Protein AF-A0A1J1CRF5-F1 (afdb_monomer_lite)

Radius of gyration: 37.72 Å; chains: 1; bounding box: 74×108×121 Å

Structure (mmCIF, N/CA/C/O backbone):
data_AF-A0A1J1CRF5-F1
#
_entry.id   AF-A0A1J1CRF5-F1
#
loop_
_atom_site.group_PDB
_atom_site.id
_atom_site.type_symbol
_atom_site.label_atom_id
_atom_site.label_alt_id
_atom_site.label_comp_id
_atom_site.label_asym_id
_atom_site.label_entity_id
_atom_site.label_seq_id
_atom_site.pdbx_PDB_ins_code
_atom_site.Cartn_x
_atom_site.Cartn_y
_atom_site.Cartn_z
_atom_site.occupancy
_atom_site.B_iso_or_equiv
_atom_site.auth_seq_id
_atom_site.auth_comp_id
_atom_site.auth_asym_id
_atom_site.auth_atom_id
_atom_site.pdbx_PDB_model_num
ATOM 1 N N . MET A 1 1 ? -3.863 28.745 28.678 1.00 48.41 1 MET A N 1
ATOM 2 C CA . MET A 1 1 ? -2.686 28.236 29.433 1.00 48.41 1 MET A CA 1
ATOM 3 C C . MET A 1 1 ? -2.207 29.302 30.424 1.00 48.41 1 MET A C 1
ATOM 5 O O . MET A 1 1 ? -2.535 30.471 30.232 1.00 48.41 1 MET A O 1
ATOM 9 N N . ARG A 1 2 ? -1.448 28.935 31.470 1.00 49.03 2 ARG A N 1
ATOM 10 C CA . ARG A 1 2 ? -0.750 29.891 32.357 1.00 49.03 2 ARG A CA 1
ATOM 11 C C . ARG A 1 2 ? 0.732 29.949 31.968 1.00 49.03 2 ARG A C 1
ATOM 13 O O . ARG A 1 2 ? 1.387 28.912 31.981 1.00 49.03 2 ARG A O 1
ATOM 20 N N . ILE A 1 3 ? 1.241 31.125 31.591 1.00 53.16 3 ILE A N 1
ATOM 21 C CA . ILE A 1 3 ? 2.605 31.300 31.050 1.00 53.16 3 ILE A CA 1
ATOM 22 C C . ILE A 1 3 ? 3.384 32.298 31.912 1.00 53.16 3 ILE A C 1
ATOM 24 O O . ILE A 1 3 ? 2.855 33.325 32.337 1.00 53.16 3 ILE A O 1
ATOM 28 N N . CYS A 1 4 ? 4.666 32.015 32.155 1.00 54.81 4 CYS A N 1
ATOM 29 C CA . CYS A 1 4 ? 5.581 32.985 32.750 1.00 54.81 4 CYS A CA 1
ATOM 30 C C . CYS A 1 4 ? 6.176 33.888 31.659 1.00 54.81 4 CYS A C 1
ATOM 32 O O . CYS A 1 4 ? 7.040 33.454 30.896 1.00 54.81 4 CYS A O 1
ATOM 34 N N . THR A 1 5 ? 5.782 35.162 31.630 1.00 56.53 5 THR A N 1
ATOM 35 C CA . THR A 1 5 ? 6.251 36.166 30.651 1.00 56.53 5 THR A CA 1
ATOM 36 C C . THR A 1 5 ? 7.753 36.455 30.699 1.00 56.53 5 THR A C 1
ATOM 38 O O . THR A 1 5 ? 8.289 37.085 29.796 1.00 56.53 5 THR A O 1
ATOM 41 N N . ASN A 1 6 ? 8.445 35.987 31.740 1.00 58.16 6 ASN A N 1
ATOM 42 C CA . ASN A 1 6 ? 9.874 36.210 31.940 1.00 58.16 6 ASN A CA 1
ATOM 43 C C . ASN A 1 6 ? 10.744 34.988 31.597 1.00 58.16 6 ASN A C 1
ATOM 45 O O . ASN A 1 6 ? 11.958 35.130 31.519 1.00 58.16 6 ASN A O 1
ATOM 49 N N . CYS A 1 7 ? 10.154 33.793 31.468 1.00 54.53 7 CYS A N 1
ATOM 50 C CA . CYS A 1 7 ? 10.896 32.540 31.263 1.00 54.53 7 CYS A CA 1
ATOM 51 C C . CYS A 1 7 ? 10.575 31.852 29.930 1.00 54.53 7 CYS A C 1
ATOM 53 O O . CYS A 1 7 ? 11.314 30.950 29.569 1.00 54.53 7 CYS A O 1
ATOM 55 N N . SER A 1 8 ? 9.495 32.250 29.246 1.00 47.75 8 SER A N 1
ATOM 56 C CA . SER A 1 8 ? 9.078 31.882 27.875 1.00 47.75 8 SER A CA 1
ATOM 57 C C . SER A 1 8 ? 8.933 30.393 27.505 1.00 47.75 8 SER A C 1
ATOM 59 O O . SER A 1 8 ? 8.287 30.111 26.505 1.00 47.75 8 SER A O 1
ATOM 61 N N . GLU A 1 9 ? 9.452 29.447 28.289 1.00 42.19 9 GLU A N 1
ATOM 62 C CA . GLU A 1 9 ? 9.547 28.021 27.923 1.00 42.19 9 GLU A CA 1
ATOM 63 C C . GLU A 1 9 ? 8.670 27.091 28.778 1.00 42.19 9 GLU A C 1
ATOM 65 O O . GLU A 1 9 ? 8.477 25.930 28.434 1.00 42.19 9 GLU A O 1
ATOM 70 N N . HIS A 1 10 ? 8.095 27.575 29.883 1.00 46.53 10 HIS A N 1
ATOM 71 C CA . HIS A 1 10 ? 7.356 26.717 30.813 1.00 46.53 10 HIS A CA 1
ATOM 72 C C . HIS A 1 10 ? 5.844 26.871 30.654 1.00 46.53 10 HIS A C 1
ATOM 74 O O . HIS A 1 10 ? 5.262 27.897 31.023 1.00 46.53 10 HIS A O 1
ATOM 80 N N . VAL A 1 11 ? 5.222 25.814 30.131 1.00 42.25 11 VAL A N 1
ATOM 81 C CA . VAL A 1 11 ? 3.774 25.659 29.988 1.00 42.25 11 VAL A CA 1
ATOM 82 C C . VAL A 1 11 ? 3.290 24.668 31.043 1.00 42.25 11 VAL A C 1
ATOM 84 O O . VAL A 1 11 ? 3.672 23.503 31.026 1.00 42.25 11 VAL A O 1
ATOM 87 N N . ALA A 1 12 ? 2.440 25.120 31.966 1.00 41.47 12 ALA A N 1
ATOM 88 C CA . ALA A 1 12 ? 1.722 24.221 32.866 1.00 41.47 12 ALA A CA 1
ATOM 89 C C . ALA A 1 12 ? 0.342 23.912 32.265 1.00 41.47 12 ALA A C 1
ATOM 91 O O . ALA A 1 12 ? -0.520 24.795 32.185 1.00 41.47 12 ALA A O 1
ATOM 92 N N . ILE A 1 13 ? 0.144 22.668 31.822 1.00 41.03 13 ILE A N 1
ATOM 93 C CA . ILE A 1 13 ? -1.160 22.145 31.402 1.00 41.03 13 ILE A CA 1
ATOM 94 C C . ILE A 1 13 ? -1.785 21.488 32.633 1.00 41.03 13 ILE A C 1
ATOM 96 O O . ILE A 1 13 ? -1.339 20.436 33.067 1.00 41.03 13 ILE A O 1
ATOM 100 N N . TYR A 1 14 ? -2.743 22.203 33.224 1.00 43.28 14 TYR A N 1
ATOM 101 C CA . TYR A 1 14 ? -3.677 21.787 34.276 1.00 43.28 14 TYR A CA 1
ATOM 102 C C . TYR A 1 14 ? -3.234 20.648 35.216 1.00 43.28 14 TYR A C 1
ATOM 104 O O . TYR A 1 14 ? -3.484 19.478 34.955 1.00 43.28 14 TYR A O 1
ATOM 112 N N . ASN A 1 15 ? -2.688 21.039 36.372 1.00 31.14 15 ASN A N 1
ATOM 113 C CA . ASN A 1 15 ? -2.993 20.455 37.683 1.00 31.14 15 ASN A CA 1
ATOM 114 C C . ASN A 1 15 ? -2.619 21.478 38.778 1.00 31.14 15 ASN A C 1
ATOM 116 O O . ASN A 1 15 ? -1.515 22.012 38.759 1.00 31.14 15 ASN A O 1
ATOM 120 N N . ASP A 1 16 ? -3.590 21.771 39.648 1.00 36.75 16 ASP A N 1
ATOM 121 C CA . ASP A 1 16 ? -3.561 22.388 40.989 1.00 36.75 16 ASP A CA 1
ATOM 122 C C . ASP A 1 16 ? -2.627 23.593 41.302 1.00 36.75 16 ASP A C 1
ATOM 124 O O . ASP A 1 16 ? -1.408 23.521 41.218 1.00 36.75 16 ASP A O 1
ATOM 128 N N . ASP A 1 17 ? -3.233 24.705 41.755 1.00 44.88 17 ASP A N 1
ATOM 129 C CA . ASP A 1 17 ? -2.716 25.757 42.667 1.00 44.88 17 ASP A CA 1
ATOM 130 C C . ASP A 1 17 ? -1.311 26.372 42.466 1.00 44.88 17 ASP A C 1
ATOM 132 O O . ASP A 1 17 ? -0.731 26.950 43.391 1.00 44.88 17 ASP A O 1
ATOM 136 N N . ILE A 1 18 ? -0.754 26.356 41.255 1.00 51.00 18 ILE A N 1
ATOM 137 C CA . ILE A 1 18 ? 0.477 27.104 40.954 1.00 51.00 18 ILE A CA 1
ATOM 138 C C . ILE A 1 18 ? 0.119 28.485 40.379 1.00 51.00 18 ILE A C 1
ATOM 140 O O . ILE A 1 18 ? -0.070 28.667 39.174 1.00 51.00 18 ILE A O 1
ATOM 144 N N . ASP A 1 19 ? 0.031 29.491 41.254 1.00 58.19 19 ASP A N 1
ATOM 145 C CA . ASP A 1 19 ? -0.114 30.905 40.861 1.00 58.19 19 ASP A CA 1
ATOM 146 C C . ASP A 1 19 ? 1.231 31.562 40.523 1.00 58.19 19 ASP A C 1
ATOM 148 O O . ASP A 1 19 ? 1.265 32.594 39.854 1.00 58.19 19 ASP A O 1
ATOM 152 N N . LYS A 1 20 ? 2.348 30.958 40.952 1.00 59.94 20 LYS A N 1
ATOM 153 C CA . LYS A 1 20 ? 3.706 31.492 40.794 1.00 59.94 20 LYS A CA 1
ATOM 154 C C . LYS A 1 20 ? 4.619 30.492 40.102 1.00 59.94 20 LYS A C 1
ATOM 156 O O . LYS A 1 20 ? 4.657 29.329 40.477 1.00 59.94 20 LYS A O 1
ATOM 161 N N . CYS A 1 21 ? 5.403 30.955 39.135 1.00 57.06 21 CYS A N 1
ATOM 162 C CA . CYS A 1 21 ? 6.408 30.146 38.456 1.00 57.06 21 CYS A CA 1
ATOM 163 C C . CYS A 1 21 ? 7.350 29.490 39.487 1.00 57.06 21 CYS A C 1
ATOM 165 O O . CYS A 1 21 ? 7.974 30.220 40.261 1.00 57.06 21 CYS A O 1
ATOM 167 N N . PRO A 1 22 ? 7.515 28.155 39.492 1.00 52.44 22 PRO A N 1
ATOM 168 C CA . PRO A 1 22 ? 8.352 27.466 40.477 1.00 52.44 22 PRO A CA 1
ATOM 169 C C . PRO A 1 22 ? 9.844 27.817 40.359 1.00 52.44 22 PRO A C 1
ATOM 171 O O . PRO A 1 22 ? 10.608 27.564 41.284 1.00 52.44 22 PRO A O 1
ATOM 174 N N . ILE A 1 23 ? 10.258 28.427 39.244 1.00 53.50 23 ILE A N 1
ATOM 175 C CA . ILE A 1 23 ? 11.653 28.797 38.974 1.00 53.50 23 ILE A CA 1
ATOM 176 C C . ILE A 1 23 ? 11.927 30.262 39.327 1.00 53.50 23 ILE A C 1
ATOM 178 O O . ILE A 1 23 ? 12.917 30.561 39.987 1.00 53.50 23 ILE A O 1
ATOM 182 N N . CYS A 1 24 ? 11.071 31.196 38.897 1.00 68.44 24 CYS A N 1
ATOM 183 C CA . CYS A 1 24 ? 11.318 32.632 39.095 1.00 68.44 24 CYS A CA 1
ATOM 184 C C . CYS A 1 24 ? 10.396 33.304 40.123 1.00 68.44 24 CYS A C 1
ATOM 186 O O . CYS A 1 24 ? 10.551 34.494 40.397 1.00 68.44 24 CYS A O 1
ATOM 188 N N . GLY A 1 25 ? 9.410 32.586 40.667 1.00 61.09 25 GLY A N 1
ATOM 189 C CA . GLY A 1 25 ? 8.503 33.066 41.713 1.00 61.09 25 GLY A CA 1
ATOM 190 C C . GLY A 1 25 ? 7.501 34.148 41.290 1.00 61.09 25 GLY A C 1
ATOM 191 O O . GLY A 1 25 ? 6.735 34.613 42.135 1.00 61.09 25 GLY A O 1
ATOM 192 N N . ARG A 1 26 ? 7.481 34.571 40.017 1.00 68.00 26 ARG A N 1
ATOM 193 C CA . ARG A 1 26 ? 6.510 35.553 39.503 1.00 68.00 26 ARG A CA 1
ATOM 194 C C . ARG A 1 26 ? 5.166 34.916 39.191 1.00 68.00 26 ARG A C 1
ATOM 196 O O . ARG A 1 26 ? 5.109 33.738 38.845 1.00 68.00 26 ARG A O 1
ATOM 203 N N . ASN A 1 27 ? 4.114 35.727 39.273 1.00 64.06 27 ASN A N 1
ATOM 204 C CA . ASN A 1 27 ? 2.768 35.291 38.936 1.00 64.06 27 ASN A CA 1
ATOM 205 C C . ASN A 1 27 ? 2.702 34.838 37.473 1.00 64.06 27 ASN A C 1
ATOM 207 O O . ASN A 1 27 ? 3.247 35.504 36.591 1.00 64.06 27 ASN A O 1
ATOM 211 N N . LEU A 1 28 ? 2.053 33.702 37.230 1.00 58.84 28 LEU A N 1
ATOM 212 C CA . LEU A 1 28 ? 1.784 33.235 35.875 1.00 58.84 28 LEU A CA 1
ATOM 213 C C . LEU A 1 28 ? 0.614 34.034 35.293 1.00 58.84 28 LEU A C 1
ATOM 215 O O . LEU A 1 28 ? -0.426 34.172 35.935 1.00 58.84 28 LEU A O 1
ATOM 219 N N . GLU A 1 29 ? 0.766 34.543 34.073 1.00 56.19 29 GLU A N 1
ATOM 220 C CA . GLU A 1 29 ? -0.318 35.241 33.385 1.00 56.19 29 GLU A CA 1
ATOM 221 C C . GLU A 1 29 ? -1.216 34.243 32.653 1.00 56.19 29 GLU A C 1
ATOM 223 O O . GLU A 1 29 ? -0.747 33.286 32.024 1.00 56.19 29 GLU A O 1
ATOM 228 N N . ILE A 1 30 ? -2.528 34.470 32.737 1.00 48.75 30 ILE A N 1
ATOM 229 C CA . ILE A 1 30 ? -3.515 33.723 31.963 1.00 48.75 30 ILE A CA 1
ATOM 230 C C . ILE A 1 30 ? -3.473 34.272 30.543 1.00 48.75 30 ILE A C 1
ATOM 232 O O . ILE A 1 30 ? -3.907 35.395 30.292 1.00 48.75 30 ILE A O 1
ATOM 236 N N . LYS A 1 31 ? -2.978 33.460 29.611 1.00 42.94 31 LYS A N 1
ATOM 237 C CA . LYS A 1 31 ? -3.118 33.732 28.185 1.00 42.94 31 LYS A CA 1
ATOM 238 C C . LYS A 1 31 ? -4.249 32.863 27.645 1.00 42.94 31 LYS A C 1
ATOM 240 O O . LYS A 1 31 ? -4.167 31.626 27.686 1.00 42.94 31 LYS A O 1
ATOM 245 N N . LEU A 1 32 ? -5.310 33.523 27.181 1.00 38.50 32 LEU A N 1
ATOM 246 C CA . LEU A 1 32 ? -6.253 32.932 26.239 1.00 38.50 32 LEU A CA 1
ATOM 247 C C . LEU A 1 32 ? -5.456 32.698 24.958 1.00 38.50 32 LEU A C 1
ATOM 249 O O . LEU A 1 32 ? -4.894 33.636 24.397 1.00 38.50 32 LEU A O 1
ATOM 253 N N . ILE A 1 33 ? -5.294 31.436 24.584 1.00 36.75 33 ILE A N 1
ATOM 254 C CA . ILE A 1 33 ? -4.779 31.101 23.265 1.00 36.75 33 ILE A CA 1
ATOM 255 C C . ILE A 1 33 ? -6.021 31.101 22.388 1.00 36.75 33 ILE A C 1
ATOM 257 O O . ILE A 1 33 ? -6.914 30.281 22.604 1.00 36.75 33 ILE A O 1
ATOM 261 N N . ASP A 1 34 ? -6.105 32.055 21.465 1.00 37.12 34 ASP A N 1
ATOM 262 C CA . ASP A 1 34 ? -6.956 31.883 20.296 1.00 37.12 34 ASP A CA 1
ATOM 263 C C . ASP A 1 34 ? -6.340 30.734 19.495 1.00 37.12 34 ASP A C 1
ATOM 265 O O . ASP A 1 34 ? -5.399 30.921 18.725 1.00 37.12 34 ASP A O 1
ATOM 269 N N . ASP A 1 35 ? -6.807 29.511 19.754 1.00 38.69 35 ASP A N 1
ATOM 270 C CA . ASP A 1 35 ? -6.507 28.366 18.902 1.00 38.69 35 ASP A CA 1
ATOM 271 C C . ASP A 1 35 ? -7.365 28.485 17.636 1.00 38.69 35 ASP A C 1
ATOM 273 O O . ASP A 1 35 ? -8.456 27.906 17.504 1.00 38.69 35 ASP A O 1
ATOM 277 N N . ASP A 1 36 ? -6.835 29.292 16.720 1.00 36.47 36 ASP A N 1
ATOM 278 C CA . ASP A 1 36 ? -6.974 29.132 15.272 1.00 36.47 36 ASP A CA 1
ATOM 279 C C . ASP A 1 36 ? -6.014 28.052 14.736 1.00 36.47 36 ASP A C 1
ATOM 281 O O . ASP A 1 36 ? -5.851 27.907 13.529 1.00 36.47 36 ASP A O 1
ATOM 285 N N . THR A 1 37 ? -5.401 27.239 15.607 1.00 36.72 37 THR A N 1
ATOM 286 C CA . THR A 1 37 ? -4.730 26.019 15.157 1.00 36.72 37 THR A CA 1
ATOM 287 C C . THR A 1 37 ? -5.778 24.975 14.764 1.00 36.72 37 THR A C 1
ATOM 289 O O . THR A 1 37 ? -6.724 24.676 15.498 1.00 36.72 37 THR A O 1
ATOM 292 N N . GLU A 1 38 ? -5.630 24.453 13.552 1.00 42.62 38 GLU A N 1
ATOM 293 C CA . GLU A 1 38 ? -6.504 23.516 12.835 1.00 42.62 38 GLU A CA 1
ATOM 294 C C . GLU A 1 38 ? -6.535 22.101 13.451 1.00 42.62 38 GLU A C 1
ATOM 296 O O . GLU A 1 38 ? -6.501 21.102 12.744 1.00 42.62 38 GLU A O 1
ATOM 301 N N . SER A 1 39 ? -6.574 21.972 14.778 1.00 46.12 39 SER A N 1
ATOM 302 C CA . SER A 1 39 ? -6.586 20.667 15.448 1.00 46.12 39 SER A CA 1
ATOM 303 C C . SER A 1 39 ? -8.012 20.202 15.783 1.00 46.12 39 SER A C 1
ATOM 305 O O . SER A 1 39 ? -8.828 20.973 16.301 1.00 46.12 39 SER A O 1
ATOM 307 N N . ASN A 1 40 ? -8.305 18.920 15.515 1.00 57.59 40 ASN A N 1
ATOM 308 C CA . ASN A 1 40 ? -9.530 18.186 15.890 1.00 57.59 40 ASN A CA 1
ATOM 309 C C . ASN A 1 40 ? -9.631 17.964 17.418 1.00 57.59 40 ASN A C 1
ATOM 311 O O . ASN A 1 40 ? -9.856 16.857 17.901 1.00 57.59 40 ASN A O 1
ATOM 315 N N . THR A 1 41 ? -9.440 19.019 18.209 1.00 63.66 41 THR A N 1
ATOM 316 C CA . THR A 1 41 ? -9.369 18.936 19.671 1.00 63.66 41 THR A CA 1
ATOM 317 C C . THR A 1 41 ? -10.752 19.147 20.292 1.00 63.66 41 THR A C 1
ATOM 319 O O . THR A 1 41 ? -11.405 20.176 20.078 1.00 63.66 41 THR A O 1
ATOM 322 N N . ILE A 1 42 ? -11.211 18.177 21.086 1.00 68.50 42 ILE A N 1
ATOM 323 C CA . ILE A 1 42 ? -12.495 18.206 21.791 1.00 68.50 42 ILE A CA 1
ATOM 324 C C . ILE A 1 42 ? -12.410 19.212 22.942 1.00 68.50 42 ILE A C 1
ATOM 326 O O . ILE A 1 42 ? -11.816 18.955 23.986 1.00 68.50 42 ILE A O 1
ATOM 330 N N . ASN A 1 43 ? -13.074 20.353 22.766 1.00 66.94 43 ASN A N 1
ATOM 331 C CA . ASN A 1 43 ? -13.194 21.391 23.783 1.00 66.94 43 ASN A CA 1
ATOM 332 C C . ASN A 1 43 ? -14.632 21.446 24.303 1.00 66.94 43 ASN A C 1
ATOM 334 O O . ASN A 1 43 ? -15.524 21.895 23.588 1.00 66.94 43 ASN A O 1
ATOM 338 N N . VAL A 1 44 ? -14.861 21.008 25.545 1.00 68.06 44 VAL A N 1
ATOM 339 C CA . VAL A 1 44 ? -16.173 21.078 26.211 1.00 68.06 44 VAL A CA 1
ATOM 340 C C . VAL A 1 44 ? -16.057 21.957 27.454 1.00 68.06 44 VAL A C 1
ATOM 342 O O . VAL A 1 44 ? -15.292 21.650 28.367 1.00 68.06 44 VAL A O 1
ATOM 345 N N . HIS A 1 45 ? -16.837 23.038 27.521 1.00 68.75 45 HIS A N 1
ATOM 346 C CA . HIS A 1 45 ? -16.923 23.858 28.730 1.00 68.75 45 HIS A CA 1
ATOM 347 C C . HIS A 1 45 ? -17.891 23.232 29.738 1.00 68.75 45 HIS A C 1
ATOM 349 O O . HIS A 1 45 ? -19.096 23.149 29.500 1.00 68.75 45 HIS A O 1
ATOM 355 N N . ILE A 1 46 ? -17.347 22.800 30.878 1.00 70.81 46 ILE A N 1
ATOM 356 C CA . ILE A 1 46 ? -18.079 22.117 31.947 1.00 70.81 46 ILE A CA 1
ATOM 357 C C . ILE A 1 46 ? -17.853 22.875 33.252 1.00 70.81 46 ILE A C 1
ATOM 359 O O . ILE A 1 46 ? -16.724 22.998 33.720 1.00 70.81 46 ILE A O 1
ATOM 363 N N . ASP A 1 47 ? -18.929 23.361 33.859 1.00 67.88 47 ASP A N 1
ATOM 364 C CA . ASP A 1 47 ? -18.900 24.065 35.134 1.00 67.88 47 ASP A CA 1
ATOM 365 C C . ASP A 1 47 ? -19.715 23.330 36.206 1.00 67.88 47 ASP A C 1
ATOM 367 O O . ASP A 1 47 ? -20.818 22.821 35.979 1.00 67.88 47 ASP A O 1
ATOM 371 N N . PHE A 1 48 ? -19.138 23.286 37.404 1.00 72.50 48 PHE A N 1
ATOM 372 C CA . PHE A 1 48 ? -19.738 22.706 38.600 1.00 72.50 48 PHE A CA 1
ATOM 373 C C . PHE A 1 48 ? -20.083 23.812 39.597 1.00 72.50 48 PHE A C 1
ATOM 375 O O . PHE A 1 48 ? -19.493 24.898 39.595 1.00 72.50 48 PHE A O 1
ATOM 382 N N . SER A 1 49 ? -21.090 23.551 40.418 1.00 72.12 49 SER A N 1
ATOM 383 C CA . SER A 1 49 ? -21.450 24.385 41.554 1.00 72.12 49 SER A CA 1
ATOM 384 C C . SER A 1 49 ? -20.453 24.125 42.681 1.00 72.12 49 SER A C 1
ATOM 386 O O . SER A 1 49 ? -20.019 22.993 42.901 1.00 72.12 49 SER A O 1
ATOM 388 N N . TYR A 1 50 ? -20.093 25.174 43.413 1.00 68.81 50 TYR A N 1
ATOM 389 C CA . TYR A 1 50 ? -19.232 25.062 44.584 1.00 68.81 50 TYR A CA 1
ATOM 390 C C . TYR A 1 50 ? -19.951 25.614 45.814 1.00 68.81 50 TYR A C 1
ATOM 392 O O . TYR A 1 50 ? -20.777 26.522 45.707 1.00 68.81 50 TYR A O 1
ATOM 400 N N . LYS A 1 51 ? -19.630 25.059 46.981 1.00 69.50 51 LYS A N 1
ATOM 401 C CA . LYS A 1 51 ? -20.040 25.576 48.290 1.00 69.50 51 LYS A CA 1
ATOM 402 C C . LYS A 1 51 ? -18.868 26.349 48.883 1.00 69.50 51 LYS A C 1
ATOM 404 O O . LYS A 1 51 ? -17.730 25.908 48.765 1.00 69.50 51 LYS A O 1
ATOM 409 N N . GLU A 1 52 ? -19.110 27.494 49.507 1.00 68.94 52 GLU A N 1
ATOM 410 C CA . GLU A 1 52 ? -18.058 28.184 50.259 1.00 68.94 52 GLU A CA 1
ATOM 411 C C . GLU A 1 52 ? -18.049 27.682 51.702 1.00 68.94 52 GLU A C 1
ATOM 413 O O . GLU A 1 52 ? -19.058 27.694 52.405 1.00 68.94 52 GLU A O 1
ATOM 418 N N . CYS A 1 53 ? -16.892 27.195 52.138 1.00 70.75 53 CYS A N 1
ATOM 419 C CA . CYS A 1 53 ? -16.632 26.898 53.534 1.00 70.75 53 CYS A CA 1
ATOM 420 C C . CYS A 1 53 ? -16.446 28.210 54.306 1.00 70.75 53 CYS A C 1
ATOM 422 O O . CYS A 1 53 ? -15.861 29.151 53.776 1.00 70.75 53 CYS A O 1
ATOM 424 N N . ASP A 1 54 ? -16.783 28.233 55.599 1.00 73.62 54 ASP A N 1
ATOM 425 C CA . ASP A 1 54 ? -16.547 29.385 56.491 1.00 73.62 54 ASP A CA 1
ATOM 426 C C . ASP A 1 54 ? -15.101 29.924 56.479 1.00 73.62 54 ASP A C 1
ATOM 428 O O . ASP A 1 54 ? -14.860 31.070 56.846 1.00 73.62 54 ASP A O 1
ATOM 432 N N . CYS A 1 55 ? -14.114 29.104 56.094 1.00 76.81 55 CYS A N 1
ATOM 433 C CA . CYS A 1 55 ? -12.713 29.516 55.965 1.00 76.81 55 CYS A CA 1
ATOM 434 C C . CYS A 1 55 ? -12.371 30.159 54.606 1.00 76.81 55 CYS A C 1
ATOM 436 O O . CYS A 1 55 ? -11.196 30.387 54.330 1.00 76.81 55 CYS A O 1
ATOM 438 N N . GLY A 1 56 ? -13.363 30.391 53.742 1.00 70.88 56 GLY A N 1
ATOM 439 C CA . GLY A 1 56 ? -13.207 30.923 52.386 1.00 70.88 56 GLY A CA 1
ATOM 440 C C . GLY A 1 56 ? -12.816 29.887 51.325 1.00 70.88 56 GLY A C 1
ATOM 441 O O . GLY A 1 56 ? -12.652 30.250 50.163 1.00 70.88 56 GLY A O 1
ATOM 442 N N . ASN A 1 57 ? -12.665 28.608 51.691 1.00 74.69 57 ASN A N 1
ATOM 443 C CA . ASN A 1 57 ? -12.323 27.554 50.733 1.00 74.69 57 ASN A CA 1
ATOM 444 C C . ASN A 1 57 ? -13.550 27.124 49.917 1.00 74.69 57 ASN A C 1
ATOM 446 O O . ASN A 1 57 ? -14.629 26.942 50.484 1.00 74.69 57 ASN A O 1
ATOM 450 N N . LYS A 1 58 ? -13.378 26.894 48.613 1.00 69.25 58 LYS A N 1
ATOM 451 C CA . LYS A 1 58 ? -14.443 26.396 47.735 1.00 69.25 58 LYS A CA 1
ATOM 452 C C . LYS A 1 58 ? -14.450 24.871 47.744 1.00 69.25 58 LYS A C 1
ATOM 454 O O . LYS A 1 58 ? -13.463 24.236 47.396 1.00 69.25 58 LYS A O 1
ATOM 459 N N . LEU A 1 59 ? -15.573 24.302 48.148 1.00 64.25 59 LEU A N 1
ATOM 460 C CA . LEU A 1 59 ? -15.828 22.872 48.207 1.00 64.25 59 LEU A CA 1
ATOM 461 C C . LEU A 1 59 ? -16.628 22.457 46.981 1.00 64.25 59 LEU A C 1
ATOM 463 O O . LEU A 1 59 ? -17.571 23.147 46.584 1.00 64.25 59 LEU A O 1
ATOM 467 N N . SER A 1 60 ? -16.291 21.308 46.404 1.00 64.69 60 SER A N 1
ATOM 468 C CA . SER A 1 60 ? -17.166 20.689 45.403 1.00 64.69 60 SER A CA 1
ATOM 469 C C . SER A 1 60 ? -18.515 20.348 46.044 1.00 64.69 60 SER A C 1
ATOM 471 O O . SER A 1 60 ? -18.568 20.023 47.227 1.00 64.69 60 SER A O 1
ATOM 473 N N . TYR A 1 61 ? -19.610 20.365 45.278 1.00 67.00 61 TYR A N 1
ATOM 474 C CA . TYR A 1 61 ? -20.964 20.150 45.819 1.00 67.00 61 TYR A CA 1
ATOM 475 C C . TYR A 1 61 ? -21.128 18.842 46.633 1.00 67.00 61 TYR A C 1
ATOM 477 O O . TYR A 1 61 ? -21.945 18.786 47.551 1.00 67.00 61 TYR A O 1
ATOM 485 N N . ASN A 1 62 ? -20.300 17.828 46.341 1.00 61.47 62 ASN A N 1
ATOM 486 C CA . ASN A 1 62 ? -20.298 16.507 46.982 1.00 61.47 62 ASN A CA 1
ATOM 487 C C . ASN A 1 62 ? -19.225 16.340 48.086 1.00 61.47 62 ASN A C 1
ATOM 489 O O . ASN A 1 62 ? -19.111 15.260 48.666 1.00 61.47 62 ASN A O 1
ATOM 493 N N . GLU A 1 63 ? -18.393 17.353 48.358 1.00 65.62 63 GLU A N 1
ATOM 494 C CA . GLU A 1 63 ? -17.367 17.287 49.408 1.00 65.62 63 GLU A CA 1
ATOM 495 C C . GLU A 1 63 ? -17.985 17.577 50.784 1.00 65.62 63 GLU A C 1
ATOM 497 O O . GLU A 1 63 ? -18.475 18.669 51.052 1.00 65.62 63 GLU A O 1
ATOM 502 N N . ILE A 1 64 ? -17.942 16.580 51.673 1.00 66.75 64 ILE A N 1
ATOM 503 C CA . ILE A 1 64 ? -18.560 16.643 53.011 1.00 66.75 64 ILE A CA 1
ATOM 504 C C . ILE A 1 64 ? -17.617 17.301 54.033 1.00 66.75 64 ILE A C 1
ATOM 506 O O . ILE A 1 64 ? -18.059 17.805 55.062 1.00 66.75 64 ILE A O 1
ATOM 510 N N . SER A 1 65 ? -16.311 17.323 53.756 1.00 66.19 65 SER A N 1
ATOM 511 C CA . SER A 1 65 ? -15.276 17.840 54.656 1.00 66.19 65 SER A CA 1
ATOM 512 C C . SER A 1 65 ? -14.321 18.780 53.932 1.00 66.19 65 SER A C 1
ATOM 514 O O . SER A 1 65 ? -13.762 18.421 52.893 1.00 66.19 65 SER A O 1
ATOM 516 N N . CYS A 1 66 ? -14.067 19.952 54.512 1.00 71.94 66 CYS A N 1
ATOM 517 C CA . CYS A 1 66 ? -13.126 20.906 53.944 1.00 71.94 66 CYS A CA 1
ATOM 518 C C . CYS A 1 66 ? -11.674 20.456 54.117 1.00 71.94 66 CYS A C 1
ATOM 520 O O . CYS A 1 66 ? -11.184 20.355 55.238 1.00 71.94 66 CYS A O 1
ATOM 522 N N . LYS A 1 67 ? -10.952 20.265 53.006 1.00 70.94 67 LYS A N 1
ATOM 523 C CA . LYS A 1 67 ? -9.528 19.876 53.019 1.00 70.94 67 LYS A CA 1
ATOM 524 C C . LYS A 1 67 ? -8.615 20.903 53.700 1.00 70.94 67 LYS A C 1
ATOM 526 O O . LYS A 1 67 ? -7.556 20.532 54.189 1.00 70.94 67 LYS A O 1
ATOM 531 N N . GLN A 1 68 ? -9.025 22.171 53.755 1.00 74.62 68 GLN A N 1
ATOM 532 C CA . GLN A 1 68 ? -8.219 23.255 54.320 1.00 74.62 68 GLN A CA 1
ATOM 533 C C . GLN A 1 68 ? -8.431 23.457 55.829 1.00 74.62 68 GLN A C 1
ATOM 535 O O . GLN A 1 68 ? -7.480 23.777 56.534 1.00 74.62 68 GLN A O 1
ATOM 540 N N . CYS A 1 69 ? -9.653 23.281 56.345 1.00 77.88 69 CYS A N 1
ATOM 541 C CA . CYS A 1 69 ? -9.958 23.529 57.763 1.00 77.88 69 CYS A CA 1
ATOM 542 C C . CYS A 1 69 ? -10.494 22.306 58.526 1.00 77.88 69 CYS A C 1
ATOM 544 O O . CYS A 1 69 ? -10.747 22.400 59.725 1.00 77.88 69 CYS A O 1
ATOM 546 N N . GLY A 1 70 ? -10.690 21.169 57.853 1.00 72.81 70 GLY A N 1
ATOM 547 C CA . GLY A 1 70 ? -11.127 19.900 58.441 1.00 72.81 70 GLY A CA 1
ATOM 548 C C . GLY A 1 70 ? -12.584 19.856 58.914 1.00 72.81 70 GLY A C 1
ATOM 549 O O . GLY A 1 70 ? -13.024 18.813 59.388 1.00 72.81 70 GLY A O 1
ATOM 550 N N . LYS A 1 71 ? -13.345 20.954 58.803 1.00 72.69 71 LYS A N 1
ATOM 551 C CA . LYS A 1 71 ? -14.749 21.005 59.234 1.00 72.69 71 LYS A CA 1
ATOM 552 C C . LYS A 1 71 ? -15.661 20.244 58.271 1.00 72.69 71 LYS A C 1
ATOM 554 O O . LYS A 1 71 ? -15.578 20.433 57.055 1.00 72.69 71 LYS A O 1
ATOM 559 N N . SER A 1 72 ? -16.543 19.428 58.840 1.00 64.94 72 SER A N 1
ATOM 560 C CA . SER A 1 72 ? -17.623 18.733 58.136 1.00 64.94 72 SER A CA 1
ATOM 561 C C . SER A 1 72 ? -18.832 19.661 57.975 1.00 64.94 72 SER A C 1
ATOM 563 O O . SER A 1 72 ? -19.216 20.309 58.949 1.00 64.94 72 SER A O 1
ATOM 565 N N . GLN A 1 73 ? -19.436 19.729 56.786 1.00 62.28 73 GLN A N 1
ATOM 566 C CA . GLN A 1 73 ? -20.690 20.467 56.558 1.00 62.28 73 GLN A CA 1
ATOM 567 C C . GLN A 1 73 ? -21.916 19.537 56.620 1.00 62.28 73 GLN A C 1
ATOM 569 O O . GLN A 1 73 ? -21.800 18.331 56.397 1.00 62.28 73 GLN A O 1
ATOM 574 N N . GLU A 1 74 ? -23.089 20.092 56.952 1.00 58.25 74 GLU A N 1
ATOM 575 C CA . GLU A 1 74 ? -24.361 19.355 56.949 1.00 58.25 74 GLU A CA 1
ATOM 576 C C . GLU A 1 74 ? -24.721 18.869 55.535 1.00 58.25 74 GLU A C 1
ATOM 578 O O . GLU A 1 74 ? -24.539 19.571 54.538 1.00 58.25 74 GLU A O 1
ATOM 583 N N . ILE A 1 75 ? -25.227 17.636 55.453 1.00 54.00 75 ILE A N 1
ATOM 584 C CA . ILE A 1 75 ? -25.594 16.976 54.199 1.00 54.00 75 ILE A CA 1
ATOM 585 C C . ILE A 1 75 ? -26.910 17.588 53.700 1.00 54.00 75 ILE A C 1
ATOM 587 O O . ILE A 1 75 ? -27.968 17.338 54.272 1.00 54.00 75 ILE A O 1
ATOM 591 N N . GLU A 1 76 ? -26.864 18.370 52.621 1.00 54.09 76 GLU A N 1
ATOM 592 C CA . GLU A 1 76 ? -28.075 18.681 51.853 1.00 54.09 76 GLU A CA 1
ATOM 593 C C . GLU A 1 76 ? -28.602 17.395 51.192 1.00 54.09 76 GLU A C 1
ATOM 595 O O . GLU A 1 76 ? -27.829 16.597 50.666 1.00 54.09 76 GLU A O 1
ATOM 600 N N . ASN A 1 77 ? -29.924 17.197 51.202 1.00 51.00 77 ASN A N 1
ATOM 601 C CA . ASN A 1 77 ? -30.593 15.966 50.746 1.00 51.00 77 ASN A CA 1
ATOM 602 C C . ASN A 1 77 ? -30.394 15.619 49.255 1.00 51.00 77 ASN A C 1
ATOM 604 O O . ASN A 1 77 ? -30.755 14.520 48.836 1.00 51.00 77 ASN A O 1
ATOM 608 N N . ASP A 1 78 ? -29.852 16.530 48.446 1.00 56.25 78 ASP A N 1
ATOM 609 C CA . ASP A 1 78 ? -29.625 16.310 47.022 1.00 56.25 78 ASP A CA 1
ATOM 610 C C . ASP A 1 78 ? -28.183 15.865 46.743 1.00 56.25 78 ASP A C 1
ATOM 612 O O . ASP A 1 78 ? -27.234 16.631 46.872 1.00 56.25 78 ASP A O 1
ATOM 616 N N . SER A 1 79 ? -28.021 14.620 46.289 1.00 65.56 79 SER A N 1
ATOM 617 C CA . SER A 1 79 ? -26.722 14.001 45.980 1.00 65.56 79 SER A CA 1
ATOM 618 C C . SER A 1 79 ? -26.102 14.432 44.640 1.00 65.56 79 SER A C 1
ATOM 620 O O . SER A 1 79 ? -25.078 13.880 44.234 1.00 65.56 79 SER A O 1
ATOM 622 N N . VAL A 1 80 ? -26.728 15.371 43.916 1.00 71.31 80 VAL A N 1
ATOM 623 C CA . VAL A 1 80 ? -26.330 15.778 42.559 1.00 71.31 80 VAL A CA 1
ATOM 624 C C . VAL A 1 80 ? -26.346 17.296 42.427 1.00 71.31 80 VAL A C 1
ATOM 626 O O . VAL A 1 80 ? -27.360 17.937 42.697 1.00 71.31 80 VAL A O 1
ATOM 629 N N . ASP A 1 81 ? -25.237 17.834 41.925 1.00 77.06 81 ASP A N 1
ATOM 630 C CA . ASP A 1 81 ? -25.020 19.250 41.633 1.00 77.06 81 ASP A CA 1
ATOM 631 C C . ASP A 1 81 ? -26.182 19.884 40.817 1.00 77.06 81 ASP A C 1
ATOM 633 O O . ASP A 1 81 ? -26.571 19.336 39.776 1.00 77.06 81 ASP A O 1
ATOM 637 N N . PRO A 1 82 ? -26.733 21.047 41.225 1.00 76.94 82 PRO A N 1
ATOM 638 C CA . PRO A 1 82 ? -27.837 21.717 40.527 1.00 76.94 82 PRO A CA 1
ATOM 639 C C . PRO A 1 82 ? -27.564 22.027 39.048 1.00 76.94 82 PRO A C 1
ATOM 641 O O . PRO A 1 82 ? -28.447 21.865 38.201 1.00 76.94 82 PRO A O 1
ATOM 644 N N . LYS A 1 83 ? -26.329 22.411 38.705 1.00 77.06 83 LYS A N 1
ATOM 645 C CA . LYS A 1 83 ? -25.901 22.644 37.318 1.00 77.06 83 LYS A CA 1
ATOM 646 C C . LYS A 1 83 ? -25.829 21.347 36.521 1.00 77.06 83 LYS A C 1
ATOM 648 O O . LYS A 1 83 ? -26.080 21.350 35.317 1.00 77.06 83 LYS A O 1
ATOM 653 N N . VAL A 1 84 ? -25.499 20.224 37.161 1.00 82.12 84 VAL A N 1
ATOM 654 C CA . VAL A 1 84 ? -25.557 18.897 36.523 1.00 82.12 84 VAL A CA 1
ATOM 655 C C . VAL A 1 84 ? -27.012 18.495 36.278 1.00 82.12 84 VAL A C 1
ATOM 657 O O . VAL A 1 84 ? -27.332 18.023 35.187 1.00 82.12 84 VAL A O 1
ATOM 660 N N . LYS A 1 85 ? -27.918 18.725 37.241 1.00 82.50 85 LYS A N 1
ATOM 661 C CA . LYS A 1 85 ? -29.359 18.465 37.066 1.00 82.50 85 LYS A CA 1
ATOM 662 C C . LYS A 1 85 ? -29.938 19.240 35.880 1.00 82.50 85 LYS A C 1
ATOM 664 O O . LYS A 1 85 ? -30.620 18.648 35.047 1.00 82.50 85 LYS A O 1
ATOM 669 N N . LEU A 1 86 ? -29.611 20.529 35.760 1.00 81.19 86 LEU A N 1
ATOM 670 C CA . LEU A 1 86 ? -30.058 21.364 34.641 1.00 81.19 86 LEU A CA 1
ATOM 671 C C . LEU A 1 86 ? -29.555 20.836 33.289 1.00 81.19 86 LEU A C 1
ATOM 673 O O . LEU A 1 86 ? -30.326 20.750 32.334 1.00 81.19 86 LEU A O 1
ATOM 677 N N . ARG A 1 87 ? -28.277 20.443 33.206 1.00 83.62 87 ARG A N 1
ATOM 678 C CA . ARG A 1 87 ? -27.705 19.837 31.993 1.00 83.62 87 ARG A CA 1
ATOM 679 C C . ARG A 1 87 ? -28.393 18.518 31.636 1.00 83.62 87 ARG A C 1
ATOM 681 O O . ARG A 1 87 ? -28.732 18.320 30.474 1.00 83.62 87 ARG A O 1
ATOM 688 N N . LYS A 1 88 ? -28.667 17.650 32.618 1.00 87.00 88 LYS A N 1
ATOM 689 C CA . LYS A 1 88 ? -29.391 16.383 32.404 1.00 87.00 88 LYS A CA 1
ATOM 690 C C . LYS A 1 88 ? -30.792 16.592 31.833 1.00 87.00 88 LYS A C 1
ATOM 692 O O . LYS A 1 88 ? -31.164 15.873 30.913 1.00 87.00 88 LYS A O 1
ATOM 697 N N . GLU A 1 89 ? -31.536 17.579 32.329 1.00 85.50 89 GLU A N 1
ATOM 698 C CA . GLU A 1 89 ? -32.848 17.932 31.769 1.00 85.50 89 GLU A CA 1
ATOM 699 C C . GLU A 1 89 ? -32.726 18.466 30.333 1.00 85.50 89 GLU A C 1
ATOM 701 O O . GLU A 1 89 ? -33.423 17.984 29.444 1.00 85.50 89 GLU A O 1
ATOM 706 N N . LYS A 1 90 ? -31.782 19.382 30.063 1.00 84.00 90 LYS A N 1
ATOM 707 C CA . LYS A 1 90 ? -31.558 19.933 28.710 1.00 84.00 90 LYS A CA 1
ATOM 708 C C . LYS A 1 90 ? -31.171 18.868 27.674 1.00 84.00 90 LYS A C 1
ATOM 710 O O . LYS A 1 90 ? -31.579 18.963 26.522 1.00 84.00 90 LYS A O 1
ATOM 715 N N . PHE A 1 91 ? -30.393 17.859 28.069 1.00 87.94 91 PHE A N 1
ATOM 716 C CA . PHE A 1 91 ? -29.904 16.798 27.177 1.00 87.94 91 PHE A CA 1
ATOM 717 C C . PHE A 1 91 ? -30.765 15.525 27.185 1.00 87.94 91 PHE A C 1
ATOM 719 O O . PHE A 1 91 ? -30.428 14.554 26.505 1.00 87.94 91 PHE A O 1
ATOM 726 N N . LYS A 1 92 ? -31.888 15.508 27.912 1.00 89.50 92 LYS A N 1
ATOM 727 C CA . LYS A 1 92 ? -32.758 14.332 28.072 1.00 89.50 92 LYS A CA 1
ATOM 728 C C . LYS A 1 92 ? -33.226 13.739 26.741 1.00 89.50 92 LYS A C 1
ATOM 730 O O . LYS A 1 92 ? -33.193 12.520 26.568 1.00 89.50 92 LYS A O 1
ATOM 735 N N . ASP A 1 93 ? -33.603 14.590 25.793 1.00 89.31 93 ASP A N 1
ATOM 736 C CA . ASP A 1 93 ? -34.053 14.161 24.466 1.00 89.31 93 ASP A CA 1
ATOM 737 C C . ASP A 1 93 ? -32.925 13.511 23.657 1.00 89.31 93 ASP A C 1
ATOM 739 O O . ASP A 1 93 ? -33.153 12.516 22.972 1.00 89.31 93 ASP A O 1
ATOM 743 N N . ILE A 1 94 ? -31.700 14.040 23.757 1.00 90.62 94 ILE A N 1
ATOM 744 C CA . ILE A 1 94 ? -30.516 13.468 23.100 1.00 90.62 94 ILE A CA 1
ATOM 745 C C . ILE A 1 94 ? -30.159 12.121 23.738 1.00 90.62 94 ILE A C 1
ATOM 747 O O . ILE A 1 94 ? -29.899 11.156 23.026 1.00 90.62 94 ILE A O 1
ATOM 751 N N . LEU A 1 95 ? -30.185 12.027 25.071 1.00 91.69 95 LEU A N 1
ATOM 752 C CA . LEU A 1 95 ? -29.928 10.773 25.786 1.00 91.69 95 LEU A CA 1
ATOM 753 C C . LEU A 1 95 ? -30.953 9.691 25.419 1.00 91.69 95 LEU A C 1
ATOM 755 O O . LEU A 1 95 ? -30.583 8.537 25.212 1.00 91.69 95 LEU A O 1
ATOM 759 N N . THR A 1 96 ? -32.230 10.065 25.303 1.00 93.62 96 THR A N 1
ATOM 760 C CA . THR A 1 96 ? -33.305 9.154 24.879 1.00 93.62 96 THR A CA 1
ATOM 761 C C . THR A 1 96 ? -33.089 8.699 23.436 1.00 93.62 96 THR A C 1
ATOM 763 O O . THR A 1 96 ? -33.058 7.499 23.179 1.00 93.62 96 THR A O 1
ATOM 766 N N . LEU A 1 97 ? -32.809 9.638 22.524 1.00 93.62 97 LEU A N 1
ATOM 767 C CA . LEU A 1 97 ? -32.474 9.345 21.129 1.00 93.62 97 LEU A CA 1
ATOM 768 C C . LEU A 1 97 ? -31.302 8.359 21.007 1.00 93.62 97 LEU A C 1
ATOM 770 O O . LEU A 1 97 ? -31.383 7.418 20.220 1.00 93.62 97 LEU A O 1
ATOM 774 N N . ILE A 1 98 ? -30.221 8.563 21.768 1.00 93.00 98 ILE A N 1
ATOM 775 C CA . ILE A 1 98 ? -29.050 7.675 21.764 1.00 93.00 98 ILE A CA 1
ATOM 776 C C . ILE A 1 98 ? -29.454 6.256 22.180 1.00 93.00 98 ILE A C 1
ATOM 778 O O . ILE A 1 98 ? -29.093 5.304 21.492 1.00 93.00 98 ILE A O 1
ATOM 782 N N . ASN A 1 99 ? -30.218 6.114 23.267 1.00 93.25 99 ASN A N 1
ATOM 783 C CA . ASN A 1 99 ? -30.652 4.809 23.769 1.00 93.25 99 ASN A CA 1
ATOM 784 C C . ASN A 1 99 ? -31.559 4.074 22.770 1.00 93.25 99 ASN A C 1
ATOM 786 O O . ASN A 1 99 ? -31.366 2.880 22.528 1.00 93.25 99 ASN A O 1
ATOM 790 N N . ASP A 1 100 ? -32.521 4.784 22.178 1.00 94.12 100 ASP A N 1
ATOM 791 C CA . ASP A 1 100 ? -33.451 4.218 21.198 1.00 94.12 100 ASP A CA 1
ATOM 792 C C . ASP A 1 100 ? -32.717 3.794 19.917 1.00 94.12 100 ASP A C 1
ATOM 794 O O . ASP A 1 100 ? -32.936 2.692 19.406 1.00 94.12 100 ASP A O 1
ATOM 798 N N . SER A 1 101 ? -31.784 4.624 19.442 1.00 94.06 101 SER A N 1
ATOM 799 C CA . SER A 1 101 ? -30.968 4.335 18.255 1.00 94.06 101 SER A CA 1
ATOM 800 C C . SER A 1 101 ? -30.031 3.144 18.488 1.00 94.06 101 SER A C 1
ATOM 802 O O . SER A 1 101 ? -29.932 2.255 17.643 1.00 94.06 101 SER A O 1
ATOM 804 N N . ASP A 1 102 ? -29.404 3.042 19.665 1.00 93.44 102 ASP A N 1
ATOM 805 C CA . ASP A 1 102 ? -28.575 1.885 20.030 1.00 93.44 102 ASP A CA 1
ATOM 806 C C . ASP A 1 102 ? -29.377 0.582 20.084 1.00 93.44 102 ASP A C 1
ATOM 808 O O . ASP A 1 102 ? -28.898 -0.480 19.662 1.00 93.44 102 ASP A O 1
ATOM 812 N N . LEU A 1 103 ? -30.615 0.646 20.581 1.00 95.00 103 LEU A N 1
ATOM 813 C CA . LEU A 1 103 ? -31.522 -0.494 20.576 1.00 95.00 103 LEU A CA 1
ATOM 814 C C . LEU A 1 103 ? -31.922 -0.883 19.144 1.00 95.00 103 LEU A C 1
ATOM 816 O O . LEU A 1 103 ? -31.926 -2.078 18.829 1.00 95.00 103 LEU A O 1
ATOM 820 N N . CYS A 1 104 ? -32.199 0.100 18.280 1.00 93.94 104 CYS A N 1
ATOM 821 C CA . CYS A 1 104 ? -32.486 -0.105 16.858 1.00 93.94 104 CYS A CA 1
ATOM 822 C C . CYS A 1 104 ? -31.331 -0.841 16.163 1.00 93.94 104 CYS A C 1
ATOM 824 O O . CYS A 1 104 ? -31.521 -1.946 15.650 1.00 93.94 104 CYS A O 1
ATOM 826 N N . ILE A 1 105 ? -30.108 -0.314 16.271 1.00 94.06 105 ILE A N 1
ATOM 827 C CA . ILE A 1 105 ? -28.885 -0.912 15.717 1.00 94.06 105 ILE A CA 1
ATOM 828 C C . ILE A 1 105 ? -28.664 -2.337 16.234 1.00 94.06 105 ILE A C 1
ATOM 830 O O . ILE A 1 105 ? -28.326 -3.250 15.472 1.00 94.06 105 ILE A O 1
ATOM 834 N N . LYS A 1 106 ? -28.857 -2.567 17.538 1.00 94.44 106 LYS A N 1
ATOM 835 C CA . LYS A 1 106 ? -28.701 -3.896 18.144 1.00 94.44 106 LYS A CA 1
ATOM 836 C C . LYS A 1 106 ? -29.703 -4.900 17.573 1.00 94.44 106 LYS A C 1
ATOM 838 O O . LYS A 1 106 ? -29.334 -6.052 17.330 1.00 94.44 106 LYS A O 1
ATOM 843 N N . ASN A 1 107 ? -30.949 -4.482 17.365 1.00 94.50 107 ASN A N 1
ATOM 844 C CA . ASN A 1 107 ? -31.982 -5.315 16.755 1.00 94.50 107 ASN A CA 1
ATOM 845 C C . ASN A 1 107 ? -31.701 -5.554 15.267 1.00 94.50 107 ASN A C 1
ATOM 847 O O . ASN A 1 107 ? -31.779 -6.697 14.827 1.00 94.50 107 ASN A O 1
ATOM 851 N N . LEU A 1 108 ? -31.275 -4.530 14.524 1.00 93.06 108 LEU A N 1
ATOM 852 C CA . LEU A 1 108 ? -30.883 -4.646 13.120 1.00 93.06 108 LEU A CA 1
ATOM 853 C C . LEU A 1 108 ? -29.760 -5.676 12.934 1.00 93.06 108 LEU A C 1
ATOM 855 O O . LEU A 1 108 ? -29.900 -6.606 12.146 1.00 93.06 108 LEU A O 1
ATOM 859 N N . ARG A 1 109 ? -28.684 -5.592 13.727 1.00 92.38 109 ARG A N 1
ATOM 860 C CA . ARG A 1 109 ? -27.571 -6.560 13.676 1.00 92.38 109 ARG A CA 1
ATOM 861 C C . ARG A 1 109 ? -28.017 -7.993 13.976 1.00 92.38 109 ARG A C 1
ATOM 863 O O . ARG A 1 109 ? -27.545 -8.923 13.327 1.00 92.38 109 ARG A O 1
ATOM 870 N N . ARG A 1 110 ? -28.932 -8.183 14.935 1.00 93.19 110 ARG A N 1
ATOM 871 C CA . ARG A 1 110 ? -29.528 -9.500 15.230 1.00 93.19 110 ARG A CA 1
ATOM 872 C C . ARG A 1 110 ? -30.366 -10.018 14.064 1.00 93.19 110 ARG A C 1
ATOM 874 O O . ARG A 1 110 ? -30.251 -11.193 13.735 1.00 93.19 110 ARG A O 1
ATOM 881 N N . ASN A 1 111 ? -31.158 -9.146 13.445 1.00 92.50 111 ASN A N 1
ATOM 882 C CA . ASN A 1 111 ? -32.003 -9.478 12.301 1.00 92.50 111 ASN A CA 1
ATOM 883 C C . ASN A 1 111 ? -31.186 -9.799 11.041 1.00 92.50 111 ASN A C 1
ATOM 885 O O . ASN A 1 111 ? -31.584 -10.639 10.245 1.00 92.50 111 ASN A O 1
ATOM 889 N N . ILE A 1 112 ? -30.023 -9.174 10.866 1.00 89.81 112 ILE A N 1
ATOM 890 C CA . ILE A 1 112 ? -29.077 -9.551 9.809 1.00 89.81 112 ILE A CA 1
ATOM 891 C C . ILE A 1 112 ? -28.475 -10.927 10.119 1.00 89.81 112 ILE A C 1
ATOM 893 O O . ILE A 1 112 ? -28.458 -11.810 9.269 1.00 89.81 112 ILE A O 1
ATOM 897 N N . HIS A 1 113 ? -28.016 -11.142 11.356 1.00 89.06 113 HIS A N 1
ATOM 898 C CA . HIS A 1 113 ? -27.378 -12.400 11.752 1.00 89.06 113 HIS A CA 1
ATOM 899 C C . HIS A 1 113 ? -28.311 -13.617 11.656 1.00 89.06 113 HIS A C 1
ATOM 901 O O . HIS A 1 113 ? -27.862 -14.703 11.302 1.00 89.06 113 HIS A O 1
ATOM 907 N N . ASN A 1 114 ? -29.599 -13.449 11.964 1.00 91.56 114 ASN A N 1
ATOM 908 C CA . ASN A 1 114 ? -30.593 -14.519 11.870 1.00 91.56 114 ASN A CA 1
ATOM 909 C C . ASN A 1 114 ? -31.254 -14.633 10.477 1.00 91.56 114 ASN A C 1
ATOM 911 O O . ASN A 1 114 ? -32.147 -15.460 10.312 1.00 91.56 114 ASN A O 1
ATOM 915 N N . GLY A 1 115 ? -30.850 -13.805 9.503 1.00 87.44 115 GLY A N 1
ATOM 916 C CA . GLY A 1 115 ? -31.374 -13.810 8.133 1.00 87.44 115 GLY A CA 1
ATOM 917 C C . GLY A 1 115 ? -32.756 -13.169 7.942 1.00 87.44 115 GLY A C 1
ATOM 918 O O . GLY A 1 115 ? -33.327 -13.282 6.863 1.00 87.44 115 GLY A O 1
ATOM 919 N N . SER A 1 116 ? -33.315 -12.494 8.954 1.00 90.12 116 SER A N 1
ATOM 920 C CA . SER A 1 116 ? -34.598 -11.772 8.834 1.00 90.12 116 SER A CA 1
ATOM 921 C C . SER A 1 116 ? -34.483 -10.470 8.033 1.00 90.12 116 SER A C 1
ATOM 923 O O . SER A 1 116 ? -35.486 -9.963 7.537 1.00 90.12 116 SER A O 1
ATOM 925 N N . VAL A 1 117 ? -33.277 -9.909 7.930 1.00 90.75 117 VAL A N 1
ATOM 926 C CA . VAL A 1 117 ? -32.948 -8.758 7.081 1.00 90.75 117 VAL A CA 1
ATOM 927 C C . VAL A 1 117 ? -31.802 -9.167 6.165 1.00 90.75 117 VAL A C 1
ATOM 929 O O . VAL A 1 117 ? -30.715 -9.494 6.640 1.00 90.75 117 VAL A O 1
ATOM 932 N N . ASN A 1 118 ? -32.049 -9.139 4.856 1.00 88.44 118 ASN A N 1
ATOM 933 C CA . ASN A 1 118 ? -31.024 -9.410 3.855 1.00 88.44 118 ASN A CA 1
ATOM 934 C C . ASN A 1 118 ? -30.174 -8.167 3.614 1.00 88.44 118 ASN A C 1
ATOM 936 O O . ASN A 1 118 ? -30.681 -7.043 3.618 1.00 88.44 118 ASN A O 1
ATOM 940 N N . ARG A 1 119 ? -28.883 -8.390 3.368 1.00 88.25 119 ARG A N 1
ATOM 941 C CA . ARG A 1 119 ? -28.005 -7.334 2.877 1.00 88.25 119 ARG A CA 1
ATOM 942 C C . ARG A 1 119 ? -28.250 -7.090 1.392 1.00 88.25 119 ARG A C 1
ATOM 944 O O . ARG A 1 119 ? -28.691 -7.985 0.675 1.00 88.25 119 ARG A O 1
ATOM 951 N N . THR A 1 120 ? -27.989 -5.865 0.959 1.00 87.50 120 THR A N 1
ATOM 952 C CA . THR A 1 120 ? -28.208 -5.422 -0.418 1.00 87.50 120 THR A CA 1
ATOM 953 C C . THR A 1 120 ? -26.871 -5.174 -1.098 1.00 87.50 120 THR A C 1
ATOM 955 O O . THR A 1 120 ? -26.050 -4.410 -0.590 1.00 87.50 120 THR A O 1
ATOM 958 N N . LEU A 1 121 ? -26.664 -5.797 -2.256 1.00 81.31 121 LEU A N 1
ATOM 959 C CA . LEU A 1 121 ? -25.533 -5.505 -3.130 1.00 81.31 121 LEU A CA 1
ATOM 960 C C . LEU A 1 121 ? -25.837 -4.247 -3.957 1.00 81.31 121 LEU A C 1
ATOM 962 O O . LEU A 1 121 ? -26.919 -4.132 -4.534 1.00 81.31 121 LEU A O 1
ATOM 966 N N . ILE A 1 122 ? -24.880 -3.326 -4.038 1.00 80.06 122 ILE A N 1
ATOM 967 C CA . ILE A 1 122 ? -24.977 -2.117 -4.867 1.00 80.06 122 ILE A CA 1
ATOM 968 C C . ILE A 1 122 ? -24.200 -2.329 -6.169 1.00 80.06 122 ILE A C 1
ATOM 970 O O . ILE A 1 122 ? -23.128 -2.932 -6.160 1.00 80.06 122 ILE A O 1
ATOM 974 N N . GLU A 1 123 ? -24.744 -1.824 -7.280 1.00 69.81 123 GLU A N 1
ATOM 975 C CA . GLU A 1 123 ? -24.147 -1.931 -8.617 1.00 69.81 123 GLU A CA 1
ATOM 976 C C . GLU A 1 123 ? -22.783 -1.223 -8.707 1.00 69.81 123 GLU A C 1
ATOM 978 O O . GLU A 1 123 ? -21.803 -1.847 -9.108 1.00 69.81 123 GLU A O 1
ATOM 983 N N . ASP A 1 124 ? -22.691 0.031 -8.243 1.00 75.81 124 ASP A N 1
ATOM 984 C CA . ASP A 1 124 ? -21.423 0.755 -8.066 1.00 75.81 124 ASP A CA 1
ATOM 985 C C . ASP A 1 124 ? -21.126 0.980 -6.572 1.00 75.81 124 ASP A C 1
ATOM 987 O O . ASP A 1 124 ? -21.386 2.041 -5.998 1.00 75.81 124 ASP A O 1
ATOM 991 N N . PHE A 1 125 ? -20.635 -0.079 -5.918 1.00 78.69 125 PHE A N 1
ATOM 992 C CA . PHE A 1 125 ? -20.286 -0.066 -4.494 1.00 78.69 125 PHE A CA 1
ATOM 993 C C . PHE A 1 125 ? -19.275 1.041 -4.157 1.00 78.69 125 PHE A C 1
ATOM 995 O O . PHE A 1 125 ? -19.451 1.741 -3.165 1.00 78.69 125 PHE A O 1
ATOM 1002 N N . VAL A 1 126 ? -18.249 1.235 -4.992 1.00 75.12 126 VAL A N 1
ATOM 1003 C CA . VAL A 1 126 ? -17.175 2.211 -4.747 1.00 75.12 126 VAL A CA 1
ATOM 1004 C C . VAL A 1 126 ? -17.726 3.634 -4.753 1.00 75.12 126 VAL A C 1
ATOM 1006 O O . VAL A 1 126 ? -17.527 4.362 -3.780 1.00 75.12 126 VAL A O 1
ATOM 1009 N N . ALA A 1 127 ? -18.490 4.005 -5.786 1.00 76.56 127 ALA A N 1
ATOM 1010 C CA . ALA A 1 127 ? -19.098 5.332 -5.873 1.00 76.56 127 ALA A CA 1
ATOM 1011 C C . ALA A 1 127 ? -20.039 5.615 -4.691 1.00 76.56 127 ALA A C 1
ATOM 1013 O O . ALA A 1 127 ? -20.061 6.721 -4.148 1.00 76.56 127 ALA A O 1
ATOM 1014 N N . TYR A 1 128 ? -20.795 4.607 -4.246 1.00 83.50 128 TYR A N 1
ATOM 1015 C CA . TYR A 1 128 ? -21.661 4.749 -3.079 1.00 83.50 128 TYR A CA 1
ATOM 1016 C C . TYR A 1 128 ? -20.865 4.998 -1.789 1.00 83.50 128 TYR A C 1
ATOM 1018 O O . TYR A 1 128 ? -21.223 5.882 -1.008 1.00 83.50 128 TYR A O 1
ATOM 1026 N N . ILE A 1 129 ? -19.776 4.255 -1.560 1.00 83.88 129 ILE A N 1
ATOM 1027 C CA . ILE A 1 129 ? -18.937 4.444 -0.369 1.00 83.88 129 ILE A CA 1
ATOM 1028 C C . ILE A 1 129 ? -18.227 5.802 -0.392 1.00 83.88 129 ILE A C 1
ATOM 1030 O O . ILE A 1 129 ? -18.173 6.451 0.650 1.00 83.88 129 ILE A O 1
ATOM 1034 N N . GLN A 1 130 ? -17.762 6.278 -1.552 1.00 80.38 130 GLN A N 1
ATOM 1035 C CA . GLN A 1 130 ? -17.186 7.624 -1.693 1.00 80.38 130 GLN A CA 1
ATOM 1036 C C . GLN A 1 130 ? -18.165 8.713 -1.227 1.00 80.38 130 GLN A C 1
ATOM 1038 O O . GLN A 1 130 ? -17.782 9.611 -0.480 1.00 80.38 130 GLN A O 1
ATOM 1043 N N . ILE A 1 131 ? -19.448 8.604 -1.594 1.00 84.06 131 ILE A N 1
ATOM 1044 C CA . ILE A 1 131 ? -20.487 9.536 -1.124 1.00 84.06 131 ILE A CA 1
ATOM 1045 C C . ILE A 1 131 ? -20.625 9.473 0.403 1.00 84.06 131 ILE A C 1
ATOM 1047 O O . ILE A 1 131 ? -20.720 10.514 1.053 1.00 84.06 131 ILE A O 1
ATOM 1051 N N . LYS A 1 132 ? -20.611 8.271 0.995 1.00 87.38 132 LYS A N 1
ATOM 1052 C CA . LYS A 1 132 ? -20.733 8.103 2.452 1.00 87.38 132 LYS A CA 1
ATOM 1053 C C . LYS A 1 132 ? -19.522 8.628 3.215 1.00 87.38 132 LYS A C 1
ATOM 1055 O O . LYS A 1 132 ? -19.702 9.218 4.276 1.00 87.38 132 LYS A O 1
ATOM 1060 N N . LEU A 1 133 ? -18.315 8.451 2.686 1.00 83.25 133 LEU A N 1
ATOM 1061 C CA . LEU A 1 133 ? -17.104 9.034 3.261 1.00 83.25 133 LEU A CA 1
ATOM 1062 C C . LEU A 1 133 ? -17.136 10.556 3.209 1.00 83.25 133 LEU A C 1
ATOM 1064 O O . LEU A 1 133 ? -16.928 11.185 4.239 1.00 83.25 133 LEU A O 1
ATOM 1068 N N . TYR A 1 134 ? -17.523 11.139 2.075 1.00 82.38 134 TYR A N 1
ATOM 1069 C CA . TYR A 1 134 ? -17.694 12.586 1.957 1.00 82.38 134 TYR A CA 1
ATOM 1070 C C . TYR A 1 134 ? -18.739 13.139 2.947 1.00 82.38 134 TYR A C 1
ATOM 1072 O O . TYR A 1 134 ? -18.542 14.185 3.569 1.00 82.38 134 TYR A O 1
ATOM 1080 N N . GLU A 1 135 ? -19.859 12.428 3.139 1.00 84.38 135 GLU A N 1
ATOM 1081 C CA . GLU A 1 135 ? -20.847 12.769 4.171 1.00 84.38 135 GLU A CA 1
ATOM 1082 C C . GLU A 1 135 ? -20.238 12.726 5.586 1.00 84.38 135 GLU A C 1
ATOM 1084 O O . GLU A 1 135 ? -20.537 13.608 6.394 1.00 84.38 135 GLU A O 1
ATOM 1089 N N . LEU A 1 136 ? -19.382 11.741 5.888 1.00 82.38 136 LEU A N 1
ATOM 1090 C CA . LEU A 1 136 ? -18.704 11.599 7.182 1.00 82.38 136 LEU A CA 1
ATOM 1091 C C . LEU A 1 136 ? -17.629 12.669 7.414 1.00 82.38 136 LEU A C 1
ATOM 1093 O O . LEU A 1 136 ? -17.630 13.272 8.483 1.00 82.38 136 LEU A O 1
ATOM 1097 N N . GLU A 1 137 ? -16.776 12.960 6.432 1.00 77.62 137 GLU A N 1
ATOM 1098 C CA . GLU A 1 137 ? -15.751 14.018 6.497 1.00 77.62 137 GLU A CA 1
ATOM 1099 C C . GLU A 1 137 ? -16.376 15.381 6.815 1.00 77.62 137 GLU A C 1
ATOM 1101 O O . GLU A 1 137 ? -15.983 16.094 7.742 1.00 77.62 137 GLU A O 1
ATOM 1106 N N . LYS A 1 138 ? -17.474 15.711 6.129 1.00 77.56 138 LYS A N 1
ATOM 1107 C CA . LYS A 1 138 ? -18.223 16.942 6.396 1.00 77.56 138 LYS A CA 1
ATOM 1108 C C . LYS A 1 138 ? -18.804 16.983 7.812 1.00 77.56 138 LYS A C 1
ATOM 1110 O O . LYS A 1 138 ? -19.049 18.060 8.358 1.00 77.56 138 LYS A O 1
ATOM 1115 N N . LEU A 1 139 ? -19.095 15.825 8.407 1.00 73.12 139 LEU A N 1
ATOM 1116 C CA . LEU A 1 139 ? -19.539 15.729 9.794 1.00 73.12 139 LEU A CA 1
ATOM 1117 C C . LEU A 1 139 ? -18.357 15.865 10.771 1.00 73.12 139 LEU A C 1
ATOM 1119 O O . LEU A 1 139 ? -18.541 16.458 11.834 1.00 73.12 139 LEU A O 1
ATOM 1123 N N . THR A 1 140 ? -17.158 15.383 10.444 1.00 67.69 140 THR A N 1
ATOM 1124 C CA . THR A 1 140 ? -15.976 15.517 11.317 1.00 67.69 140 THR A CA 1
ATOM 1125 C C . THR A 1 140 ? -15.461 16.949 11.411 1.00 67.69 140 THR A C 1
ATOM 1127 O O . THR A 1 140 ? -15.038 17.374 12.481 1.00 67.69 140 THR A O 1
ATOM 1130 N N . GLU A 1 141 ? -15.598 17.740 10.347 1.00 64.56 141 GLU A N 1
ATOM 1131 C CA . GLU A 1 141 ? -15.189 19.154 10.322 1.00 64.56 141 GLU A CA 1
ATOM 1132 C C . GLU A 1 141 ? -16.083 20.080 11.174 1.00 64.56 141 GLU A C 1
ATOM 1134 O O . GLU A 1 141 ? -15.729 21.230 11.470 1.00 64.56 141 GLU A O 1
ATOM 1139 N N . LYS A 1 142 ? -17.268 19.617 11.598 1.00 65.31 142 LYS A N 1
ATOM 1140 C CA . LYS A 1 142 ? -18.195 20.448 12.374 1.00 65.31 142 LYS A CA 1
ATOM 1141 C C . LYS A 1 142 ? -17.702 20.628 13.814 1.00 65.31 142 LYS A C 1
ATOM 1143 O O . LYS A 1 142 ? -17.865 19.754 14.661 1.00 65.31 142 LYS A O 1
ATOM 1148 N N . LYS A 1 143 ? -17.240 21.841 14.145 1.00 65.38 143 LYS A N 1
ATOM 1149 C CA . LYS A 1 143 ? -16.912 22.292 15.518 1.00 65.38 143 LYS A CA 1
ATOM 1150 C C . LYS A 1 143 ? -18.173 22.477 16.393 1.00 65.38 143 LYS A C 1
ATOM 1152 O O . LYS A 1 143 ? -18.479 23.580 16.842 1.00 65.38 143 LYS A O 1
ATOM 1157 N N . LEU A 1 144 ? -18.936 21.406 16.634 1.00 64.31 144 LEU A N 1
ATOM 1158 C CA . LEU A 1 144 ? -20.241 21.447 17.319 1.00 64.31 144 LEU A CA 1
ATOM 1159 C C . LEU A 1 144 ? -20.170 21.822 18.801 1.00 64.31 144 LEU A C 1
ATOM 1161 O O . LEU A 1 144 ? -21.118 22.407 19.316 1.00 64.31 144 LEU A O 1
ATOM 1165 N N . PHE A 1 145 ? -19.068 21.513 19.479 1.00 61.97 145 PHE A N 1
ATOM 1166 C CA . PHE A 1 145 ? -18.951 21.693 20.931 1.00 61.97 145 PHE A CA 1
ATOM 1167 C C . PHE A 1 145 ? -18.059 22.881 21.342 1.00 61.97 145 PHE A C 1
ATOM 1169 O O . PHE A 1 145 ? -17.947 23.173 22.531 1.00 61.97 145 PHE A O 1
ATOM 1176 N N . LYS A 1 146 ? -17.468 23.612 20.380 1.00 61.66 146 LYS A N 1
ATOM 1177 C CA . LYS A 1 146 ? -16.550 24.733 20.655 1.00 61.66 146 LYS A CA 1
ATOM 1178 C C . LYS A 1 146 ? -17.311 25.942 21.231 1.00 61.66 146 LYS A C 1
ATOM 1180 O O . LYS A 1 146 ? -18.332 26.347 20.685 1.00 61.66 146 LYS A O 1
ATOM 1185 N N . ASN A 1 147 ? -16.763 26.550 22.288 1.00 54.50 147 ASN A N 1
ATOM 1186 C CA . ASN A 1 147 ? -17.149 27.862 22.840 1.00 54.50 147 ASN A CA 1
ATOM 1187 C C . ASN A 1 147 ? -18.576 28.005 23.415 1.00 54.50 147 ASN A C 1
ATOM 1189 O O . ASN A 1 147 ? -19.109 29.113 23.432 1.00 54.50 147 ASN A O 1
ATOM 1193 N N . ILE A 1 148 ? -19.204 26.936 23.922 1.00 54.00 148 ILE A N 1
ATOM 1194 C CA . ILE A 1 148 ? -20.570 27.025 24.473 1.00 54.00 148 ILE A CA 1
ATOM 1195 C C . ILE A 1 148 ? -20.605 26.592 25.938 1.00 54.00 148 ILE A C 1
ATOM 1197 O O . ILE A 1 148 ? -20.276 25.460 26.279 1.00 54.00 148 ILE A O 1
ATOM 1201 N N . SER A 1 149 ? -21.045 27.508 26.805 1.00 60.53 149 SER A N 1
ATOM 1202 C CA . SER A 1 149 ? -21.418 27.204 28.187 1.00 60.53 149 SER A CA 1
ATOM 1203 C C . SER A 1 149 ? -22.902 26.855 28.249 1.00 60.53 149 SER A C 1
ATOM 1205 O O . SER A 1 149 ? -23.761 27.675 27.925 1.00 60.53 149 SER A O 1
ATOM 1207 N N . PHE A 1 150 ? -23.225 25.649 28.718 1.00 64.81 150 PHE A N 1
ATOM 1208 C CA . PHE A 1 150 ? -24.612 25.184 28.843 1.00 64.81 150 PHE A CA 1
ATOM 1209 C C . PHE A 1 150 ? -25.353 25.764 30.066 1.00 64.81 150 PHE A C 1
ATOM 1211 O O . PHE A 1 150 ? -26.522 25.426 30.288 1.00 64.81 150 PHE A O 1
ATOM 1218 N N . ASN A 1 151 ? -24.701 26.658 30.821 1.00 58.44 151 ASN A N 1
ATOM 1219 C CA . ASN A 1 151 ? -25.170 27.231 32.089 1.00 58.44 151 ASN A CA 1
ATOM 1220 C C . ASN A 1 151 ? -25.259 28.767 32.098 1.00 58.44 151 ASN A C 1
ATOM 1222 O O . ASN A 1 151 ? -25.420 29.365 33.156 1.00 58.44 151 ASN A O 1
ATOM 1226 N N . SER A 1 152 ? -25.139 29.415 30.941 1.00 51.88 152 SER A N 1
ATOM 1227 C CA . SER A 1 152 ? -25.162 30.874 30.853 1.00 51.88 152 SER A CA 1
ATOM 1228 C C . SER A 1 152 ? -26.572 31.458 31.044 1.00 51.88 152 SER A C 1
ATOM 1230 O O . SER A 1 152 ? -27.471 31.148 30.266 1.00 51.88 152 SER A O 1
ATOM 1232 N N . ASP A 1 153 ? -26.728 32.360 32.021 1.00 47.06 153 ASP A N 1
ATOM 1233 C CA . ASP A 1 153 ? -27.853 33.314 32.120 1.00 47.06 153 ASP A CA 1
ATOM 1234 C C . ASP A 1 153 ? -27.723 34.473 31.100 1.00 47.06 153 ASP A C 1
ATOM 1236 O O . ASP A 1 153 ? -28.634 35.283 30.941 1.00 47.06 153 ASP A O 1
ATOM 1240 N N . VAL A 1 154 ? -26.567 34.565 30.426 1.00 43.47 154 VAL A N 1
ATOM 1241 C CA . VAL A 1 154 ? -26.134 35.661 29.536 1.00 43.47 154 VAL A CA 1
ATOM 1242 C C . VAL A 1 154 ? -26.327 35.314 28.048 1.00 43.47 154 VAL A C 1
ATOM 1244 O O . VAL A 1 154 ? -26.342 36.202 27.204 1.00 43.47 154 VAL A O 1
ATOM 1247 N N . ILE A 1 155 ? -26.492 34.029 27.718 1.00 51.53 155 ILE A N 1
ATOM 1248 C CA . ILE A 1 155 ? -26.764 33.526 26.366 1.00 51.53 155 ILE A CA 1
ATOM 1249 C C . ILE A 1 155 ? -28.272 33.313 26.260 1.00 51.53 155 ILE A C 1
ATOM 1251 O O . ILE A 1 155 ? -28.867 32.645 27.109 1.00 51.53 155 ILE A O 1
ATOM 1255 N N . GLU A 1 156 ? -28.904 33.879 25.230 1.00 56.28 156 GLU A N 1
ATOM 1256 C CA . GLU A 1 156 ? -30.342 33.723 25.032 1.00 56.28 156 GLU A CA 1
ATOM 1257 C C . GLU A 1 156 ? -30.692 32.230 24.963 1.00 56.28 156 GLU A C 1
ATOM 1259 O O . GLU A 1 156 ? -30.117 31.476 24.180 1.00 56.28 156 GLU A O 1
ATOM 1264 N N . LYS A 1 157 ? -31.670 31.793 25.767 1.00 65.38 157 LYS A N 1
ATOM 1265 C CA . LYS A 1 157 ? -32.199 30.414 25.821 1.00 65.38 157 LYS A CA 1
ATOM 1266 C C . LYS A 1 157 ? -32.357 29.760 24.433 1.00 65.38 157 LYS A C 1
ATOM 1268 O O . LYS A 1 157 ? -32.124 28.563 24.284 1.00 65.38 157 LYS A O 1
ATOM 1273 N N . LYS A 1 158 ? -32.683 30.571 23.423 1.00 66.62 158 LYS A N 1
ATOM 1274 C CA . LYS A 1 158 ? -32.841 30.202 22.014 1.00 66.62 158 LYS A CA 1
ATOM 1275 C C . LYS A 1 158 ? -31.549 29.721 21.334 1.00 66.62 158 LYS A C 1
ATOM 1277 O O . LYS A 1 158 ? -31.610 28.794 20.536 1.00 66.62 158 LYS A O 1
ATOM 1282 N N . GLU A 1 159 ? -30.388 30.300 21.636 1.00 69.62 159 GLU A N 1
ATOM 1283 C CA . GLU A 1 159 ? -29.103 29.870 21.057 1.00 69.62 159 GLU A CA 1
ATOM 1284 C C . GLU A 1 159 ? -28.691 28.486 21.571 1.00 69.62 159 GLU A C 1
ATOM 1286 O O . GLU A 1 159 ? -28.251 27.636 20.796 1.00 69.62 159 GLU A O 1
ATOM 1291 N N . ILE A 1 160 ? -28.911 28.223 22.864 1.00 71.69 160 ILE A N 1
ATOM 1292 C CA . ILE A 1 160 ? -28.672 26.906 23.468 1.00 71.69 160 ILE A CA 1
ATOM 1293 C C . ILE A 1 160 ? -29.627 25.860 22.875 1.00 71.69 160 ILE A C 1
ATOM 1295 O O . ILE A 1 160 ? -29.188 24.766 22.529 1.00 71.69 160 ILE A O 1
ATOM 1299 N N . GLU A 1 161 ? -30.915 26.188 22.729 1.00 75.69 161 GLU A N 1
ATOM 1300 C CA . GLU A 1 161 ? -31.908 25.300 22.105 1.00 75.69 161 GLU A CA 1
ATOM 1301 C C . GLU A 1 161 ? -31.565 24.989 20.640 1.00 75.69 161 GLU A C 1
ATOM 1303 O O . GLU A 1 161 ? -31.586 23.822 20.247 1.00 75.69 161 GLU A O 1
ATOM 1308 N N . ASN A 1 162 ? -31.164 25.997 19.857 1.00 80.38 162 ASN A N 1
ATOM 1309 C CA . ASN A 1 162 ? -30.699 25.805 18.481 1.00 80.38 162 ASN A CA 1
ATOM 1310 C C . ASN A 1 162 ? -29.488 24.867 18.427 1.00 80.38 162 ASN A C 1
ATOM 1312 O O . ASN A 1 162 ? -29.470 23.936 17.624 1.00 80.38 162 ASN A O 1
ATOM 1316 N N . LYS A 1 163 ? -28.504 25.055 19.315 1.00 78.75 163 LYS A N 1
ATOM 1317 C CA . LYS A 1 163 ? -27.308 24.207 19.330 1.00 78.75 163 LYS A CA 1
ATOM 1318 C C . LYS A 1 163 ? -27.602 22.768 19.734 1.00 78.75 163 LYS A C 1
ATOM 1320 O O . LYS A 1 163 ? -27.068 21.838 19.137 1.00 78.75 163 LYS A O 1
ATOM 1325 N N . ILE A 1 164 ? -28.463 22.570 20.729 1.00 80.94 164 ILE A N 1
ATOM 1326 C CA . ILE A 1 164 ? -28.946 21.235 21.103 1.00 80.94 164 ILE A CA 1
ATOM 1327 C C . ILE A 1 164 ? -29.659 20.588 19.905 1.00 80.94 164 ILE A C 1
ATOM 1329 O O . ILE A 1 164 ? -29.456 19.401 19.651 1.00 80.94 164 ILE A O 1
ATOM 1333 N N . GLY A 1 165 ? -30.423 21.367 19.132 1.00 84.75 165 GLY A N 1
ATOM 1334 C CA . GLY A 1 165 ? -31.004 20.945 17.857 1.00 84.75 165 GLY A CA 1
ATOM 1335 C C . GLY A 1 165 ? -29.956 20.489 16.837 1.00 84.75 165 GLY A C 1
ATOM 1336 O O . GLY A 1 165 ? -30.067 19.380 16.319 1.00 84.75 165 GLY A O 1
ATOM 1337 N N . GLU A 1 166 ? -28.906 21.283 16.609 1.00 85.38 166 GLU A N 1
ATOM 1338 C CA . GLU A 1 166 ? -27.794 20.927 15.711 1.00 85.38 166 GLU A CA 1
ATOM 1339 C C . GLU A 1 166 ? -27.082 19.639 16.148 1.00 85.38 166 GLU A C 1
ATOM 1341 O O . GLU A 1 166 ? -26.810 18.773 15.318 1.00 85.38 166 GLU A O 1
ATOM 1346 N N . ILE A 1 167 ? -26.805 19.483 17.449 1.00 85.00 167 ILE A N 1
ATOM 1347 C CA . ILE A 1 167 ? -26.188 18.270 18.013 1.00 85.00 167 ILE A CA 1
ATOM 1348 C C . ILE A 1 167 ? -27.106 17.061 17.804 1.00 85.00 167 ILE A C 1
ATOM 1350 O O . ILE A 1 167 ? -26.645 15.979 17.442 1.00 85.00 167 ILE A O 1
ATOM 1354 N N . LYS A 1 168 ? -28.415 17.232 18.013 1.00 88.06 168 LYS A N 1
ATOM 1355 C CA . LYS A 1 168 ? -29.402 16.169 17.806 1.00 88.06 168 LYS A CA 1
ATOM 1356 C C . LYS A 1 168 ? -29.442 15.729 16.342 1.00 88.06 168 LYS A C 1
ATOM 1358 O O . LYS A 1 168 ? -29.356 14.535 16.076 1.00 88.06 168 LYS A O 1
ATOM 1363 N N . GLU A 1 169 ? -29.536 16.671 15.405 1.00 88.56 169 GLU A N 1
ATOM 1364 C CA . GLU A 1 169 ? -29.524 16.387 13.964 1.00 88.56 169 GLU A CA 1
ATOM 1365 C C . GLU A 1 169 ? -28.217 15.709 13.534 1.00 88.56 169 GLU A C 1
ATOM 1367 O O . GLU A 1 169 ? -28.227 14.732 12.786 1.00 88.56 169 GLU A O 1
ATOM 1372 N N . TYR A 1 170 ? -27.090 16.178 14.067 1.00 86.88 170 TYR A N 1
ATOM 1373 C CA . TYR A 1 170 ? -25.784 15.583 13.832 1.00 86.88 170 TYR A CA 1
ATOM 1374 C C . TYR A 1 170 ? -25.726 14.105 14.236 1.00 86.88 170 TYR A C 1
ATOM 1376 O O . TYR A 1 170 ? -25.339 13.260 13.430 1.00 86.88 170 TYR A O 1
ATOM 1384 N N . ILE A 1 171 ? -26.175 13.778 15.452 1.00 88.00 171 ILE A N 1
ATOM 1385 C CA . ILE A 1 171 ? -26.210 12.399 15.954 1.00 88.00 171 ILE A CA 1
ATOM 1386 C C . ILE A 1 171 ? -27.136 11.527 15.090 1.00 88.00 171 ILE A C 1
ATOM 1388 O O . ILE A 1 171 ? -26.759 10.406 14.747 1.00 88.00 171 ILE A O 1
ATOM 1392 N N . ILE A 1 172 ? -28.309 12.040 14.693 1.00 91.00 172 ILE A N 1
ATOM 1393 C CA . ILE A 1 172 ? -29.244 11.332 13.798 1.00 91.00 172 ILE A CA 1
ATOM 1394 C C . ILE A 1 172 ? -28.564 10.976 12.474 1.00 91.00 172 ILE A C 1
ATOM 1396 O O . ILE A 1 172 ? -28.678 9.839 12.019 1.00 91.00 172 ILE A O 1
ATOM 1400 N N . ASN A 1 173 ? -27.834 11.917 11.874 1.00 90.19 173 ASN A N 1
ATOM 1401 C CA . ASN A 1 173 ? -27.160 11.689 10.598 1.00 90.19 173 ASN A CA 1
ATOM 1402 C C . ASN A 1 173 ? -26.084 10.597 10.697 1.00 90.19 173 ASN A C 1
ATOM 1404 O O . ASN A 1 173 ? -26.025 9.740 9.819 1.00 90.19 173 ASN A O 1
ATOM 1408 N N . ILE A 1 174 ? -25.291 10.558 11.777 1.00 89.69 174 ILE A N 1
ATOM 1409 C CA . ILE A 1 174 ? -24.291 9.491 11.961 1.00 89.69 174 ILE A CA 1
ATOM 1410 C C . ILE A 1 174 ? -24.973 8.127 12.144 1.00 89.69 174 ILE A C 1
ATOM 1412 O O . ILE A 1 174 ? -24.551 7.148 11.526 1.00 89.69 174 ILE A O 1
ATOM 1416 N N . TYR A 1 175 ? -26.043 8.041 12.947 1.00 93.75 175 TYR A N 1
ATOM 1417 C CA . TYR A 1 175 ? -26.795 6.787 13.092 1.00 93.75 175 TYR A CA 1
ATOM 1418 C C . TYR A 1 175 ? -27.393 6.327 11.766 1.00 93.75 175 TYR A C 1
ATOM 1420 O O . TYR A 1 175 ? -27.282 5.149 11.439 1.00 93.75 175 TYR A O 1
ATOM 1428 N N . LYS A 1 176 ? -27.957 7.249 10.981 1.00 93.12 176 LYS A N 1
ATOM 1429 C CA . LYS A 1 176 ? -28.504 6.954 9.656 1.00 93.12 176 LYS A CA 1
ATOM 1430 C C . LYS A 1 176 ? -27.438 6.384 8.718 1.00 93.12 176 LYS A C 1
ATOM 1432 O O . LYS A 1 176 ? -27.677 5.347 8.108 1.00 93.12 176 LYS A O 1
ATOM 1437 N N . ILE A 1 177 ? -26.256 7.005 8.648 1.00 91.38 177 ILE A N 1
ATOM 1438 C CA . ILE A 1 177 ? -25.128 6.476 7.862 1.00 91.38 177 ILE A CA 1
ATOM 1439 C C . ILE A 1 177 ? -24.764 5.068 8.349 1.00 91.38 177 ILE A C 1
ATOM 1441 O O . ILE A 1 177 ? -24.566 4.165 7.540 1.00 91.38 177 ILE A O 1
ATOM 1445 N N . TYR A 1 178 ? -24.721 4.841 9.666 1.00 94.06 178 TYR A N 1
ATOM 1446 C CA . TYR A 1 178 ? -24.391 3.524 10.207 1.00 94.06 178 TYR A CA 1
ATOM 1447 C C . TYR A 1 178 ? -25.434 2.451 9.862 1.00 94.06 178 TYR A C 1
ATOM 1449 O O . TYR A 1 178 ? -25.065 1.335 9.499 1.00 94.06 178 TYR A O 1
ATOM 1457 N N . GLU A 1 179 ? -26.725 2.776 9.949 1.00 93.06 179 GLU A N 1
ATOM 1458 C CA . GLU A 1 179 ? -27.821 1.887 9.549 1.00 93.06 179 GLU A CA 1
ATOM 1459 C C . GLU A 1 179 ? -27.745 1.535 8.064 1.00 93.06 179 GLU A C 1
ATOM 1461 O O . GLU A 1 179 ? -27.824 0.354 7.718 1.00 93.06 179 GLU A O 1
ATOM 1466 N N . GLU A 1 180 ? -27.540 2.543 7.209 1.00 92.06 180 GLU A N 1
ATOM 1467 C CA . GLU A 1 180 ? -27.383 2.372 5.765 1.00 92.06 180 GLU A CA 1
ATOM 1468 C C . GLU A 1 180 ? -26.203 1.457 5.443 1.00 92.06 180 GLU A C 1
ATOM 1470 O O . GLU A 1 180 ? -26.368 0.537 4.654 1.00 92.06 180 GLU A O 1
ATOM 1475 N N . LEU A 1 181 ? -25.050 1.624 6.098 1.00 92.31 181 LEU A N 1
ATOM 1476 C CA . LEU A 1 181 ? -23.903 0.734 5.902 1.00 92.31 181 LEU A CA 1
ATOM 1477 C C . LEU A 1 181 ? -24.196 -0.696 6.392 1.00 92.31 181 LEU A C 1
ATOM 1479 O O . LEU A 1 181 ? -23.881 -1.665 5.710 1.00 92.31 181 LEU A O 1
ATOM 1483 N N . LEU A 1 182 ? -24.841 -0.889 7.546 1.00 91.88 182 LEU A N 1
ATOM 1484 C CA . LEU A 1 182 ? -25.060 -2.238 8.095 1.00 91.88 182 LEU A CA 1
ATOM 1485 C C . LEU A 1 182 ? -25.886 -3.163 7.182 1.00 91.88 182 LEU A C 1
ATOM 1487 O O . LEU A 1 182 ? -25.700 -4.385 7.237 1.00 91.88 182 LEU A O 1
ATOM 1491 N N . ILE A 1 183 ? -26.779 -2.599 6.365 1.00 92.12 183 ILE A N 1
ATOM 1492 C CA . ILE A 1 183 ? -27.628 -3.345 5.425 1.00 92.12 183 ILE A CA 1
ATOM 1493 C C . ILE A 1 183 ? -26.976 -3.580 4.057 1.00 92.12 183 ILE A C 1
ATOM 1495 O O . ILE A 1 183 ? -27.610 -4.186 3.193 1.00 92.12 183 ILE A O 1
ATOM 1499 N N . LEU A 1 184 ? -25.737 -3.141 3.835 1.00 90.75 184 LEU A N 1
ATOM 1500 C CA . LEU A 1 184 ? -25.037 -3.379 2.573 1.00 90.75 184 LEU A CA 1
ATOM 1501 C C . LEU A 1 184 ? -24.239 -4.668 2.603 1.00 90.75 184 LEU A C 1
ATOM 1503 O O . LEU A 1 184 ? -23.664 -5.069 3.618 1.00 90.75 184 LEU A O 1
ATOM 1507 N N . GLU A 1 185 ? -24.196 -5.304 1.443 1.00 86.50 185 GLU A N 1
ATOM 1508 C CA . GLU A 1 185 ? -23.278 -6.386 1.152 1.00 86.50 185 GLU A CA 1
ATOM 1509 C C . GLU A 1 185 ? -22.068 -5.799 0.431 1.00 86.50 185 GLU A C 1
ATOM 1511 O O . GLU A 1 185 ? -22.180 -5.301 -0.691 1.00 86.50 185 GLU A O 1
ATOM 1516 N N . ALA A 1 186 ? -20.910 -5.825 1.088 1.00 82.81 186 ALA A N 1
ATOM 1517 C CA . ALA A 1 186 ? -19.665 -5.460 0.435 1.00 82.81 186 ALA A CA 1
ATOM 1518 C C . ALA A 1 186 ? -19.219 -6.595 -0.494 1.00 82.81 186 ALA A C 1
ATOM 1520 O O . ALA A 1 186 ? -19.245 -7.759 -0.085 1.00 82.81 186 ALA A O 1
ATOM 1521 N N . PRO A 1 187 ? -18.756 -6.290 -1.719 1.00 79.00 187 PRO A N 1
ATOM 1522 C CA . PRO A 1 187 ? -18.022 -7.263 -2.512 1.00 79.00 187 PRO A CA 1
ATOM 1523 C C . PRO A 1 187 ? -16.848 -7.815 -1.696 1.00 79.00 187 PRO A C 1
ATOM 1525 O O . PRO A 1 187 ? -16.193 -7.056 -0.988 1.00 79.00 187 PRO A O 1
ATOM 1528 N N . TYR A 1 188 ? -16.537 -9.105 -1.837 1.00 75.88 188 TYR A N 1
ATOM 1529 C CA . TYR A 1 188 ? -15.484 -9.777 -1.058 1.00 75.88 188 TYR A CA 1
ATOM 1530 C C . TYR A 1 188 ? -14.105 -9.089 -1.130 1.00 75.88 188 TYR A C 1
ATOM 1532 O O . TYR A 1 188 ? -13.309 -9.195 -0.206 1.00 75.88 188 TYR A O 1
ATOM 1540 N N . VAL A 1 189 ? -13.842 -8.345 -2.207 1.00 74.25 189 VAL A N 1
ATOM 1541 C CA . VAL A 1 189 ? -12.642 -7.513 -2.402 1.00 74.25 189 VAL A CA 1
ATOM 1542 C C . VAL A 1 189 ? -12.586 -6.352 -1.408 1.00 74.25 189 VAL A C 1
ATOM 1544 O O . VAL A 1 189 ? -11.535 -6.032 -0.872 1.00 74.25 189 VAL A O 1
ATOM 1547 N N . TRP A 1 190 ? -13.739 -5.746 -1.133 1.00 76.75 190 TRP A N 1
ATOM 1548 C CA . TRP A 1 190 ? -13.895 -4.573 -0.278 1.00 76.75 190 TRP A CA 1
ATOM 1549 C C . TRP A 1 190 ? -14.338 -4.925 1.142 1.00 76.75 190 TRP A C 1
ATOM 1551 O O . TRP A 1 190 ? -14.543 -4.027 1.954 1.00 76.75 190 TRP A O 1
ATOM 1561 N N . GLU A 1 191 ? -14.497 -6.214 1.457 1.00 78.56 191 GLU A N 1
ATOM 1562 C CA . GLU A 1 191 ? -15.055 -6.686 2.727 1.00 78.56 191 GLU A CA 1
ATOM 1563 C C . GLU A 1 191 ? -14.300 -6.095 3.928 1.00 78.56 191 GLU A C 1
ATOM 1565 O O . GLU A 1 191 ? -14.923 -5.554 4.842 1.00 78.56 191 GLU A O 1
ATOM 1570 N N . ASN A 1 192 ? -12.964 -6.095 3.893 1.00 78.75 192 ASN A N 1
ATOM 1571 C CA . ASN A 1 192 ? -12.147 -5.580 4.994 1.00 78.75 192 ASN A CA 1
ATOM 1572 C C . ASN A 1 192 ? -12.214 -4.053 5.124 1.00 78.75 192 ASN A C 1
ATOM 1574 O O . ASN A 1 192 ? -12.529 -3.557 6.208 1.00 78.75 192 ASN A O 1
ATOM 1578 N N . ALA A 1 193 ? -12.003 -3.310 4.033 1.00 77.38 193 ALA A N 1
ATOM 1579 C CA . ALA A 1 193 ? -12.138 -1.850 4.026 1.00 77.38 193 ALA A CA 1
ATOM 1580 C C . ALA A 1 193 ? -13.540 -1.408 4.492 1.00 77.38 193 ALA A C 1
ATOM 1582 O O . ALA A 1 193 ? -13.687 -0.477 5.284 1.00 77.38 193 ALA A O 1
ATOM 1583 N N . PHE A 1 194 ? -14.578 -2.140 4.086 1.00 82.88 194 PHE A N 1
ATOM 1584 C CA . PHE A 1 194 ? -15.954 -1.883 4.489 1.00 82.88 194 PHE A CA 1
ATOM 1585 C C . PHE A 1 194 ? -16.222 -2.169 5.972 1.00 82.88 194 PHE A C 1
ATOM 1587 O O . PHE A 1 194 ? -16.901 -1.392 6.648 1.00 82.88 194 PHE A O 1
ATOM 1594 N N . ILE A 1 195 ? -15.675 -3.264 6.510 1.00 84.62 195 ILE A N 1
ATOM 1595 C CA . ILE A 1 195 ? -15.747 -3.567 7.946 1.00 84.62 195 ILE A CA 1
ATOM 1596 C C . ILE A 1 195 ? -15.064 -2.460 8.755 1.00 84.62 195 ILE A C 1
ATOM 1598 O O . ILE A 1 195 ? -15.601 -2.046 9.788 1.00 84.62 195 ILE A O 1
ATOM 1602 N N . ARG A 1 196 ? -13.912 -1.963 8.289 1.00 84.88 196 ARG A N 1
ATOM 1603 C CA . ARG A 1 196 ? -13.201 -0.843 8.919 1.00 84.88 196 ARG A CA 1
ATOM 1604 C C . ARG A 1 196 ? -14.051 0.414 8.903 1.00 84.88 196 ARG A C 1
ATOM 1606 O O . ARG A 1 196 ? -14.324 0.927 9.980 1.00 84.88 196 ARG A O 1
ATOM 1613 N N . LEU A 1 197 ? -14.605 0.802 7.754 1.00 85.88 197 LEU A N 1
ATOM 1614 C CA . LEU A 1 197 ? -15.545 1.923 7.657 1.00 85.88 197 LEU A CA 1
ATOM 1615 C C . LEU A 1 197 ? -16.698 1.800 8.665 1.00 85.88 197 LEU A C 1
ATOM 1617 O O . LEU A 1 197 ? -16.982 2.734 9.413 1.00 85.88 197 LEU A O 1
ATOM 1621 N N . CYS A 1 198 ? -17.331 0.627 8.753 1.00 89.00 198 CYS A N 1
ATOM 1622 C CA . CYS A 1 198 ? -18.401 0.385 9.723 1.00 89.00 198 CYS A CA 1
ATOM 1623 C C . CYS A 1 198 ? -17.930 0.557 11.180 1.00 89.00 198 CYS A C 1
ATOM 1625 O O . CYS A 1 198 ? -18.678 1.060 12.024 1.00 89.00 198 CYS A O 1
ATOM 1627 N N . ASN A 1 199 ? -16.709 0.124 11.504 1.00 88.19 199 ASN A N 1
ATOM 1628 C CA . ASN A 1 199 ? -16.124 0.300 12.834 1.00 88.19 199 ASN A CA 1
ATOM 1629 C C . ASN A 1 199 ? -15.754 1.764 13.107 1.00 88.19 199 ASN A C 1
ATOM 1631 O O . ASN A 1 199 ? -15.971 2.235 14.221 1.00 88.19 199 ASN A O 1
ATOM 1635 N N . THR A 1 200 ? -15.277 2.489 12.099 1.00 87.12 200 THR A N 1
ATOM 1636 C CA . THR A 1 200 ? -14.964 3.919 12.156 1.00 87.12 200 THR A CA 1
ATOM 1637 C C . THR A 1 200 ? -16.213 4.739 12.451 1.00 87.12 200 THR A C 1
ATOM 1639 O O . THR A 1 200 ? -16.236 5.490 13.423 1.00 87.12 200 THR A O 1
ATOM 1642 N N . VAL A 1 201 ? -17.311 4.509 11.721 1.00 89.50 201 VAL A N 1
ATOM 1643 C CA . VAL A 1 201 ? -18.605 5.166 11.991 1.00 89.50 201 VAL A CA 1
ATOM 1644 C C . VAL A 1 201 ? -19.105 4.851 13.403 1.00 89.50 201 VAL A C 1
ATOM 1646 O O . VAL A 1 201 ? -19.577 5.735 14.120 1.00 89.50 201 VAL A O 1
ATOM 1649 N N . ARG A 1 202 ? -18.945 3.603 13.858 1.00 90.19 202 ARG A N 1
ATOM 1650 C CA . ARG A 1 202 ? -19.263 3.231 15.241 1.00 90.19 202 ARG A CA 1
ATOM 1651 C C . ARG A 1 202 ? -18.386 3.969 16.259 1.00 90.19 202 ARG A C 1
ATOM 1653 O O . ARG A 1 202 ? -18.904 4.392 17.290 1.00 90.19 202 ARG A O 1
ATOM 1660 N N . ASN A 1 203 ? -17.093 4.137 15.993 1.00 87.25 203 ASN A N 1
ATOM 1661 C CA . ASN A 1 203 ? -16.206 4.918 16.852 1.00 87.25 203 ASN A CA 1
ATOM 1662 C C . ASN A 1 203 ? -16.643 6.387 16.904 1.00 87.25 203 ASN A C 1
ATOM 1664 O O . ASN A 1 203 ? -16.703 6.932 18.001 1.00 87.25 203 ASN A O 1
ATOM 1668 N N . PHE A 1 204 ? -17.055 6.995 15.787 1.00 85.56 204 PHE A N 1
ATOM 1669 C CA . PHE A 1 204 ? -17.643 8.341 15.794 1.00 85.56 204 PHE A CA 1
ATOM 1670 C C . PHE A 1 204 ? -18.911 8.431 16.648 1.00 85.56 204 PHE A C 1
ATOM 1672 O O . PHE A 1 204 ? -19.076 9.389 17.407 1.00 85.56 204 PHE A O 1
ATOM 1679 N N . LEU A 1 205 ? -19.791 7.426 16.591 1.00 89.06 205 LEU A N 1
ATOM 1680 C CA . LEU A 1 205 ? -20.942 7.352 17.498 1.00 89.06 205 LEU A CA 1
ATOM 1681 C C . LEU A 1 205 ? -20.495 7.290 18.965 1.00 89.06 205 LEU A C 1
ATOM 1683 O O . LEU A 1 205 ? -21.040 8.014 19.797 1.00 89.06 205 LEU A O 1
ATOM 1687 N N . ASP A 1 206 ? -19.492 6.471 19.290 1.00 89.25 206 ASP A N 1
ATOM 1688 C CA . ASP A 1 206 ? -18.948 6.365 20.648 1.00 89.25 206 ASP A CA 1
ATOM 1689 C C . ASP A 1 206 ? -18.323 7.685 21.133 1.00 89.25 206 ASP A C 1
ATOM 1691 O O . ASP A 1 206 ? -18.551 8.070 22.279 1.00 89.25 206 ASP A O 1
ATOM 1695 N N . VAL A 1 207 ? -17.581 8.399 20.277 1.00 87.12 207 VAL A N 1
ATOM 1696 C CA . VAL A 1 207 ? -17.016 9.731 20.574 1.00 87.12 207 VAL A CA 1
ATOM 1697 C C . VAL A 1 207 ? -18.130 10.687 20.978 1.00 87.12 207 VAL A C 1
ATOM 1699 O O . VAL A 1 207 ? -18.075 11.294 22.046 1.00 87.12 207 VAL A O 1
ATOM 1702 N N . ASN A 1 208 ? -19.189 10.767 20.171 1.00 85.62 208 ASN A N 1
ATOM 1703 C CA . ASN A 1 208 ? -20.323 11.642 20.453 1.00 85.62 208 ASN A CA 1
ATOM 1704 C C . ASN A 1 208 ? -21.017 11.276 21.766 1.00 85.62 208 ASN A C 1
ATOM 1706 O O . ASN A 1 208 ? -21.325 12.158 22.564 1.00 85.62 208 ASN A O 1
ATOM 1710 N N . LYS A 1 209 ? -21.201 9.983 22.047 1.00 89.19 209 LYS A N 1
ATOM 1711 C CA . LYS A 1 209 ? -21.752 9.528 23.332 1.00 89.19 209 LYS A CA 1
ATOM 1712 C C . LYS A 1 209 ? -20.877 9.950 24.503 1.00 89.19 209 LYS A C 1
ATOM 1714 O O . LYS A 1 209 ? -21.406 10.458 25.485 1.00 89.19 209 LYS A O 1
ATOM 1719 N N . LEU A 1 210 ? -19.561 9.772 24.402 1.00 89.25 210 LEU A N 1
ATOM 1720 C CA . LEU A 1 210 ? -18.617 10.158 25.451 1.00 89.25 210 LEU A CA 1
ATOM 1721 C C . LEU A 1 210 ? -18.629 11.671 25.701 1.00 89.25 210 LEU A C 1
ATOM 1723 O O . LEU A 1 210 ? -18.607 12.083 26.859 1.00 89.25 210 LEU A O 1
ATOM 1727 N N . ILE A 1 211 ? -18.754 12.491 24.653 1.00 86.56 211 ILE A N 1
ATOM 1728 C CA . ILE A 1 211 ? -18.928 13.946 24.787 1.00 86.56 211 ILE A CA 1
ATOM 1729 C C . ILE A 1 211 ? -20.249 14.274 25.500 1.00 86.56 211 ILE A C 1
ATOM 1731 O O . ILE A 1 211 ? -20.263 15.051 26.450 1.00 86.56 211 ILE A O 1
ATOM 1735 N N . ILE A 1 212 ? -21.371 13.659 25.111 1.00 87.75 212 ILE A N 1
ATOM 1736 C CA . ILE A 1 212 ? -22.654 13.886 25.798 1.00 87.75 212 ILE A CA 1
ATOM 1737 C C . ILE A 1 212 ? -22.581 13.427 27.262 1.00 87.75 212 ILE A C 1
ATOM 1739 O O . ILE A 1 212 ? -23.038 14.140 28.157 1.00 87.75 212 ILE A O 1
ATOM 1743 N N . PHE A 1 213 ? -21.963 12.276 27.532 1.00 88.81 213 PHE A N 1
ATOM 1744 C CA . PHE A 1 213 ? -21.770 11.760 28.886 1.00 88.81 213 PHE A CA 1
ATOM 1745 C C . PHE A 1 213 ? -20.823 12.619 29.721 1.00 88.81 213 PHE A C 1
ATOM 1747 O O . PHE A 1 213 ? -21.033 12.716 30.927 1.00 88.81 213 PHE A O 1
ATOM 1754 N N . SER A 1 214 ? -19.830 13.285 29.124 1.00 86.12 214 SER A N 1
ATOM 1755 C CA . SER A 1 214 ? -19.005 14.257 29.847 1.00 86.12 214 SER A CA 1
ATOM 1756 C C . SER A 1 214 ? -19.816 15.497 30.237 1.00 86.12 214 SER A C 1
ATOM 1758 O O . SER A 1 214 ? -19.725 15.948 31.379 1.00 86.12 214 SER A O 1
ATOM 1760 N N . ILE A 1 215 ? -20.698 15.984 29.353 1.00 84.31 215 ILE A N 1
ATOM 1761 C CA . ILE A 1 215 ? -21.586 17.127 29.628 1.00 84.31 215 ILE A CA 1
ATOM 1762 C C . ILE A 1 215 ? -22.537 16.835 30.795 1.00 84.31 215 ILE A C 1
ATOM 1764 O O . ILE A 1 215 ? -22.825 17.743 31.573 1.00 84.31 215 ILE A O 1
ATOM 1768 N N . VAL A 1 216 ? -23.020 15.601 30.957 1.00 86.94 216 VAL A N 1
ATOM 1769 C CA . VAL A 1 216 ? -23.957 15.231 32.041 1.00 86.94 216 VAL A CA 1
ATOM 1770 C C . VAL A 1 216 ? -23.310 14.477 33.211 1.00 86.94 216 VAL A C 1
ATOM 1772 O O . VAL A 1 216 ? -24.029 13.981 34.087 1.00 86.94 216 VAL A O 1
ATOM 1775 N N . ALA A 1 217 ? -21.977 14.394 33.238 1.00 84.06 217 ALA A N 1
ATOM 1776 C CA . ALA A 1 217 ? -21.217 13.693 34.267 1.00 84.06 217 ALA A CA 1
ATOM 1777 C C . ALA A 1 217 ? -21.470 14.276 35.664 1.00 84.06 217 ALA A C 1
ATOM 1779 O O . ALA A 1 217 ? -21.625 15.489 35.841 1.00 84.06 217 ALA A O 1
ATOM 1780 N N . ASN A 1 218 ? -21.477 13.410 36.680 1.00 82.00 218 ASN A N 1
ATOM 1781 C CA . ASN A 1 218 ? -21.746 13.836 38.056 1.00 82.00 218 ASN A CA 1
ATOM 1782 C C . ASN A 1 218 ? -20.526 14.498 38.709 1.00 82.00 218 ASN A C 1
ATOM 1784 O O . ASN A 1 218 ? -20.676 15.214 39.696 1.00 82.00 218 ASN A O 1
ATOM 1788 N N . THR A 1 219 ? -19.324 14.239 38.187 1.00 75.06 219 THR A N 1
ATOM 1789 C CA . THR A 1 219 ? -18.059 14.742 38.735 1.00 75.06 219 THR A CA 1
ATOM 1790 C C . THR A 1 219 ? -17.138 15.251 37.630 1.00 75.06 219 THR A C 1
ATOM 1792 O O . THR A 1 219 ? -17.203 14.782 36.493 1.00 75.06 219 THR A O 1
ATOM 1795 N N . LEU A 1 220 ? -16.241 16.182 37.972 1.00 71.44 220 LEU A N 1
ATOM 1796 C CA . LEU A 1 220 ? -15.228 16.687 37.041 1.00 71.44 220 LEU A CA 1
ATOM 1797 C C . LEU A 1 220 ? -14.285 15.571 36.567 1.00 71.44 220 LEU A C 1
ATOM 1799 O O . LEU A 1 220 ? -13.969 15.503 35.388 1.00 71.44 220 LEU A O 1
ATOM 1803 N N . ALA A 1 221 ? -13.889 14.659 37.460 1.00 73.31 221 ALA A N 1
ATOM 1804 C CA . ALA A 1 221 ? -13.016 13.537 37.112 1.00 73.31 221 ALA A CA 1
ATOM 1805 C C . ALA A 1 221 ? -13.653 12.600 36.067 1.00 73.31 221 ALA A C 1
ATOM 1807 O O . ALA A 1 221 ? -12.993 12.195 35.112 1.00 73.31 221 ALA A O 1
ATOM 1808 N N . GLU A 1 222 ? -14.944 12.285 36.220 1.00 78.69 222 GLU A N 1
ATOM 1809 C CA . GLU A 1 222 ? -15.707 11.502 35.239 1.00 78.69 222 GLU A CA 1
ATOM 1810 C C . GLU A 1 222 ? -15.813 12.237 33.896 1.00 78.69 222 GLU A C 1
ATOM 1812 O O . GLU A 1 222 ? -15.606 11.632 32.843 1.00 78.69 222 GLU A O 1
ATOM 1817 N N . ALA A 1 223 ? -16.073 13.547 33.931 1.00 77.56 223 ALA A N 1
ATOM 1818 C CA . ALA A 1 223 ? -16.123 14.377 32.736 1.00 77.56 223 ALA A CA 1
ATOM 1819 C C . ALA A 1 223 ? -14.786 14.383 31.976 1.00 77.56 223 ALA A C 1
ATOM 1821 O O . ALA A 1 223 ? -14.772 14.096 30.779 1.00 77.56 223 ALA A O 1
ATOM 1822 N N . CYS A 1 224 ? -13.671 14.645 32.668 1.00 76.31 224 CYS A N 1
ATOM 1823 C CA . CYS A 1 224 ? -12.332 14.670 32.075 1.00 76.31 224 CYS A CA 1
ATOM 1824 C C . CYS A 1 224 ? -11.962 13.319 31.460 1.00 76.31 224 CYS A C 1
ATOM 1826 O O . CYS A 1 224 ? -11.515 13.273 30.317 1.00 76.31 224 CYS A O 1
ATOM 1828 N N . LYS A 1 225 ? -12.227 12.215 32.172 1.00 81.81 225 LYS A N 1
ATOM 1829 C CA . LYS A 1 225 ? -11.985 10.861 31.660 1.00 81.81 225 LYS A CA 1
ATOM 1830 C C . LYS A 1 225 ? -12.757 10.598 30.364 1.00 81.81 225 LYS A C 1
ATOM 1832 O O . LYS A 1 225 ? -12.200 10.056 29.416 1.00 81.81 225 LYS A O 1
ATOM 1837 N N . ASN A 1 226 ? -14.035 10.972 30.312 1.00 84.31 226 ASN A N 1
ATOM 1838 C CA . ASN A 1 226 ? -14.849 10.778 29.112 1.00 84.31 226 ASN A CA 1
ATOM 1839 C C . ASN A 1 226 ? -14.343 11.621 27.930 1.00 84.31 226 ASN A C 1
ATOM 1841 O O . ASN A 1 226 ? -14.332 11.118 26.811 1.00 84.31 226 ASN A O 1
ATOM 1845 N N . VAL A 1 227 ? -13.893 12.860 28.169 1.00 80.81 227 VAL A N 1
ATOM 1846 C CA . VAL A 1 227 ? -13.286 13.714 27.130 1.00 80.81 227 VAL A CA 1
ATOM 1847 C C . VAL A 1 227 ? -11.979 13.114 26.611 1.00 80.81 227 VAL A C 1
ATOM 1849 O O . VAL A 1 227 ? -11.789 13.051 25.402 1.00 80.81 227 VAL A O 1
ATOM 1852 N N . GLU A 1 228 ? -11.115 12.611 27.493 1.00 79.00 228 GLU A N 1
ATOM 1853 C CA . GLU A 1 228 ? -9.852 11.972 27.102 1.00 79.00 228 GLU A CA 1
ATOM 1854 C C . GLU A 1 228 ? -10.089 10.722 26.238 1.00 79.00 228 GLU A C 1
ATOM 1856 O O . GLU A 1 228 ? -9.501 10.584 25.165 1.00 79.00 228 GLU A O 1
ATOM 1861 N N . LEU A 1 229 ? -11.017 9.846 26.647 1.00 82.88 229 LEU A N 1
ATOM 1862 C CA . LEU A 1 229 ? -11.402 8.675 25.849 1.00 82.88 229 LEU A CA 1
ATOM 1863 C C . LEU A 1 229 ? -12.042 9.072 24.511 1.00 82.88 229 LEU A C 1
ATOM 1865 O O . LEU A 1 229 ? -11.847 8.381 23.509 1.00 82.88 229 LEU A O 1
ATOM 1869 N N . ALA A 1 230 ? -12.829 10.151 24.492 1.00 84.62 230 ALA A N 1
ATOM 1870 C CA . ALA A 1 230 ? -13.426 10.665 23.267 1.00 84.62 230 ALA A CA 1
ATOM 1871 C C . ALA A 1 230 ? -12.345 11.167 22.305 1.00 84.62 230 ALA A C 1
ATOM 1873 O O . ALA A 1 230 ? -12.416 10.853 21.122 1.00 84.62 230 ALA A O 1
ATOM 1874 N N . GLN A 1 231 ? -11.328 11.876 22.807 1.00 80.69 231 GLN A N 1
ATOM 1875 C CA . GLN A 1 231 ? -10.236 12.391 21.982 1.00 80.69 231 GLN A CA 1
ATOM 1876 C C . GLN A 1 231 ? -9.440 11.248 21.352 1.00 80.69 231 GLN A C 1
ATOM 1878 O O . GLN A 1 231 ? -9.287 11.215 20.139 1.00 80.69 231 GLN A O 1
ATOM 1883 N N . GLN A 1 232 ? -9.042 10.248 22.147 1.00 78.00 232 GLN A N 1
ATOM 1884 C CA . GLN A 1 232 ? -8.310 9.079 21.641 1.00 78.00 232 GLN A CA 1
ATOM 1885 C C . GLN A 1 232 ? -9.075 8.349 20.525 1.00 78.00 232 GLN A C 1
ATOM 1887 O O . GLN A 1 232 ? -8.494 7.939 19.520 1.00 78.00 232 GLN A O 1
ATOM 1892 N N . LYS A 1 233 ? -10.395 8.187 20.688 1.00 83.25 233 LYS A N 1
ATOM 1893 C CA . LYS A 1 233 ? -11.251 7.574 19.664 1.00 83.25 233 LYS A CA 1
ATOM 1894 C C . LYS A 1 233 ? -11.428 8.465 18.434 1.00 83.25 233 LYS A C 1
ATOM 1896 O O . LYS A 1 233 ? -11.531 7.922 17.339 1.00 83.25 233 LYS A O 1
ATOM 1901 N N . LEU A 1 234 ? -11.491 9.785 18.607 1.00 81.50 234 LEU A N 1
ATOM 1902 C CA . LEU A 1 234 ? -11.625 10.744 17.511 1.00 81.50 234 LEU A CA 1
ATOM 1903 C C . LEU A 1 234 ? -10.362 10.780 16.652 1.00 81.50 234 LEU A C 1
ATOM 1905 O O . LEU A 1 234 ? -10.479 10.722 15.431 1.00 81.50 234 LEU A O 1
ATOM 1909 N N . ASP A 1 235 ? -9.185 10.808 17.277 1.00 71.12 235 ASP A N 1
ATOM 1910 C CA . ASP A 1 235 ? -7.896 10.788 16.581 1.00 71.12 235 ASP A CA 1
ATOM 1911 C C . ASP A 1 235 ? -7.785 9.521 15.723 1.00 71.12 235 ASP A C 1
ATOM 1913 O O . ASP A 1 235 ? -7.596 9.600 14.511 1.00 71.12 235 ASP A O 1
ATOM 1917 N N . SER A 1 236 ? -8.041 8.354 16.329 1.00 73.12 236 SER A N 1
ATOM 1918 C CA . SER A 1 236 ? -8.027 7.070 15.620 1.00 73.12 236 SER A CA 1
ATOM 1919 C C . SER A 1 236 ? -9.062 7.003 14.494 1.00 73.12 236 SER A C 1
ATOM 1921 O O . SER A 1 236 ? -8.760 6.486 13.426 1.00 73.12 236 SER A O 1
ATOM 1923 N N . ALA A 1 237 ? -10.281 7.503 14.707 1.00 78.25 237 ALA A N 1
ATOM 1924 C CA . ALA A 1 237 ? -11.323 7.458 13.685 1.00 78.25 237 ALA A CA 1
ATOM 1925 C C . ALA A 1 237 ? -11.071 8.449 12.534 1.00 78.25 237 ALA A C 1
ATOM 1927 O O . ALA A 1 237 ? -11.462 8.158 11.407 1.00 78.25 237 ALA A O 1
ATOM 1928 N N . SER A 1 238 ? -10.418 9.584 12.805 1.00 75.00 238 SER A N 1
ATOM 1929 C CA . SER A 1 238 ? -10.050 10.578 11.787 1.00 75.00 238 SER A CA 1
ATOM 1930 C C . SER A 1 238 ? -8.934 10.052 10.888 1.00 75.00 238 SER A C 1
ATOM 1932 O O . SER A 1 238 ? -9.103 10.048 9.675 1.00 75.00 238 SER A O 1
ATOM 1934 N N . GLU A 1 239 ? -7.864 9.494 11.474 1.00 71.44 239 GLU A N 1
ATOM 1935 C CA . GLU A 1 239 ? -6.790 8.829 10.713 1.00 71.44 239 GLU A CA 1
ATOM 1936 C C . GLU A 1 239 ? -7.352 7.718 9.802 1.00 71.44 239 GLU A C 1
ATOM 1938 O O . GLU A 1 239 ? -6.889 7.510 8.680 1.00 71.44 239 GLU A O 1
ATOM 1943 N N . GLU A 1 240 ? -8.385 7.019 10.276 1.00 76.00 240 GLU A N 1
ATOM 1944 C CA . GLU A 1 240 ? -9.030 5.936 9.546 1.00 76.00 240 GLU A CA 1
ATOM 1945 C C . GLU A 1 240 ? -9.927 6.422 8.397 1.00 76.00 240 GLU A C 1
ATOM 1947 O O . GLU A 1 240 ? -9.958 5.783 7.345 1.00 76.00 240 GLU A O 1
ATOM 1952 N N . ILE A 1 241 ? -10.642 7.543 8.575 1.00 76.25 241 ILE A N 1
ATOM 1953 C CA . ILE A 1 241 ? -11.370 8.200 7.479 1.00 76.25 241 ILE A CA 1
ATOM 1954 C C . ILE A 1 241 ? -10.381 8.669 6.425 1.00 76.25 241 ILE A C 1
ATOM 1956 O O . ILE A 1 241 ? -10.555 8.296 5.273 1.00 76.25 241 ILE A O 1
ATOM 1960 N N . ASP A 1 242 ? -9.333 9.396 6.810 1.00 70.69 242 ASP A N 1
ATOM 1961 C CA . ASP A 1 242 ? -8.349 9.922 5.861 1.00 70.69 242 ASP A CA 1
ATOM 1962 C C . ASP A 1 242 ? -7.725 8.793 5.038 1.00 70.69 242 ASP A C 1
ATOM 1964 O O . ASP A 1 242 ? -7.589 8.901 3.821 1.00 70.69 242 ASP A O 1
ATOM 1968 N N . MET A 1 243 ? -7.403 7.661 5.673 1.00 72.31 243 MET A N 1
ATOM 1969 C CA . MET A 1 243 ? -6.893 6.493 4.961 1.00 72.31 243 MET A CA 1
ATOM 1970 C C . MET A 1 243 ? -7.927 5.904 3.992 1.00 72.31 243 MET A C 1
ATOM 1972 O O . MET A 1 243 ? -7.603 5.688 2.826 1.00 72.31 243 MET A O 1
ATOM 1976 N N . LEU A 1 244 ? -9.150 5.616 4.452 1.00 75.06 244 LEU A N 1
ATOM 1977 C CA . LEU A 1 244 ? -10.195 5.024 3.607 1.00 75.06 244 LEU A CA 1
ATOM 1978 C C . LEU A 1 244 ? -10.571 5.956 2.451 1.00 75.06 244 LEU A C 1
ATOM 1980 O O . LEU A 1 244 ? -10.749 5.498 1.322 1.00 75.06 244 LEU A O 1
ATOM 1984 N N . SER A 1 245 ? -10.637 7.255 2.721 1.00 70.56 245 SER A N 1
ATOM 1985 C CA . SER A 1 245 ? -10.843 8.296 1.729 1.00 70.56 245 SER A CA 1
ATOM 1986 C C . SER A 1 245 ? -9.688 8.364 0.756 1.00 70.56 245 SER A C 1
ATOM 1988 O O . SER A 1 245 ? -9.952 8.346 -0.433 1.00 70.56 245 SER A O 1
ATOM 1990 N N . ASN A 1 246 ? -8.429 8.334 1.192 1.00 66.50 246 ASN A N 1
ATOM 1991 C CA . ASN A 1 246 ? -7.284 8.281 0.280 1.00 66.50 246 ASN A CA 1
ATOM 1992 C C . ASN A 1 246 ? -7.306 7.026 -0.596 1.00 66.50 246 ASN A C 1
ATOM 1994 O O . ASN A 1 246 ? -7.068 7.139 -1.790 1.00 66.50 246 ASN A O 1
ATOM 1998 N N . MET A 1 247 ? -7.654 5.856 -0.049 1.00 67.50 247 MET A N 1
ATOM 1999 C CA . MET A 1 247 ? -7.783 4.613 -0.823 1.00 67.50 247 MET A CA 1
ATOM 2000 C C . MET A 1 247 ? -8.882 4.679 -1.889 1.00 67.50 247 MET A C 1
ATOM 2002 O O . MET A 1 247 ? -8.732 4.109 -2.966 1.00 67.50 247 MET A O 1
ATOM 2006 N N . LEU A 1 248 ? -10.011 5.316 -1.573 1.00 65.00 248 LEU A N 1
ATOM 2007 C CA . LEU A 1 248 ? -11.177 5.388 -2.454 1.00 65.00 248 LEU A CA 1
ATOM 2008 C C . LEU A 1 248 ? -11.130 6.603 -3.387 1.00 65.00 248 LEU A C 1
ATOM 2010 O O . LEU A 1 248 ? -11.684 6.546 -4.478 1.00 65.00 248 LEU A O 1
ATOM 2014 N N . ASN A 1 249 ? -10.453 7.675 -2.979 1.00 55.47 249 ASN A N 1
ATOM 2015 C CA . ASN A 1 249 ? -10.172 8.889 -3.742 1.00 55.47 249 ASN A CA 1
ATOM 2016 C C . ASN A 1 249 ? -8.814 8.829 -4.440 1.00 55.47 249 ASN A C 1
ATOM 2018 O O . ASN A 1 249 ? -8.348 9.870 -4.902 1.00 55.47 249 ASN A O 1
ATOM 2022 N N . ILE A 1 250 ? -8.241 7.638 -4.653 1.00 50.88 250 ILE A N 1
ATOM 2023 C CA . ILE A 1 250 ? -7.347 7.418 -5.798 1.00 50.88 250 ILE A CA 1
ATOM 2024 C C . ILE A 1 250 ? -8.198 7.535 -7.081 1.00 50.88 250 ILE A C 1
ATOM 2026 O O . ILE A 1 250 ? -8.264 6.628 -7.904 1.00 50.88 250 ILE A O 1
ATOM 2030 N N . LYS A 1 251 ? -8.901 8.666 -7.257 1.00 42.91 251 LYS A N 1
ATOM 2031 C CA . LYS A 1 251 ? -9.093 9.235 -8.576 1.00 42.91 251 LYS A CA 1
ATOM 2032 C C . LYS A 1 251 ? -7.688 9.349 -9.109 1.00 42.91 251 LYS A C 1
ATOM 2034 O O . LYS A 1 251 ? -6.831 9.927 -8.448 1.00 42.91 251 LYS A O 1
ATOM 2039 N N . ALA A 1 252 ? -7.515 8.644 -10.208 1.00 45.53 252 ALA A N 1
ATOM 2040 C CA . ALA A 1 252 ? -6.299 8.391 -10.918 1.00 45.53 252 ALA A CA 1
ATOM 2041 C C . ALA A 1 252 ? -5.196 9.424 -10.679 1.00 45.53 252 ALA A C 1
ATOM 2043 O O . ALA A 1 252 ? -5.447 10.625 -10.613 1.00 45.53 252 ALA A O 1
ATOM 2044 N N . LEU A 1 253 ? -3.961 8.928 -10.630 1.00 47.66 253 LEU A N 1
ATOM 2045 C CA . LEU A 1 253 ? -2.691 9.663 -10.709 1.00 47.66 253 LEU A CA 1
ATOM 2046 C C . LEU A 1 253 ? -2.563 10.422 -12.055 1.00 47.66 253 LEU A C 1
ATOM 2048 O O . LEU A 1 253 ? -1.545 10.369 -12.738 1.00 47.66 253 LEU A O 1
ATOM 2052 N N . GLU A 1 254 ? -3.651 11.054 -12.482 1.00 41.72 254 GLU A N 1
ATOM 2053 C CA . GLU A 1 254 ? -3.977 11.518 -13.818 1.00 41.72 254 GLU A CA 1
ATOM 2054 C C . GLU A 1 254 ? -3.432 12.908 -14.097 1.00 41.72 254 GLU A C 1
ATOM 2056 O O . GLU A 1 254 ? -3.280 13.245 -15.272 1.00 41.72 254 GLU A O 1
ATOM 2061 N N . GLU A 1 255 ? -3.117 13.680 -13.058 1.00 40.25 255 GLU A N 1
ATOM 2062 C CA . GLU A 1 255 ? -2.554 15.018 -13.194 1.00 40.25 255 GLU A CA 1
ATOM 2063 C C . GLU A 1 255 ? -1.030 14.958 -13.078 1.00 40.25 255 GLU A C 1
ATOM 2065 O O . GLU A 1 255 ? -0.495 14.881 -11.986 1.00 40.25 255 GLU A O 1
ATOM 2070 N N . ASP A 1 256 ? -0.352 14.939 -14.228 1.00 44.28 256 ASP A N 1
ATOM 2071 C CA . ASP A 1 256 ? 1.058 15.293 -14.455 1.00 44.28 256 ASP A CA 1
ATOM 2072 C C . ASP A 1 256 ? 1.984 15.301 -13.226 1.00 44.28 256 ASP A C 1
ATOM 2074 O O . ASP A 1 256 ? 2.417 16.346 -12.733 1.00 44.28 256 ASP A O 1
ATOM 2078 N N . PHE A 1 257 ? 2.384 14.111 -12.784 1.00 47.81 257 PHE A N 1
ATOM 2079 C CA . PHE A 1 257 ? 3.524 13.959 -11.889 1.00 47.81 257 PHE A CA 1
ATOM 2080 C C . PHE A 1 257 ? 4.715 13.400 -12.655 1.00 47.81 257 PHE A C 1
ATOM 2082 O O . PHE A 1 257 ? 4.573 12.512 -13.499 1.00 47.81 257 PHE A O 1
ATOM 2089 N N . GLU A 1 258 ? 5.915 13.892 -12.335 1.00 50.72 258 GLU A N 1
ATOM 2090 C CA . GLU A 1 258 ? 7.180 13.297 -12.765 1.00 50.72 258 GLU A CA 1
ATOM 2091 C C . GLU A 1 258 ? 7.341 11.907 -12.115 1.00 50.72 258 GLU A C 1
ATOM 2093 O O . GLU A 1 258 ? 8.176 11.692 -11.234 1.00 50.72 258 GLU A O 1
ATOM 2098 N N . MET A 1 259 ? 6.561 10.921 -12.582 1.00 53.25 259 MET A N 1
ATOM 2099 C CA . MET A 1 259 ? 6.776 9.491 -12.321 1.00 53.25 259 MET A CA 1
ATOM 2100 C C . MET A 1 259 ? 8.211 9.085 -12.666 1.00 53.25 259 MET A C 1
ATOM 2102 O O . MET A 1 259 ? 8.714 8.080 -12.169 1.00 53.25 259 MET A O 1
ATOM 2106 N N . PHE A 1 260 ? 8.884 9.886 -13.494 1.00 53.38 260 PHE A N 1
ATOM 2107 C CA . PHE A 1 260 ? 10.251 9.689 -13.919 1.00 53.38 260 PHE A CA 1
ATOM 2108 C C . PHE A 1 260 ? 11.103 10.923 -13.623 1.00 53.38 260 PHE A C 1
ATOM 2110 O O . PHE A 1 260 ? 10.854 11.994 -14.171 1.00 53.38 260 PHE A O 1
ATOM 2117 N N . LYS A 1 261 ? 12.161 10.750 -12.823 1.00 53.53 261 LYS A N 1
ATOM 2118 C CA . LYS A 1 261 ? 13.189 11.770 -12.569 1.00 53.53 261 LYS A CA 1
ATOM 2119 C C . LYS A 1 261 ? 14.514 11.302 -13.162 1.00 53.53 261 LYS A C 1
ATOM 2121 O O . LYS A 1 261 ? 14.963 10.194 -12.872 1.00 53.53 261 LYS A O 1
ATOM 2126 N N . ASP A 1 262 ? 15.115 12.104 -14.043 1.00 53.91 262 ASP A N 1
ATOM 2127 C CA . ASP A 1 262 ? 16.349 11.754 -14.776 1.00 53.91 262 ASP A CA 1
ATOM 2128 C C . ASP A 1 262 ? 16.276 10.394 -15.511 1.00 53.91 262 ASP A C 1
ATOM 2130 O O . ASP A 1 262 ? 17.249 9.628 -15.583 1.00 53.91 262 ASP A O 1
ATOM 2134 N N . GLY A 1 263 ? 15.084 10.076 -16.028 1.00 50.38 263 GLY A N 1
ATOM 2135 C CA . GLY A 1 263 ? 14.779 8.818 -16.708 1.00 50.38 263 GLY A CA 1
ATOM 2136 C C . GLY A 1 263 ? 14.803 7.582 -15.814 1.00 50.38 263 GLY A C 1
ATOM 2137 O O . GLY A 1 263 ? 14.913 6.483 -16.331 1.00 50.38 263 GLY A O 1
ATOM 2138 N N . ASN A 1 264 ? 14.712 7.732 -14.492 1.00 50.56 264 ASN A N 1
ATOM 2139 C CA . ASN A 1 264 ? 14.453 6.629 -13.568 1.00 50.56 264 ASN A CA 1
ATOM 2140 C C . ASN A 1 264 ? 13.020 6.718 -13.055 1.00 50.56 264 ASN A C 1
ATOM 2142 O O . ASN A 1 264 ? 12.565 7.814 -12.731 1.00 50.56 264 ASN A O 1
ATOM 2146 N N . LEU A 1 265 ? 12.346 5.572 -12.921 1.00 53.88 265 LEU A N 1
ATOM 2147 C CA . LEU A 1 265 ? 11.082 5.497 -12.192 1.00 53.88 265 LEU A CA 1
ATOM 2148 C C . LEU A 1 265 ? 11.306 5.981 -10.760 1.00 53.88 265 LEU A C 1
ATOM 2150 O O . LEU A 1 265 ? 12.155 5.454 -10.039 1.00 53.88 265 LEU A O 1
ATOM 2154 N N . ASN A 1 266 ? 10.543 6.982 -10.348 1.00 55.88 266 ASN A N 1
ATOM 2155 C CA . ASN A 1 266 ? 10.584 7.508 -9.000 1.00 55.88 266 ASN A CA 1
ATOM 2156 C C . ASN A 1 266 ? 9.668 6.658 -8.108 1.00 55.88 266 ASN A C 1
ATOM 2158 O O . ASN A 1 266 ? 8.619 7.109 -7.656 1.00 55.88 266 ASN A O 1
ATOM 2162 N N . ILE A 1 267 ? 10.066 5.394 -7.900 1.00 54.03 267 ILE A N 1
ATOM 2163 C CA . ILE A 1 267 ? 9.357 4.419 -7.052 1.00 54.03 267 ILE A CA 1
ATOM 2164 C C . ILE A 1 267 ? 9.009 5.026 -5.682 1.00 54.03 267 ILE A C 1
ATOM 2166 O O . ILE A 1 267 ? 7.863 4.872 -5.262 1.00 54.03 267 ILE A O 1
ATOM 2170 N N . PRO A 1 268 ? 9.912 5.778 -5.011 1.00 52.59 268 PRO A N 1
ATOM 2171 C CA . PRO A 1 268 ? 9.567 6.464 -3.771 1.00 52.59 268 PRO A CA 1
ATOM 2172 C C . PRO A 1 268 ? 8.412 7.456 -3.920 1.00 52.59 268 PRO A C 1
ATOM 2174 O O . PRO A 1 268 ? 7.548 7.472 -3.057 1.00 52.59 268 PRO A O 1
ATOM 2177 N N . VAL A 1 269 ? 8.347 8.248 -4.998 1.00 55.66 269 VAL A N 1
ATOM 2178 C CA . VAL A 1 269 ? 7.230 9.182 -5.237 1.00 55.66 269 VAL A CA 1
ATOM 2179 C C . VAL A 1 269 ? 5.930 8.440 -5.494 1.00 55.66 269 VAL A C 1
ATOM 2181 O O . VAL A 1 269 ? 4.935 8.757 -4.863 1.00 55.66 269 VAL A O 1
ATOM 2184 N N . ILE A 1 270 ? 5.935 7.408 -6.333 1.00 57.09 270 ILE A N 1
ATOM 2185 C CA . ILE A 1 270 ? 4.738 6.598 -6.602 1.00 57.09 270 ILE A CA 1
ATOM 2186 C C . ILE A 1 270 ? 4.198 5.981 -5.312 1.00 57.09 270 ILE A C 1
ATOM 2188 O O . ILE A 1 270 ? 3.015 6.066 -4.996 1.00 57.09 270 ILE A O 1
ATOM 2192 N N . MET A 1 271 ? 5.092 5.382 -4.537 1.00 57.97 271 MET A N 1
ATOM 2193 C CA . MET A 1 271 ? 4.750 4.743 -3.281 1.00 57.97 271 MET A CA 1
ATOM 2194 C C . MET A 1 271 ? 4.324 5.774 -2.229 1.00 57.97 271 MET A C 1
ATOM 2196 O O . MET A 1 271 ? 3.385 5.522 -1.485 1.00 57.97 271 MET A O 1
ATOM 2200 N N . LEU A 1 272 ? 4.924 6.968 -2.212 1.00 59.47 272 LEU A N 1
ATOM 2201 C CA . LEU A 1 272 ? 4.471 8.086 -1.384 1.00 59.47 272 LEU A CA 1
ATOM 2202 C C . LEU A 1 272 ? 3.087 8.584 -1.772 1.00 59.47 272 LEU A C 1
ATOM 2204 O O . LEU A 1 272 ? 2.287 8.812 -0.880 1.00 59.47 272 LEU A O 1
ATOM 2208 N N . MET A 1 273 ? 2.785 8.728 -3.059 1.00 57.97 273 MET A N 1
ATOM 2209 C CA . MET A 1 273 ? 1.466 9.164 -3.525 1.00 57.97 273 MET A CA 1
ATOM 2210 C C . MET A 1 273 ? 0.380 8.192 -3.071 1.00 57.97 273 MET A C 1
ATOM 2212 O O . MET A 1 273 ? -0.682 8.603 -2.611 1.00 57.97 273 MET A O 1
ATOM 2216 N N . VAL A 1 274 ? 0.675 6.893 -3.122 1.00 57.25 274 VAL A N 1
ATOM 2217 C CA . VAL A 1 274 ? -0.250 5.880 -2.618 1.00 57.25 274 VAL A CA 1
ATOM 2218 C C . VAL A 1 274 ? -0.381 5.931 -1.094 1.00 57.25 274 VAL A C 1
ATOM 2220 O O . VAL A 1 274 ? -1.482 5.822 -0.559 1.00 57.25 274 VAL A O 1
ATOM 2223 N N . LEU A 1 275 ? 0.733 6.091 -0.381 1.00 61.97 275 LEU A N 1
ATOM 2224 C CA . LEU A 1 275 ? 0.749 6.067 1.082 1.00 61.97 275 LEU A CA 1
ATOM 2225 C C . LEU A 1 275 ? 0.262 7.376 1.726 1.00 61.97 275 LEU A C 1
ATOM 2227 O O . LEU A 1 275 ? -0.166 7.346 2.880 1.00 61.97 275 LEU A O 1
ATOM 2231 N N . ALA A 1 276 ? 0.340 8.505 1.018 1.00 56.75 276 ALA A N 1
ATOM 2232 C CA . ALA A 1 276 ? 0.060 9.848 1.528 1.00 56.75 276 ALA A CA 1
ATOM 2233 C C . ALA A 1 276 ? -1.225 10.488 0.965 1.00 56.75 276 ALA A C 1
ATOM 2235 O O . ALA A 1 276 ? -1.625 11.537 1.471 1.00 56.75 276 ALA A O 1
ATOM 2236 N N . GLY A 1 277 ? -1.869 9.885 -0.044 1.00 56.66 277 GLY A N 1
ATOM 2237 C CA . GLY A 1 277 ? -2.960 10.519 -0.799 1.00 56.66 277 GLY A CA 1
ATOM 2238 C C . GLY A 1 277 ? -2.447 11.583 -1.781 1.00 56.66 277 GLY A C 1
ATOM 2239 O O . GLY A 1 277 ? -1.239 11.749 -1.921 1.00 56.66 277 GLY A O 1
ATOM 2240 N N . ASN A 1 278 ? -3.345 12.296 -2.479 1.00 50.47 278 ASN A N 1
ATOM 2241 C CA . ASN A 1 278 ? -2.999 13.327 -3.478 1.00 50.47 278 ASN A CA 1
ATOM 2242 C C . ASN A 1 278 ? -1.874 14.261 -2.987 1.00 50.47 278 ASN A C 1
ATOM 2244 O O . ASN A 1 278 ? -2.080 15.068 -2.080 1.00 50.47 278 ASN A O 1
ATOM 2248 N N . THR A 1 279 ? -0.686 14.175 -3.594 1.00 46.62 279 THR A N 1
ATOM 2249 C CA . THR A 1 279 ? 0.473 15.002 -3.225 1.00 46.62 279 THR A CA 1
ATOM 2250 C C . THR A 1 279 ? 0.854 15.954 -4.346 1.00 46.62 279 THR A C 1
ATOM 2252 O O . THR A 1 279 ? 1.163 15.500 -5.440 1.00 46.62 279 THR A O 1
ATOM 2255 N N . GLU A 1 280 ? 0.964 17.251 -4.063 1.00 50.69 280 GLU A N 1
ATOM 2256 C CA . GLU A 1 280 ? 1.661 18.188 -4.951 1.00 50.69 280 GLU A CA 1
ATOM 2257 C C . GLU A 1 280 ? 3.190 17.986 -4.875 1.00 50.69 280 GLU A C 1
ATOM 2259 O O . GLU A 1 280 ? 3.754 17.750 -3.801 1.00 50.69 280 GLU A O 1
ATOM 2264 N N . HIS A 1 281 ? 3.887 18.144 -6.007 1.00 46.78 281 HIS A N 1
ATOM 2265 C CA . HIS A 1 281 ? 5.337 17.913 -6.153 1.00 46.78 281 HIS A CA 1
ATOM 2266 C C . HIS A 1 281 ? 6.203 18.659 -5.112 1.00 46.78 281 HIS A C 1
ATOM 2268 O O . HIS A 1 281 ? 7.258 18.180 -4.694 1.00 46.78 281 HIS A O 1
ATOM 2274 N N . ASN A 1 282 ? 5.757 19.825 -4.642 1.00 47.53 282 ASN A N 1
ATOM 2275 C CA . ASN A 1 282 ? 6.549 20.694 -3.768 1.00 47.53 282 ASN A CA 1
ATOM 2276 C C . ASN A 1 282 ? 6.558 20.263 -2.288 1.00 47.53 282 ASN A C 1
ATOM 2278 O O . ASN A 1 282 ? 7.228 20.907 -1.482 1.00 47.53 282 ASN A O 1
ATOM 2282 N N . GLN A 1 283 ? 5.843 19.193 -1.917 1.00 57.69 283 GLN A N 1
ATOM 2283 C CA . GLN A 1 283 ? 5.714 18.731 -0.525 1.00 57.69 283 GLN A CA 1
ATOM 2284 C C . GLN A 1 283 ? 6.227 17.300 -0.281 1.00 57.69 283 GLN A C 1
ATOM 2286 O O . GLN A 1 283 ? 6.039 16.762 0.810 1.00 57.69 283 GLN A O 1
ATOM 2291 N N . ILE A 1 284 ? 6.910 16.684 -1.254 1.00 58.28 284 ILE A N 1
ATOM 2292 C CA . ILE A 1 284 ? 7.335 15.270 -1.199 1.00 58.28 284 ILE A CA 1
ATOM 2293 C C . ILE A 1 284 ? 8.150 14.944 0.064 1.00 58.28 284 ILE A C 1
ATOM 2295 O O . ILE A 1 284 ? 7.896 13.932 0.708 1.00 58.28 284 ILE A O 1
ATOM 2299 N N . GLU A 1 285 ? 9.101 15.796 0.458 1.00 60.34 285 GLU A N 1
ATOM 2300 C CA . GLU A 1 285 ? 9.965 15.543 1.625 1.00 60.34 285 GLU A CA 1
ATOM 2301 C C . GLU A 1 285 ? 9.207 15.645 2.961 1.00 60.34 285 GLU A C 1
ATOM 2303 O O . GLU A 1 285 ? 9.443 14.865 3.888 1.00 60.34 285 GLU A O 1
ATOM 2308 N N . ILE A 1 286 ? 8.242 16.568 3.048 1.00 62.09 286 ILE A N 1
ATOM 2309 C CA . ILE A 1 286 ? 7.353 16.704 4.209 1.00 62.09 286 ILE A CA 1
ATOM 2310 C C . ILE A 1 286 ? 6.476 15.450 4.313 1.00 62.09 286 ILE A C 1
ATOM 2312 O O . ILE A 1 286 ? 6.426 14.812 5.365 1.00 62.09 286 ILE A O 1
ATOM 2316 N N . LYS A 1 287 ? 5.873 15.031 3.195 1.00 66.62 287 LYS A N 1
ATOM 2317 C CA . LYS A 1 287 ? 5.018 13.840 3.128 1.00 66.62 287 LYS A CA 1
ATOM 2318 C C . LYS A 1 287 ? 5.778 12.541 3.377 1.00 66.62 287 LYS A C 1
ATOM 2320 O O . LYS A 1 287 ? 5.246 11.645 4.025 1.00 66.62 287 LYS A O 1
ATOM 2325 N N . PHE A 1 288 ? 7.036 12.448 2.955 1.00 68.00 288 PHE A N 1
ATOM 2326 C CA . PHE A 1 288 ? 7.886 11.298 3.257 1.00 68.00 288 PHE A CA 1
ATOM 2327 C C . PHE A 1 288 ? 8.095 11.115 4.759 1.00 68.00 288 PHE A C 1
ATOM 2329 O O . PHE A 1 288 ? 7.882 10.018 5.281 1.00 68.00 288 PHE A O 1
ATOM 2336 N N . ASN A 1 289 ? 8.414 12.198 5.470 1.00 69.38 289 ASN A N 1
ATOM 2337 C CA . ASN A 1 289 ? 8.533 12.162 6.925 1.00 69.38 289 ASN A CA 1
ATOM 2338 C C . ASN A 1 289 ? 7.194 11.833 7.612 1.00 69.38 289 ASN A C 1
ATOM 2340 O O . ASN A 1 289 ? 7.178 11.049 8.562 1.00 69.38 289 ASN A O 1
ATOM 2344 N N . GLU A 1 290 ? 6.069 12.374 7.128 1.00 71.19 290 GLU A N 1
ATOM 2345 C CA . GLU A 1 290 ? 4.731 12.057 7.656 1.00 71.19 290 GLU A CA 1
ATOM 2346 C C . GLU A 1 290 ? 4.388 10.567 7.512 1.00 71.19 290 GLU A C 1
ATOM 2348 O O . GLU A 1 290 ? 3.954 9.932 8.478 1.00 71.19 290 GLU A O 1
ATOM 2353 N N . VAL A 1 291 ? 4.638 9.981 6.336 1.00 71.06 291 VAL A N 1
ATOM 2354 C CA . VAL A 1 291 ? 4.399 8.555 6.064 1.00 71.06 291 VAL A CA 1
ATOM 2355 C C . VAL A 1 291 ? 5.242 7.675 6.986 1.00 71.06 291 VAL A C 1
ATOM 2357 O O . VAL A 1 291 ? 4.716 6.747 7.608 1.00 71.06 291 VAL A O 1
ATOM 2360 N N . GLN A 1 292 ? 6.531 7.985 7.138 1.00 79.81 292 GLN A N 1
ATOM 2361 C CA . GLN A 1 292 ? 7.417 7.248 8.040 1.00 79.81 292 GLN A CA 1
ATOM 2362 C C . GLN A 1 292 ? 6.993 7.366 9.506 1.00 79.81 292 GLN A C 1
ATOM 2364 O O . GLN A 1 292 ? 6.982 6.370 10.233 1.00 79.81 292 GLN A O 1
ATOM 2369 N N . PHE A 1 293 ? 6.612 8.563 9.949 1.00 79.56 293 PHE A N 1
ATOM 2370 C CA . PHE A 1 293 ? 6.131 8.786 11.308 1.00 79.56 293 PHE A CA 1
ATOM 2371 C C . PHE A 1 293 ? 4.833 8.021 11.584 1.00 79.56 293 PHE A C 1
ATOM 2373 O O . PHE A 1 293 ? 4.665 7.418 12.647 1.00 79.56 293 PHE A O 1
ATOM 2380 N N . SER A 1 294 ? 3.937 7.977 10.601 1.00 76.69 294 SER A N 1
ATOM 2381 C CA . SER A 1 294 ? 2.696 7.217 10.683 1.00 76.69 294 SER A CA 1
ATOM 2382 C C . SER A 1 294 ? 2.944 5.702 10.746 1.00 76.69 294 SER A C 1
ATOM 2384 O O . SER A 1 294 ? 2.310 5.001 11.536 1.00 76.69 294 SER A O 1
ATOM 2386 N N . ALA A 1 295 ? 3.913 5.185 9.982 1.00 83.00 295 ALA A N 1
ATOM 2387 C CA . ALA A 1 295 ? 4.351 3.790 10.079 1.00 83.00 295 ALA A CA 1
ATOM 2388 C C . ALA A 1 295 ? 4.965 3.468 11.451 1.00 83.00 295 ALA A C 1
ATOM 2390 O O . ALA A 1 295 ? 4.643 2.440 12.048 1.00 83.00 295 ALA A O 1
ATOM 2391 N N . TYR A 1 296 ? 5.790 4.373 11.988 1.00 88.19 296 TYR A N 1
ATOM 2392 C CA . TYR A 1 296 ? 6.347 4.251 13.336 1.00 88.19 296 TYR A CA 1
ATOM 2393 C C . TYR A 1 296 ? 5.252 4.175 14.407 1.00 88.19 296 TYR A C 1
ATOM 2395 O O . TYR A 1 296 ? 5.332 3.317 15.284 1.00 88.19 296 TYR A O 1
ATOM 2403 N N . ARG A 1 297 ? 4.217 5.026 14.334 1.00 83.88 297 ARG A N 1
ATOM 2404 C CA . ARG A 1 297 ? 3.080 4.975 15.270 1.00 83.88 297 ARG A CA 1
ATOM 2405 C C . ARG A 1 297 ? 2.355 3.633 15.206 1.00 83.88 297 ARG A C 1
ATOM 2407 O O . ARG A 1 297 ? 2.109 3.033 16.246 1.00 83.88 297 ARG A O 1
ATOM 2414 N N . TYR A 1 298 ? 2.065 3.154 13.998 1.00 84.25 298 TYR A N 1
ATOM 2415 C CA . TYR A 1 298 ? 1.349 1.896 13.787 1.00 84.25 298 TYR A CA 1
ATOM 2416 C C . TYR A 1 298 ? 2.099 0.684 14.365 1.00 84.25 298 TYR A C 1
ATOM 2418 O O . TYR A 1 298 ? 1.499 -0.181 14.997 1.00 84.25 298 TYR A O 1
ATOM 2426 N N . PHE A 1 299 ? 3.426 0.643 14.216 1.00 92.88 299 PHE A N 1
ATOM 2427 C CA . PHE A 1 299 ? 4.266 -0.426 14.765 1.00 92.88 299 PHE A CA 1
ATOM 2428 C C . PHE A 1 299 ? 4.907 -0.081 16.118 1.00 92.88 299 PHE A C 1
ATOM 2430 O O . PHE A 1 299 ? 5.844 -0.766 16.531 1.00 92.88 299 PHE A O 1
ATOM 2437 N N . LYS A 1 300 ? 4.428 0.945 16.839 1.00 91.44 300 LYS A N 1
ATOM 2438 C CA . LYS A 1 300 ? 5.127 1.480 18.021 1.00 91.44 300 LYS A CA 1
ATOM 2439 C C . LYS A 1 300 ? 5.399 0.429 19.097 1.00 91.44 300 LYS A C 1
ATOM 2441 O O . LYS A 1 300 ? 6.483 0.424 19.677 1.00 91.44 300 LYS A O 1
ATOM 2446 N N . ASP A 1 301 ? 4.461 -0.488 19.315 1.00 92.62 301 ASP A N 1
ATOM 2447 C CA . ASP A 1 301 ? 4.590 -1.575 20.296 1.00 92.62 301 ASP A CA 1
ATOM 2448 C C . ASP A 1 301 ? 5.745 -2.547 19.993 1.00 92.62 301 ASP A C 1
ATOM 2450 O O . ASP A 1 301 ? 6.194 -3.277 20.877 1.00 92.62 301 ASP A O 1
ATOM 2454 N N . PHE A 1 302 ? 6.239 -2.553 18.754 1.00 96.00 302 PHE A N 1
ATOM 2455 C CA . PHE A 1 302 ? 7.375 -3.356 18.310 1.00 96.00 302 PHE A CA 1
ATOM 2456 C C . PHE A 1 302 ? 8.681 -2.562 18.204 1.00 96.00 302 PHE A C 1
ATOM 2458 O O . PHE A 1 302 ? 9.740 -3.161 18.026 1.00 96.00 302 PHE A O 1
ATOM 2465 N N . LEU A 1 303 ? 8.616 -1.233 18.297 1.00 95.50 303 LEU A N 1
ATOM 2466 C CA . LEU A 1 303 ? 9.729 -0.315 18.072 1.00 95.50 303 LEU A CA 1
ATOM 2467 C C . LEU A 1 303 ? 10.121 0.361 19.403 1.00 95.50 303 LEU A C 1
ATOM 2469 O O . LEU A 1 303 ? 9.565 1.411 19.754 1.00 95.50 303 LEU A O 1
ATOM 2473 N N . PRO A 1 304 ? 11.053 -0.228 20.183 1.00 94.88 304 PRO A N 1
ATOM 2474 C CA . PRO A 1 304 ? 11.415 0.261 21.514 1.00 94.88 304 PRO A CA 1
ATOM 2475 C C . PRO A 1 304 ? 12.043 1.660 21.515 1.00 94.88 304 PRO A C 1
ATOM 2477 O O . PRO A 1 304 ? 11.855 2.396 22.482 1.00 94.88 304 PRO A O 1
ATOM 2480 N N . ASN A 1 305 ? 12.752 2.049 20.451 1.00 94.19 305 ASN A N 1
ATOM 2481 C CA . ASN A 1 305 ? 13.415 3.353 20.382 1.00 94.19 305 ASN A CA 1
ATOM 2482 C C . ASN A 1 305 ? 12.443 4.476 19.967 1.00 94.19 305 ASN A C 1
ATOM 2484 O O . ASN A 1 305 ? 11.305 4.237 19.551 1.00 94.19 305 ASN A O 1
ATOM 2488 N N . GLU A 1 306 ? 12.879 5.728 20.104 1.00 93.50 306 GLU A N 1
ATOM 2489 C CA . GLU A 1 306 ? 12.121 6.890 19.628 1.00 93.50 306 GLU A CA 1
ATOM 2490 C C . GLU A 1 306 ? 12.170 7.008 18.096 1.00 93.50 306 GLU A C 1
ATOM 2492 O O . GLU A 1 306 ? 13.062 6.466 17.444 1.00 93.50 306 GLU A O 1
ATOM 2497 N N . PHE A 1 307 ? 11.223 7.742 17.508 1.00 89.06 307 PHE A N 1
ATOM 2498 C CA . PHE A 1 307 ? 11.128 7.935 16.055 1.00 89.06 307 PHE A CA 1
ATOM 2499 C C . PHE A 1 307 ? 12.447 8.433 15.439 1.00 89.06 307 PHE A C 1
ATOM 2501 O O . PHE A 1 307 ? 12.867 7.938 14.396 1.00 89.06 307 PHE A O 1
ATOM 2508 N N . GLN A 1 308 ? 13.135 9.356 16.117 1.00 91.69 308 GLN A N 1
ATOM 2509 C CA . GLN A 1 308 ? 14.393 9.958 15.670 1.00 91.69 308 GLN A CA 1
ATOM 2510 C C . GLN A 1 308 ? 15.516 8.931 15.489 1.00 91.69 308 GLN A C 1
ATOM 2512 O O . GLN A 1 308 ? 16.387 9.139 14.650 1.00 91.69 308 GLN A O 1
ATOM 2517 N N . TYR A 1 309 ? 15.502 7.833 16.252 1.00 92.94 309 TYR A N 1
ATOM 2518 C CA . TYR A 1 309 ? 16.467 6.747 16.082 1.00 92.94 309 TYR A CA 1
ATOM 2519 C C . TYR A 1 309 ? 16.250 6.026 14.751 1.00 92.94 309 TYR A C 1
ATOM 2521 O O . TYR A 1 309 ? 17.190 5.835 13.992 1.00 92.94 309 TYR A O 1
ATOM 2529 N N . TYR A 1 310 ? 15.009 5.647 14.448 1.00 88.00 310 TYR A N 1
ATOM 2530 C CA . TYR A 1 310 ? 14.707 4.901 13.226 1.00 88.00 310 TYR A CA 1
ATOM 2531 C C . TYR A 1 310 ? 14.788 5.776 11.973 1.00 88.00 310 TYR A C 1
ATOM 2533 O O . TYR A 1 310 ? 15.165 5.286 10.913 1.00 88.00 310 TYR A O 1
ATOM 2541 N N . ASN A 1 311 ? 14.459 7.064 12.097 1.00 82.50 311 ASN A N 1
ATOM 2542 C CA . ASN A 1 311 ? 14.547 8.019 10.994 1.00 82.50 311 ASN A CA 1
ATOM 2543 C C . ASN A 1 311 ? 15.999 8.410 10.643 1.00 82.50 311 ASN A C 1
ATOM 2545 O O . ASN A 1 311 ? 16.248 8.951 9.574 1.00 82.50 311 ASN A O 1
ATOM 2549 N N . SER A 1 312 ? 16.968 8.159 11.533 1.00 84.12 312 SER A N 1
ATOM 2550 C CA . SER A 1 312 ? 18.386 8.462 11.282 1.00 84.12 312 SER A CA 1
ATOM 2551 C C . SER A 1 312 ? 19.186 7.292 10.698 1.00 84.12 312 SER A C 1
ATOM 2553 O O . SER A 1 312 ? 20.379 7.449 10.435 1.00 84.12 312 SER A O 1
ATOM 2555 N N . LEU A 1 313 ? 18.558 6.128 10.497 1.00 81.62 313 LEU A N 1
ATOM 2556 C CA . LEU A 1 313 ? 19.200 4.963 9.885 1.00 81.62 313 LEU A CA 1
ATOM 2557 C C . LEU A 1 313 ? 19.477 5.220 8.395 1.00 81.62 313 LEU A C 1
ATOM 2559 O O . LEU A 1 313 ? 18.692 5.883 7.723 1.00 81.62 313 LEU A O 1
ATOM 2563 N N . GLU A 1 314 ? 20.577 4.673 7.864 1.00 72.31 314 GLU A N 1
ATOM 2564 C CA . GLU A 1 314 ? 20.954 4.885 6.452 1.00 72.31 314 GLU A CA 1
ATOM 2565 C C . GLU A 1 314 ? 19.920 4.287 5.488 1.00 72.31 314 GLU A C 1
ATOM 2567 O O . GLU A 1 314 ? 19.677 4.833 4.413 1.00 72.31 314 GLU A O 1
ATOM 2572 N N . THR A 1 315 ? 19.276 3.190 5.893 1.00 70.00 315 THR A N 1
ATOM 2573 C CA . THR A 1 315 ? 18.185 2.562 5.144 1.00 70.00 315 THR A CA 1
ATOM 2574 C C . THR A 1 315 ? 16.833 3.109 5.619 1.00 70.00 315 THR A C 1
ATOM 2576 O O . THR A 1 315 ? 16.576 3.069 6.829 1.00 70.00 315 THR A O 1
ATOM 2579 N N . PRO A 1 316 ? 15.917 3.536 4.727 1.00 71.81 316 PRO A N 1
ATOM 2580 C CA . PRO A 1 316 ? 14.627 4.123 5.101 1.00 71.81 316 PRO A CA 1
ATOM 2581 C C . PRO A 1 316 ? 13.614 3.054 5.558 1.00 71.81 316 PRO A C 1
ATOM 2583 O O . PRO A 1 316 ? 12.549 2.870 4.968 1.00 71.81 316 PRO A O 1
ATOM 2586 N N . ILE A 1 317 ? 13.924 2.325 6.633 1.00 79.00 317 ILE A N 1
ATOM 2587 C CA . ILE A 1 317 ? 13.169 1.141 7.063 1.00 79.00 317 ILE A CA 1
ATOM 2588 C C . ILE A 1 317 ? 11.724 1.467 7.453 1.00 79.00 317 ILE A C 1
ATOM 2590 O O . ILE A 1 317 ? 10.821 0.687 7.168 1.00 79.00 317 ILE A O 1
ATOM 2594 N N . LEU A 1 318 ? 11.473 2.655 8.016 1.00 80.75 318 LEU A N 1
ATOM 2595 C CA . LEU A 1 318 ? 10.116 3.119 8.320 1.00 80.75 318 LEU A CA 1
ATOM 2596 C C . LEU A 1 318 ? 9.262 3.294 7.060 1.00 80.75 318 LEU A C 1
ATOM 2598 O O . LEU A 1 318 ? 8.058 3.054 7.100 1.00 80.75 318 LEU A O 1
ATOM 2602 N N . PHE A 1 319 ? 9.876 3.671 5.937 1.00 78.25 319 PHE A N 1
ATOM 2603 C CA . PHE A 1 319 ? 9.170 3.776 4.664 1.00 78.25 319 PHE A CA 1
ATOM 2604 C C . PHE A 1 319 ? 8.781 2.392 4.139 1.00 78.25 319 PHE A C 1
ATOM 2606 O O . PHE A 1 319 ? 7.656 2.184 3.698 1.00 78.25 319 PHE A O 1
ATOM 2613 N N . LYS A 1 320 ? 9.666 1.403 4.296 1.00 78.19 320 LYS A N 1
ATOM 2614 C CA . LYS A 1 320 ? 9.354 0.005 3.984 1.00 78.19 320 LYS A CA 1
ATOM 2615 C C . LYS A 1 320 ? 8.222 -0.546 4.860 1.00 78.19 320 LYS A C 1
ATOM 2617 O O . LYS A 1 320 ? 7.301 -1.189 4.353 1.00 78.19 320 LYS A O 1
ATOM 2622 N N . LEU A 1 321 ? 8.240 -0.234 6.160 1.00 85.56 321 LEU A N 1
ATOM 2623 C CA . LEU A 1 321 ? 7.148 -0.576 7.075 1.00 85.56 321 LEU A CA 1
ATOM 2624 C C . LEU A 1 321 ? 5.825 0.093 6.679 1.00 85.56 321 LEU A C 1
ATOM 2626 O O . LEU A 1 321 ? 4.767 -0.485 6.921 1.00 85.56 321 LEU A O 1
ATOM 2630 N N . ALA A 1 322 ? 5.855 1.263 6.037 1.00 79.50 322 ALA A N 1
ATOM 2631 C CA . ALA A 1 322 ? 4.645 1.944 5.588 1.00 79.50 322 ALA A CA 1
ATOM 2632 C C . ALA A 1 322 ? 3.848 1.123 4.555 1.00 79.50 322 ALA A C 1
ATOM 2634 O O . ALA A 1 322 ? 2.623 1.089 4.639 1.00 79.50 322 ALA A O 1
ATOM 2635 N N . SER A 1 323 ? 4.506 0.375 3.663 1.00 77.69 323 SER A N 1
ATOM 2636 C CA . SER A 1 323 ? 3.836 -0.574 2.748 1.00 77.69 323 SER A CA 1
ATOM 2637 C C . SER A 1 323 ? 3.125 -1.705 3.490 1.00 77.69 323 SER A C 1
ATOM 2639 O O . SER A 1 323 ? 1.985 -2.043 3.175 1.00 77.69 323 SER A O 1
ATOM 2641 N N . TYR A 1 324 ? 3.764 -2.283 4.513 1.00 87.50 324 TYR A N 1
ATOM 2642 C CA . TYR A 1 324 ? 3.122 -3.327 5.315 1.00 87.50 324 TYR A CA 1
ATOM 2643 C C . TYR A 1 324 ? 1.984 -2.777 6.162 1.00 87.50 324 TYR A C 1
ATOM 2645 O O . TYR A 1 324 ? 0.977 -3.459 6.326 1.00 87.50 324 TYR A O 1
ATOM 2653 N N . LYS A 1 325 ? 2.129 -1.553 6.687 1.00 85.69 325 LYS A N 1
ATOM 2654 C CA . LYS A 1 325 ? 1.038 -0.826 7.338 1.00 85.69 325 LYS A CA 1
ATOM 2655 C C . LYS A 1 325 ? -0.123 -0.674 6.359 1.00 85.69 325 LYS A C 1
ATOM 2657 O O . LYS A 1 325 ? -1.237 -1.034 6.713 1.00 85.69 325 LYS A O 1
ATOM 2662 N N . PHE A 1 326 ? 0.133 -0.193 5.143 1.00 78.81 326 PHE A N 1
ATOM 2663 C CA . PHE A 1 326 ? -0.896 -0.026 4.123 1.00 78.81 326 PHE A CA 1
ATOM 2664 C C . PHE A 1 326 ? -1.636 -1.339 3.873 1.00 78.81 326 PHE A C 1
ATOM 2666 O O . PHE A 1 326 ? -2.841 -1.404 4.081 1.00 78.81 326 PHE A O 1
ATOM 2673 N N . MET A 1 327 ? -0.943 -2.429 3.551 1.00 83.44 327 MET A N 1
ATOM 2674 C CA . MET A 1 327 ? -1.606 -3.723 3.334 1.00 83.44 327 MET A CA 1
ATOM 2675 C C . MET A 1 327 ? -2.300 -4.251 4.602 1.00 83.44 327 MET A C 1
ATOM 2677 O O . MET A 1 327 ? -3.431 -4.733 4.546 1.00 83.44 327 MET A O 1
ATOM 2681 N N . GLY A 1 328 ? -1.673 -4.084 5.768 1.00 84.75 328 GLY A N 1
ATOM 2682 C CA . GLY A 1 328 ? -2.233 -4.428 7.075 1.00 84.75 328 GLY A CA 1
ATOM 2683 C C . GLY A 1 328 ? -3.545 -3.717 7.382 1.00 84.75 328 GLY A C 1
ATOM 2684 O O . GLY A 1 328 ? -4.470 -4.339 7.905 1.00 84.75 328 GLY A O 1
ATOM 2685 N N . MET A 1 329 ? -3.642 -2.442 7.016 1.00 76.62 329 MET A N 1
ATOM 2686 C CA . MET A 1 329 ? -4.835 -1.646 7.247 1.00 76.62 329 MET A CA 1
ATOM 2687 C C . MET A 1 329 ? -5.890 -1.853 6.160 1.00 76.62 329 MET A C 1
ATOM 2689 O O . MET A 1 329 ? -7.074 -1.929 6.460 1.00 76.62 329 MET A O 1
ATOM 2693 N N . THR A 1 330 ? -5.484 -1.984 4.903 1.00 73.31 330 THR A N 1
ATOM 2694 C CA . THR A 1 330 ? -6.411 -2.012 3.764 1.00 73.31 330 THR A CA 1
ATOM 2695 C C . THR A 1 330 ? -6.947 -3.407 3.450 1.00 73.31 330 THR A C 1
ATOM 2697 O O . THR A 1 330 ? -8.107 -3.548 3.063 1.00 73.31 330 THR A O 1
ATOM 2700 N N . SER A 1 331 ? -6.107 -4.432 3.608 1.00 78.12 331 SER A N 1
ATOM 2701 C CA . SER A 1 331 ? -6.312 -5.764 3.027 1.00 78.12 331 SER A CA 1
ATOM 2702 C C . SER A 1 331 ? -6.527 -6.850 4.062 1.00 78.12 331 SER A C 1
ATOM 2704 O O . SER A 1 331 ? -7.177 -7.851 3.766 1.00 78.12 331 SER A O 1
ATOM 2706 N N . PHE A 1 332 ? -5.959 -6.702 5.258 1.00 86.25 332 PHE A N 1
ATOM 2707 C CA . PHE A 1 332 ? -5.850 -7.794 6.224 1.00 86.25 332 PHE A CA 1
ATOM 2708 C C . PHE A 1 332 ? -6.750 -7.607 7.440 1.00 86.25 332 PHE A C 1
ATOM 2710 O O . PHE A 1 332 ? -7.240 -6.518 7.748 1.00 86.25 332 PHE A O 1
ATOM 2717 N N . ILE A 1 333 ? -6.937 -8.698 8.184 1.00 84.31 333 ILE A N 1
ATOM 2718 C CA . ILE A 1 333 ? -7.535 -8.614 9.510 1.00 84.31 333 ILE A CA 1
ATOM 2719 C C . ILE A 1 333 ? -6.426 -8.148 10.453 1.00 84.31 333 ILE A C 1
ATOM 2721 O O . ILE A 1 333 ? -5.635 -8.952 10.942 1.00 84.31 333 ILE A O 1
ATOM 2725 N N . GLU A 1 334 ? -6.386 -6.846 10.731 1.00 83.06 334 GLU A N 1
ATOM 2726 C CA . GLU A 1 334 ? -5.304 -6.177 11.470 1.00 83.06 334 GLU A CA 1
ATOM 2727 C C . GLU A 1 334 ? -4.866 -6.919 12.744 1.00 83.06 334 GLU A C 1
ATOM 2729 O O . GLU A 1 334 ? -3.683 -7.175 12.945 1.00 83.06 334 GLU A O 1
ATOM 2734 N N . SER A 1 335 ? -5.812 -7.372 13.571 1.00 87.94 335 SER A N 1
ATOM 2735 C CA . SER A 1 335 ? -5.491 -8.137 14.789 1.00 87.94 335 SER A CA 1
ATOM 2736 C C . SER A 1 335 ? -4.714 -9.438 14.528 1.00 87.94 335 SER A C 1
ATOM 2738 O O . SER A 1 335 ? -3.823 -9.786 15.305 1.00 87.94 335 SER A O 1
ATOM 2740 N N . LYS A 1 336 ? -5.017 -10.153 13.435 1.00 92.38 336 LYS A N 1
ATOM 2741 C CA . LYS A 1 336 ? -4.280 -11.356 13.023 1.00 92.38 336 LYS A CA 1
ATOM 2742 C C . LYS A 1 336 ? -2.923 -10.991 12.443 1.00 92.38 336 LYS A C 1
ATOM 2744 O O . LYS A 1 336 ? -1.936 -11.632 12.797 1.00 92.38 336 LYS A O 1
ATOM 2749 N N . PHE A 1 337 ? -2.874 -9.956 11.606 1.00 94.62 337 PHE A N 1
ATOM 2750 C CA . PHE A 1 337 ? -1.636 -9.438 11.034 1.00 94.62 337 PHE A CA 1
ATOM 2751 C C . PHE A 1 337 ? -0.633 -9.057 12.137 1.00 94.62 337 PHE A C 1
ATOM 2753 O O . PHE A 1 337 ? 0.466 -9.607 12.191 1.00 94.62 337 PHE A O 1
ATOM 2760 N N . ILE A 1 338 ? -1.039 -8.218 13.094 1.00 94.94 338 ILE A N 1
ATOM 2761 C CA . ILE A 1 338 ? -0.209 -7.799 14.236 1.00 94.94 338 ILE A CA 1
ATOM 2762 C C . ILE A 1 338 ? 0.211 -8.996 15.102 1.00 94.94 338 ILE A C 1
ATOM 2764 O O . ILE A 1 338 ? 1.357 -9.073 15.550 1.00 94.94 338 ILE A O 1
ATOM 2768 N N . GLU A 1 339 ? -0.672 -9.978 15.310 1.00 96.75 339 GLU A N 1
ATOM 2769 C CA . GLU A 1 339 ? -0.308 -11.199 16.031 1.00 96.75 339 GLU A CA 1
ATOM 2770 C C . GLU A 1 339 ? 0.778 -12.008 15.303 1.00 96.75 339 GLU A C 1
ATOM 2772 O O . GLU A 1 339 ? 1.723 -12.482 15.940 1.00 96.75 339 GLU A O 1
ATOM 2777 N N . LYS A 1 340 ? 0.666 -12.179 13.983 1.00 97.88 340 LYS A N 1
ATOM 2778 C CA . LYS A 1 340 ? 1.649 -12.909 13.174 1.00 97.88 340 LYS A CA 1
ATOM 2779 C C . LYS A 1 340 ? 2.989 -12.169 13.123 1.00 97.88 340 LYS A C 1
ATOM 2781 O O . LYS A 1 340 ? 4.020 -12.811 13.321 1.00 97.88 340 LYS A O 1
ATOM 2786 N N . VAL A 1 341 ? 2.975 -10.841 12.967 1.00 98.00 341 VAL A N 1
ATOM 2787 C CA . VAL A 1 341 ? 4.173 -9.982 13.063 1.00 98.00 341 VAL A CA 1
ATOM 2788 C C . VAL A 1 341 ? 4.882 -10.206 14.396 1.00 98.00 341 VAL A C 1
ATOM 2790 O O . VAL A 1 341 ? 6.085 -10.464 14.425 1.00 98.00 341 VAL A O 1
ATOM 2793 N N . LYS A 1 342 ? 4.125 -10.220 15.501 1.00 97.62 342 LYS A N 1
ATOM 2794 C CA . LYS A 1 342 ? 4.666 -10.504 16.833 1.00 97.62 342 LYS A CA 1
ATOM 2795 C C . LYS A 1 342 ? 5.314 -11.880 16.927 1.00 97.62 342 LYS A C 1
ATOM 2797 O O . LYS A 1 342 ? 6.405 -11.998 17.472 1.00 97.62 342 LYS A O 1
ATOM 2802 N N . VAL A 1 343 ? 4.664 -12.921 16.399 1.00 98.00 343 VAL A N 1
ATOM 2803 C CA . VAL A 1 343 ? 5.224 -14.285 16.393 1.00 98.00 343 VAL A CA 1
ATOM 2804 C C . VAL A 1 343 ? 6.584 -14.315 15.696 1.00 98.00 343 VAL A C 1
ATOM 2806 O O . VAL A 1 343 ? 7.497 -14.972 16.192 1.00 98.00 343 VAL A O 1
ATOM 2809 N N . VAL A 1 344 ? 6.720 -13.606 14.577 1.00 98.19 344 VAL A N 1
ATOM 2810 C CA . VAL A 1 344 ? 7.955 -13.564 13.787 1.00 98.19 344 VAL A CA 1
ATOM 2811 C C . VAL A 1 344 ? 9.031 -12.758 14.514 1.00 98.19 344 VAL A C 1
ATOM 2813 O O . VAL A 1 344 ? 10.117 -13.285 14.738 1.00 98.19 344 VAL A O 1
ATOM 2816 N N . SER A 1 345 ? 8.724 -11.539 14.964 1.00 97.00 345 SER A N 1
ATOM 2817 C CA . SER A 1 345 ? 9.676 -10.698 15.704 1.00 97.00 345 SER A CA 1
ATOM 2818 C C . SER A 1 345 ? 10.192 -11.406 16.965 1.00 97.00 345 SER A C 1
ATOM 2820 O O . SER A 1 345 ? 11.400 -11.486 17.177 1.00 97.00 345 SER A O 1
ATOM 2822 N N . ASP A 1 346 ? 9.300 -12.008 17.763 1.00 97.25 346 ASP A N 1
ATOM 2823 C CA . ASP A 1 346 ? 9.672 -12.759 18.971 1.00 97.25 346 ASP A CA 1
ATOM 2824 C C . ASP A 1 346 ? 10.539 -13.987 18.647 1.00 97.25 346 ASP A C 1
ATOM 2826 O O . ASP A 1 346 ? 11.374 -14.396 19.457 1.00 97.25 346 ASP A O 1
ATOM 2830 N N . LEU A 1 347 ? 10.304 -14.639 17.502 1.00 97.69 347 LEU A N 1
ATOM 2831 C CA . LEU A 1 347 ? 11.081 -15.797 17.064 1.00 97.69 347 LEU A CA 1
ATOM 2832 C C . LEU A 1 347 ? 12.521 -15.392 16.735 1.00 97.69 347 LEU A C 1
ATOM 2834 O O . LEU A 1 347 ? 13.452 -16.075 17.163 1.00 97.69 347 LEU A O 1
ATOM 2838 N N . PHE A 1 348 ? 12.694 -14.302 15.988 1.00 97.62 348 PHE A N 1
ATOM 2839 C CA . PHE A 1 348 ? 14.010 -13.801 15.605 1.00 97.62 348 PHE A CA 1
ATOM 2840 C C . PHE A 1 348 ? 14.801 -13.290 16.810 1.00 97.62 348 PHE A C 1
ATOM 2842 O O . PHE A 1 348 ? 15.956 -13.684 16.964 1.00 97.62 348 PHE A O 1
ATOM 2849 N N . GLU A 1 349 ? 14.178 -12.528 17.716 1.00 97.38 349 GLU A N 1
ATOM 2850 C CA . GLU A 1 349 ? 14.841 -12.084 18.953 1.00 97.38 349 GLU A CA 1
ATOM 2851 C C . GLU A 1 349 ? 15.316 -13.278 19.794 1.00 97.38 349 GLU A C 1
ATOM 2853 O O . GLU A 1 349 ? 16.480 -13.345 20.181 1.00 97.38 349 GLU A O 1
ATOM 2858 N N . LYS A 1 350 ? 14.474 -14.307 19.971 1.00 96.38 350 LYS A N 1
ATOM 2859 C CA . LYS A 1 350 ? 14.876 -15.535 20.685 1.00 96.38 350 LYS A CA 1
ATOM 2860 C C . LYS A 1 350 ? 16.023 -16.276 20.002 1.00 96.38 350 LYS A C 1
ATOM 2862 O O . LYS A 1 350 ? 16.893 -16.812 20.685 1.00 96.38 350 LYS A O 1
ATOM 2867 N N . ALA A 1 351 ? 16.018 -16.359 18.673 1.00 95.25 351 ALA A N 1
ATOM 2868 C CA . ALA A 1 351 ? 17.113 -16.978 17.930 1.00 95.25 351 ALA A CA 1
ATOM 2869 C C . ALA A 1 351 ? 18.413 -16.170 18.065 1.00 95.25 351 ALA A C 1
ATOM 2871 O O . ALA A 1 351 ? 19.470 -16.768 18.276 1.00 95.25 351 ALA A O 1
ATOM 2872 N N . LYS A 1 352 ? 18.340 -14.834 18.017 1.00 95.69 352 LYS A N 1
ATOM 2873 C CA . LYS A 1 352 ? 19.479 -13.936 18.239 1.00 95.69 352 LYS A CA 1
ATOM 2874 C C . LYS A 1 352 ? 20.063 -14.111 19.644 1.00 95.69 352 LYS A C 1
ATOM 2876 O O . LYS A 1 352 ? 21.272 -14.290 19.774 1.00 95.69 352 LYS A O 1
ATOM 2881 N N . ASP A 1 353 ? 19.214 -14.149 20.670 1.00 95.25 353 ASP A N 1
ATOM 2882 C CA . ASP A 1 353 ? 19.630 -14.332 22.068 1.00 95.25 353 ASP A CA 1
ATOM 2883 C C . ASP A 1 353 ? 20.344 -15.671 22.300 1.00 95.25 353 ASP A C 1
ATOM 2885 O O . ASP A 1 353 ? 21.242 -15.778 23.136 1.00 95.25 353 ASP A O 1
ATOM 2889 N N . ILE A 1 354 ? 19.963 -16.711 21.551 1.00 94.31 354 ILE A N 1
ATOM 2890 C CA . ILE A 1 354 ? 20.589 -18.034 21.641 1.00 94.31 354 ILE A CA 1
ATOM 2891 C C . ILE A 1 354 ? 21.882 -18.100 20.824 1.00 94.31 354 ILE A C 1
ATOM 2893 O O . ILE A 1 354 ? 22.874 -18.660 21.302 1.00 94.31 354 ILE A O 1
ATOM 2897 N N . ASN A 1 355 ? 21.878 -17.594 19.586 1.00 92.69 355 ASN A N 1
ATOM 2898 C CA . ASN A 1 355 ? 23.050 -17.592 18.712 1.00 92.69 355 ASN A CA 1
ATOM 2899 C C . ASN A 1 355 ? 22.970 -16.543 17.581 1.00 92.69 355 ASN A C 1
ATOM 2901 O O . ASN A 1 355 ? 22.771 -16.877 16.410 1.00 92.69 355 ASN A O 1
ATOM 2905 N N . GLY A 1 356 ? 23.188 -15.272 17.924 1.00 91.88 356 GLY A N 1
ATOM 2906 C CA . GLY A 1 356 ? 23.169 -14.156 16.972 1.00 91.88 356 GLY A CA 1
ATOM 2907 C C . GLY A 1 356 ? 24.203 -14.256 15.847 1.00 91.88 356 GLY A C 1
ATOM 2908 O O . GLY A 1 356 ? 23.899 -13.879 14.720 1.00 91.88 356 GLY A O 1
ATOM 2909 N N . ILE A 1 357 ? 25.383 -14.836 16.106 1.00 91.25 357 ILE A N 1
ATOM 2910 C CA . ILE A 1 357 ? 26.429 -15.020 15.081 1.00 91.25 357 ILE A CA 1
ATOM 2911 C C . ILE A 1 357 ? 25.918 -15.938 13.969 1.00 91.25 357 ILE A C 1
ATOM 2913 O O . ILE A 1 357 ? 25.919 -15.558 12.798 1.00 91.25 357 ILE A O 1
ATOM 2917 N N . LYS A 1 358 ? 25.409 -17.121 14.338 1.00 89.56 358 LYS A N 1
ATOM 2918 C CA . LYS A 1 358 ? 24.876 -18.077 13.363 1.00 89.56 358 LYS A CA 1
ATOM 2919 C C . LYS A 1 358 ? 23.629 -17.543 12.649 1.00 89.56 358 LYS A C 1
ATOM 2921 O O . LYS A 1 358 ? 23.412 -17.893 11.493 1.00 89.56 358 LYS A O 1
ATOM 2926 N N . LEU A 1 359 ? 22.795 -16.740 13.317 1.00 92.56 359 LEU A N 1
ATOM 2927 C CA . LEU A 1 359 ? 21.646 -16.090 12.678 1.00 92.56 359 LEU A CA 1
ATOM 2928 C C . LEU A 1 359 ? 22.103 -15.070 11.623 1.00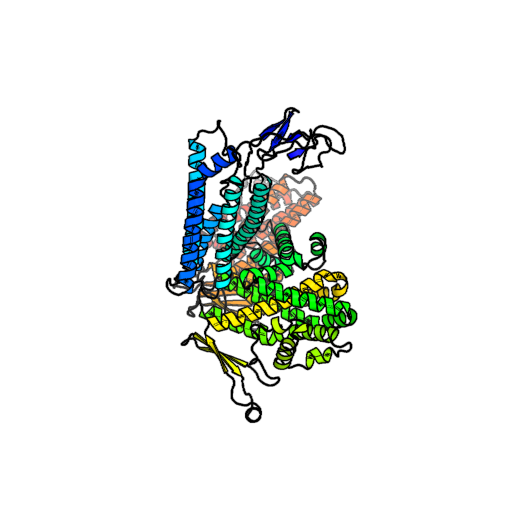 92.56 359 LEU A C 1
ATOM 2930 O O . LEU A 1 359 ? 21.591 -15.082 10.506 1.00 92.56 359 LEU A O 1
ATOM 2934 N N . LYS A 1 360 ? 23.103 -14.240 11.948 1.00 92.19 360 LYS A N 1
ATOM 2935 C CA . LYS A 1 360 ? 23.689 -13.254 11.029 1.00 92.19 360 LYS A CA 1
ATOM 2936 C C . LYS A 1 360 ? 24.298 -13.912 9.791 1.00 92.19 360 LYS A C 1
ATOM 2938 O O . LYS A 1 360 ? 24.030 -13.473 8.677 1.00 92.19 360 LYS A O 1
ATOM 2943 N N . GLU A 1 361 ? 25.068 -14.987 9.970 1.00 89.50 361 GLU A N 1
ATOM 2944 C CA . GLU A 1 361 ? 25.609 -15.780 8.856 1.00 89.50 361 GLU A CA 1
ATOM 2945 C C . GLU A 1 361 ? 24.495 -16.289 7.935 1.00 89.50 361 GLU A C 1
ATOM 2947 O O . GLU A 1 361 ? 24.579 -16.131 6.717 1.00 89.50 361 GLU A O 1
ATOM 2952 N N . PHE A 1 362 ? 23.420 -16.837 8.510 1.00 90.38 362 PHE A N 1
ATOM 2953 C CA . PHE A 1 362 ? 22.292 -17.336 7.731 1.00 90.38 362 PHE A CA 1
ATOM 2954 C C . PHE A 1 362 ? 21.570 -16.233 6.953 1.00 90.38 362 PHE A C 1
ATOM 2956 O O . PHE A 1 362 ? 21.301 -16.405 5.765 1.00 90.38 362 PHE A O 1
ATOM 2963 N N . MET A 1 363 ? 21.272 -15.099 7.596 1.00 91.62 363 MET A N 1
ATOM 2964 C CA . MET A 1 363 ? 20.591 -13.979 6.939 1.00 91.62 363 MET A CA 1
ATOM 2965 C C . MET A 1 363 ? 21.410 -13.433 5.767 1.00 91.62 363 MET A C 1
ATOM 2967 O O . MET A 1 363 ? 20.848 -13.211 4.699 1.00 91.62 363 MET A O 1
ATOM 2971 N N . ASN A 1 364 ? 22.734 -13.328 5.916 1.00 89.31 364 ASN A N 1
ATOM 2972 C CA . ASN A 1 364 ? 23.618 -12.912 4.826 1.00 89.31 364 ASN A CA 1
ATOM 2973 C C . ASN A 1 364 ? 23.586 -13.886 3.634 1.00 89.31 364 ASN A C 1
ATOM 2975 O O . ASN A 1 364 ? 23.517 -13.436 2.493 1.00 89.31 364 ASN A O 1
ATOM 2979 N N . ILE A 1 365 ? 23.587 -15.205 3.871 1.00 87.88 365 ILE A N 1
ATOM 2980 C CA . ILE A 1 365 ? 23.454 -16.212 2.795 1.00 87.88 365 ILE A CA 1
ATOM 2981 C C . ILE A 1 365 ? 22.071 -16.125 2.127 1.00 87.88 365 ILE A C 1
ATOM 2983 O O . ILE A 1 365 ? 21.922 -16.396 0.938 1.00 87.88 365 ILE A O 1
ATOM 2987 N N . TYR A 1 366 ? 21.048 -15.743 2.889 1.00 89.19 366 TYR A N 1
ATOM 2988 C CA . TYR A 1 366 ? 19.667 -15.667 2.429 1.00 89.19 366 TYR A CA 1
ATOM 2989 C C . TYR A 1 366 ? 19.331 -14.360 1.671 1.00 89.19 366 TYR A C 1
ATOM 2991 O O . TYR A 1 366 ? 18.251 -14.275 1.090 1.00 89.19 366 TYR A O 1
ATOM 2999 N N . THR A 1 367 ? 20.237 -13.373 1.624 1.00 88.81 367 THR A N 1
ATOM 3000 C CA . THR A 1 367 ? 20.022 -12.033 1.028 1.00 88.81 367 THR A CA 1
ATOM 3001 C C . THR A 1 367 ? 19.253 -12.065 -0.294 1.00 88.81 367 THR A C 1
ATOM 3003 O O . THR A 1 367 ? 18.159 -11.513 -0.357 1.00 88.81 367 THR A O 1
ATOM 3006 N N . SER A 1 368 ? 19.722 -12.785 -1.313 1.00 86.00 368 SER A N 1
ATOM 3007 C CA . SER A 1 368 ? 19.069 -12.764 -2.632 1.00 86.00 368 SER A CA 1
ATOM 3008 C C . SER A 1 368 ? 17.657 -13.361 -2.639 1.00 86.00 368 SER A C 1
ATOM 3010 O O . SER A 1 368 ? 16.790 -12.921 -3.389 1.00 86.00 368 SER A O 1
ATOM 3012 N N . LYS A 1 369 ? 17.370 -14.330 -1.758 1.00 88.19 369 LYS A N 1
ATOM 3013 C CA . LYS A 1 369 ? 16.003 -14.852 -1.581 1.00 88.19 369 LYS A CA 1
ATOM 3014 C C . LYS A 1 369 ? 15.099 -13.853 -0.869 1.00 88.19 369 LYS A C 1
ATOM 3016 O O . LYS A 1 369 ? 13.901 -13.809 -1.132 1.00 88.19 369 LYS A O 1
ATOM 3021 N N . TYR A 1 370 ? 15.663 -13.075 0.052 1.00 88.88 370 TYR A N 1
ATOM 3022 C CA . TYR A 1 370 ? 14.953 -11.985 0.706 1.00 88.88 370 TYR A CA 1
ATOM 3023 C C . TYR A 1 370 ? 14.637 -10.850 -0.272 1.00 88.88 370 TYR A C 1
ATOM 3025 O O . TYR A 1 370 ? 13.518 -10.349 -0.262 1.00 88.88 370 TYR A O 1
ATOM 3033 N N . VAL A 1 371 ? 15.588 -10.490 -1.139 1.00 83.25 371 VAL A N 1
ATOM 3034 C CA . VAL A 1 371 ? 15.397 -9.496 -2.207 1.00 83.25 371 VAL A CA 1
ATOM 3035 C C . VAL A 1 371 ? 14.274 -9.939 -3.141 1.00 83.25 371 VAL A C 1
ATOM 3037 O O . VAL A 1 371 ? 13.307 -9.204 -3.298 1.00 83.25 371 VAL A O 1
ATOM 3040 N N . TYR A 1 372 ? 14.315 -11.181 -3.633 1.00 85.69 372 TYR A N 1
ATOM 3041 C CA . TYR A 1 372 ? 13.226 -11.746 -4.437 1.00 85.69 372 TYR A CA 1
ATOM 3042 C C . TYR A 1 372 ? 11.868 -11.700 -3.712 1.00 85.69 372 TYR A C 1
ATOM 3044 O O . TYR A 1 372 ? 10.852 -11.321 -4.290 1.00 85.69 372 TYR A O 1
ATOM 3052 N N . ALA A 1 373 ? 11.829 -12.055 -2.423 1.00 87.38 373 ALA A N 1
ATOM 3053 C CA . ALA A 1 373 ? 10.607 -11.966 -1.626 1.00 87.38 373 ALA A CA 1
ATOM 3054 C C . ALA A 1 373 ? 10.081 -10.527 -1.518 1.00 87.38 373 ALA A C 1
ATOM 3056 O O . ALA A 1 373 ? 8.871 -10.312 -1.584 1.00 87.38 373 ALA A O 1
ATOM 3057 N N . LEU A 1 374 ? 10.981 -9.558 -1.348 1.00 81.62 374 LEU A N 1
ATOM 3058 C CA . LEU A 1 374 ? 10.647 -8.143 -1.265 1.00 81.62 374 LEU A CA 1
ATOM 3059 C C . LEU A 1 374 ? 10.105 -7.604 -2.593 1.00 81.62 374 LEU A C 1
ATOM 3061 O O . LEU A 1 374 ? 9.118 -6.875 -2.573 1.00 81.62 374 LEU A O 1
ATOM 3065 N N . GLU A 1 375 ? 10.704 -7.988 -3.721 1.00 77.56 375 GLU A N 1
ATOM 3066 C CA . GLU A 1 375 ? 10.219 -7.642 -5.064 1.00 77.56 375 GLU A CA 1
ATOM 3067 C C . GLU A 1 375 ? 8.772 -8.101 -5.250 1.00 77.56 375 GLU A C 1
ATOM 3069 O O . GLU A 1 375 ? 7.887 -7.271 -5.425 1.00 77.56 375 GLU A O 1
ATOM 3074 N N . ILE A 1 376 ? 8.496 -9.395 -5.059 1.00 82.25 376 ILE A N 1
ATOM 3075 C CA . ILE A 1 376 ? 7.140 -9.941 -5.223 1.00 82.25 376 ILE A CA 1
ATOM 3076 C C . ILE A 1 376 ? 6.138 -9.295 -4.252 1.00 82.25 376 ILE A C 1
ATOM 3078 O O . ILE A 1 376 ? 4.978 -9.084 -4.593 1.00 82.25 376 ILE A O 1
ATOM 3082 N N . VAL A 1 377 ? 6.550 -8.973 -3.024 1.00 83.81 377 VAL A N 1
ATOM 3083 C CA . VAL A 1 377 ? 5.681 -8.294 -2.048 1.00 83.81 377 VAL A CA 1
ATOM 3084 C C . VAL A 1 377 ? 5.367 -6.855 -2.464 1.00 83.81 377 VAL A C 1
ATOM 3086 O O . VAL A 1 377 ? 4.233 -6.405 -2.273 1.00 83.81 377 VAL A O 1
ATOM 3089 N N . ASN A 1 378 ? 6.324 -6.149 -3.064 1.00 73.06 378 ASN A N 1
ATOM 3090 C CA . ASN A 1 378 ? 6.090 -4.827 -3.638 1.00 73.06 378 ASN A CA 1
ATOM 3091 C C . ASN A 1 378 ? 5.152 -4.912 -4.849 1.00 73.06 378 ASN A C 1
ATOM 3093 O O . ASN A 1 378 ? 4.185 -4.151 -4.890 1.00 73.06 378 ASN A O 1
ATOM 3097 N N . ASP A 1 379 ? 5.364 -5.876 -5.750 1.00 73.88 379 ASP A N 1
ATOM 3098 C CA . ASP A 1 379 ? 4.503 -6.125 -6.917 1.00 73.88 379 ASP A CA 1
ATOM 3099 C C . ASP A 1 379 ? 3.061 -6.380 -6.472 1.00 73.88 379 ASP A C 1
ATOM 3101 O O . ASP A 1 379 ? 2.124 -5.741 -6.937 1.00 73.88 379 ASP A O 1
ATOM 3105 N N . VAL A 1 380 ? 2.880 -7.249 -5.474 1.00 79.00 380 VAL A N 1
ATOM 3106 C CA . VAL A 1 380 ? 1.563 -7.564 -4.912 1.00 79.00 380 VAL A CA 1
ATOM 3107 C C . VAL A 1 380 ? 0.917 -6.355 -4.237 1.00 79.00 380 VAL A C 1
ATOM 3109 O O . VAL A 1 380 ? -0.300 -6.188 -4.324 1.00 79.00 380 VAL A O 1
ATOM 3112 N N . THR A 1 381 ? 1.703 -5.518 -3.554 1.00 74.44 381 THR A N 1
ATOM 3113 C CA . THR A 1 381 ? 1.198 -4.277 -2.948 1.00 74.44 381 THR A CA 1
ATOM 3114 C C . THR A 1 381 ? 0.685 -3.341 -4.037 1.00 74.44 381 THR A C 1
ATOM 3116 O O . THR A 1 381 ? -0.425 -2.828 -3.929 1.00 74.44 381 THR A O 1
ATOM 3119 N N . GLN A 1 382 ? 1.450 -3.162 -5.112 1.00 68.75 382 GLN A N 1
ATOM 3120 C CA . GLN A 1 382 ? 1.069 -2.328 -6.248 1.00 68.75 382 GLN A CA 1
ATOM 3121 C C . GLN A 1 382 ? -0.154 -2.882 -6.973 1.00 68.75 382 GLN A C 1
ATOM 3123 O O . 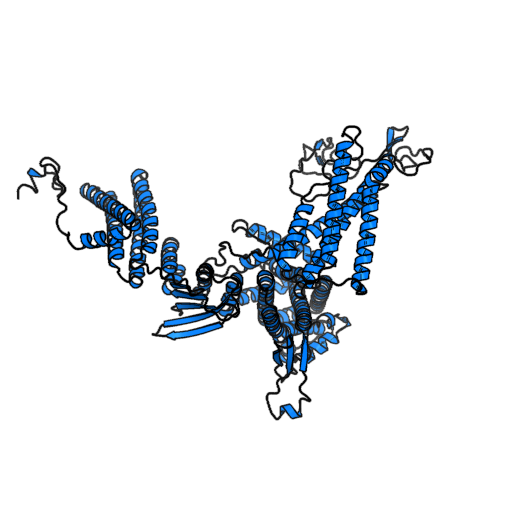GLN A 1 382 ? -1.124 -2.150 -7.141 1.00 68.75 382 GLN A O 1
ATOM 3128 N N . ASP A 1 383 ? -0.168 -4.171 -7.315 1.00 69.56 383 ASP A N 1
ATOM 3129 C CA . ASP A 1 383 ? -1.331 -4.840 -7.903 1.00 69.56 383 ASP A CA 1
ATOM 3130 C C . ASP A 1 383 ? -2.576 -4.625 -7.043 1.00 69.56 383 ASP A C 1
ATOM 3132 O O . ASP A 1 383 ? -3.660 -4.358 -7.561 1.00 69.56 383 ASP A O 1
ATOM 3136 N N . TYR A 1 384 ? -2.446 -4.729 -5.719 1.00 72.88 384 TYR A N 1
ATOM 3137 C CA . TYR A 1 384 ? -3.550 -4.480 -4.802 1.00 72.88 384 TYR A CA 1
ATOM 3138 C C . TYR A 1 384 ? -4.047 -3.033 -4.891 1.00 72.88 384 TYR A C 1
ATOM 3140 O O . TYR A 1 384 ? -5.242 -2.817 -5.084 1.00 72.88 384 TYR A O 1
ATOM 3148 N N . ILE A 1 385 ? -3.143 -2.053 -4.828 1.00 62.25 385 ILE A N 1
ATOM 3149 C CA . ILE A 1 385 ? -3.464 -0.625 -4.978 1.00 62.25 385 ILE A CA 1
ATOM 3150 C C . ILE A 1 385 ? -4.225 -0.383 -6.287 1.00 62.25 385 ILE A C 1
ATOM 3152 O O . ILE A 1 385 ? -5.297 0.214 -6.291 1.00 62.25 385 ILE A O 1
ATOM 3156 N N . LEU A 1 386 ? -3.713 -0.922 -7.389 1.00 57.72 386 LEU A N 1
ATOM 3157 C CA . LEU A 1 386 ? -4.264 -0.754 -8.731 1.00 57.72 386 LEU A CA 1
ATOM 3158 C C . LEU A 1 386 ? -5.625 -1.440 -8.895 1.00 57.72 386 LEU A C 1
ATOM 3160 O O . LEU A 1 386 ? -6.533 -0.891 -9.523 1.00 57.72 386 LEU A O 1
ATOM 3164 N N . ASN A 1 387 ? -5.800 -2.622 -8.295 1.00 60.88 387 ASN A N 1
ATOM 3165 C CA . ASN A 1 387 ? -7.089 -3.311 -8.263 1.00 60.88 387 ASN A CA 1
ATOM 3166 C C . ASN A 1 387 ? -8.150 -2.481 -7.519 1.00 60.88 387 ASN A C 1
ATOM 3168 O O . ASN A 1 387 ? -9.313 -2.498 -7.925 1.00 60.88 387 ASN A O 1
ATOM 3172 N N . PHE A 1 388 ? -7.757 -1.751 -6.469 1.00 57.12 388 PHE A N 1
ATOM 3173 C CA . PHE A 1 388 ? -8.632 -0.851 -5.712 1.00 57.12 388 PHE A CA 1
ATOM 3174 C C . PHE A 1 388 ? -8.961 0.436 -6.478 1.00 57.12 388 PHE A C 1
ATOM 3176 O O . PHE A 1 388 ? -10.084 0.927 -6.364 1.00 57.12 388 PHE A O 1
ATOM 3183 N N . SER A 1 389 ? -8.027 0.940 -7.287 1.00 51.44 389 SER A N 1
ATOM 3184 C CA . SER A 1 389 ? -8.226 2.143 -8.101 1.00 51.44 389 SER A CA 1
ATOM 3185 C C . SER A 1 389 ? -9.106 1.913 -9.337 1.00 51.44 389 SER A C 1
ATOM 3187 O O . SER A 1 389 ? -9.911 2.782 -9.653 1.00 51.44 389 SER A O 1
ATOM 3189 N N . TYR A 1 390 ? -8.989 0.761 -10.021 1.00 50.12 390 TYR A N 1
ATOM 3190 C CA . TYR A 1 390 ? -9.478 0.644 -11.412 1.00 50.12 390 TYR A CA 1
ATOM 3191 C C . TYR A 1 390 ? -10.240 -0.648 -11.770 1.00 50.12 390 TYR A C 1
ATOM 3193 O O . TYR A 1 390 ? -10.832 -0.762 -12.847 1.00 50.12 390 TYR A O 1
ATOM 3201 N N . CYS A 1 391 ? -10.249 -1.680 -10.916 1.00 51.84 391 CYS A N 1
ATOM 3202 C CA . CYS A 1 391 ? -10.744 -2.996 -11.338 1.00 51.84 391 CYS A CA 1
ATOM 3203 C C . CYS A 1 391 ? -12.231 -3.222 -11.006 1.00 51.84 391 CYS A C 1
ATOM 3205 O O . CYS A 1 391 ? -12.586 -3.811 -9.983 1.00 51.84 391 CYS A O 1
ATOM 3207 N N . LYS A 1 392 ? -13.131 -2.837 -11.926 1.00 53.16 392 LYS A N 1
ATOM 3208 C CA . LYS A 1 392 ? -14.563 -3.220 -11.873 1.00 53.16 392 LYS A CA 1
ATOM 3209 C C . LYS A 1 392 ? -14.831 -4.656 -12.368 1.00 53.16 392 LYS A C 1
ATOM 3211 O O . LYS A 1 392 ? -15.939 -5.174 -12.207 1.00 53.16 392 LYS A O 1
ATOM 3216 N N . ASN A 1 393 ? -13.835 -5.334 -12.953 1.00 63.28 393 ASN A N 1
ATOM 3217 C CA . ASN A 1 393 ? -14.002 -6.650 -13.577 1.00 63.28 393 ASN A CA 1
ATOM 3218 C C . ASN A 1 393 ? -13.553 -7.810 -12.665 1.00 63.28 393 ASN A C 1
ATOM 3220 O O . ASN A 1 393 ? -12.365 -8.103 -12.519 1.00 63.28 393 ASN A O 1
ATOM 3224 N N . LYS A 1 394 ? -14.527 -8.560 -12.129 1.00 66.44 394 LYS A N 1
ATOM 3225 C CA . LYS A 1 394 ? -14.286 -9.727 -11.255 1.00 66.44 394 LYS A CA 1
ATOM 3226 C C . LYS A 1 394 ? -13.361 -10.788 -11.868 1.00 66.44 394 LYS A C 1
ATOM 3228 O O . LYS A 1 394 ? -12.640 -11.445 -11.127 1.00 66.44 394 LYS A O 1
ATOM 3233 N N . LYS A 1 395 ? -13.369 -10.976 -13.193 1.00 67.62 395 LYS A N 1
ATOM 3234 C CA . LYS A 1 395 ? -12.530 -11.981 -13.871 1.00 67.62 395 LYS A CA 1
ATOM 3235 C C . LYS A 1 395 ? -11.051 -11.615 -13.803 1.00 67.62 395 LYS A C 1
ATOM 3237 O O . LYS A 1 395 ? -10.216 -12.461 -13.499 1.00 67.62 395 LYS A O 1
ATOM 3242 N N . MET A 1 396 ? -10.742 -10.355 -14.074 1.00 68.75 396 MET A N 1
ATOM 3243 C CA . MET A 1 396 ? -9.381 -9.835 -14.045 1.00 68.75 396 MET A CA 1
ATOM 3244 C C . MET A 1 396 ? -8.824 -9.834 -12.621 1.00 68.75 396 MET A C 1
ATOM 3246 O O . MET A 1 396 ? -7.727 -10.331 -12.395 1.00 68.75 396 MET A O 1
ATOM 3250 N N . LEU A 1 397 ? -9.629 -9.403 -11.648 1.00 72.50 397 LEU A N 1
ATOM 3251 C CA . LEU A 1 397 ? -9.263 -9.459 -10.235 1.00 72.50 397 LEU A CA 1
ATOM 3252 C C . LEU A 1 397 ? -8.881 -10.877 -9.788 1.00 72.50 397 LEU A C 1
ATOM 3254 O O . LEU A 1 397 ? -7.885 -11.079 -9.098 1.00 72.50 397 LEU A O 1
ATOM 3258 N N . VAL A 1 398 ? -9.655 -11.875 -10.210 1.00 76.75 398 VAL A N 1
ATOM 3259 C CA . VAL A 1 398 ? -9.409 -13.277 -9.858 1.00 76.75 398 VAL A CA 1
ATOM 3260 C C . VAL A 1 398 ? -8.201 -13.850 -10.601 1.00 76.75 398 VAL A C 1
ATOM 3262 O O . VAL A 1 398 ? -7.450 -14.635 -10.025 1.00 76.75 398 VAL A O 1
ATOM 3265 N N . ARG A 1 399 ? -7.960 -13.426 -11.845 1.00 76.31 399 ARG A N 1
ATOM 3266 C CA . ARG A 1 399 ? -6.748 -13.776 -12.595 1.00 76.31 399 ARG A CA 1
ATOM 3267 C C . ARG A 1 399 ? -5.488 -13.205 -11.937 1.00 76.31 399 ARG A C 1
ATOM 3269 O O . ARG A 1 399 ? -4.521 -13.944 -11.772 1.00 76.31 399 ARG A O 1
ATOM 3276 N N . ASN A 1 400 ? -5.530 -11.945 -11.506 1.00 75.50 400 ASN A N 1
ATOM 3277 C CA . ASN A 1 400 ? -4.437 -11.303 -10.773 1.00 75.50 400 ASN A CA 1
ATOM 3278 C C . ASN A 1 400 ? -4.197 -12.020 -9.443 1.00 75.50 400 ASN A C 1
ATOM 3280 O O . ASN A 1 400 ? -3.081 -12.451 -9.176 1.00 75.50 400 ASN A O 1
ATOM 3284 N N . ALA A 1 401 ? -5.262 -12.277 -8.674 1.00 79.94 401 ALA A N 1
ATOM 3285 C CA . ALA A 1 401 ? -5.169 -13.044 -7.435 1.00 79.94 401 ALA A CA 1
ATOM 3286 C C . ALA A 1 401 ? -4.531 -14.428 -7.657 1.00 79.94 401 ALA A C 1
ATOM 3288 O O . ALA A 1 401 ? -3.706 -14.856 -6.854 1.00 79.94 401 ALA A O 1
ATOM 3289 N N . LEU A 1 402 ? -4.868 -15.123 -8.749 1.00 82.62 402 LEU A N 1
ATOM 3290 C CA . LEU A 1 402 ? -4.293 -16.427 -9.093 1.00 82.62 402 LEU A CA 1
ATOM 3291 C C . LEU A 1 402 ? -2.796 -16.344 -9.412 1.00 82.62 402 LEU A C 1
ATOM 3293 O O . LEU A 1 402 ? -2.030 -17.186 -8.940 1.00 82.62 402 LEU A O 1
ATOM 3297 N N . ASN A 1 403 ? -2.384 -15.332 -10.181 1.00 80.00 403 ASN A N 1
ATOM 3298 C CA . ASN A 1 403 ? -0.978 -15.077 -10.494 1.00 80.00 403 ASN A CA 1
ATOM 3299 C C . ASN A 1 403 ? -0.190 -14.775 -9.213 1.00 80.00 403 ASN A C 1
ATOM 3301 O O . ASN A 1 403 ? 0.743 -15.509 -8.888 1.00 80.00 403 ASN A O 1
ATOM 3305 N N . SER A 1 404 ? -0.644 -13.800 -8.419 1.00 83.38 404 SER A N 1
ATOM 3306 C CA . SER A 1 404 ? -0.006 -13.452 -7.150 1.00 83.38 404 SER A CA 1
ATOM 3307 C C . SER A 1 404 ? 0.041 -14.646 -6.197 1.00 83.38 404 SER A C 1
ATOM 3309 O O . SER A 1 404 ? 1.048 -14.864 -5.535 1.00 83.38 404 SER A O 1
ATOM 3311 N N . TYR A 1 405 ? -1.020 -15.459 -6.123 1.00 88.00 405 TYR A N 1
ATOM 3312 C CA . TYR A 1 405 ? -1.043 -16.650 -5.270 1.00 88.00 405 TYR A CA 1
ATOM 3313 C C . TYR A 1 405 ? 0.062 -17.644 -5.633 1.00 88.00 405 TYR A C 1
ATOM 3315 O O . TYR A 1 405 ? 0.706 -18.208 -4.746 1.00 88.00 405 TYR A O 1
ATOM 3323 N N . LYS A 1 406 ? 0.296 -17.858 -6.931 1.00 84.00 406 LYS A N 1
ATOM 3324 C CA . LYS A 1 406 ? 1.355 -18.743 -7.414 1.00 84.00 406 LYS A CA 1
ATOM 3325 C C . LYS A 1 406 ? 2.734 -18.230 -6.996 1.00 84.00 406 LYS A C 1
ATOM 3327 O O . LYS A 1 406 ? 3.504 -19.009 -6.435 1.00 84.00 406 LYS A O 1
ATOM 3332 N N . ASP A 1 407 ? 3.020 -16.949 -7.208 1.00 85.94 407 ASP A N 1
ATOM 3333 C CA . ASP A 1 407 ? 4.330 -16.361 -6.893 1.00 85.94 407 ASP A CA 1
ATOM 3334 C C . ASP A 1 407 ? 4.579 -16.307 -5.381 1.00 85.94 407 ASP A C 1
ATOM 3336 O O . ASP A 1 407 ? 5.645 -16.696 -4.890 1.00 85.94 407 ASP A O 1
ATOM 3340 N N . LEU A 1 408 ? 3.546 -15.932 -4.624 1.00 89.50 408 LEU A N 1
ATOM 3341 C CA . LEU A 1 408 ? 3.567 -15.903 -3.169 1.00 89.50 408 LEU A CA 1
ATOM 3342 C C . LEU A 1 408 ? 3.728 -17.298 -2.573 1.00 89.50 408 LEU A C 1
ATOM 3344 O O . LEU A 1 408 ? 4.538 -17.482 -1.670 1.00 89.50 408 LEU A O 1
ATOM 3348 N N . SER A 1 409 ? 2.984 -18.295 -3.049 1.00 86.50 409 SER A N 1
ATOM 3349 C CA . SER A 1 409 ? 3.027 -19.617 -2.433 1.00 86.50 409 SER A CA 1
ATOM 3350 C C . SER A 1 409 ? 4.210 -20.451 -2.914 1.00 86.50 409 SER A C 1
ATOM 3352 O O . SER A 1 409 ? 4.941 -20.991 -2.087 1.00 86.50 409 SER A O 1
ATOM 3354 N N . GLU A 1 410 ? 4.413 -20.604 -4.227 1.00 77.31 410 GLU A N 1
ATOM 3355 C CA . GLU A 1 410 ? 5.477 -21.473 -4.757 1.00 77.31 410 GLU A CA 1
ATOM 3356 C C . GLU A 1 410 ? 6.871 -20.827 -4.666 1.00 77.31 410 GLU A C 1
ATOM 3358 O O . GLU A 1 410 ? 7.871 -21.554 -4.621 1.00 77.31 410 GLU A O 1
ATOM 3363 N N . GLY A 1 411 ? 6.933 -19.491 -4.615 1.00 83.56 411 GLY A N 1
ATOM 3364 C CA . GLY A 1 411 ? 8.159 -18.703 -4.487 1.00 83.56 411 GLY A CA 1
ATOM 3365 C C . GLY A 1 411 ? 8.374 -18.185 -3.067 1.00 83.56 411 GLY A C 1
ATOM 3366 O O . GLY A 1 411 ? 9.135 -18.768 -2.293 1.00 83.56 411 GLY A O 1
ATOM 3367 N N . VAL A 1 412 ? 7.686 -17.098 -2.711 1.00 89.25 412 VAL A N 1
ATOM 3368 C CA . VAL A 1 412 ? 8.004 -16.300 -1.514 1.00 89.25 412 VAL A CA 1
ATOM 3369 C C . VAL A 1 412 ? 7.859 -17.098 -0.222 1.00 89.25 412 VAL A C 1
ATOM 3371 O O . VAL A 1 412 ? 8.821 -17.212 0.535 1.00 89.25 412 VAL A O 1
ATOM 3374 N N . TYR A 1 413 ? 6.692 -17.700 0.028 1.00 91.31 413 TYR A N 1
ATOM 3375 C CA . TYR A 1 413 ? 6.407 -18.465 1.244 1.00 91.31 413 TYR A CA 1
ATOM 3376 C C . TYR A 1 413 ? 7.412 -19.596 1.440 1.00 91.31 413 TYR A C 1
ATOM 3378 O O . TYR A 1 413 ? 7.914 -19.806 2.547 1.00 91.31 413 TYR A O 1
ATOM 3386 N N . LYS A 1 414 ? 7.732 -20.315 0.357 1.00 85.06 414 LYS A N 1
ATOM 3387 C CA . LYS A 1 414 ? 8.720 -21.395 0.365 1.00 85.06 414 LYS A CA 1
ATOM 3388 C C . LYS A 1 414 ? 10.074 -20.892 0.861 1.00 85.06 414 LYS A C 1
ATOM 3390 O O . LYS A 1 414 ? 10.716 -21.594 1.649 1.00 85.06 414 LYS A O 1
ATOM 3395 N N . ASP A 1 415 ? 10.510 -19.732 0.392 1.00 86.75 415 ASP A N 1
ATOM 3396 C CA . ASP A 1 415 ? 11.800 -19.169 0.758 1.00 86.75 415 ASP A CA 1
ATOM 3397 C C . ASP A 1 415 ? 11.767 -18.577 2.172 1.00 86.75 415 ASP A C 1
ATOM 3399 O O . ASP A 1 415 ? 12.571 -19.003 3.007 1.00 86.75 415 ASP A O 1
ATOM 3403 N N . VAL A 1 416 ? 10.800 -17.715 2.516 1.00 90.19 416 VAL A N 1
ATOM 3404 C CA . VAL A 1 416 ? 10.760 -17.080 3.852 1.00 90.19 416 VAL A CA 1
ATOM 3405 C C . VAL A 1 416 ? 10.516 -18.096 4.970 1.00 90.19 416 VAL A C 1
ATOM 3407 O O . VAL A 1 416 ? 10.981 -17.922 6.096 1.00 90.19 416 VAL A O 1
ATOM 3410 N N . SER A 1 417 ? 9.881 -19.230 4.660 1.00 89.69 417 SER A N 1
ATOM 3411 C CA . SER A 1 417 ? 9.769 -20.356 5.591 1.00 89.69 417 SER A CA 1
ATOM 3412 C C . SER A 1 417 ? 11.128 -20.937 5.984 1.00 89.69 417 SER A C 1
ATOM 3414 O O . SER A 1 417 ? 11.270 -21.406 7.111 1.00 89.69 417 SER A O 1
ATOM 3416 N N . SER A 1 418 ? 12.146 -20.899 5.113 1.00 88.56 418 SER A N 1
ATOM 3417 C CA . SER A 1 418 ? 13.496 -21.364 5.464 1.00 88.56 418 SER A CA 1
ATOM 3418 C C . SER A 1 418 ? 14.113 -20.524 6.589 1.00 88.56 418 SER A C 1
ATOM 3420 O O . SER A 1 418 ? 14.766 -21.100 7.456 1.00 88.56 418 SER A O 1
ATOM 3422 N N . LEU A 1 419 ? 13.844 -19.212 6.640 1.00 90.38 419 LEU A N 1
ATOM 3423 C CA . LEU A 1 419 ? 14.241 -18.347 7.761 1.00 90.38 419 LEU A CA 1
ATOM 3424 C C . LEU A 1 419 ? 13.538 -18.737 9.062 1.00 90.38 419 LEU A C 1
ATOM 3426 O O . LEU A 1 419 ? 14.195 -18.943 10.081 1.00 90.38 419 LEU A O 1
ATOM 3430 N N . LEU A 1 420 ? 12.215 -18.913 9.027 1.00 93.62 420 LEU A N 1
ATOM 3431 C CA . LEU A 1 420 ? 11.447 -19.325 10.209 1.00 93.62 420 LEU A CA 1
ATOM 3432 C C . LEU A 1 420 ? 11.922 -20.678 10.749 1.00 93.62 420 LEU A C 1
ATOM 3434 O O . LEU A 1 420 ? 12.042 -20.872 11.961 1.00 93.62 420 LEU A O 1
ATOM 3438 N N . ILE A 1 421 ? 12.209 -21.614 9.843 1.00 91.69 421 ILE A N 1
ATOM 3439 C CA . ILE A 1 421 ? 12.739 -22.934 10.170 1.00 91.69 421 ILE A CA 1
ATOM 3440 C C . ILE A 1 421 ? 14.130 -22.799 10.787 1.00 91.69 421 ILE A C 1
ATOM 3442 O O . ILE A 1 421 ? 14.347 -23.366 11.856 1.00 91.69 421 ILE A O 1
ATOM 3446 N N . ALA A 1 422 ? 15.039 -22.029 10.182 1.00 90.69 422 ALA A N 1
ATOM 3447 C CA . ALA A 1 422 ? 16.373 -21.787 10.725 1.00 90.69 422 ALA A CA 1
ATOM 3448 C C . ALA A 1 422 ? 16.306 -21.213 12.148 1.00 90.69 422 ALA A C 1
ATOM 3450 O O . ALA A 1 422 ? 16.902 -21.792 13.054 1.00 90.69 422 ALA A O 1
ATOM 3451 N N . CYS A 1 423 ? 15.498 -20.175 12.389 1.00 93.56 423 CYS A N 1
ATOM 3452 C CA . CYS A 1 423 ? 15.302 -19.612 13.729 1.00 93.56 423 CYS A CA 1
ATOM 3453 C C . CYS A 1 423 ? 14.741 -20.649 14.715 1.00 93.56 423 CYS A C 1
ATOM 3455 O O . CYS A 1 423 ? 15.261 -20.805 15.820 1.00 93.56 423 CYS A O 1
ATOM 3457 N N . ALA A 1 424 ? 13.723 -21.419 14.315 1.00 92.75 424 ALA A N 1
ATOM 3458 C CA . ALA A 1 424 ? 13.171 -22.489 15.145 1.00 92.75 424 ALA A CA 1
ATOM 3459 C C . ALA A 1 424 ? 14.210 -23.570 15.473 1.00 92.75 424 ALA A C 1
ATOM 3461 O O . ALA A 1 424 ? 14.236 -24.085 16.590 1.00 92.75 424 ALA A O 1
ATOM 3462 N N . TYR A 1 425 ? 15.076 -23.907 14.515 1.00 90.88 425 TYR A N 1
ATOM 3463 C CA . TYR A 1 425 ? 16.184 -24.817 14.751 1.00 90.88 425 TYR A CA 1
ATOM 3464 C C . TYR A 1 425 ? 17.206 -24.210 15.703 1.00 90.88 425 TYR A C 1
ATOM 3466 O O . TYR A 1 425 ? 17.590 -24.933 16.605 1.00 90.88 425 TYR A O 1
ATOM 3474 N N . ILE A 1 426 ? 17.587 -22.931 15.582 1.00 91.69 426 ILE A N 1
ATOM 3475 C CA . ILE A 1 426 ? 18.539 -22.286 16.513 1.00 91.69 426 ILE A CA 1
ATOM 3476 C C . ILE A 1 426 ? 18.010 -22.396 17.945 1.00 91.69 426 ILE A C 1
ATOM 3478 O O . ILE A 1 426 ? 18.763 -22.700 18.870 1.00 91.69 426 ILE A O 1
ATOM 3482 N N . ILE A 1 427 ? 16.698 -22.209 18.107 1.00 93.00 427 ILE A N 1
ATOM 3483 C CA . ILE A 1 427 ? 16.019 -22.292 19.398 1.00 93.00 427 ILE A CA 1
ATOM 3484 C C . ILE A 1 427 ? 15.988 -23.726 19.944 1.00 93.00 427 ILE A C 1
ATOM 3486 O O . ILE A 1 427 ? 16.264 -23.941 21.125 1.00 93.00 427 ILE A O 1
ATOM 3490 N N . ASP A 1 428 ? 15.665 -24.714 19.106 1.00 88.31 428 ASP A N 1
ATOM 3491 C CA . ASP A 1 428 ? 15.496 -26.107 19.538 1.00 88.31 428 ASP A CA 1
ATOM 3492 C C . ASP A 1 428 ? 16.813 -26.916 19.581 1.00 88.31 428 ASP A C 1
ATOM 3494 O O . ASP A 1 428 ? 16.926 -27.878 20.346 1.00 88.31 428 ASP A O 1
ATOM 3498 N N . LYS A 1 429 ? 17.795 -26.591 18.728 1.00 72.25 429 LYS A N 1
ATOM 3499 C CA . LYS A 1 429 ? 19.030 -27.352 18.459 1.00 72.25 429 LYS A CA 1
ATOM 3500 C C . LYS A 1 429 ? 20.213 -26.417 18.153 1.00 72.25 429 LYS A C 1
ATOM 3502 O O . LYS A 1 429 ? 20.159 -25.572 17.274 1.00 72.25 429 LYS A O 1
ATOM 3507 N N . LYS A 1 430 ? 21.352 -26.628 18.820 1.00 64.25 430 LYS A N 1
ATOM 3508 C CA . LYS A 1 430 ? 22.513 -25.719 18.707 1.00 64.25 430 LYS A CA 1
ATOM 3509 C C . LYS A 1 430 ? 23.328 -25.838 17.407 1.00 64.25 430 LYS A C 1
ATOM 3511 O O . LYS A 1 430 ? 24.055 -24.897 17.090 1.00 64.25 430 LYS A O 1
ATOM 3516 N N . ASP A 1 431 ? 23.208 -26.934 16.649 1.00 68.81 431 ASP A N 1
ATOM 3517 C CA . ASP A 1 431 ? 23.924 -27.137 15.378 1.00 68.81 431 ASP A CA 1
ATOM 3518 C C . ASP A 1 431 ? 22.981 -27.318 14.191 1.00 68.81 431 ASP A C 1
ATOM 3520 O O . ASP A 1 431 ? 22.049 -28.124 14.224 1.00 68.81 431 ASP A O 1
ATOM 3524 N N . ILE A 1 432 ? 23.248 -26.536 13.143 1.00 69.69 432 ILE A N 1
ATOM 3525 C CA . ILE A 1 432 ? 22.431 -26.406 11.941 1.00 69.69 432 ILE A CA 1
ATOM 3526 C C . ILE A 1 432 ? 23.369 -26.353 10.742 1.00 69.69 432 ILE A C 1
ATOM 3528 O O . ILE A 1 432 ? 24.317 -25.572 10.743 1.00 69.69 432 ILE A O 1
ATOM 3532 N N . ASN A 1 433 ? 23.087 -27.166 9.725 1.00 79.19 433 ASN A N 1
ATOM 3533 C CA . ASN A 1 433 ? 23.662 -26.992 8.398 1.00 79.19 433 ASN A CA 1
ATOM 3534 C C . ASN A 1 433 ? 22.700 -26.119 7.578 1.00 79.19 433 ASN A C 1
ATOM 3536 O O . ASN A 1 433 ? 21.579 -26.531 7.280 1.00 79.19 433 ASN A O 1
ATOM 3540 N N . TYR A 1 434 ? 23.122 -24.896 7.270 1.00 77.38 434 TYR A N 1
ATOM 3541 C CA . TYR A 1 434 ? 22.281 -23.900 6.617 1.00 77.38 434 TYR A CA 1
ATOM 3542 C C . TYR A 1 434 ? 22.104 -24.115 5.119 1.00 77.38 434 TYR A C 1
ATOM 3544 O O . TYR A 1 434 ? 20.992 -23.933 4.625 1.00 77.38 434 TYR A O 1
ATOM 3552 N N . GLU A 1 435 ? 23.147 -24.567 4.423 1.00 77.75 435 GLU A N 1
ATOM 3553 C CA . GLU A 1 435 ? 23.054 -24.974 3.015 1.00 77.75 435 GLU A CA 1
ATOM 3554 C C . GLU A 1 435 ? 21.992 -26.063 2.865 1.00 77.75 435 GLU A C 1
ATOM 3556 O O . GLU A 1 435 ? 21.096 -25.974 2.031 1.00 77.75 435 GLU A O 1
ATOM 3561 N N . TYR A 1 436 ? 21.983 -27.013 3.797 1.00 76.00 436 TYR A N 1
ATOM 3562 C CA . TYR A 1 436 ? 20.957 -28.038 3.853 1.00 76.00 436 TYR A CA 1
ATOM 3563 C C . TYR A 1 436 ? 19.551 -27.472 4.093 1.00 76.00 436 TYR A C 1
ATOM 3565 O O . TYR A 1 436 ? 18.627 -27.871 3.406 1.00 76.00 436 TYR A O 1
ATOM 3573 N N . ILE A 1 437 ? 19.326 -26.507 4.991 1.00 78.25 437 ILE A N 1
ATOM 3574 C CA . ILE A 1 437 ? 17.977 -25.906 5.145 1.00 78.25 437 ILE A CA 1
ATOM 3575 C C . ILE A 1 437 ? 17.514 -25.187 3.862 1.00 78.25 437 ILE A C 1
ATOM 3577 O O . ILE A 1 437 ? 16.311 -25.152 3.567 1.00 78.25 437 ILE A O 1
ATOM 3581 N N . LEU A 1 438 ? 18.446 -24.619 3.093 1.00 74.69 438 LEU A N 1
ATOM 3582 C CA . LEU A 1 438 ? 18.151 -23.951 1.825 1.00 74.69 438 LEU A CA 1
ATOM 3583 C C . LEU A 1 438 ? 17.841 -24.946 0.696 1.00 74.69 438 LEU A C 1
ATOM 3585 O O . LEU A 1 438 ? 16.951 -24.664 -0.110 1.00 74.69 438 LEU A O 1
ATOM 3589 N N . GLU A 1 439 ? 18.521 -26.097 0.671 1.00 69.69 439 GLU A N 1
ATOM 3590 C CA . GLU A 1 439 ? 18.430 -27.111 -0.392 1.00 69.69 439 GLU A CA 1
ATOM 3591 C C . GLU A 1 439 ? 17.435 -28.251 -0.111 1.00 69.69 439 GLU A C 1
ATOM 3593 O O . GLU A 1 439 ? 16.844 -28.805 -1.037 1.00 69.69 439 GLU A O 1
ATOM 3598 N N . TRP A 1 440 ? 17.255 -28.640 1.151 1.00 62.66 440 TRP A N 1
ATOM 3599 C CA . TRP A 1 440 ? 16.807 -29.990 1.503 1.00 62.66 440 TRP A CA 1
ATOM 3600 C C . TRP A 1 440 ? 15.295 -30.182 1.602 1.00 62.66 440 TRP A C 1
ATOM 3602 O O . TRP A 1 440 ? 14.802 -31.277 1.338 1.00 62.66 440 TRP A O 1
ATOM 3612 N N . MET A 1 441 ? 14.533 -29.159 1.994 1.00 66.69 441 MET A N 1
ATOM 3613 C CA . MET A 1 441 ? 13.112 -29.350 2.303 1.00 66.69 441 MET A CA 1
ATOM 3614 C C . MET A 1 441 ? 12.207 -29.020 1.115 1.00 66.69 441 MET A C 1
ATOM 3616 O O . MET A 1 441 ? 12.186 -27.888 0.617 1.00 66.69 441 MET A O 1
ATOM 3620 N N . GLY A 1 442 ? 11.391 -30.002 0.719 1.00 71.12 442 GLY A N 1
ATOM 3621 C CA . GLY A 1 442 ? 10.251 -29.769 -0.158 1.00 71.12 442 GLY A CA 1
ATOM 3622 C C . GLY A 1 442 ? 9.218 -28.866 0.517 1.00 71.12 442 GLY A C 1
ATOM 3623 O O . GLY A 1 442 ? 9.166 -28.746 1.741 1.00 71.12 442 GLY A O 1
ATOM 3624 N N . PHE A 1 443 ? 8.369 -28.230 -0.287 1.00 77.31 443 PHE A N 1
ATOM 3625 C CA . PHE A 1 443 ? 7.296 -27.371 0.216 1.00 77.31 443 PHE A CA 1
ATOM 3626 C C . PHE A 1 443 ? 6.402 -28.026 1.297 1.00 77.31 443 PHE A C 1
ATOM 3628 O O . PHE A 1 443 ? 6.174 -27.386 2.328 1.00 77.31 443 PHE A O 1
ATOM 3635 N N . PRO A 1 444 ? 5.958 -29.298 1.166 1.00 77.12 444 PRO A N 1
ATOM 3636 C CA . PRO A 1 444 ? 5.054 -29.910 2.135 1.00 77.12 444 PRO A CA 1
ATOM 3637 C C . PRO A 1 444 ? 5.757 -30.176 3.461 1.00 77.12 444 PRO A C 1
ATOM 3639 O O . PRO A 1 444 ? 5.141 -30.029 4.511 1.00 77.12 444 PRO A O 1
ATOM 3642 N N . ASP A 1 445 ? 7.052 -30.500 3.423 1.00 82.44 445 ASP A N 1
ATOM 3643 C CA . ASP A 1 445 ? 7.851 -30.727 4.626 1.00 82.44 445 ASP A CA 1
ATOM 3644 C C . ASP A 1 445 ? 8.003 -29.432 5.426 1.00 82.44 445 ASP A C 1
ATOM 3646 O O . ASP A 1 445 ? 7.904 -29.447 6.653 1.00 82.44 445 ASP A O 1
ATOM 3650 N N . LYS A 1 446 ? 8.204 -28.293 4.742 1.00 85.88 446 LYS A N 1
ATOM 3651 C CA . LYS A 1 446 ? 8.272 -26.973 5.388 1.00 85.88 446 LYS A CA 1
ATOM 3652 C C . LYS A 1 446 ? 6.947 -26.632 6.062 1.00 85.88 446 LYS A C 1
ATOM 3654 O O . LYS A 1 446 ? 6.930 -26.287 7.244 1.00 85.88 446 LYS A O 1
ATOM 3659 N N . LEU A 1 447 ? 5.842 -26.782 5.332 1.00 87.94 447 LEU A N 1
ATOM 3660 C CA . LEU A 1 447 ? 4.501 -26.509 5.844 1.00 87.94 447 LEU A CA 1
ATOM 3661 C C . LEU A 1 447 ? 4.176 -27.383 7.064 1.00 87.94 447 LEU A C 1
ATOM 3663 O O . LEU A 1 447 ? 3.732 -26.877 8.095 1.00 87.94 447 LEU A O 1
ATOM 3667 N N . GLU A 1 448 ? 4.439 -28.687 6.975 1.00 88.94 448 GLU A N 1
ATOM 3668 C CA . GLU A 1 448 ? 4.192 -29.637 8.060 1.00 88.94 448 GLU A CA 1
ATOM 3669 C C . GLU A 1 448 ? 5.089 -29.354 9.274 1.00 88.94 448 GLU A C 1
ATOM 3671 O O . GLU A 1 448 ? 4.636 -29.401 10.421 1.00 88.94 448 GLU A O 1
ATOM 3676 N N . TYR A 1 449 ? 6.351 -28.979 9.047 1.00 90.06 449 TYR A N 1
ATOM 3677 C CA . TYR A 1 449 ? 7.250 -28.563 10.119 1.00 90.06 449 TYR A CA 1
ATOM 3678 C C . TYR A 1 449 ? 6.698 -27.347 10.872 1.00 90.06 449 TYR A C 1
ATOM 3680 O O . TYR A 1 449 ? 6.569 -27.396 12.098 1.00 90.06 449 TYR A O 1
ATOM 3688 N N . LEU A 1 450 ? 6.315 -26.279 10.162 1.00 91.75 450 LEU A N 1
ATOM 3689 C CA . LEU A 1 450 ? 5.770 -25.063 10.776 1.00 91.75 450 LEU A CA 1
ATOM 3690 C C . LEU A 1 450 ? 4.459 -25.342 11.531 1.00 91.75 450 LEU A C 1
ATOM 3692 O O . LEU A 1 450 ? 4.313 -24.905 12.679 1.00 91.75 450 LEU A O 1
ATOM 3696 N N . LYS A 1 451 ? 3.552 -26.152 10.963 1.00 92.56 451 LYS A N 1
ATOM 3697 C CA . LYS A 1 451 ? 2.306 -26.594 11.627 1.00 92.56 451 LYS A CA 1
ATOM 3698 C C . LYS A 1 451 ? 2.571 -27.324 12.947 1.00 92.56 451 LYS A C 1
ATOM 3700 O O . LYS A 1 451 ? 1.855 -27.114 13.932 1.00 92.56 451 LYS A O 1
ATOM 3705 N N . ASN A 1 452 ? 3.627 -28.133 13.003 1.00 92.94 452 ASN A N 1
ATOM 3706 C CA . ASN A 1 452 ? 3.984 -28.904 14.193 1.00 92.94 452 ASN A CA 1
ATOM 3707 C C . ASN A 1 452 ? 4.682 -28.072 15.288 1.00 92.94 452 ASN A C 1
ATOM 3709 O O . ASN A 1 452 ? 4.661 -28.451 16.465 1.00 92.94 452 ASN A O 1
ATOM 3713 N N . LYS A 1 453 ? 5.222 -26.885 14.976 1.00 93.44 453 LYS A N 1
ATOM 3714 C CA . LYS A 1 453 ? 5.874 -25.982 15.949 1.00 93.44 453 LYS A CA 1
ATOM 3715 C C . LYS A 1 453 ? 4.887 -25.099 16.722 1.00 93.44 453 LYS A C 1
ATOM 3717 O O . LYS A 1 453 ? 5.012 -23.875 16.790 1.00 93.44 453 LYS A O 1
ATOM 3722 N N . LYS A 1 454 ? 3.921 -25.725 17.404 1.00 92.50 454 LYS A N 1
ATOM 3723 C CA . LYS A 1 454 ? 2.884 -25.022 18.190 1.00 92.50 454 LYS A CA 1
ATOM 3724 C C . LYS A 1 454 ? 3.435 -24.194 19.356 1.00 92.50 454 LYS A C 1
ATOM 3726 O O . LYS A 1 454 ? 2.914 -23.113 19.611 1.00 92.50 454 LYS A O 1
ATOM 3731 N N . LYS A 1 455 ? 4.507 -24.650 20.019 1.00 92.19 455 LYS A N 1
ATOM 3732 C CA . LYS A 1 455 ? 5.152 -23.925 21.139 1.00 92.19 455 LYS A CA 1
ATOM 3733 C C . LYS A 1 455 ? 5.726 -22.569 20.721 1.00 92.19 455 LYS A C 1
ATOM 3735 O O . LYS A 1 455 ? 5.652 -21.614 21.484 1.00 92.19 455 LYS A O 1
ATOM 3740 N N . LEU A 1 456 ? 6.247 -22.494 19.499 1.00 93.25 456 LEU A N 1
ATOM 3741 C CA . LEU A 1 456 ? 6.760 -21.267 18.886 1.00 93.25 456 LEU A CA 1
ATOM 3742 C C . LEU A 1 456 ? 5.667 -20.501 18.124 1.00 93.25 456 LEU A C 1
ATOM 3744 O O . LEU A 1 456 ? 5.958 -19.513 17.469 1.00 93.25 456 LEU A O 1
ATOM 3748 N N . LYS A 1 457 ? 4.409 -20.963 18.191 1.00 96.19 457 LYS A N 1
ATOM 3749 C CA . LYS A 1 457 ? 3.246 -20.408 17.481 1.00 96.19 457 LYS A CA 1
ATOM 3750 C C . LYS A 1 457 ? 3.374 -20.359 15.946 1.00 96.19 457 LYS A C 1
ATOM 3752 O O . LYS A 1 457 ? 2.527 -19.747 15.308 1.00 96.19 457 LYS A O 1
ATOM 3757 N N . LEU A 1 458 ? 4.321 -21.080 15.338 1.00 95.69 458 LEU A N 1
ATOM 3758 C CA . LEU A 1 458 ? 4.550 -21.032 13.881 1.00 95.69 458 LEU A CA 1
ATOM 3759 C C . LEU A 1 458 ? 3.393 -21.592 13.047 1.00 95.69 458 LEU A C 1
ATOM 3761 O O . LEU A 1 458 ? 3.246 -21.217 11.893 1.00 95.69 458 LEU A O 1
ATOM 3765 N N . HIS A 1 459 ? 2.516 -22.409 13.636 1.00 94.88 459 HIS A N 1
ATOM 3766 C CA . HIS A 1 459 ? 1.271 -22.842 12.992 1.00 94.88 459 HIS A CA 1
ATOM 3767 C C . HIS A 1 459 ? 0.379 -21.672 12.534 1.00 94.88 459 HIS A C 1
ATOM 3769 O O . HIS A 1 459 ? -0.386 -21.840 11.590 1.00 94.88 459 HIS A O 1
ATOM 3775 N N . LYS A 1 460 ? 0.490 -20.490 13.160 1.00 94.25 460 LYS A N 1
ATOM 3776 C CA . LYS A 1 460 ? -0.233 -19.274 12.748 1.00 94.25 460 LYS A CA 1
ATOM 3777 C C . LYS A 1 460 ? 0.286 -18.683 11.437 1.00 94.25 460 LYS A C 1
ATOM 3779 O O . LYS A 1 460 ? -0.404 -17.897 10.810 1.00 94.25 460 LYS A O 1
ATOM 3784 N N . LEU A 1 461 ? 1.488 -19.064 11.016 1.00 95.31 461 LEU A N 1
ATOM 3785 C CA . LEU A 1 461 ? 2.131 -18.605 9.786 1.00 95.31 461 LEU A CA 1
ATOM 3786 C C . LEU A 1 461 ? 1.914 -19.612 8.646 1.00 95.31 461 LEU A C 1
ATOM 3788 O O . LEU A 1 461 ? 2.799 -19.829 7.824 1.00 95.31 461 LEU A O 1
ATOM 3792 N N . THR A 1 462 ? 0.771 -20.301 8.644 1.00 93.25 462 THR A N 1
ATOM 3793 C CA . THR A 1 462 ? 0.432 -21.325 7.638 1.00 93.25 462 THR A CA 1
ATOM 3794 C C . THR A 1 462 ? -0.945 -21.100 7.007 1.00 93.25 462 THR A C 1
ATOM 3796 O O . THR A 1 462 ? -1.414 -21.939 6.240 1.00 93.25 462 THR A O 1
ATOM 3799 N N . ASP A 1 463 ? -1.590 -19.971 7.316 1.00 92.00 463 ASP A N 1
ATOM 3800 C CA . ASP A 1 463 ? -2.904 -19.618 6.776 1.00 92.00 463 ASP A CA 1
ATOM 3801 C C . ASP A 1 463 ? -2.806 -19.290 5.280 1.00 92.00 463 ASP A C 1
ATOM 3803 O O . ASP A 1 463 ? -1.866 -18.628 4.844 1.00 92.00 463 ASP A O 1
ATOM 3807 N N . GLY A 1 464 ? -3.786 -19.750 4.497 1.00 88.06 464 GLY A N 1
ATOM 3808 C CA . GLY A 1 464 ? -3.819 -19.564 3.040 1.00 88.06 464 GLY A CA 1
ATOM 3809 C C . GLY A 1 464 ? -2.841 -20.448 2.253 1.00 88.06 464 GLY A C 1
ATOM 3810 O O . GLY A 1 464 ? -2.823 -20.406 1.023 1.00 88.06 464 GLY A O 1
ATOM 3811 N N . VAL A 1 465 ? -2.036 -21.268 2.938 1.00 87.75 465 VAL A N 1
ATOM 3812 C CA . VAL A 1 465 ? -1.019 -22.122 2.316 1.00 87.75 465 VAL A CA 1
ATOM 3813 C C . VAL A 1 465 ? -1.579 -23.515 2.030 1.00 87.75 465 VAL A C 1
ATOM 3815 O O . VAL A 1 465 ? -1.803 -24.310 2.951 1.00 87.75 465 VAL A O 1
ATOM 3818 N N . GLU A 1 466 ? -1.748 -23.842 0.748 1.00 83.06 466 GLU A N 1
ATOM 3819 C CA . GLU A 1 466 ? -2.332 -25.119 0.339 1.00 83.06 466 GLU A CA 1
ATOM 3820 C C . GLU A 1 466 ? -1.304 -26.240 0.185 1.00 83.06 466 GLU A C 1
ATOM 3822 O O . GLU A 1 466 ? -0.253 -26.092 -0.438 1.00 83.06 466 GLU A O 1
ATOM 3827 N N . LYS A 1 467 ? -1.637 -27.423 0.718 1.00 74.81 467 LYS A N 1
ATOM 3828 C CA . LYS A 1 467 ? -0.748 -28.600 0.690 1.00 74.81 467 LYS A CA 1
ATOM 3829 C C . LYS A 1 467 ? -0.530 -29.140 -0.727 1.00 74.81 467 LYS A C 1
ATOM 3831 O O . LYS A 1 467 ? 0.506 -29.748 -0.989 1.00 74.81 467 LYS A O 1
ATOM 3836 N N . ILE A 1 468 ? -1.491 -28.919 -1.630 1.00 70.06 468 ILE A N 1
ATOM 3837 C CA . ILE A 1 468 ? -1.426 -29.389 -3.020 1.00 70.06 468 ILE A CA 1
ATOM 3838 C C . ILE A 1 468 ? -0.255 -28.762 -3.793 1.00 70.06 468 ILE A C 1
ATOM 3840 O O . ILE A 1 468 ? 0.160 -29.294 -4.814 1.00 70.06 468 ILE A O 1
ATOM 3844 N N . LEU A 1 469 ? 0.332 -27.675 -3.280 1.00 65.31 469 LEU A N 1
ATOM 3845 C CA . LEU A 1 469 ? 1.449 -26.943 -3.871 1.00 65.31 469 LEU A CA 1
ATOM 3846 C C . LEU A 1 469 ? 2.772 -27.714 -3.689 1.00 65.31 469 LEU A C 1
ATOM 3848 O O . LEU A 1 469 ? 3.636 -27.371 -2.893 1.00 65.31 469 LEU A O 1
ATOM 3852 N N . ARG A 1 470 ? 2.905 -28.783 -4.484 1.00 60.91 470 ARG A N 1
ATOM 3853 C CA . ARG A 1 470 ? 4.078 -29.642 -4.744 1.00 60.91 470 ARG A CA 1
ATOM 3854 C C . ARG A 1 470 ? 4.582 -30.516 -3.593 1.00 60.91 470 ARG A C 1
ATOM 3856 O O . ARG A 1 470 ? 5.322 -30.052 -2.744 1.00 60.91 470 ARG A O 1
ATOM 3863 N N . HIS A 1 471 ? 4.409 -31.840 -3.702 1.00 52.62 471 HIS A N 1
ATOM 3864 C CA . HIS A 1 471 ? 5.474 -32.778 -3.292 1.00 52.62 471 HIS A CA 1
ATOM 3865 C C . HIS A 1 471 ? 6.705 -32.517 -4.170 1.00 52.62 471 HIS A C 1
ATOM 3867 O O . HIS A 1 471 ? 6.537 -32.131 -5.322 1.00 52.62 471 HIS A O 1
ATOM 3873 N N . SER A 1 472 ? 7.923 -32.720 -3.664 1.00 49.94 472 SER A N 1
ATOM 3874 C CA . SER A 1 472 ? 9.216 -32.328 -4.271 1.00 49.94 472 SER A CA 1
ATOM 3875 C C . SER A 1 472 ? 9.460 -32.678 -5.761 1.00 49.94 472 SER A C 1
ATOM 3877 O O . SER A 1 472 ? 10.460 -32.230 -6.315 1.00 49.94 472 SER A O 1
ATOM 3879 N N . ALA A 1 473 ? 8.562 -33.411 -6.430 1.00 45.75 473 ALA A N 1
ATOM 3880 C CA . ALA A 1 473 ? 8.635 -33.821 -7.834 1.00 45.75 473 ALA A CA 1
ATOM 3881 C C . ALA A 1 473 ? 7.453 -33.391 -8.752 1.00 45.75 473 ALA A C 1
ATOM 3883 O O . ALA A 1 473 ? 7.540 -33.631 -9.955 1.00 45.75 473 ALA A O 1
ATOM 3884 N N . ALA A 1 474 ? 6.361 -32.780 -8.260 1.00 51.91 474 ALA A N 1
ATOM 3885 C CA . ALA A 1 474 ? 5.170 -32.451 -9.076 1.00 51.91 474 ALA A CA 1
ATOM 3886 C C . ALA A 1 474 ? 4.992 -30.933 -9.290 1.00 51.91 474 ALA A C 1
ATOM 3888 O O . ALA A 1 474 ? 5.274 -30.158 -8.384 1.00 51.91 474 ALA A O 1
ATOM 3889 N N . HIS A 1 475 ? 4.515 -30.501 -10.465 1.00 64.88 475 HIS A N 1
ATOM 3890 C CA . HIS A 1 475 ? 4.105 -29.107 -10.737 1.00 64.88 475 HIS A CA 1
ATOM 3891 C C . HIS A 1 475 ? 2.598 -28.933 -10.481 1.00 64.88 475 HIS A C 1
ATOM 3893 O O . HIS A 1 475 ? 1.867 -29.904 -10.646 1.00 64.88 475 HIS A O 1
ATOM 3899 N N . VAL A 1 476 ? 2.112 -27.733 -10.141 1.00 72.50 476 VAL A N 1
ATOM 3900 C CA . VAL A 1 476 ? 0.665 -27.444 -10.038 1.00 72.50 476 VAL A CA 1
ATOM 3901 C C . VAL A 1 476 ? 0.174 -26.716 -11.289 1.00 72.50 476 VAL A C 1
ATOM 3903 O O . VAL A 1 476 ? 0.802 -25.761 -11.747 1.00 72.50 476 VAL A O 1
ATOM 3906 N N . ASP A 1 477 ? -0.940 -27.184 -11.853 1.00 76.38 477 ASP A N 1
ATOM 3907 C CA . ASP A 1 477 ? -1.691 -26.468 -12.884 1.00 76.38 477 ASP A CA 1
ATOM 3908 C C . ASP A 1 477 ? -2.808 -25.651 -12.213 1.00 76.38 477 ASP A C 1
ATOM 3910 O O . ASP A 1 477 ? -3.523 -26.157 -11.342 1.00 76.38 477 ASP A O 1
ATOM 3914 N N . TYR A 1 478 ? -2.990 -24.417 -12.682 1.00 83.00 478 TYR A N 1
ATOM 3915 C CA . TYR A 1 478 ? -4.046 -23.507 -12.245 1.00 83.00 478 TYR A CA 1
ATOM 3916 C C . TYR A 1 478 ? -5.009 -23.263 -13.409 1.00 83.00 478 TYR A C 1
ATOM 3918 O O . TYR A 1 478 ? -4.575 -22.904 -14.506 1.00 83.00 478 TYR A O 1
ATOM 3926 N N . TYR A 1 479 ? -6.307 -23.473 -13.190 1.00 82.25 479 TYR A N 1
ATOM 3927 C CA . TYR A 1 479 ? -7.346 -23.287 -14.203 1.00 82.25 479 TYR A CA 1
ATOM 3928 C C . TYR A 1 479 ? -8.458 -22.371 -13.691 1.00 82.25 479 TYR A C 1
ATOM 3930 O O . TYR A 1 479 ? -8.886 -22.494 -12.544 1.00 82.25 479 TYR A O 1
ATOM 3938 N N . ILE A 1 480 ? -8.935 -21.484 -14.566 1.00 83.69 480 ILE A N 1
ATOM 3939 C CA . ILE A 1 480 ? -10.091 -20.617 -14.327 1.00 83.69 480 ILE A CA 1
ATOM 3940 C C . ILE A 1 480 ? -11.265 -21.163 -15.146 1.00 83.69 480 ILE A C 1
ATOM 3942 O O . ILE A 1 480 ? -11.215 -21.183 -16.377 1.00 83.69 480 ILE A O 1
ATOM 3946 N N . ASP A 1 481 ? -12.317 -21.599 -14.458 1.00 83.69 481 ASP A N 1
ATOM 3947 C CA . ASP A 1 481 ? -13.609 -21.945 -15.046 1.00 83.69 481 ASP A CA 1
ATOM 3948 C C . ASP A 1 481 ? -14.517 -20.711 -15.015 1.00 83.69 481 ASP A C 1
ATOM 3950 O O . ASP A 1 481 ? -15.237 -20.470 -14.042 1.00 83.69 481 ASP A O 1
ATOM 3954 N N . ASP A 1 482 ? -14.477 -19.914 -16.083 1.00 76.12 482 ASP A N 1
ATOM 3955 C CA . ASP A 1 482 ? -15.279 -18.690 -16.189 1.00 76.12 482 ASP A CA 1
ATOM 3956 C C . ASP A 1 482 ? -16.794 -18.961 -16.186 1.00 76.12 482 ASP A C 1
ATOM 3958 O O . ASP A 1 482 ? -17.568 -18.112 -15.739 1.00 76.12 482 ASP A O 1
ATOM 3962 N N . ILE A 1 483 ? -17.231 -20.132 -16.671 1.00 80.31 483 ILE A N 1
ATOM 3963 C CA . ILE A 1 483 ? -18.655 -20.484 -16.779 1.00 80.31 483 ILE A CA 1
ATOM 3964 C C . ILE A 1 483 ? -19.228 -20.706 -15.382 1.00 80.31 483 ILE A C 1
ATOM 3966 O O . ILE A 1 483 ? -20.290 -20.177 -15.050 1.00 80.31 483 ILE A O 1
ATOM 3970 N N . ASN A 1 484 ? -18.505 -21.461 -14.554 1.00 83.88 484 ASN A N 1
ATOM 3971 C CA . ASN A 1 484 ? -18.939 -21.794 -13.201 1.00 83.88 484 ASN A CA 1
ATOM 3972 C C . ASN A 1 484 ? -18.401 -20.825 -12.134 1.00 83.88 484 ASN A C 1
ATOM 3974 O O . ASN A 1 484 ? -18.769 -20.956 -10.969 1.00 83.88 484 ASN A O 1
ATOM 3978 N N . LYS A 1 485 ? -17.558 -19.852 -12.515 1.00 83.50 485 LYS A N 1
ATOM 3979 C CA . LYS A 1 485 ? -16.839 -18.932 -11.612 1.00 83.50 485 LYS A CA 1
ATOM 3980 C C . LYS A 1 485 ? -16.035 -19.678 -10.543 1.00 83.50 485 LYS A C 1
ATOM 3982 O O . LYS A 1 485 ? -16.116 -19.369 -9.349 1.00 83.50 485 LYS A O 1
ATOM 3987 N N . MET A 1 486 ? -15.264 -20.667 -10.993 1.00 88.69 486 MET A N 1
ATOM 3988 C CA . MET A 1 486 ? -14.437 -21.519 -10.138 1.00 88.69 486 MET A CA 1
ATOM 3989 C C . MET A 1 486 ? -12.956 -21.415 -10.507 1.00 88.69 486 MET A C 1
ATOM 3991 O O . MET A 1 486 ? -12.603 -21.251 -11.673 1.00 88.69 486 MET A O 1
ATOM 3995 N N . ILE A 1 487 ? -12.084 -21.581 -9.517 1.00 88.25 487 ILE A N 1
ATOM 3996 C CA . ILE A 1 487 ? -10.656 -21.834 -9.701 1.00 88.25 487 ILE A CA 1
ATOM 3997 C C . ILE A 1 487 ? -10.373 -23.281 -9.318 1.00 88.25 487 ILE A C 1
ATOM 3999 O O . ILE A 1 487 ? -10.823 -23.763 -8.277 1.00 88.25 487 ILE A O 1
ATOM 4003 N N . ILE A 1 488 ? -9.613 -23.967 -10.167 1.00 86.94 488 ILE A N 1
ATOM 4004 C CA . ILE A 1 488 ? -9.228 -25.363 -9.983 1.00 86.94 488 ILE A CA 1
ATOM 4005 C C . ILE A 1 488 ? -7.704 -25.454 -9.882 1.00 86.94 488 ILE A C 1
ATOM 4007 O O . ILE A 1 488 ? -6.990 -25.051 -10.804 1.00 86.94 488 ILE A O 1
ATOM 4011 N N . LEU A 1 489 ? -7.218 -25.996 -8.764 1.00 86.44 489 LEU A N 1
ATOM 4012 C CA . LEU A 1 489 ? -5.808 -26.299 -8.519 1.00 86.44 489 LEU A CA 1
ATOM 4013 C C . LEU A 1 489 ? -5.637 -27.810 -8.605 1.00 86.44 489 LEU A C 1
ATOM 4015 O O . LEU A 1 489 ? -6.311 -28.551 -7.887 1.00 86.44 489 LEU A O 1
ATOM 4019 N N . ARG A 1 490 ? -4.728 -28.275 -9.461 1.00 80.25 490 ARG A N 1
ATOM 4020 C CA . ARG A 1 490 ? -4.485 -29.711 -9.649 1.00 80.25 490 ARG A CA 1
ATOM 4021 C C . ARG A 1 490 ? -3.002 -30.023 -9.777 1.00 80.25 490 ARG A C 1
ATOM 4023 O O . ARG A 1 490 ? -2.245 -29.267 -10.388 1.00 80.25 490 ARG A O 1
ATOM 4030 N N . ASN A 1 491 ? -2.594 -31.184 -9.281 1.00 74.69 491 ASN A N 1
ATOM 4031 C CA . ASN A 1 491 ? -1.234 -31.672 -9.489 1.00 74.69 491 ASN A CA 1
ATOM 4032 C C . ASN A 1 491 ? -1.027 -32.175 -10.929 1.00 74.69 491 ASN A C 1
ATOM 4034 O O . ASN A 1 491 ? -1.798 -32.980 -11.453 1.00 74.69 491 ASN A O 1
ATOM 4038 N N . LYS A 1 492 ? 0.057 -31.729 -11.567 1.00 65.62 492 LYS A N 1
ATOM 4039 C CA . LYS A 1 492 ? 0.495 -32.142 -12.903 1.00 65.62 492 LYS A CA 1
ATOM 4040 C C . LYS A 1 492 ? 1.387 -33.377 -12.806 1.00 65.62 492 LYS A C 1
ATOM 4042 O O . LYS A 1 492 ? 2.468 -33.330 -12.221 1.00 65.62 492 LYS A O 1
ATOM 4047 N N . ILE A 1 493 ? 0.968 -34.470 -13.444 1.00 60.41 493 ILE A N 1
ATOM 4048 C CA . ILE A 1 493 ? 1.758 -35.706 -13.549 1.00 60.41 493 ILE A CA 1
ATOM 4049 C C . ILE A 1 493 ? 2.488 -35.708 -14.896 1.00 60.41 493 ILE A C 1
ATOM 4051 O O . ILE A 1 493 ? 1.861 -35.853 -15.946 1.00 60.41 493 ILE A O 1
ATOM 4055 N N . SER A 1 494 ? 3.810 -35.527 -14.881 1.00 53.69 494 SER A N 1
ATOM 4056 C CA . SER A 1 494 ? 4.621 -35.343 -16.092 1.00 53.69 494 SER A CA 1
ATOM 4057 C C . SER A 1 494 ? 5.056 -36.649 -16.777 1.00 53.69 494 SER A C 1
ATOM 4059 O O . SER A 1 494 ? 5.230 -36.630 -17.992 1.00 53.69 494 SER A O 1
ATOM 4061 N N . ASN A 1 495 ? 5.169 -37.794 -16.079 1.00 57.19 495 ASN A N 1
ATOM 4062 C CA . ASN A 1 495 ? 5.622 -39.064 -16.680 1.00 57.19 495 ASN A CA 1
ATOM 4063 C C . ASN A 1 495 ? 4.833 -40.318 -16.253 1.00 57.19 495 ASN A C 1
ATOM 4065 O O . ASN A 1 495 ? 4.292 -40.422 -15.155 1.00 57.19 495 ASN A O 1
ATOM 4069 N N . ARG A 1 496 ? 4.835 -41.345 -17.124 1.00 52.72 496 ARG A N 1
ATOM 4070 C CA . ARG A 1 496 ? 4.180 -42.657 -16.901 1.00 52.72 496 ARG A CA 1
ATOM 4071 C C . ARG A 1 496 ? 4.697 -43.409 -15.661 1.00 52.72 496 ARG A C 1
ATOM 4073 O O . ARG A 1 496 ? 3.915 -44.131 -15.062 1.00 52.72 496 ARG A O 1
ATOM 4080 N N . LYS A 1 497 ? 5.968 -43.223 -15.273 1.00 54.16 497 LYS A N 1
ATOM 4081 C CA . LYS A 1 497 ? 6.564 -43.813 -14.053 1.00 54.16 497 LYS A CA 1
ATOM 4082 C C . LYS A 1 497 ? 6.088 -43.139 -12.758 1.00 54.16 497 LYS A C 1
ATOM 4084 O O . LYS A 1 497 ? 6.100 -43.775 -11.711 1.00 54.16 497 LYS A O 1
ATOM 4089 N N . ASP A 1 498 ? 5.644 -41.884 -12.832 1.00 52.41 498 ASP A N 1
ATOM 4090 C CA . ASP A 1 498 ? 5.155 -41.132 -11.670 1.00 52.41 498 ASP A CA 1
ATOM 4091 C C . ASP A 1 498 ? 3.682 -41.443 -11.366 1.00 52.41 498 ASP A C 1
ATOM 4093 O O . ASP A 1 498 ? 3.264 -41.333 -10.218 1.00 52.41 498 ASP A O 1
ATOM 4097 N N . LYS A 1 499 ? 2.923 -41.948 -12.355 1.00 52.19 499 LYS A N 1
ATOM 4098 C CA . LYS A 1 499 ? 1.548 -42.458 -12.175 1.00 52.19 499 LYS A CA 1
ATOM 4099 C C . LYS A 1 499 ? 1.444 -43.677 -11.251 1.00 52.19 499 LYS A C 1
ATOM 4101 O O . LYS A 1 499 ? 0.375 -43.921 -10.713 1.00 52.19 499 LYS A O 1
ATOM 4106 N N . GLU A 1 500 ? 2.515 -44.460 -11.103 1.00 51.16 500 GLU A N 1
ATOM 4107 C CA . GLU A 1 500 ? 2.541 -45.624 -10.199 1.00 51.16 500 GLU A CA 1
ATOM 4108 C C . GLU A 1 500 ? 2.959 -45.248 -8.764 1.00 51.16 500 GLU A C 1
ATOM 4110 O O . GLU A 1 500 ? 2.724 -46.019 -7.838 1.00 51.16 500 GLU A O 1
ATOM 4115 N N . LYS A 1 501 ? 3.577 -44.070 -8.570 1.00 51.94 501 LYS A N 1
ATOM 4116 C CA . LYS A 1 501 ? 4.059 -43.575 -7.264 1.00 51.94 501 LYS A CA 1
ATOM 4117 C C . LYS A 1 501 ? 3.136 -42.548 -6.620 1.00 51.94 501 LYS A C 1
ATOM 4119 O O . LYS A 1 501 ? 3.070 -42.476 -5.397 1.00 51.94 501 LYS A O 1
ATOM 4124 N N . ILE A 1 502 ? 2.483 -41.729 -7.433 1.00 51.88 502 ILE A N 1
ATOM 4125 C CA . ILE A 1 502 ? 1.549 -40.705 -6.990 1.00 51.88 502 ILE A CA 1
ATOM 4126 C C . ILE A 1 502 ? 0.170 -41.325 -7.190 1.00 51.88 502 ILE A C 1
ATOM 4128 O O . ILE A 1 502 ? -0.209 -41.627 -8.322 1.00 51.88 502 ILE A O 1
ATOM 4132 N N . GLY A 1 503 ? -0.534 -41.590 -6.086 1.00 53.41 503 GLY A N 1
ATOM 4133 C CA . GLY A 1 503 ? -1.952 -41.948 -6.111 1.00 53.41 503 GLY A CA 1
ATOM 4134 C C . GLY A 1 503 ? -2.786 -40.900 -6.859 1.00 53.41 503 GLY A C 1
ATOM 4135 O O . GLY A 1 503 ? -2.247 -39.933 -7.385 1.00 53.41 503 GLY A O 1
ATOM 4136 N N . GLU A 1 504 ? -4.092 -41.133 -6.951 1.00 57.06 504 GLU A N 1
ATOM 4137 C CA . GLU A 1 504 ? -5.087 -40.310 -7.663 1.00 57.06 504 GLU A CA 1
ATOM 4138 C C . GLU A 1 504 ? -4.759 -38.804 -7.772 1.00 57.06 504 GLU A C 1
ATOM 4140 O O . GLU A 1 504 ? -4.253 -38.189 -6.837 1.00 57.06 504 GLU A O 1
ATOM 4145 N N . ILE A 1 505 ? -5.070 -38.198 -8.929 1.00 60.34 505 ILE A N 1
ATOM 4146 C CA . ILE A 1 505 ? -4.908 -36.753 -9.160 1.00 60.34 505 ILE A CA 1
ATOM 4147 C C . ILE A 1 505 ? -5.707 -36.000 -8.088 1.00 60.34 505 ILE A C 1
ATOM 4149 O O . ILE A 1 505 ? -6.932 -35.936 -8.161 1.00 60.34 505 ILE A O 1
ATOM 4153 N N . GLU A 1 506 ? -5.010 -35.438 -7.101 1.00 70.00 506 GLU A N 1
ATOM 4154 C CA . GLU A 1 506 ? -5.614 -34.527 -6.132 1.00 70.00 506 GLU A CA 1
ATOM 4155 C C . GLU A 1 506 ? -5.976 -33.217 -6.845 1.00 70.00 506 GLU A C 1
ATOM 4157 O O . GLU A 1 506 ? -5.169 -32.652 -7.594 1.00 70.00 506 GLU A O 1
ATOM 4162 N N . GLU A 1 507 ? -7.204 -32.753 -6.623 1.00 81.62 507 GLU A N 1
ATOM 4163 C CA . GLU A 1 507 ? -7.760 -31.523 -7.179 1.00 81.62 507 GLU A CA 1
ATOM 4164 C C . GLU A 1 507 ? -8.519 -30.781 -6.078 1.00 81.62 507 GLU A C 1
ATOM 4166 O O . GLU A 1 507 ? -9.301 -31.385 -5.339 1.00 81.62 507 GLU A O 1
ATOM 4171 N N . ILE A 1 508 ? -8.300 -29.470 -5.979 1.00 86.50 508 ILE A N 1
ATOM 4172 C CA . ILE A 1 508 ? -9.050 -28.584 -5.087 1.00 86.50 508 ILE A CA 1
ATOM 4173 C C . ILE A 1 508 ? -9.764 -27.538 -5.939 1.00 86.50 508 ILE A C 1
ATOM 4175 O O . ILE A 1 508 ? -9.183 -26.965 -6.864 1.00 86.50 508 ILE A O 1
ATOM 4179 N N . LYS A 1 509 ? -11.038 -27.305 -5.623 1.00 90.25 509 LYS A N 1
ATOM 4180 C CA . LYS A 1 509 ? -11.899 -26.341 -6.306 1.00 90.25 509 LYS A CA 1
ATOM 4181 C C . LYS A 1 509 ? -12.324 -25.255 -5.334 1.00 90.25 509 LYS A C 1
ATOM 4183 O O . LYS A 1 509 ? -12.768 -25.570 -4.234 1.00 90.25 509 LYS A O 1
ATOM 4188 N N . TYR A 1 510 ? -12.266 -24.015 -5.789 1.00 91.12 510 TYR A N 1
ATOM 4189 C CA . TYR A 1 510 ? -12.755 -22.852 -5.062 1.00 91.12 510 TYR A CA 1
ATOM 4190 C C . TYR A 1 510 ? -13.710 -22.065 -5.943 1.00 91.12 510 TYR A C 1
ATOM 4192 O O . TYR A 1 510 ? -13.464 -21.916 -7.139 1.00 91.12 510 TYR A O 1
ATOM 4200 N N . THR A 1 511 ? -14.756 -21.499 -5.358 1.00 91.00 511 THR A N 1
ATOM 4201 C CA . THR A 1 511 ? -15.418 -20.338 -5.964 1.00 91.00 511 THR A CA 1
ATOM 4202 C C . THR A 1 511 ? -14.443 -19.153 -6.022 1.00 91.00 511 THR A C 1
ATOM 4204 O O . THR A 1 511 ? -13.438 -19.119 -5.309 1.00 91.00 511 THR A O 1
ATOM 4207 N N . TYR A 1 512 ? -14.731 -18.148 -6.852 1.00 86.06 512 TYR A N 1
ATOM 4208 C CA . TYR A 1 512 ? -13.915 -16.924 -6.920 1.00 86.06 512 TYR A CA 1
ATOM 4209 C C . TYR A 1 512 ? -13.731 -16.244 -5.552 1.00 86.06 512 TYR A C 1
ATOM 4211 O O . TYR A 1 512 ? -12.629 -15.810 -5.227 1.00 86.06 512 TYR A O 1
ATOM 4219 N N . GLU A 1 513 ? -14.790 -16.186 -4.741 1.00 85.69 513 GLU A N 1
ATOM 4220 C CA . GLU A 1 513 ? -14.747 -15.600 -3.397 1.00 85.69 513 GLU A CA 1
ATOM 4221 C C . GLU A 1 513 ? -13.897 -16.437 -2.431 1.00 85.69 513 GLU A C 1
ATOM 4223 O O . GLU A 1 513 ? -13.047 -15.893 -1.725 1.00 85.69 513 GLU A O 1
ATOM 4228 N N . GLU A 1 514 ? -14.088 -17.760 -2.411 1.00 89.50 514 GLU A N 1
ATOM 4229 C CA . GLU A 1 514 ? -13.301 -18.650 -1.549 1.00 89.50 514 GLU A CA 1
ATOM 4230 C C . GLU A 1 514 ? -11.813 -18.583 -1.890 1.00 89.50 514 GLU A C 1
ATOM 4232 O O . GLU A 1 514 ? -10.984 -18.473 -0.986 1.00 89.50 514 GLU A O 1
ATOM 4237 N N . PHE A 1 515 ? -11.472 -18.590 -3.182 1.00 89.00 515 PHE A N 1
ATOM 4238 C CA . PHE A 1 515 ? -10.082 -18.488 -3.611 1.00 89.00 515 PHE A CA 1
ATOM 4239 C C . PHE A 1 515 ? -9.467 -17.152 -3.201 1.00 89.00 515 PHE A C 1
ATOM 4241 O O . PHE A 1 515 ? -8.358 -17.126 -2.672 1.00 89.00 515 PHE A O 1
ATOM 4248 N N . TYR A 1 516 ? -10.193 -16.046 -3.393 1.00 86.12 516 TYR A N 1
ATOM 4249 C CA . TYR A 1 516 ? -9.714 -14.727 -2.992 1.00 86.12 516 TYR A CA 1
ATOM 4250 C C . TYR A 1 516 ? -9.440 -14.661 -1.484 1.00 86.12 516 TYR A C 1
ATOM 4252 O O . TYR A 1 516 ? -8.411 -14.142 -1.066 1.00 86.12 516 TYR A O 1
ATOM 4260 N N . ARG A 1 517 ? -10.290 -15.273 -0.648 1.00 87.50 517 ARG A N 1
ATOM 4261 C CA . ARG A 1 517 ? -10.048 -15.358 0.804 1.00 87.50 517 ARG A CA 1
ATOM 4262 C C . ARG A 1 517 ? -8.823 -16.201 1.165 1.00 87.50 517 ARG A C 1
ATOM 4264 O O . ARG A 1 517 ? -8.070 -15.814 2.058 1.00 87.50 517 ARG A O 1
ATOM 4271 N N . VAL A 1 518 ? -8.607 -17.334 0.491 1.00 90.00 518 VAL A N 1
ATOM 4272 C CA . VAL A 1 518 ? -7.391 -18.156 0.666 1.00 90.00 518 VAL A CA 1
ATOM 4273 C C . VAL A 1 518 ? -6.148 -17.351 0.286 1.00 90.00 518 VAL A C 1
ATOM 4275 O O . VAL A 1 518 ? -5.154 -17.351 1.012 1.00 90.00 518 VAL A O 1
ATOM 4278 N N . GLN A 1 519 ? -6.231 -16.613 -0.815 1.00 89.81 519 GLN A N 1
ATOM 4279 C CA . GLN A 1 519 ? -5.156 -15.781 -1.327 1.00 89.81 519 GLN A CA 1
ATOM 4280 C C . GLN A 1 519 ? -4.835 -14.596 -0.402 1.00 89.81 519 GLN A C 1
ATOM 4282 O O . GLN A 1 519 ? -3.663 -14.389 -0.086 1.00 89.81 519 GLN A O 1
ATOM 4287 N N . LEU A 1 520 ? -5.844 -13.901 0.130 1.00 88.31 520 LEU A N 1
ATOM 4288 C CA . LEU A 1 520 ? -5.666 -12.856 1.143 1.00 88.31 520 LEU A CA 1
ATOM 4289 C C . LEU A 1 520 ? -5.035 -13.397 2.431 1.00 88.31 520 LEU A C 1
ATOM 4291 O O . LEU A 1 520 ? -4.177 -12.747 3.021 1.00 88.31 520 LEU A O 1
ATOM 4295 N N . ALA A 1 521 ? -5.422 -14.597 2.875 1.00 92.00 521 ALA A N 1
ATOM 4296 C CA . ALA A 1 521 ? -4.835 -15.216 4.064 1.00 92.00 521 ALA A CA 1
ATOM 4297 C C . ALA A 1 521 ? -3.345 -15.561 3.870 1.00 92.00 521 ALA A C 1
ATOM 4299 O O . ALA A 1 521 ? -2.551 -15.439 4.811 1.00 92.00 521 ALA A O 1
ATOM 4300 N N . LEU A 1 522 ? -2.959 -15.955 2.649 1.00 93.56 522 LEU A N 1
ATOM 4301 C CA . LEU A 1 522 ? -1.563 -16.176 2.278 1.00 93.56 522 LEU A CA 1
ATOM 4302 C C . LEU A 1 522 ? -0.784 -14.856 2.235 1.00 93.56 522 LEU A C 1
ATOM 4304 O O . LEU A 1 522 ? 0.308 -14.786 2.802 1.00 93.56 522 LEU A O 1
ATOM 4308 N N . GLN A 1 523 ? -1.349 -13.816 1.608 1.00 93.25 523 GLN A N 1
ATOM 4309 C CA . GLN A 1 523 ? -0.771 -12.471 1.607 1.00 93.25 523 GLN A CA 1
ATOM 4310 C C . GLN A 1 523 ? -0.548 -11.978 3.038 1.00 93.25 523 GLN A C 1
ATOM 4312 O O . GLN A 1 523 ? 0.584 -11.661 3.386 1.00 93.25 523 GLN A O 1
ATOM 4317 N N . GLU A 1 524 ? -1.576 -12.007 3.892 1.00 94.50 524 GLU A N 1
ATOM 4318 C CA . GLU A 1 524 ? -1.474 -11.608 5.301 1.00 94.50 524 GLU A CA 1
ATOM 4319 C C . GLU A 1 524 ? -0.313 -12.337 5.987 1.00 94.50 524 GLU A C 1
ATOM 4321 O O . GLU A 1 524 ? 0.508 -11.715 6.655 1.00 94.50 524 GLU A O 1
ATOM 4326 N N . THR A 1 525 ? -0.195 -13.651 5.773 1.00 95.75 525 THR A N 1
ATOM 4327 C CA . THR A 1 525 ? 0.885 -14.465 6.340 1.00 95.75 525 THR A CA 1
ATOM 4328 C C . THR A 1 525 ? 2.269 -14.023 5.859 1.00 95.75 525 THR A C 1
ATOM 4330 O O . THR A 1 525 ? 3.158 -13.832 6.688 1.00 95.75 525 THR A O 1
ATOM 4333 N N . ILE A 1 526 ? 2.470 -13.838 4.553 1.00 95.75 526 ILE A N 1
ATOM 4334 C CA . ILE A 1 526 ? 3.765 -13.433 3.983 1.00 95.75 526 ILE A CA 1
ATOM 4335 C C . ILE A 1 526 ? 4.135 -12.015 4.410 1.00 95.75 526 ILE A C 1
ATOM 4337 O O . ILE A 1 526 ? 5.249 -11.796 4.880 1.00 95.75 526 ILE A O 1
ATOM 4341 N N . PHE A 1 527 ? 3.197 -11.074 4.321 1.00 95.25 527 PHE A N 1
ATOM 4342 C CA . PHE A 1 527 ? 3.408 -9.694 4.744 1.00 95.25 527 PHE A CA 1
ATOM 4343 C C . PHE A 1 527 ? 3.727 -9.613 6.237 1.00 95.25 527 PHE A C 1
ATOM 4345 O O . PHE A 1 527 ? 4.609 -8.856 6.629 1.00 95.25 527 PHE A O 1
ATOM 4352 N N . SER A 1 528 ? 3.077 -10.421 7.082 1.00 97.19 528 SER A N 1
ATOM 4353 C CA . SER A 1 528 ? 3.426 -10.497 8.504 1.00 97.19 528 SER A CA 1
ATOM 4354 C C . SER A 1 528 ? 4.830 -11.053 8.747 1.00 97.19 528 SER A C 1
ATOM 4356 O O . SER A 1 528 ? 5.516 -10.581 9.653 1.00 97.19 528 SER A O 1
ATOM 4358 N N . ILE A 1 529 ? 5.267 -12.045 7.961 1.00 97.12 529 ILE A N 1
ATOM 4359 C CA . ILE A 1 529 ? 6.636 -12.579 8.033 1.00 97.12 529 ILE A CA 1
ATOM 4360 C C . ILE A 1 529 ? 7.642 -11.497 7.644 1.00 97.12 529 ILE A C 1
ATOM 4362 O O . ILE A 1 529 ? 8.574 -11.238 8.400 1.00 97.12 529 ILE A O 1
ATOM 4366 N N . MET A 1 530 ? 7.425 -10.829 6.513 1.00 95.38 530 MET A N 1
ATOM 4367 C CA . MET A 1 530 ? 8.311 -9.776 6.016 1.00 95.38 530 MET A CA 1
ATOM 4368 C C . MET A 1 530 ? 8.379 -8.582 6.977 1.00 95.38 530 MET A C 1
ATOM 4370 O O . MET A 1 530 ? 9.471 -8.178 7.371 1.00 95.38 530 MET A O 1
ATOM 4374 N N . ALA A 1 531 ? 7.231 -8.095 7.459 1.00 95.56 531 ALA A N 1
ATOM 4375 C CA . ALA A 1 531 ? 7.171 -7.022 8.450 1.00 95.56 531 ALA A CA 1
ATOM 4376 C C . ALA A 1 531 ? 7.870 -7.400 9.764 1.00 95.56 531 ALA A C 1
ATOM 4378 O O . ALA A 1 531 ? 8.608 -6.590 10.317 1.00 95.56 531 ALA A O 1
ATOM 4379 N N . GLY A 1 532 ? 7.691 -8.632 10.252 1.00 97.12 532 GLY A N 1
ATOM 4380 C CA . GLY A 1 532 ? 8.377 -9.111 11.454 1.00 97.12 532 GLY A CA 1
ATOM 4381 C C . GLY A 1 532 ? 9.898 -9.206 11.292 1.00 97.12 532 GLY A C 1
ATOM 4382 O O . GLY A 1 532 ? 10.622 -8.874 12.229 1.00 97.12 532 GLY A O 1
ATOM 4383 N N . ILE A 1 533 ? 10.385 -9.615 10.113 1.00 95.31 533 ILE A N 1
ATOM 4384 C CA . ILE A 1 533 ? 11.821 -9.621 9.784 1.00 95.31 533 ILE A CA 1
ATOM 4385 C C . ILE A 1 533 ? 12.364 -8.189 9.757 1.00 95.31 533 ILE A C 1
ATOM 4387 O O . ILE A 1 533 ? 13.384 -7.917 10.383 1.00 95.31 533 ILE A O 1
ATOM 4391 N N . ASP A 1 534 ? 11.680 -7.265 9.079 1.00 93.06 534 ASP A N 1
ATOM 4392 C CA . ASP A 1 534 ? 12.134 -5.875 8.972 1.00 93.06 534 ASP A CA 1
ATOM 4393 C C . ASP A 1 534 ? 12.104 -5.141 10.316 1.00 93.06 534 ASP A C 1
ATOM 4395 O O . ASP A 1 534 ? 13.035 -4.405 10.626 1.00 93.06 534 ASP A O 1
ATOM 4399 N N . ILE A 1 535 ? 11.097 -5.383 11.157 1.00 96.38 535 ILE A N 1
ATOM 4400 C CA . ILE A 1 535 ? 11.052 -4.864 12.532 1.00 96.38 535 ILE A CA 1
ATOM 4401 C C . ILE A 1 535 ? 12.237 -5.387 13.351 1.00 96.38 535 ILE A C 1
ATOM 4403 O O . ILE A 1 535 ? 12.901 -4.609 14.038 1.00 96.38 535 ILE A O 1
ATOM 4407 N N . PHE A 1 536 ? 12.537 -6.687 13.263 1.00 96.62 536 PHE A N 1
ATOM 4408 C CA . PHE A 1 536 ? 13.705 -7.266 13.924 1.00 96.62 536 PHE A CA 1
ATOM 4409 C C . PHE A 1 536 ? 15.005 -6.608 13.440 1.00 96.62 536 PHE A C 1
ATOM 4411 O O . PHE A 1 536 ? 15.827 -6.198 14.260 1.00 96.62 536 PHE A O 1
ATOM 4418 N N . CYS A 1 537 ? 15.179 -6.450 12.126 1.00 92.94 537 CYS A N 1
ATOM 4419 C CA . CYS A 1 537 ? 16.343 -5.775 11.558 1.00 92.94 537 CYS A CA 1
ATOM 4420 C C . CYS A 1 537 ? 16.432 -4.308 12.002 1.00 92.94 537 CYS A C 1
ATOM 4422 O O . CYS A 1 537 ? 17.517 -3.856 12.346 1.00 92.94 537 CYS A O 1
ATOM 4424 N N . ALA A 1 538 ? 15.312 -3.579 12.063 1.00 91.62 538 ALA A N 1
ATOM 4425 C CA . ALA A 1 538 ? 15.269 -2.189 12.521 1.00 91.62 538 ALA A CA 1
ATOM 4426 C C . ALA A 1 538 ? 15.734 -2.051 13.977 1.00 91.62 538 ALA A C 1
ATOM 4428 O O . ALA A 1 538 ? 16.505 -1.154 14.312 1.00 91.62 538 ALA A O 1
ATOM 4429 N N . ASN A 1 539 ? 15.287 -2.960 14.845 1.00 95.50 539 ASN A N 1
ATOM 4430 C CA . ASN A 1 539 ? 15.655 -2.965 16.261 1.00 95.50 539 ASN A CA 1
ATOM 4431 C C . ASN A 1 539 ? 17.110 -3.380 16.502 1.00 95.50 539 ASN A C 1
ATOM 4433 O O . ASN A 1 539 ? 17.681 -3.032 17.534 1.00 95.50 539 ASN A O 1
ATOM 4437 N N . ASN A 1 540 ? 17.706 -4.100 15.551 1.00 94.81 540 ASN A N 1
ATOM 4438 C CA . ASN A 1 540 ? 19.057 -4.648 15.631 1.00 94.81 540 ASN A CA 1
ATOM 4439 C C . ASN A 1 540 ? 19.947 -4.133 14.493 1.00 94.81 540 ASN A C 1
ATOM 4441 O O . ASN A 1 540 ? 20.832 -4.851 14.028 1.00 94.81 540 ASN A O 1
ATOM 4445 N N . TYR A 1 541 ? 19.715 -2.895 14.039 1.00 91.81 541 TYR A N 1
ATOM 4446 C CA . TYR A 1 541 ? 20.302 -2.360 12.809 1.00 91.81 541 TYR A CA 1
ATOM 4447 C C . TYR A 1 541 ? 21.819 -2.557 12.745 1.00 91.81 541 TYR A C 1
ATOM 4449 O O . TYR A 1 541 ? 22.317 -3.140 11.794 1.00 91.81 541 TYR A O 1
ATOM 4457 N N . TYR A 1 542 ? 22.557 -2.175 13.787 1.00 89.88 542 TYR A N 1
ATOM 4458 C CA . TYR A 1 542 ? 24.022 -2.281 13.795 1.00 89.88 542 TYR A CA 1
ATOM 4459 C C . TYR A 1 542 ? 24.555 -3.722 13.817 1.00 89.88 542 TYR A C 1
ATOM 4461 O O . TYR A 1 542 ? 25.688 -3.966 13.409 1.00 89.88 542 TYR A O 1
ATOM 4469 N N . ASP A 1 543 ? 23.751 -4.693 14.255 1.00 89.06 543 ASP A N 1
ATOM 4470 C CA . ASP A 1 543 ? 24.135 -6.105 14.210 1.00 89.06 543 ASP A CA 1
ATOM 4471 C C . ASP A 1 543 ? 23.881 -6.716 12.821 1.00 89.06 543 ASP A C 1
ATOM 4473 O O . ASP A 1 543 ? 24.569 -7.669 12.444 1.00 89.06 543 ASP A O 1
ATOM 4477 N N . PHE A 1 544 ? 22.948 -6.158 12.039 1.00 89.12 544 PHE A N 1
ATOM 4478 C CA . PHE A 1 544 ? 22.473 -6.695 10.753 1.00 89.12 544 PHE A CA 1
ATOM 4479 C C . PHE A 1 544 ? 22.604 -5.715 9.570 1.00 89.12 544 PHE A C 1
ATOM 4481 O O . PHE A 1 544 ? 22.084 -5.978 8.487 1.00 89.12 544 PHE A O 1
ATOM 4488 N N . ASP A 1 545 ? 23.350 -4.628 9.737 1.00 83.56 545 ASP A N 1
ATOM 4489 C CA . ASP A 1 545 ? 23.584 -3.573 8.746 1.00 83.56 545 ASP A CA 1
ATOM 4490 C C . ASP A 1 545 ? 24.074 -4.118 7.401 1.00 83.56 545 ASP A C 1
ATOM 4492 O O . ASP A 1 545 ? 23.572 -3.746 6.350 1.00 83.56 545 ASP A O 1
ATOM 4496 N N . ASN A 1 546 ? 24.995 -5.079 7.423 1.00 84.88 546 ASN A N 1
ATOM 4497 C CA . ASN A 1 546 ? 25.549 -5.700 6.228 1.00 84.88 546 ASN A CA 1
ATOM 4498 C C . ASN A 1 546 ? 24.485 -6.447 5.418 1.00 84.88 546 ASN A C 1
ATOM 4500 O O . ASN A 1 546 ? 24.529 -6.412 4.192 1.00 84.88 546 ASN A O 1
ATOM 4504 N N . PHE A 1 547 ? 23.532 -7.101 6.087 1.00 87.00 547 PHE A N 1
ATOM 4505 C CA . PHE A 1 547 ? 22.411 -7.748 5.409 1.00 87.00 547 PHE A CA 1
ATOM 4506 C C . PHE A 1 547 ? 21.545 -6.690 4.716 1.00 87.00 547 PHE A C 1
ATOM 4508 O O . PHE A 1 547 ? 21.300 -6.805 3.520 1.00 87.00 547 PHE A O 1
ATOM 4515 N N . LEU A 1 548 ? 21.164 -5.624 5.429 1.00 82.56 548 LEU A N 1
ATOM 4516 C CA . LEU A 1 548 ? 20.345 -4.536 4.880 1.00 82.56 548 LEU A CA 1
ATOM 4517 C C . LEU A 1 548 ? 21.041 -3.803 3.720 1.00 82.56 548 LEU A C 1
ATOM 4519 O O . LEU A 1 548 ? 20.447 -3.620 2.664 1.00 82.56 548 LEU A O 1
ATOM 4523 N N . LEU A 1 549 ? 22.326 -3.478 3.865 1.00 80.75 549 LEU A N 1
ATOM 4524 C CA . LEU A 1 549 ? 23.129 -2.847 2.816 1.00 80.75 549 LEU A CA 1
ATOM 4525 C C . LEU A 1 549 ? 23.298 -3.745 1.583 1.00 80.75 549 LEU A C 1
ATOM 4527 O O . LEU A 1 549 ? 23.418 -3.235 0.471 1.00 80.75 549 LEU A O 1
ATOM 4531 N N . ASN A 1 550 ? 23.346 -5.070 1.749 1.00 81.81 550 ASN A N 1
ATOM 4532 C CA . ASN A 1 550 ? 23.394 -5.991 0.612 1.00 81.81 550 ASN A CA 1
ATOM 4533 C C . ASN A 1 550 ? 22.033 -6.101 -0.083 1.00 81.81 550 ASN A C 1
ATOM 4535 O O . ASN A 1 550 ? 22.000 -6.138 -1.310 1.00 81.81 550 ASN A O 1
ATOM 4539 N N . VAL A 1 551 ? 20.931 -6.076 0.676 1.00 79.75 551 VAL A N 1
ATOM 4540 C CA . VAL A 1 551 ? 19.579 -5.971 0.108 1.00 79.75 551 VAL A CA 1
ATOM 4541 C C . VAL A 1 551 ? 19.464 -4.710 -0.752 1.00 79.75 551 VAL A C 1
ATOM 4543 O O . VAL A 1 551 ? 19.087 -4.811 -1.915 1.00 79.75 551 VAL A O 1
ATOM 4546 N N . ASP A 1 552 ? 19.862 -3.544 -0.235 1.00 69.25 552 ASP A N 1
ATOM 4547 C CA . ASP A 1 552 ? 19.769 -2.276 -0.974 1.00 69.25 552 ASP A CA 1
ATOM 4548 C C . ASP A 1 552 ? 20.625 -2.260 -2.251 1.00 69.25 552 ASP A C 1
ATOM 4550 O O . ASP A 1 552 ? 20.220 -1.689 -3.265 1.00 69.25 552 ASP A O 1
ATOM 4554 N N . LYS A 1 553 ? 21.794 -2.914 -2.234 1.00 71.25 553 LYS A N 1
ATOM 4555 C CA . LYS A 1 553 ? 22.636 -3.071 -3.431 1.00 71.25 553 LYS A CA 1
ATOM 4556 C C . LYS A 1 553 ? 21.966 -3.929 -4.500 1.00 71.25 553 LYS A C 1
ATOM 4558 O O . LYS A 1 553 ? 22.005 -3.550 -5.664 1.00 71.25 553 LYS A O 1
ATOM 4563 N N . GLU A 1 554 ? 21.376 -5.062 -4.120 1.00 69.12 554 GLU A N 1
ATOM 4564 C CA . GLU A 1 554 ? 20.736 -5.988 -5.066 1.00 69.12 554 GLU A CA 1
ATOM 4565 C C . GLU A 1 554 ? 19.432 -5.412 -5.653 1.00 69.12 554 GLU A C 1
ATOM 4567 O O . GLU A 1 554 ? 19.158 -5.609 -6.834 1.00 69.12 554 GLU A O 1
ATOM 4572 N N . VAL A 1 555 ? 18.670 -4.620 -4.885 1.00 63.03 555 VAL A N 1
ATOM 4573 C CA . VAL A 1 555 ? 17.443 -3.946 -5.368 1.00 63.03 555 VAL A CA 1
ATOM 4574 C C . VAL A 1 555 ? 17.733 -2.885 -6.450 1.00 63.03 555 VAL A C 1
ATOM 4576 O O . VAL A 1 555 ? 16.859 -2.563 -7.256 1.00 63.03 555 VAL A O 1
ATOM 4579 N N . GLY A 1 556 ? 18.955 -2.344 -6.523 1.00 53.31 556 GLY A N 1
ATOM 4580 C CA . GLY A 1 556 ? 19.345 -1.333 -7.517 1.00 53.31 556 GLY A CA 1
ATOM 4581 C C . GLY A 1 556 ? 19.304 -1.798 -8.985 1.00 53.31 556 GLY A C 1
ATOM 4582 O O . GLY A 1 556 ? 19.228 -0.955 -9.884 1.00 53.31 556 GLY A O 1
ATOM 4583 N N . ASP A 1 557 ? 19.278 -3.112 -9.235 1.00 51.75 557 ASP A N 1
ATOM 4584 C CA . ASP A 1 557 ? 19.449 -3.739 -10.555 1.00 51.75 557 ASP A CA 1
ATOM 4585 C C . ASP A 1 557 ? 18.140 -4.328 -11.144 1.00 51.75 557 ASP A C 1
ATOM 4587 O O . ASP A 1 557 ? 18.137 -5.389 -11.766 1.00 51.75 557 ASP A O 1
ATOM 4591 N N . LEU A 1 558 ? 16.994 -3.650 -10.981 1.00 48.78 558 LEU A N 1
ATOM 4592 C CA . LEU A 1 558 ? 15.693 -4.160 -11.467 1.00 48.78 558 LEU A CA 1
ATOM 4593 C C . LEU A 1 558 ? 15.658 -4.422 -13.000 1.00 48.78 558 LEU A C 1
ATOM 4595 O O . LEU A 1 558 ? 16.155 -3.597 -13.768 1.00 48.78 558 LEU A O 1
ATOM 4599 N N . PRO A 1 559 ? 15.010 -5.489 -13.499 1.00 50.53 559 PRO A N 1
ATOM 4600 C CA . PRO A 1 559 ? 14.862 -5.744 -14.938 1.00 50.53 559 PRO A CA 1
ATOM 4601 C C . PRO A 1 559 ? 13.785 -4.869 -15.619 1.00 50.53 559 PRO A C 1
ATOM 4603 O O . PRO A 1 559 ? 12.837 -4.404 -14.987 1.00 50.53 559 PRO A O 1
ATOM 4606 N N . ASP A 1 560 ? 13.906 -4.667 -16.939 1.00 47.81 560 ASP A N 1
ATOM 4607 C CA . ASP A 1 560 ? 13.050 -3.759 -17.737 1.00 47.81 560 ASP A CA 1
ATOM 4608 C C . ASP A 1 560 ? 11.566 -4.144 -17.776 1.00 47.81 560 ASP A C 1
ATOM 4610 O O . ASP A 1 560 ? 10.697 -3.280 -17.894 1.00 47.81 560 ASP A O 1
ATOM 4614 N N . LYS A 1 561 ? 11.276 -5.447 -17.676 1.00 50.53 561 LYS A N 1
ATOM 4615 C CA . LYS A 1 561 ? 9.912 -5.987 -17.658 1.00 50.53 561 LYS A CA 1
ATOM 4616 C C . LYS A 1 561 ? 9.119 -5.451 -16.464 1.00 50.53 561 LYS A C 1
ATOM 4618 O O . LYS A 1 561 ? 7.996 -4.985 -16.641 1.00 50.53 561 LYS A O 1
ATOM 4623 N N . ASN A 1 562 ? 9.752 -5.437 -15.296 1.00 56.00 562 ASN A N 1
ATOM 4624 C CA . ASN A 1 562 ? 9.125 -5.022 -14.051 1.00 56.00 562 ASN A CA 1
ATOM 4625 C C . ASN A 1 562 ? 8.748 -3.536 -14.121 1.00 56.00 562 ASN A C 1
ATOM 4627 O O . ASN A 1 562 ? 7.648 -3.151 -13.766 1.00 56.00 562 ASN A O 1
ATOM 4631 N N . LEU A 1 563 ? 9.606 -2.694 -14.702 1.00 56.62 563 LEU A N 1
ATOM 4632 C CA . LEU A 1 563 ? 9.373 -1.254 -14.819 1.00 56.62 563 LEU A CA 1
ATOM 4633 C C . LEU A 1 563 ? 8.114 -0.881 -15.628 1.00 56.62 563 LEU A C 1
ATOM 4635 O O . LEU A 1 563 ? 7.402 0.061 -15.272 1.00 56.62 563 LEU A O 1
ATOM 4639 N N . LEU A 1 564 ? 7.839 -1.598 -16.720 1.00 57.12 564 LEU A N 1
ATOM 4640 C CA . LEU A 1 564 ? 6.622 -1.378 -17.501 1.00 57.12 564 LEU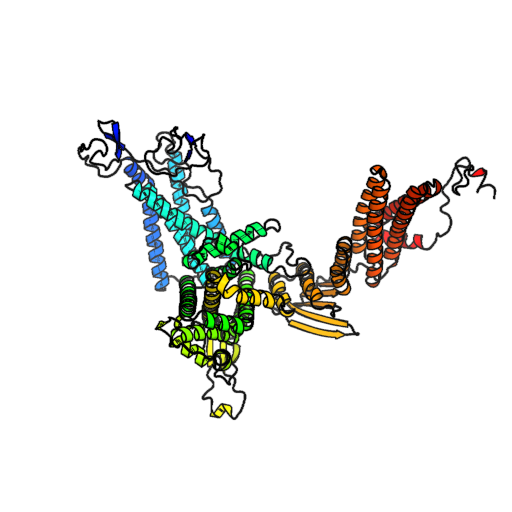 A CA 1
ATOM 4641 C C . LEU A 1 564 ? 5.388 -1.930 -16.792 1.00 57.12 564 LEU A C 1
ATOM 4643 O O . LEU A 1 564 ? 4.369 -1.245 -16.729 1.00 57.12 564 LEU A O 1
ATOM 4647 N N . GLU A 1 565 ? 5.509 -3.116 -16.200 1.00 56.88 565 GLU A N 1
ATOM 4648 C CA . GLU A 1 565 ? 4.484 -3.689 -15.323 1.00 56.88 565 GLU A CA 1
ATOM 4649 C C . GLU A 1 565 ? 4.169 -2.779 -14.127 1.00 56.88 565 GLU A C 1
ATOM 4651 O O . GLU A 1 565 ? 3.029 -2.750 -13.686 1.00 56.88 565 GLU A O 1
ATOM 4656 N N . TYR A 1 566 ? 5.107 -1.934 -13.690 1.00 53.69 566 TYR A N 1
ATOM 4657 C CA . TYR A 1 566 ? 4.868 -0.938 -12.646 1.00 53.69 566 TYR A CA 1
ATOM 4658 C C . TYR A 1 566 ? 4.202 0.341 -13.134 1.00 53.69 566 TYR A C 1
ATOM 4660 O O . TYR A 1 566 ? 3.500 0.980 -12.366 1.00 53.69 566 TYR A O 1
ATOM 4668 N N . THR A 1 567 ? 4.439 0.774 -14.369 1.00 57.81 567 THR A N 1
ATOM 4669 C CA . THR A 1 567 ? 4.075 2.135 -14.806 1.00 57.81 567 THR A CA 1
ATOM 4670 C C . THR A 1 567 ? 2.750 2.192 -15.547 1.00 57.81 567 THR A C 1
ATOM 4672 O O . THR A 1 567 ? 1.934 3.073 -15.289 1.00 57.81 567 THR A O 1
ATOM 4675 N N . PHE A 1 568 ? 2.503 1.229 -16.432 1.00 66.56 568 PHE A N 1
ATOM 4676 C CA . PHE A 1 568 ? 1.288 1.151 -17.241 1.00 66.56 568 PHE A CA 1
ATOM 4677 C C . PHE A 1 568 ? -0.007 0.993 -16.434 1.00 66.56 568 PHE A C 1
ATOM 4679 O O . PHE A 1 568 ? -1.000 1.635 -16.797 1.00 66.56 568 PHE A O 1
ATOM 4686 N N . PRO A 1 569 ? -0.037 0.231 -15.326 1.00 60.62 569 PRO A N 1
ATOM 4687 C CA . PRO A 1 569 ? -1.263 0.119 -14.550 1.00 60.62 569 PRO A CA 1
ATOM 4688 C C . PRO A 1 569 ? -1.730 1.425 -13.910 1.00 60.62 569 PRO A C 1
ATOM 4690 O O . PRO A 1 569 ? -2.934 1.602 -13.737 1.00 60.62 569 PRO A O 1
ATOM 4693 N N . PHE A 1 570 ? -0.832 2.378 -13.622 1.00 56.62 570 PHE A N 1
ATOM 4694 C CA . PHE A 1 570 ? -1.237 3.706 -13.140 1.00 56.62 570 PHE A CA 1
ATOM 4695 C C . PHE A 1 570 ? -2.086 4.473 -14.158 1.00 56.62 570 PHE A C 1
ATOM 4697 O O . PHE A 1 570 ? -2.898 5.308 -13.764 1.00 56.62 570 PHE A O 1
ATOM 4704 N N . TYR A 1 571 ? -1.949 4.131 -15.440 1.00 60.56 571 TYR A N 1
ATOM 4705 C CA . TYR A 1 571 ? -2.764 4.633 -16.543 1.00 60.56 571 TYR A CA 1
ATOM 4706 C C . TYR A 1 571 ? -3.943 3.703 -16.896 1.00 60.56 571 TYR A C 1
ATOM 4708 O O . TYR A 1 571 ? -4.556 3.856 -17.952 1.00 60.56 571 TYR A O 1
ATOM 4716 N N . GLY A 1 572 ? -4.256 2.711 -16.052 1.00 60.03 572 GLY A N 1
ATOM 4717 C CA . GLY A 1 572 ? -5.338 1.749 -16.286 1.00 60.03 572 GLY A CA 1
ATOM 4718 C C . GLY A 1 572 ? -5.045 0.733 -17.399 1.00 60.03 572 GLY A C 1
ATOM 4719 O O . GLY A 1 572 ? -5.984 0.208 -18.005 1.00 60.03 572 GLY A O 1
ATOM 4720 N N . ILE A 1 573 ? -3.763 0.483 -17.702 1.00 69.00 573 ILE A N 1
ATOM 4721 C CA . ILE A 1 573 ? -3.300 -0.484 -18.711 1.00 69.00 573 ILE A CA 1
ATOM 4722 C C . ILE A 1 573 ? -2.736 -1.729 -18.016 1.00 69.00 573 ILE A C 1
ATOM 4724 O O . ILE A 1 573 ? -1.847 -1.636 -17.176 1.00 69.00 573 ILE A O 1
ATOM 4728 N N . ILE A 1 574 ? -3.227 -2.903 -18.394 1.00 65.44 574 ILE A N 1
ATOM 4729 C CA . ILE A 1 574 ? -2.916 -4.201 -17.779 1.00 65.44 574 ILE A CA 1
ATOM 4730 C C . ILE A 1 574 ? -2.586 -5.266 -18.839 1.00 65.44 574 ILE A C 1
ATOM 4732 O O . ILE A 1 574 ? -2.548 -4.959 -20.029 1.00 65.44 574 ILE A O 1
ATOM 4736 N N . ASP A 1 575 ? -2.380 -6.523 -18.415 1.00 68.12 575 ASP A N 1
ATOM 4737 C CA . ASP A 1 575 ? -2.121 -7.678 -19.296 1.00 68.12 575 ASP A CA 1
ATOM 4738 C C . ASP A 1 575 ? -1.003 -7.385 -20.317 1.00 68.12 575 ASP A C 1
ATOM 4740 O O . ASP A 1 575 ? -1.153 -7.536 -21.532 1.00 68.12 575 ASP A O 1
ATOM 4744 N N . ILE A 1 576 ? 0.133 -6.913 -19.796 1.00 73.44 576 ILE A N 1
ATOM 4745 C CA . ILE A 1 576 ? 1.243 -6.413 -20.604 1.00 73.44 576 ILE A CA 1
ATOM 4746 C C . ILE A 1 576 ? 2.058 -7.579 -21.165 1.00 73.44 576 ILE A C 1
ATOM 4748 O O . ILE A 1 576 ? 2.480 -8.495 -20.456 1.00 73.44 576 ILE A O 1
ATOM 4752 N N . HIS A 1 577 ? 2.327 -7.527 -22.463 1.00 78.75 577 HIS A N 1
ATOM 4753 C CA . HIS A 1 577 ? 3.132 -8.505 -23.175 1.00 78.75 577 HIS A CA 1
ATOM 4754 C C . HIS A 1 577 ? 4.248 -7.819 -23.953 1.00 78.75 577 HIS A C 1
ATOM 4756 O O . HIS A 1 577 ? 4.014 -6.868 -24.693 1.00 78.75 577 HIS A O 1
ATOM 4762 N N . LEU A 1 578 ? 5.467 -8.333 -23.796 1.00 80.06 578 LEU A N 1
ATOM 4763 C CA . LEU A 1 578 ? 6.670 -7.802 -24.426 1.00 80.06 578 LEU A CA 1
ATOM 4764 C C . LEU A 1 578 ? 7.164 -8.759 -25.510 1.00 80.06 578 LEU A C 1
ATOM 4766 O O . LEU A 1 578 ? 7.269 -9.965 -25.284 1.00 80.06 578 LEU A O 1
ATOM 4770 N N . GLU A 1 579 ? 7.497 -8.213 -26.673 1.00 86.44 579 GLU A N 1
ATOM 4771 C CA . GLU A 1 579 ? 8.008 -8.953 -27.823 1.00 86.44 579 GLU A CA 1
ATOM 4772 C C . GLU A 1 579 ? 9.147 -8.163 -28.475 1.00 86.44 579 GLU A C 1
ATOM 4774 O O . GLU A 1 579 ? 8.968 -7.016 -28.874 1.00 86.44 579 GLU A O 1
ATOM 4779 N N . GLU A 1 580 ? 10.331 -8.762 -28.591 1.00 86.00 580 GLU A N 1
ATOM 4780 C CA . GLU A 1 580 ? 11.476 -8.125 -29.244 1.00 86.00 580 GLU A CA 1
ATOM 4781 C C . GLU A 1 580 ? 11.623 -8.621 -30.683 1.00 86.00 580 GLU A C 1
ATOM 4783 O O . GLU A 1 580 ? 11.662 -9.823 -30.949 1.00 86.00 580 GLU A O 1
ATOM 4788 N N . ILE A 1 581 ? 11.699 -7.679 -31.620 1.00 89.75 581 ILE A N 1
ATOM 4789 C CA . ILE A 1 581 ? 11.699 -7.927 -33.058 1.00 89.75 581 ILE A CA 1
ATOM 4790 C C . ILE A 1 581 ? 12.922 -7.255 -33.672 1.00 89.75 581 ILE A C 1
ATOM 4792 O O . ILE A 1 581 ? 13.146 -6.057 -33.504 1.00 89.75 581 ILE A O 1
ATOM 4796 N N . LEU A 1 582 ? 13.682 -8.013 -34.459 1.00 86.56 582 LEU A N 1
ATOM 4797 C CA . LEU A 1 582 ? 14.784 -7.481 -35.250 1.00 86.56 582 LEU A CA 1
ATOM 4798 C C . LEU A 1 582 ? 14.309 -7.267 -36.691 1.00 86.56 582 LEU A C 1
ATOM 4800 O O . LEU A 1 582 ? 13.994 -8.226 -37.399 1.00 86.56 582 LEU A O 1
ATOM 4804 N N . LYS A 1 583 ? 14.218 -6.006 -37.125 1.00 82.94 583 LYS A N 1
ATOM 4805 C CA . LYS A 1 583 ? 13.705 -5.634 -38.452 1.00 82.94 583 LYS A CA 1
ATOM 4806 C C . LYS A 1 583 ? 14.587 -4.563 -39.080 1.00 82.94 583 LYS A C 1
ATOM 4808 O O . LYS A 1 583 ? 14.841 -3.541 -38.460 1.00 82.94 583 LYS A O 1
ATOM 4813 N N . ASP A 1 584 ? 15.049 -4.790 -40.309 1.00 80.12 584 ASP A N 1
ATOM 4814 C CA . ASP A 1 584 ? 15.911 -3.855 -41.053 1.00 80.12 584 ASP A CA 1
ATOM 4815 C C . ASP A 1 584 ? 17.171 -3.417 -40.270 1.00 80.12 584 ASP A C 1
ATOM 4817 O O . ASP A 1 584 ? 17.536 -2.242 -40.269 1.00 80.12 584 ASP A O 1
ATOM 4821 N N . ASN A 1 585 ? 17.824 -4.360 -39.572 1.00 81.94 585 ASN A N 1
ATOM 4822 C CA . ASN A 1 585 ? 18.942 -4.120 -38.639 1.00 81.94 585 ASN A CA 1
ATOM 4823 C C . ASN A 1 585 ? 18.623 -3.167 -37.474 1.00 81.94 585 ASN A C 1
ATOM 4825 O O . ASN A 1 585 ? 19.545 -2.646 -36.851 1.00 81.94 585 ASN A O 1
ATOM 4829 N N . LYS A 1 586 ? 17.341 -2.946 -37.176 1.00 82.69 586 LYS A N 1
ATOM 4830 C CA . LYS A 1 586 ? 16.889 -2.197 -36.008 1.00 82.69 586 LYS A CA 1
ATOM 4831 C C . LYS A 1 586 ? 16.292 -3.137 -34.977 1.00 82.69 586 LYS A C 1
ATOM 4833 O O . LYS A 1 586 ? 15.496 -4.016 -35.324 1.00 82.69 586 LYS A O 1
ATOM 4838 N N . THR A 1 587 ? 16.642 -2.912 -33.720 1.00 87.38 587 THR A N 1
ATOM 4839 C CA . THR A 1 587 ? 16.080 -3.647 -32.586 1.00 87.38 587 THR A CA 1
ATOM 4840 C C . THR A 1 587 ? 14.829 -2.918 -32.106 1.00 87.38 587 THR A C 1
ATOM 4842 O O . THR A 1 587 ? 14.896 -1.755 -31.694 1.00 87.38 587 THR A O 1
ATOM 4845 N N . ILE A 1 588 ? 13.675 -3.578 -32.201 1.00 88.44 588 ILE A N 1
ATOM 4846 C CA . ILE A 1 588 ? 12.364 -3.013 -31.878 1.00 88.44 588 ILE A CA 1
ATOM 4847 C C . ILE A 1 588 ? 11.764 -3.796 -30.716 1.00 88.44 588 ILE A C 1
ATOM 4849 O O . ILE A 1 588 ? 11.617 -5.011 -30.807 1.00 88.44 588 ILE A O 1
ATOM 4853 N N . LEU A 1 589 ? 11.360 -3.102 -29.658 1.00 88.12 589 LEU A N 1
ATOM 4854 C CA . LEU A 1 589 ? 10.589 -3.699 -28.570 1.00 88.12 589 LEU A CA 1
ATOM 4855 C C . LEU A 1 589 ? 9.106 -3.339 -28.737 1.00 88.12 589 LEU A C 1
ATOM 4857 O O . LEU A 1 589 ? 8.742 -2.165 -28.780 1.00 88.12 589 LEU A O 1
ATOM 4861 N N . VAL A 1 590 ? 8.254 -4.351 -28.861 1.00 88.19 590 VAL A N 1
ATOM 4862 C CA . VAL A 1 590 ? 6.799 -4.215 -28.950 1.00 88.19 590 VAL A CA 1
ATOM 4863 C C . VAL A 1 590 ? 6.187 -4.531 -27.591 1.00 88.19 590 VAL A C 1
ATOM 4865 O O . VAL A 1 590 ? 6.435 -5.590 -27.019 1.00 88.19 590 VAL A O 1
ATOM 4868 N N . VAL A 1 591 ? 5.381 -3.606 -27.085 1.00 87.06 591 VAL A N 1
ATOM 4869 C CA . VAL A 1 591 ? 4.637 -3.697 -25.831 1.00 87.06 591 VAL A CA 1
ATOM 4870 C C . VAL A 1 591 ? 3.158 -3.755 -26.181 1.00 87.06 591 VAL A C 1
ATOM 4872 O O . VAL A 1 591 ? 2.641 -2.821 -26.779 1.00 87.06 591 VAL A O 1
ATOM 4875 N N . LYS A 1 592 ? 2.465 -4.829 -25.824 1.00 88.25 592 LYS A N 1
ATOM 4876 C CA . LYS A 1 592 ? 1.015 -4.973 -26.009 1.00 88.25 592 LYS A CA 1
ATOM 4877 C C . LYS A 1 592 ? 0.346 -4.881 -24.647 1.00 88.25 592 LYS A C 1
ATOM 4879 O O . LYS A 1 592 ? 0.822 -5.534 -23.727 1.00 88.25 592 LYS A O 1
ATOM 4884 N N . GLY A 1 593 ? -0.723 -4.104 -24.514 1.00 84.75 593 GLY A N 1
ATOM 4885 C CA . GLY A 1 593 ? -1.458 -3.954 -23.254 1.00 84.75 593 GLY A CA 1
ATOM 4886 C C . GLY A 1 593 ? -2.960 -3.774 -23.464 1.00 84.75 593 GLY A C 1
ATOM 4887 O O . GLY A 1 593 ? -3.415 -3.396 -24.545 1.00 84.75 593 GLY A O 1
ATOM 4888 N N . VAL A 1 594 ? -3.733 -4.050 -22.417 1.00 81.06 594 VAL A N 1
ATOM 4889 C CA . VAL A 1 594 ? -5.194 -3.924 -22.388 1.00 81.06 594 VAL A CA 1
ATOM 4890 C C . VAL A 1 594 ? -5.570 -2.732 -21.507 1.00 81.06 594 VAL A C 1
ATOM 4892 O O . VAL A 1 594 ? -5.249 -2.730 -20.324 1.00 81.06 594 VAL A O 1
ATOM 4895 N N . SER A 1 595 ? -6.249 -1.722 -22.050 1.00 81.88 595 SER A N 1
ATOM 4896 C CA . SER A 1 595 ? -6.785 -0.605 -21.267 1.00 81.88 595 SER A CA 1
ATOM 4897 C C . SER A 1 595 ? -8.246 -0.835 -20.892 1.00 81.88 595 SER A C 1
ATOM 4899 O O . SER A 1 595 ? -9.077 -1.174 -21.736 1.00 81.88 595 SER A O 1
ATOM 4901 N N . ILE A 1 596 ? -8.557 -0.661 -19.610 1.00 64.81 596 ILE A N 1
ATOM 4902 C CA . ILE A 1 596 ? -9.865 -1.029 -19.048 1.00 64.81 596 ILE A CA 1
ATOM 4903 C C . ILE A 1 596 ? -10.795 0.184 -18.961 1.00 64.81 596 ILE A C 1
ATOM 4905 O O . ILE A 1 596 ? -11.996 0.059 -19.189 1.00 64.81 596 ILE A O 1
ATOM 4909 N N . GLU A 1 597 ? -10.250 1.359 -18.643 1.00 60.28 597 GLU A N 1
ATOM 4910 C CA . GLU A 1 597 ? -11.048 2.561 -18.372 1.00 60.28 597 GLU A CA 1
ATOM 4911 C C . GLU A 1 597 ? -10.961 3.594 -19.489 1.00 60.28 597 GLU A C 1
ATOM 4913 O O . GLU A 1 597 ? -11.983 4.102 -19.957 1.00 60.28 597 GLU A O 1
ATOM 4918 N N . ARG A 1 598 ? -9.737 3.894 -19.931 1.00 68.19 598 ARG A N 1
ATOM 4919 C CA . ARG A 1 598 ? -9.466 4.962 -20.886 1.00 68.19 598 ARG A CA 1
ATOM 4920 C C . ARG A 1 598 ? -9.312 4.410 -22.286 1.00 68.19 598 ARG A C 1
ATOM 4922 O O . ARG A 1 598 ? -8.651 3.409 -22.527 1.00 68.19 598 ARG A O 1
ATOM 4929 N N . LYS A 1 599 ? -9.935 5.090 -23.237 1.00 83.94 599 LYS A N 1
ATOM 4930 C CA . LYS A 1 599 ? -9.909 4.695 -24.651 1.00 83.94 599 LYS A CA 1
ATOM 4931 C C . LYS A 1 599 ? -9.689 5.905 -25.543 1.00 83.94 599 LYS A C 1
ATOM 4933 O O . LYS A 1 599 ? -10.115 5.900 -26.686 1.00 83.94 599 LYS A O 1
ATOM 4938 N N . ASP A 1 600 ? -9.083 6.946 -24.979 1.00 81.31 600 ASP A N 1
ATOM 4939 C CA . ASP A 1 600 ? -8.844 8.247 -25.591 1.00 81.31 600 ASP A CA 1
ATOM 4940 C C . ASP A 1 600 ? -7.381 8.408 -26.040 1.00 81.31 600 ASP A C 1
ATOM 4942 O O . ASP A 1 600 ? -6.504 7.601 -25.728 1.00 81.31 600 ASP A O 1
ATOM 4946 N N . ARG A 1 601 ? -7.115 9.463 -26.812 1.00 81.50 601 ARG A N 1
ATOM 4947 C CA . ARG A 1 601 ? -5.776 9.771 -27.330 1.00 81.50 601 ARG A CA 1
ATOM 4948 C C . ARG A 1 601 ? -4.783 10.169 -26.233 1.00 81.50 601 ARG A C 1
ATOM 4950 O O . ARG A 1 601 ? -3.598 9.877 -26.366 1.00 81.50 601 ARG A O 1
ATOM 4957 N N . GLU A 1 602 ? -5.245 10.828 -25.176 1.00 79.44 602 GLU A N 1
ATOM 4958 C CA . GLU A 1 602 ? -4.385 11.317 -24.095 1.00 79.44 602 GLU A CA 1
ATOM 4959 C C . GLU A 1 602 ? -3.767 10.141 -23.312 1.00 79.44 602 GLU A C 1
ATOM 4961 O O . GLU A 1 602 ? -2.604 10.211 -22.921 1.00 79.44 602 GLU A O 1
ATOM 4966 N N . LEU A 1 603 ? -4.462 9.000 -23.199 1.00 79.81 603 LEU A N 1
ATOM 4967 C CA . LEU A 1 603 ? -3.879 7.751 -22.688 1.00 79.81 603 LEU A CA 1
ATOM 4968 C C . LEU A 1 603 ? -2.604 7.346 -23.451 1.00 79.81 603 LEU A C 1
ATOM 4970 O O . LEU A 1 603 ? -1.588 7.001 -22.845 1.00 79.81 603 LEU A O 1
ATOM 4974 N N . LEU A 1 604 ? -2.648 7.390 -24.787 1.00 83.31 604 LEU A N 1
ATOM 4975 C CA . LEU A 1 604 ? -1.501 7.057 -25.637 1.00 83.31 604 LEU A CA 1
ATOM 4976 C C . LEU A 1 604 ? -0.363 8.075 -25.450 1.00 83.31 604 LEU A C 1
ATOM 4978 O O . LEU A 1 604 ? 0.806 7.698 -25.416 1.00 83.31 604 LEU A O 1
ATOM 4982 N N . GLU A 1 605 ? -0.687 9.357 -25.279 1.00 77.44 605 GLU A N 1
ATOM 4983 C CA . GLU A 1 605 ? 0.298 10.409 -24.990 1.00 77.44 605 GLU A CA 1
ATOM 4984 C C . GLU A 1 605 ? 1.014 10.160 -23.649 1.00 77.44 605 GLU A C 1
ATOM 4986 O O . GLU A 1 605 ? 2.244 10.249 -23.583 1.00 77.44 605 GLU A O 1
ATOM 4991 N N . LYS A 1 606 ? 0.287 9.727 -22.611 1.00 74.19 606 LYS A N 1
ATOM 4992 C CA . LYS A 1 606 ? 0.858 9.395 -21.291 1.00 74.19 606 LYS A CA 1
ATOM 4993 C C . LYS A 1 606 ? 1.847 8.226 -21.333 1.00 74.19 606 LYS A C 1
ATOM 4995 O O . LYS A 1 606 ? 2.863 8.256 -20.634 1.00 74.19 606 LYS A O 1
ATOM 5000 N N . CYS A 1 607 ? 1.632 7.251 -22.219 1.00 77.56 607 CYS A N 1
ATOM 5001 C CA . CYS A 1 607 ? 2.504 6.081 -22.380 1.00 77.56 607 CYS A CA 1
ATOM 5002 C C . CYS A 1 607 ? 3.941 6.424 -22.826 1.00 77.56 607 CYS A C 1
ATOM 5004 O O . CYS A 1 607 ? 4.855 5.626 -22.622 1.00 77.56 607 CYS A O 1
ATOM 5006 N N . ILE A 1 608 ? 4.171 7.606 -23.414 1.00 76.69 608 ILE A N 1
ATOM 5007 C CA . ILE A 1 608 ? 5.502 8.042 -23.877 1.00 76.69 608 ILE A CA 1
ATOM 5008 C C . ILE A 1 608 ? 6.488 8.127 -22.709 1.00 76.69 608 ILE A C 1
ATOM 5010 O O . ILE A 1 608 ? 7.647 7.720 -22.831 1.00 76.69 608 ILE A O 1
ATOM 5014 N N . SER A 1 609 ? 6.015 8.623 -21.564 1.00 68.88 609 SER A N 1
ATOM 5015 C CA . SER A 1 609 ? 6.820 8.797 -20.353 1.00 68.88 609 SER A CA 1
ATOM 5016 C C . SER A 1 609 ? 7.406 7.472 -19.840 1.00 68.88 609 SER A C 1
ATOM 5018 O O . SER A 1 609 ? 8.552 7.436 -19.388 1.00 68.88 609 SER A O 1
ATOM 5020 N N . CYS A 1 610 ? 6.678 6.363 -20.029 1.00 68.62 610 CYS A N 1
ATOM 5021 C CA . CYS A 1 610 ? 7.061 5.020 -19.586 1.00 68.62 610 CYS A CA 1
ATOM 5022 C C . CYS A 1 610 ? 8.298 4.469 -20.304 1.00 68.62 610 CYS A C 1
ATOM 5024 O O . CYS A 1 610 ? 8.952 3.554 -19.806 1.00 68.62 610 CYS A O 1
ATOM 5026 N N . ALA A 1 611 ? 8.649 5.019 -21.469 1.00 73.56 611 ALA A N 1
ATOM 5027 C CA . ALA A 1 611 ? 9.762 4.514 -22.259 1.00 73.56 611 ALA A CA 1
ATOM 5028 C C . ALA A 1 611 ? 11.135 4.994 -21.756 1.00 73.56 611 ALA A C 1
ATOM 5030 O O . ALA A 1 611 ? 12.146 4.348 -22.031 1.00 73.56 611 ALA A O 1
ATOM 5031 N N . SER A 1 612 ? 11.182 6.093 -20.993 1.00 69.00 612 SER A N 1
ATOM 5032 C CA . SER A 1 612 ? 12.433 6.744 -20.575 1.00 69.00 612 SER A CA 1
ATOM 5033 C C . SER A 1 612 ? 13.393 5.816 -19.809 1.00 69.00 612 SER A C 1
ATOM 5035 O O . SER A 1 612 ? 14.568 5.741 -20.189 1.00 69.00 612 SER A O 1
ATOM 5037 N N . PRO A 1 613 ? 12.949 5.021 -18.812 1.00 63.19 613 PRO A N 1
ATOM 5038 C CA . PRO A 1 613 ? 13.890 4.182 -18.071 1.00 63.19 613 PRO A CA 1
ATOM 5039 C C . PRO A 1 613 ? 14.316 2.922 -18.825 1.00 63.19 613 PRO A C 1
ATOM 5041 O O . PRO A 1 613 ? 15.418 2.427 -18.593 1.00 63.19 613 PRO A O 1
ATOM 5044 N N . ILE A 1 614 ? 13.512 2.457 -19.786 1.00 71.50 614 ILE A N 1
ATOM 5045 C CA . ILE A 1 614 ? 13.898 1.357 -20.682 1.00 71.50 614 ILE A CA 1
ATOM 5046 C C . ILE A 1 614 ? 15.080 1.786 -21.547 1.00 71.50 614 ILE A C 1
ATOM 5048 O O . ILE A 1 614 ? 16.049 1.048 -21.685 1.00 71.50 614 ILE A O 1
ATOM 5052 N N . VAL A 1 615 ? 15.037 3.005 -22.096 1.00 70.19 615 VAL A N 1
ATOM 5053 C CA . VAL A 1 615 ? 16.124 3.545 -22.928 1.00 70.19 615 VAL A CA 1
ATOM 5054 C C . VAL A 1 615 ? 17.435 3.640 -22.159 1.00 70.19 615 VAL A C 1
ATOM 5056 O O . VAL A 1 615 ? 18.503 3.396 -22.721 1.00 70.19 615 VAL A O 1
ATOM 5059 N N . LYS A 1 616 ? 17.358 3.994 -20.875 1.00 68.06 616 LYS A N 1
ATOM 5060 C CA . LYS A 1 616 ? 18.528 4.143 -20.011 1.00 68.06 616 LYS A CA 1
ATOM 5061 C C . LYS A 1 616 ? 19.227 2.810 -19.735 1.00 68.06 616 LYS A C 1
ATOM 5063 O O . LYS A 1 616 ? 20.452 2.786 -19.656 1.00 68.06 616 LYS A O 1
ATOM 5068 N N . LYS A 1 617 ? 18.468 1.718 -19.604 1.00 69.25 617 LYS A N 1
ATOM 5069 C CA . LYS A 1 617 ? 19.004 0.367 -19.367 1.00 69.25 617 LYS A CA 1
ATOM 5070 C C . LYS A 1 617 ? 19.379 -0.361 -20.658 1.00 69.25 617 LYS A C 1
ATOM 5072 O O . LYS A 1 617 ? 20.389 -1.059 -20.683 1.00 69.25 617 LYS A O 1
ATOM 5077 N N . ARG A 1 618 ? 18.617 -0.151 -21.736 1.00 73.00 618 ARG A N 1
ATOM 5078 C CA . ARG A 1 618 ? 18.771 -0.830 -23.031 1.00 73.00 618 ARG A CA 1
ATOM 5079 C C . ARG A 1 618 ? 19.260 0.110 -24.127 1.00 73.00 618 ARG A C 1
ATOM 5081 O O . ARG A 1 618 ? 18.503 0.590 -24.981 1.00 73.00 618 ARG A O 1
ATOM 5088 N N . ASN A 1 619 ? 20.565 0.370 -24.121 1.00 69.25 619 ASN A N 1
ATOM 5089 C CA . ASN A 1 619 ? 21.207 1.255 -25.091 1.00 69.25 619 ASN A CA 1
ATOM 5090 C C . ASN A 1 619 ? 21.280 0.672 -26.518 1.00 69.25 619 ASN A C 1
ATOM 5092 O O . ASN A 1 619 ? 21.676 1.382 -27.444 1.00 69.25 619 ASN A O 1
ATOM 5096 N N . GLU A 1 620 ? 20.856 -0.570 -26.730 1.00 79.50 620 GLU A N 1
ATOM 5097 C CA . GLU A 1 620 ? 20.815 -1.263 -28.016 1.00 79.50 620 GLU A CA 1
ATOM 5098 C C . GLU A 1 620 ? 19.478 -1.113 -28.764 1.00 79.50 620 GLU A C 1
ATOM 5100 O O . GLU A 1 620 ? 19.420 -1.392 -29.959 1.00 79.50 620 GLU A O 1
ATOM 5105 N N . LEU A 1 621 ? 18.409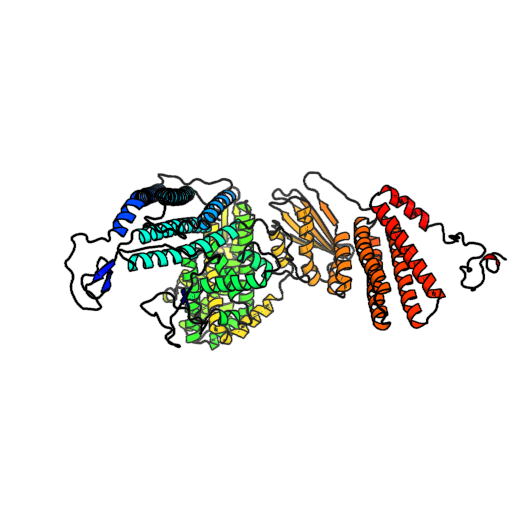 -0.647 -28.102 1.00 81.75 621 LEU A N 1
ATOM 5106 C CA . LEU A 1 621 ? 17.085 -0.507 -28.723 1.00 81.75 621 LEU A CA 1
ATOM 5107 C C . LEU A 1 621 ? 17.005 0.709 -29.651 1.00 81.75 621 LEU A C 1
ATOM 5109 O O . LEU A 1 621 ? 17.343 1.823 -29.252 1.00 81.75 621 LEU A O 1
ATOM 5113 N N . ASP A 1 622 ? 16.480 0.541 -30.860 1.00 87.00 622 ASP A N 1
ATOM 5114 C CA . ASP A 1 622 ? 16.253 1.654 -31.789 1.00 87.00 622 ASP A CA 1
ATOM 5115 C C . ASP A 1 622 ? 14.870 2.286 -31.609 1.00 87.00 622 ASP A C 1
ATOM 5117 O O . ASP A 1 622 ? 14.701 3.498 -31.789 1.00 87.00 622 ASP A O 1
ATOM 5121 N N . LYS A 1 623 ? 13.872 1.457 -31.280 1.00 88.00 623 LYS A N 1
ATOM 5122 C CA . LYS A 1 623 ? 12.457 1.835 -31.281 1.00 88.00 623 LYS A CA 1
ATOM 5123 C C . LYS A 1 623 ? 11.654 1.037 -30.249 1.00 88.00 623 LYS A C 1
ATOM 5125 O O . LYS A 1 623 ? 11.876 -0.165 -30.106 1.00 88.00 623 LYS A O 1
ATOM 5130 N N . ILE A 1 624 ? 10.663 1.676 -29.625 1.00 87.94 624 ILE A N 1
ATOM 5131 C CA . ILE A 1 624 ? 9.547 0.992 -28.952 1.00 87.94 624 ILE A CA 1
ATOM 5132 C C . ILE A 1 624 ? 8.241 1.238 -29.696 1.00 87.94 624 ILE A C 1
ATOM 5134 O O . ILE A 1 624 ? 8.002 2.332 -30.211 1.00 87.94 624 ILE A O 1
ATOM 5138 N N . ILE A 1 625 ? 7.397 0.212 -29.740 1.00 89.75 625 ILE A N 1
ATOM 5139 C CA . ILE A 1 625 ? 6.011 0.306 -30.190 1.00 89.75 625 ILE A CA 1
ATOM 5140 C C . ILE A 1 625 ? 5.118 -0.162 -29.044 1.00 89.75 625 ILE A C 1
ATOM 5142 O O . ILE A 1 625 ? 5.269 -1.286 -28.584 1.00 89.75 625 ILE A O 1
ATOM 5146 N N . ILE A 1 626 ? 4.202 0.683 -28.587 1.00 90.25 626 ILE A N 1
ATOM 5147 C CA . ILE A 1 626 ? 3.198 0.347 -27.573 1.00 90.25 626 ILE A CA 1
ATOM 5148 C C . ILE A 1 626 ? 1.863 0.198 -28.294 1.00 90.25 626 ILE A C 1
ATOM 5150 O O . ILE A 1 626 ? 1.437 1.135 -28.957 1.00 90.25 626 ILE A O 1
ATOM 5154 N N . GLU A 1 627 ? 1.210 -0.952 -28.190 1.00 92.94 627 GLU A N 1
ATOM 5155 C CA . GLU A 1 627 ? -0.081 -1.268 -28.801 1.00 92.94 627 GLU A CA 1
ATOM 5156 C C . GLU A 1 627 ? -1.120 -1.494 -27.702 1.00 92.94 627 GLU A C 1
ATOM 5158 O O . GLU A 1 627 ? -0.939 -2.361 -26.845 1.00 92.94 627 GLU A O 1
ATOM 5163 N N . LEU A 1 628 ? -2.215 -0.731 -27.736 1.00 92.00 628 LEU A N 1
ATOM 5164 C CA . LEU A 1 628 ? -3.286 -0.832 -26.747 1.00 92.00 628 LEU A CA 1
ATOM 5165 C C . LEU A 1 628 ? -4.584 -1.342 -27.374 1.00 92.00 628 LEU A C 1
ATOM 5167 O O . LEU A 1 628 ? -5.005 -0.883 -28.443 1.00 92.00 628 LEU A O 1
ATOM 5171 N N . VAL A 1 629 ? -5.242 -2.257 -26.668 1.00 90.19 629 VAL A N 1
ATOM 5172 C CA . VAL A 1 629 ? -6.602 -2.738 -26.950 1.00 90.19 629 VAL A CA 1
ATOM 5173 C C . VAL A 1 629 ? -7.500 -2.503 -25.740 1.00 90.19 629 VAL A C 1
ATOM 5175 O O . VAL A 1 629 ? -6.994 -2.308 -24.641 1.00 90.19 629 VAL A O 1
ATOM 5178 N N . ASP A 1 630 ? -8.816 -2.516 -25.916 1.00 85.19 630 ASP A N 1
ATOM 5179 C CA . ASP A 1 630 ? -9.751 -2.498 -24.794 1.00 85.19 630 ASP A CA 1
ATOM 5180 C C . ASP A 1 630 ? -10.067 -3.906 -24.263 1.00 85.19 630 ASP A C 1
ATOM 5182 O O . ASP A 1 630 ? -9.605 -4.922 -24.787 1.00 85.19 630 ASP A O 1
ATOM 5186 N N . ASP A 1 631 ? -10.885 -3.965 -23.215 1.00 76.94 631 ASP A N 1
ATOM 5187 C CA . ASP A 1 631 ? -11.356 -5.182 -22.551 1.00 76.94 631 ASP A CA 1
ATOM 5188 C C . ASP A 1 631 ? -12.105 -6.174 -23.468 1.00 76.94 631 ASP A C 1
ATOM 5190 O O . ASP A 1 631 ? -12.266 -7.346 -23.119 1.00 76.94 631 ASP A O 1
ATOM 5194 N N . ASN A 1 632 ? -12.516 -5.733 -24.660 1.00 80.06 632 ASN A N 1
ATOM 5195 C CA . ASN A 1 632 ? -13.151 -6.545 -25.696 1.00 80.06 632 ASN A CA 1
ATOM 5196 C C . ASN A 1 632 ? -12.205 -6.854 -26.872 1.00 80.06 632 ASN A C 1
ATOM 5198 O O . ASN A 1 632 ? -12.662 -7.304 -27.926 1.00 80.06 632 ASN A O 1
ATOM 5202 N N . ASN A 1 633 ? -10.894 -6.642 -26.701 1.00 82.62 633 ASN A N 1
ATOM 5203 C CA . ASN A 1 633 ? -9.862 -6.746 -27.737 1.00 82.62 633 ASN A CA 1
ATOM 5204 C C . ASN A 1 633 ? -10.069 -5.788 -28.929 1.00 82.62 633 ASN A C 1
ATOM 5206 O O . ASN A 1 633 ? -9.574 -6.054 -30.029 1.00 82.62 633 ASN A O 1
ATOM 5210 N N . ILE A 1 634 ? -10.780 -4.670 -28.747 1.00 87.19 634 ILE A N 1
ATOM 5211 C CA . ILE A 1 634 ? -10.905 -3.637 -29.782 1.00 87.19 634 ILE A CA 1
ATOM 5212 C C . ILE A 1 634 ? -9.671 -2.740 -29.717 1.00 87.19 634 ILE A C 1
ATOM 5214 O O . ILE A 1 634 ? -9.309 -2.247 -28.653 1.00 87.19 634 ILE A O 1
ATOM 5218 N N . LYS A 1 635 ? -9.012 -2.510 -30.855 1.00 90.00 635 LYS A N 1
ATOM 5219 C CA . LYS A 1 635 ? -7.796 -1.692 -30.909 1.00 90.00 635 LYS A CA 1
ATOM 5220 C C . LYS A 1 635 ? -8.093 -0.237 -30.538 1.00 90.00 635 LYS A C 1
ATOM 5222 O O . LYS A 1 635 ? -8.936 0.401 -31.163 1.00 90.00 635 LYS A O 1
ATOM 5227 N N . ILE A 1 636 ? -7.373 0.278 -29.542 1.00 90.12 636 ILE A N 1
ATOM 5228 C CA . ILE A 1 636 ? -7.423 1.687 -29.133 1.00 90.12 636 ILE A CA 1
ATOM 5229 C C . ILE A 1 636 ? -6.442 2.498 -29.978 1.00 90.12 636 ILE A C 1
ATOM 5231 O O . ILE A 1 636 ? -6.788 3.558 -30.495 1.00 90.12 636 ILE A O 1
ATOM 5235 N N . GLY A 1 637 ? -5.219 1.991 -30.148 1.00 90.62 637 GLY A N 1
ATOM 5236 C CA . GLY A 1 637 ? -4.186 2.675 -30.915 1.00 90.62 637 GLY A CA 1
ATOM 5237 C C . GLY A 1 637 ? -2.780 2.150 -30.652 1.00 90.62 637 GLY A C 1
ATOM 5238 O O . GLY A 1 637 ? -2.594 1.118 -30.005 1.00 90.62 637 GLY A O 1
ATOM 5239 N N . SER A 1 638 ? -1.786 2.868 -31.170 1.00 90.88 638 SER A N 1
ATOM 5240 C CA . SER A 1 638 ? -0.375 2.562 -30.956 1.00 90.88 638 SER A CA 1
ATOM 5241 C C . SER A 1 638 ? 0.498 3.807 -30.826 1.00 90.88 638 SER A C 1
ATOM 5243 O O . SER A 1 638 ? 0.266 4.801 -31.515 1.00 90.88 638 SER A O 1
ATOM 5245 N N . VAL A 1 639 ? 1.562 3.716 -30.033 1.00 88.94 639 VAL A N 1
ATOM 5246 C CA . VAL A 1 639 ? 2.591 4.750 -29.874 1.00 88.94 639 VAL A CA 1
ATOM 5247 C C . VAL A 1 639 ? 3.925 4.209 -30.364 1.00 88.94 639 VAL A C 1
ATOM 5249 O O . VAL A 1 639 ? 4.380 3.167 -29.906 1.00 88.94 639 VAL A O 1
ATOM 5252 N N . GLU A 1 640 ? 4.573 4.921 -31.276 1.00 88.94 640 GLU A N 1
ATOM 5253 C CA . GLU A 1 640 ? 5.898 4.590 -31.785 1.00 88.94 640 GLU A CA 1
ATOM 5254 C C . GLU A 1 640 ? 6.931 5.611 -31.306 1.00 88.94 640 GLU A C 1
ATOM 5256 O O . GLU A 1 640 ? 6.873 6.781 -31.687 1.00 88.94 640 GLU A O 1
ATOM 5261 N N . ILE A 1 641 ? 7.914 5.159 -30.531 1.00 86.69 641 ILE A N 1
ATOM 5262 C CA . ILE A 1 641 ? 8.920 6.008 -29.885 1.00 86.69 641 ILE A CA 1
ATOM 5263 C C . ILE A 1 641 ? 10.297 5.690 -30.467 1.00 86.69 641 ILE A C 1
ATOM 5265 O O . ILE A 1 641 ? 10.694 4.525 -30.534 1.00 86.69 641 ILE A O 1
ATOM 5269 N N . ILE A 1 642 ? 11.036 6.721 -30.891 1.00 85.69 642 ILE A N 1
ATOM 5270 C CA . ILE A 1 642 ? 12.378 6.586 -31.477 1.00 85.69 642 ILE A CA 1
ATOM 5271 C C . ILE A 1 642 ? 13.434 6.950 -30.440 1.00 85.69 642 ILE A C 1
ATOM 5273 O O . ILE A 1 642 ? 13.528 8.089 -29.986 1.00 85.69 642 ILE A O 1
ATOM 5277 N N . PHE A 1 643 ? 14.290 5.990 -30.104 1.00 80.25 643 PHE A N 1
ATOM 5278 C CA . PHE A 1 643 ? 15.143 6.107 -28.924 1.00 80.25 643 PHE A CA 1
ATOM 5279 C C . PHE A 1 643 ? 16.459 6.806 -29.112 1.00 80.25 643 PHE A C 1
ATOM 5281 O O . PHE A 1 643 ? 17.028 7.272 -28.128 1.00 80.25 643 PHE A O 1
ATOM 5288 N N . LYS A 1 644 ? 16.929 6.934 -30.350 1.00 82.88 644 LYS A N 1
ATOM 5289 C CA . LYS A 1 644 ? 18.131 7.712 -30.655 1.00 82.88 644 LYS A CA 1
ATOM 5290 C C . LYS A 1 644 ? 18.118 9.083 -29.949 1.00 82.88 644 LYS A C 1
ATOM 5292 O O . LYS A 1 644 ? 19.137 9.478 -29.396 1.00 82.88 644 LYS A O 1
ATOM 5297 N N . TYR A 1 645 ? 16.967 9.756 -29.930 1.00 79.56 645 TYR A N 1
ATOM 5298 C CA . TYR A 1 645 ? 16.796 11.087 -29.335 1.00 79.56 645 TYR A CA 1
ATOM 5299 C C . TYR A 1 645 ? 16.708 11.045 -27.803 1.00 79.56 645 TYR A C 1
ATOM 5301 O O . TYR A 1 645 ? 17.343 11.835 -27.111 1.00 79.56 645 TYR A O 1
ATOM 5309 N N . MET A 1 646 ? 16.019 10.046 -27.244 1.00 77.94 646 MET A N 1
ATOM 5310 C CA . MET A 1 646 ? 15.992 9.838 -25.791 1.00 77.94 646 MET A CA 1
ATOM 5311 C C . MET A 1 646 ? 17.374 9.482 -25.217 1.00 77.94 646 MET A C 1
ATOM 5313 O O . MET A 1 646 ? 17.734 9.982 -24.159 1.00 77.94 646 MET A O 1
ATOM 5317 N N . LYS A 1 647 ? 18.188 8.670 -25.907 1.00 76.38 647 LYS A N 1
ATOM 5318 C CA . LYS A 1 647 ? 19.551 8.321 -25.450 1.00 76.38 647 LYS A CA 1
ATOM 5319 C C . LYS A 1 647 ? 20.436 9.554 -25.334 1.00 76.38 647 LYS A C 1
ATOM 5321 O O . LYS A 1 647 ? 21.102 9.758 -24.323 1.00 76.38 647 LYS A O 1
ATOM 5326 N N . LYS A 1 648 ? 20.377 10.410 -26.352 1.00 77.25 648 LYS A N 1
ATOM 5327 C CA . LYS A 1 648 ? 21.166 11.636 -26.424 1.00 77.25 648 LYS A CA 1
ATOM 5328 C C . LYS A 1 648 ? 20.839 12.595 -25.274 1.00 77.25 648 LYS A C 1
ATOM 5330 O O . LYS A 1 648 ? 21.753 13.222 -24.752 1.00 77.25 648 LYS A O 1
ATOM 5335 N N . TYR A 1 649 ? 19.596 12.623 -24.779 1.00 73.31 649 TYR A N 1
ATOM 5336 C CA . TYR A 1 649 ? 19.215 13.374 -23.570 1.00 73.31 649 TYR A CA 1
ATOM 5337 C C . TYR A 1 649 ? 20.052 13.014 -22.326 1.00 73.31 649 TYR A C 1
ATOM 5339 O O . TYR A 1 649 ? 20.355 13.890 -21.512 1.00 73.31 649 TYR A O 1
ATOM 5347 N N . PHE A 1 650 ? 20.447 11.747 -22.171 1.00 71.25 650 PHE A N 1
ATOM 5348 C CA . PHE A 1 650 ? 21.259 11.297 -21.034 1.00 71.25 650 PHE A CA 1
ATOM 5349 C C . PHE A 1 650 ? 22.746 11.649 -21.172 1.00 71.25 650 PHE A C 1
ATOM 5351 O O . PHE A 1 650 ? 23.448 11.729 -20.167 1.00 71.25 650 PHE A O 1
ATOM 5358 N N . GLU A 1 651 ? 23.222 11.877 -22.396 1.00 75.50 651 GLU A N 1
ATOM 5359 C CA . GLU A 1 651 ? 24.641 12.084 -22.711 1.00 75.50 651 GLU A CA 1
ATOM 5360 C C . GLU A 1 651 ? 25.027 13.567 -22.835 1.00 75.50 651 GLU A C 1
ATOM 5362 O O . GLU A 1 651 ? 26.206 13.918 -22.766 1.00 75.50 651 GLU A O 1
ATOM 5367 N N . VAL A 1 652 ? 24.049 14.453 -23.033 1.00 71.69 652 VAL A N 1
ATOM 5368 C CA . VAL A 1 652 ? 24.284 15.868 -23.345 1.00 71.69 652 VAL A CA 1
ATOM 5369 C C . VAL A 1 652 ? 24.201 16.776 -22.117 1.00 71.69 652 VAL A C 1
ATOM 5371 O O . VAL A 1 652 ? 23.499 16.506 -21.141 1.00 71.69 652 VAL A O 1
ATOM 5374 N N . ASN A 1 653 ? 24.902 17.912 -22.180 1.00 75.62 653 ASN A N 1
ATOM 5375 C CA . ASN A 1 653 ? 24.864 18.932 -21.130 1.00 75.62 653 ASN A CA 1
ATOM 5376 C C . ASN A 1 653 ? 23.435 19.450 -20.888 1.00 75.62 653 ASN A C 1
ATOM 5378 O O . ASN A 1 653 ? 22.621 19.515 -21.810 1.00 75.62 653 ASN A O 1
ATOM 5382 N N . ALA A 1 654 ? 23.163 19.896 -19.656 1.00 75.56 654 ALA A N 1
ATOM 5383 C CA . ALA A 1 654 ? 21.832 20.316 -19.202 1.00 75.56 654 ALA A CA 1
ATOM 5384 C C . ALA A 1 654 ? 21.140 21.348 -20.117 1.00 75.56 654 ALA A C 1
ATOM 5386 O O . ALA A 1 654 ? 19.930 21.290 -20.302 1.00 75.56 654 ALA A O 1
ATOM 5387 N N . GLU A 1 655 ? 21.902 22.249 -20.737 1.00 77.31 655 GLU A N 1
ATOM 5388 C CA . GLU A 1 655 ? 21.390 23.279 -21.654 1.00 77.31 655 GLU A CA 1
ATOM 5389 C C . GLU A 1 655 ? 20.796 22.688 -22.951 1.00 77.31 655 GLU A C 1
ATOM 5391 O O . GLU A 1 655 ? 19.821 23.213 -23.488 1.00 77.31 655 GLU A O 1
ATOM 5396 N N . TYR A 1 656 ? 21.334 21.562 -23.437 1.00 79.56 656 TYR A N 1
ATOM 5397 C CA . TYR A 1 656 ? 20.885 20.921 -24.679 1.00 79.56 656 TYR A CA 1
ATOM 5398 C C . TYR A 1 656 ? 19.718 19.939 -24.471 1.00 79.56 656 TYR A C 1
ATOM 5400 O O . TYR A 1 656 ? 18.973 19.643 -25.405 1.00 79.56 656 TYR A O 1
ATOM 5408 N N . LYS A 1 657 ? 19.491 19.494 -23.227 1.00 80.50 657 LYS A N 1
ATOM 5409 C CA . LYS A 1 657 ? 18.435 18.537 -22.851 1.00 80.50 657 LYS A CA 1
ATOM 5410 C C . LYS A 1 657 ? 17.030 18.951 -23.304 1.00 80.50 657 LYS A C 1
ATOM 5412 O O . LYS A 1 657 ? 16.256 18.102 -23.736 1.00 80.50 657 LYS A O 1
ATOM 5417 N N . LYS A 1 658 ? 16.690 20.246 -23.251 1.00 82.75 658 LYS A N 1
ATOM 5418 C CA . LYS A 1 658 ? 15.365 20.734 -23.687 1.00 82.75 658 LYS A CA 1
ATOM 5419 C C . LYS A 1 658 ? 15.110 20.502 -25.182 1.00 82.75 658 LYS A C 1
ATOM 5421 O O . LYS A 1 658 ? 13.991 20.173 -25.561 1.00 82.75 658 LYS A O 1
ATOM 5426 N N . TYR A 1 659 ? 16.146 20.617 -26.014 1.00 85.25 659 TYR A N 1
ATOM 5427 C CA . TYR A 1 659 ? 16.047 20.419 -27.459 1.00 85.25 659 TYR A CA 1
ATOM 5428 C C . TYR A 1 659 ? 15.884 18.939 -27.813 1.00 85.25 659 TYR A C 1
ATOM 5430 O O . TYR A 1 659 ? 15.033 18.595 -28.629 1.00 85.25 659 TYR A O 1
ATOM 5438 N N . GLU A 1 660 ? 16.638 18.062 -27.144 1.00 82.00 660 GLU A N 1
ATOM 5439 C CA . GLU A 1 660 ? 16.468 16.606 -27.259 1.00 82.00 660 GLU A CA 1
ATOM 5440 C C . GLU A 1 660 ? 15.076 16.152 -26.799 1.00 82.00 660 GLU A C 1
ATOM 5442 O O . GLU A 1 660 ? 14.456 15.310 -27.445 1.00 82.00 660 GLU A O 1
ATOM 5447 N N . SER A 1 661 ? 14.542 16.751 -25.726 1.00 79.56 661 SER A N 1
ATOM 5448 C CA . SER A 1 661 ? 13.173 16.486 -25.262 1.00 79.56 661 SER A CA 1
ATOM 5449 C C . SER A 1 661 ? 12.134 16.843 -26.331 1.00 79.56 661 SER A C 1
ATOM 5451 O O . SER A 1 661 ? 11.300 16.010 -26.691 1.00 79.56 661 SER A O 1
ATOM 5453 N N . LEU A 1 662 ? 12.239 18.038 -26.925 1.00 82.44 662 LEU A N 1
ATOM 5454 C CA . LEU A 1 662 ? 11.369 18.453 -28.028 1.00 82.44 662 LEU A CA 1
ATOM 5455 C C . LEU A 1 662 ? 11.475 17.502 -29.229 1.00 82.44 662 LEU A C 1
ATOM 5457 O O . LEU A 1 662 ? 10.458 17.131 -29.813 1.00 82.44 662 LEU A O 1
ATOM 5461 N N . LEU A 1 663 ? 12.690 17.086 -29.592 1.00 83.69 663 LEU A N 1
ATOM 5462 C CA . LEU A 1 663 ? 12.923 16.168 -30.705 1.00 83.69 663 LEU A CA 1
ATOM 5463 C C . LEU A 1 663 ? 12.304 14.790 -30.437 1.00 83.69 663 LEU A C 1
ATOM 5465 O O . LEU A 1 663 ? 11.644 14.232 -31.311 1.00 83.69 663 LEU A O 1
ATOM 5469 N N . SER A 1 664 ? 12.433 14.276 -29.214 1.00 79.94 664 SER A N 1
ATOM 5470 C CA . SER A 1 664 ? 11.774 13.046 -28.766 1.00 79.94 664 SER A CA 1
ATOM 5471 C C . SER A 1 664 ? 10.246 13.143 -28.880 1.00 79.94 664 SER A C 1
ATOM 5473 O O . SER A 1 664 ? 9.611 12.281 -29.492 1.00 79.94 664 SER A O 1
ATOM 5475 N N . MET A 1 665 ? 9.648 14.234 -28.386 1.00 76.00 665 MET A N 1
ATOM 5476 C CA . MET A 1 665 ? 8.198 14.455 -28.463 1.00 76.00 665 MET A CA 1
ATOM 5477 C C . MET A 1 665 ? 7.703 14.549 -29.911 1.00 76.00 665 MET A C 1
ATOM 5479 O O . MET A 1 665 ? 6.714 13.916 -30.268 1.00 76.00 665 MET A O 1
ATOM 5483 N N . MET A 1 666 ? 8.403 15.301 -30.764 1.00 80.38 666 MET A N 1
ATOM 5484 C CA . MET A 1 666 ? 7.963 15.573 -32.138 1.00 80.38 666 MET A CA 1
ATOM 5485 C C . MET A 1 666 ? 8.243 14.429 -33.120 1.00 80.38 666 MET A C 1
ATOM 5487 O O . MET A 1 666 ? 7.637 14.381 -34.189 1.00 80.38 666 MET A O 1
ATOM 5491 N N . THR A 1 667 ? 9.152 13.510 -32.783 1.00 80.44 667 THR A N 1
ATOM 5492 C CA . THR A 1 667 ? 9.437 12.309 -33.591 1.00 80.44 667 THR A CA 1
ATOM 5493 C C . THR A 1 667 ? 8.652 11.078 -33.136 1.00 80.44 667 THR A C 1
ATOM 5495 O O . THR A 1 667 ? 8.603 10.085 -33.868 1.00 80.44 667 THR A O 1
ATOM 5498 N N . THR A 1 668 ? 8.000 11.150 -31.971 1.00 83.62 668 THR A N 1
ATOM 5499 C CA . THR A 1 668 ? 7.071 10.125 -31.487 1.00 83.62 668 THR A CA 1
ATOM 5500 C C . THR A 1 668 ? 5.782 10.151 -32.307 1.00 83.62 668 THR A C 1
ATOM 5502 O O . THR A 1 668 ? 5.198 11.210 -32.540 1.00 83.62 668 THR A O 1
ATOM 5505 N N . ARG A 1 669 ? 5.321 8.983 -32.765 1.00 83.44 669 ARG A N 1
ATOM 5506 C CA . ARG A 1 669 ? 4.091 8.861 -33.564 1.00 83.44 669 ARG A CA 1
ATOM 5507 C C . ARG A 1 669 ? 2.992 8.223 -32.741 1.00 83.44 669 ARG A C 1
ATOM 5509 O O . ARG A 1 669 ? 3.195 7.158 -32.172 1.00 83.44 669 ARG A O 1
ATOM 5516 N N . ILE A 1 670 ? 1.826 8.853 -32.722 1.00 82.62 670 ILE A N 1
ATOM 5517 C CA . ILE A 1 670 ? 0.653 8.363 -32.001 1.00 82.62 670 ILE A CA 1
ATOM 5518 C C . ILE A 1 670 ? -0.445 8.097 -33.018 1.00 82.62 670 ILE A C 1
ATOM 5520 O O . ILE A 1 670 ? -0.927 9.024 -33.669 1.00 82.62 670 ILE A O 1
ATOM 5524 N N . ASN A 1 671 ? -0.838 6.834 -33.133 1.00 84.81 671 ASN A N 1
ATOM 5525 C CA . ASN A 1 671 ? -1.945 6.392 -33.967 1.00 84.81 671 ASN A CA 1
ATOM 5526 C C . ASN A 1 671 ? -3.118 6.067 -33.050 1.00 84.81 671 ASN A C 1
ATOM 5528 O O . ASN A 1 671 ? -3.061 5.100 -32.297 1.00 84.81 671 ASN A O 1
ATOM 5532 N N . TYR A 1 672 ? -4.167 6.877 -33.105 1.00 85.69 672 TYR A N 1
ATOM 5533 C CA . TYR A 1 672 ? -5.408 6.636 -32.380 1.00 85.69 672 TYR A CA 1
ATOM 5534 C C . TYR A 1 672 ? -6.443 6.033 -33.337 1.00 85.69 672 TYR A C 1
ATOM 5536 O O . TYR A 1 672 ? -6.646 6.558 -34.431 1.00 85.69 672 TYR A O 1
ATOM 5544 N N . GLU A 1 673 ? -7.051 4.911 -32.952 1.00 83.31 673 GLU A N 1
ATOM 5545 C CA . GLU A 1 673 ? -7.885 4.069 -33.826 1.00 83.31 673 GLU A CA 1
ATOM 5546 C C . GLU A 1 673 ? -9.244 3.697 -33.194 1.00 83.31 673 GLU A C 1
ATOM 5548 O O . GLU A 1 673 ? -10.033 2.973 -33.803 1.00 83.31 673 GLU A O 1
ATOM 5553 N N . TYR A 1 674 ? -9.557 4.210 -32.000 1.00 80.62 674 TYR A N 1
ATOM 5554 C CA . TYR A 1 674 ? -10.808 3.908 -31.302 1.00 80.62 674 TYR A CA 1
ATOM 5555 C C . TYR A 1 674 ? -11.990 4.743 -31.842 1.00 80.62 674 TYR A C 1
ATOM 5557 O O . TYR A 1 674 ? -11.876 5.954 -32.025 1.00 80.62 674 TYR A O 1
ATOM 5565 N N . ASN A 1 675 ? -13.149 4.110 -32.079 1.00 68.94 675 ASN A N 1
ATOM 5566 C CA . ASN A 1 675 ? -14.408 4.747 -32.526 1.00 68.94 675 ASN A CA 1
ATOM 5567 C C . ASN A 1 675 ? -14.376 5.537 -33.862 1.00 68.94 675 ASN A C 1
ATOM 5569 O O . ASN A 1 675 ? -15.137 6.485 -34.025 1.00 68.94 675 ASN A O 1
ATOM 5573 N N . ASN A 1 676 ? -13.584 5.126 -34.862 1.00 57.56 676 ASN A N 1
ATOM 5574 C CA . ASN A 1 676 ? -13.547 5.729 -36.217 1.00 57.56 676 ASN A CA 1
ATOM 5575 C C . ASN A 1 676 ? -13.154 7.225 -36.299 1.00 57.56 676 ASN A C 1
ATOM 5577 O O . ASN A 1 676 ? -13.186 7.791 -37.395 1.00 57.56 676 ASN A O 1
ATOM 5581 N N . ASP A 1 677 ? -12.706 7.853 -35.210 1.00 49.31 677 ASP A N 1
ATOM 5582 C CA . ASP A 1 677 ? -12.147 9.210 -35.224 1.00 49.31 677 ASP A CA 1
ATOM 5583 C C . ASP A 1 677 ? -10.678 9.177 -35.670 1.00 49.31 677 ASP A C 1
ATOM 5585 O O . ASP A 1 677 ? -9.736 9.367 -34.899 1.00 49.31 677 ASP A O 1
ATOM 5589 N N . TYR A 1 678 ? -10.469 8.900 -36.956 1.00 46.03 678 TYR A N 1
ATOM 5590 C CA . TYR A 1 678 ? -9.149 8.985 -37.567 1.00 46.03 678 TYR A CA 1
ATOM 5591 C C . TYR A 1 678 ? -8.779 10.456 -37.800 1.00 46.03 678 TYR A C 1
ATOM 5593 O O . TYR A 1 678 ? -9.206 11.071 -38.778 1.00 46.03 678 TYR A O 1
ATOM 5601 N N . ILE A 1 679 ? -7.969 11.030 -36.908 1.00 49.66 679 ILE A N 1
ATOM 5602 C CA . ILE A 1 679 ? -7.338 12.341 -37.114 1.00 49.66 679 ILE A CA 1
ATOM 5603 C C . ILE A 1 679 ? -5.846 12.122 -37.371 1.00 49.66 679 ILE A C 1
ATOM 5605 O O . ILE A 1 679 ? -5.017 12.196 -36.462 1.00 49.66 679 ILE A O 1
ATOM 5609 N N . GLU A 1 680 ? -5.491 11.881 -38.632 1.00 46.91 680 GLU A N 1
ATOM 5610 C CA . GLU A 1 680 ? -4.110 12.025 -39.093 1.00 46.91 680 GLU A CA 1
ATOM 5611 C C . GLU A 1 680 ? -3.805 13.527 -39.214 1.00 46.91 680 GLU A C 1
ATOM 5613 O O . GLU A 1 680 ? -4.122 14.174 -40.213 1.00 46.91 680 GLU A O 1
ATOM 5618 N N . SER A 1 681 ? -3.197 14.128 -38.191 1.00 47.81 681 SER A N 1
ATOM 5619 C CA . SER A 1 681 ? -2.582 15.448 -38.350 1.00 47.81 681 SER A CA 1
ATOM 5620 C C . SER A 1 681 ? -1.195 15.271 -38.962 1.00 47.81 681 SER A C 1
ATOM 5622 O O . SER A 1 681 ? -0.177 15.345 -38.278 1.00 47.81 681 SER A O 1
ATOM 5624 N N . VAL A 1 682 ? -1.131 14.998 -40.269 1.00 52.22 682 VAL A N 1
ATOM 5625 C CA . VAL A 1 682 ? 0.159 14.997 -40.968 1.00 52.22 682 VAL A CA 1
ATOM 5626 C C . VAL A 1 682 ? 0.659 16.439 -41.047 1.00 52.22 682 VAL A C 1
ATOM 5628 O O . VAL A 1 682 ? 0.291 17.201 -41.941 1.00 52.22 682 VAL A O 1
ATOM 5631 N N . ASP A 1 683 ? 1.506 16.821 -40.095 1.00 63.19 683 ASP A N 1
ATOM 5632 C CA . ASP A 1 683 ? 2.260 18.069 -40.127 1.00 63.19 683 ASP A CA 1
ATOM 5633 C C . ASP A 1 683 ? 3.338 17.984 -41.222 1.00 63.19 683 ASP A C 1
ATOM 5635 O O . ASP A 1 683 ? 4.497 17.664 -40.967 1.00 63.19 683 ASP A O 1
ATOM 5639 N N . ASN A 1 684 ? 2.934 18.210 -42.478 1.00 64.19 684 ASN A N 1
ATOM 5640 C CA . ASN A 1 684 ? 3.781 18.014 -43.663 1.00 64.19 684 ASN A CA 1
ATOM 5641 C C . ASN A 1 684 ? 5.099 18.814 -43.624 1.00 64.19 684 ASN A C 1
ATOM 5643 O O . ASN A 1 684 ? 6.069 18.383 -44.250 1.00 64.19 684 ASN A O 1
ATOM 5647 N N . TYR A 1 685 ? 5.123 19.939 -42.899 1.00 66.56 685 TYR A N 1
ATOM 5648 C CA . TYR A 1 685 ? 6.244 20.883 -42.827 1.00 66.56 685 TYR A CA 1
ATOM 5649 C C . TYR A 1 685 ? 6.878 20.990 -41.430 1.00 66.56 685 TYR A C 1
ATOM 5651 O O . TYR A 1 685 ? 7.794 21.789 -41.243 1.00 66.56 685 TYR A O 1
ATOM 5659 N N . GLY A 1 686 ? 6.395 20.236 -40.435 1.00 73.62 686 GLY A N 1
ATOM 5660 C CA . GLY A 1 686 ? 6.899 20.335 -39.062 1.00 73.62 686 GLY A CA 1
ATOM 5661 C C . GLY A 1 686 ? 6.525 21.635 -38.341 1.00 73.62 686 GLY A C 1
ATOM 5662 O O . GLY A 1 686 ? 7.261 22.086 -37.467 1.00 73.62 686 GLY A O 1
ATOM 5663 N N . THR A 1 687 ? 5.412 22.263 -38.717 1.00 76.38 687 THR A N 1
ATOM 5664 C CA . THR A 1 687 ? 4.899 23.527 -38.170 1.00 76.38 687 THR A CA 1
ATOM 5665 C C . THR A 1 687 ? 4.881 23.575 -36.641 1.00 76.38 687 THR A C 1
ATOM 5667 O O . THR A 1 687 ? 5.356 24.559 -36.080 1.00 76.38 687 THR A O 1
ATOM 5670 N N . LYS A 1 688 ? 4.441 22.514 -35.948 1.00 77.38 688 LYS A N 1
ATOM 5671 C CA . LYS A 1 688 ? 4.431 22.471 -34.471 1.00 77.38 688 LYS A CA 1
ATOM 5672 C C . LYS A 1 688 ? 5.842 22.493 -33.877 1.00 77.38 688 LYS A C 1
ATOM 5674 O O . LYS A 1 688 ? 6.093 23.203 -32.905 1.00 77.38 688 LYS A O 1
ATOM 5679 N N . PHE A 1 689 ? 6.766 21.748 -34.484 1.00 84.62 689 PHE A N 1
ATOM 5680 C CA . PHE A 1 689 ? 8.175 21.726 -34.084 1.00 84.62 689 PHE A CA 1
ATOM 5681 C C . PHE A 1 689 ? 8.814 23.103 -34.307 1.00 84.62 689 PHE A C 1
ATOM 5683 O O . PHE A 1 689 ? 9.488 23.636 -33.427 1.00 84.62 689 PHE A O 1
ATOM 5690 N N . ILE A 1 690 ? 8.539 23.720 -35.458 1.00 85.00 690 ILE A N 1
ATOM 5691 C CA . ILE A 1 690 ? 9.037 25.052 -35.806 1.00 85.00 690 ILE A CA 1
ATOM 5692 C C . ILE A 1 690 ? 8.499 26.110 -34.841 1.00 85.00 690 ILE A C 1
ATOM 5694 O O . ILE A 1 690 ? 9.279 26.931 -34.364 1.00 85.00 690 ILE A O 1
ATOM 5698 N N . SER A 1 691 ? 7.207 26.081 -34.504 1.00 83.56 691 SER A N 1
ATOM 5699 C CA . SER A 1 691 ? 6.625 26.993 -33.513 1.00 83.56 691 SER A CA 1
ATOM 5700 C C . SER A 1 691 ? 7.359 26.925 -32.172 1.00 83.56 691 SER A C 1
ATOM 5702 O O . SER A 1 691 ? 7.690 27.971 -31.617 1.00 83.56 691 SER A O 1
ATOM 5704 N N . ALA A 1 692 ? 7.675 25.722 -31.681 1.00 84.19 692 ALA A N 1
ATOM 5705 C CA . ALA A 1 692 ? 8.418 25.548 -30.432 1.00 84.19 692 ALA A CA 1
ATOM 5706 C C . ALA A 1 692 ? 9.848 26.115 -30.514 1.00 84.19 692 ALA A C 1
ATOM 5708 O O . ALA A 1 692 ? 10.266 26.867 -29.632 1.00 84.19 692 ALA A O 1
ATOM 5709 N N . ILE A 1 693 ? 10.579 25.827 -31.599 1.00 87.81 693 ILE A N 1
ATOM 5710 C CA . ILE A 1 693 ? 11.931 26.368 -31.818 1.00 87.81 693 ILE A CA 1
ATOM 5711 C C . ILE A 1 693 ? 11.912 27.899 -31.897 1.00 87.81 693 ILE A C 1
ATOM 5713 O O . ILE A 1 693 ? 12.756 28.565 -31.296 1.00 87.81 693 ILE A O 1
ATOM 5717 N N . LEU A 1 694 ? 10.951 28.478 -32.619 1.00 83.88 694 LEU A N 1
ATOM 5718 C CA . LEU A 1 694 ? 10.860 29.928 -32.771 1.00 83.88 694 LEU A CA 1
ATOM 5719 C C . LEU A 1 694 ? 10.474 30.627 -31.470 1.00 83.88 694 LEU A C 1
ATOM 5721 O O . LEU A 1 694 ? 10.966 31.727 -31.225 1.00 83.88 694 LEU A O 1
ATOM 5725 N N . GLN A 1 695 ? 9.654 29.997 -30.626 1.00 84.75 695 GLN A N 1
ATOM 5726 C CA . GLN A 1 695 ? 9.345 30.523 -29.299 1.00 84.75 695 GLN A CA 1
ATOM 5727 C C . GLN A 1 695 ? 10.626 30.684 -28.468 1.00 84.75 695 GLN A C 1
ATOM 5729 O O . GLN A 1 695 ? 10.868 31.755 -27.920 1.00 84.75 695 GLN A O 1
ATOM 5734 N N . TRP A 1 696 ? 11.507 29.679 -28.461 1.00 85.88 696 TRP A N 1
ATOM 5735 C CA . TRP A 1 696 ? 12.814 29.794 -27.802 1.00 85.88 696 TRP A CA 1
ATOM 5736 C C . TRP A 1 696 ? 13.716 30.840 -28.455 1.00 85.88 696 TRP A C 1
ATOM 5738 O O . TRP A 1 696 ? 14.459 31.535 -27.764 1.00 85.88 696 TRP A O 1
ATOM 5748 N N . CYS A 1 697 ? 13.644 30.991 -29.779 1.00 83.50 697 CYS A N 1
ATOM 5749 C CA . CYS A 1 697 ? 14.397 32.027 -30.478 1.00 83.50 697 CYS A CA 1
ATOM 5750 C C . CYS A 1 697 ? 13.975 33.438 -30.045 1.00 83.50 697 CYS A C 1
ATOM 5752 O O . CYS A 1 697 ? 14.850 34.289 -29.899 1.00 83.50 697 CYS A O 1
ATOM 5754 N N . LEU A 1 698 ? 12.684 33.687 -29.791 1.00 83.31 698 LEU A N 1
ATOM 5755 C CA . LEU A 1 698 ? 12.209 34.978 -29.279 1.00 83.31 698 LEU A CA 1
ATOM 5756 C C . LEU A 1 698 ? 12.834 35.312 -27.918 1.00 83.31 698 LEU A C 1
ATOM 5758 O O . LEU A 1 698 ? 13.387 36.402 -27.765 1.00 83.31 698 LEU A O 1
ATOM 5762 N N . ASP A 1 699 ? 12.845 34.357 -26.984 1.00 84.81 699 ASP A N 1
ATOM 5763 C CA . ASP A 1 699 ? 13.463 34.539 -25.663 1.00 84.81 699 ASP A CA 1
ATOM 5764 C C . ASP A 1 699 ? 14.970 34.840 -25.782 1.00 84.81 699 ASP A C 1
ATOM 5766 O O . ASP A 1 699 ? 15.525 35.679 -25.067 1.00 84.81 699 ASP A O 1
ATOM 5770 N N . LEU A 1 700 ? 15.664 34.168 -26.709 1.00 86.56 700 LEU A N 1
ATOM 5771 C CA . LEU A 1 700 ? 17.084 34.416 -26.981 1.00 86.56 700 LEU A CA 1
ATOM 5772 C C . LEU A 1 700 ? 17.321 35.799 -27.598 1.00 86.56 700 LEU A C 1
ATOM 5774 O O . LEU A 1 700 ? 18.322 36.444 -27.284 1.00 86.56 700 LEU A O 1
ATOM 5778 N N . MET A 1 701 ? 16.420 36.263 -28.466 1.00 82.81 701 MET A N 1
ATOM 5779 C CA . MET A 1 701 ? 16.488 37.589 -29.088 1.00 82.81 701 MET A CA 1
ATOM 5780 C C . MET A 1 701 ? 16.281 38.703 -28.056 1.00 82.81 701 MET A C 1
ATOM 5782 O O . MET A 1 701 ? 17.003 39.704 -28.083 1.00 82.81 701 MET A O 1
ATOM 5786 N N . GLU A 1 702 ? 15.357 38.521 -27.113 1.00 83.12 702 GLU A N 1
ATOM 5787 C CA . GLU A 1 702 ? 15.162 39.441 -25.990 1.00 83.12 702 GLU A CA 1
ATOM 5788 C C . GLU A 1 702 ? 16.420 39.515 -25.115 1.00 83.12 702 GLU A C 1
ATOM 5790 O O . GLU A 1 702 ? 16.996 40.597 -24.959 1.00 83.12 702 GLU A O 1
ATOM 5795 N N . LYS A 1 703 ? 16.952 38.360 -24.688 1.00 83.75 703 LYS A N 1
ATOM 5796 C CA . LYS A 1 703 ? 18.218 38.280 -23.936 1.00 83.75 703 LYS A CA 1
ATOM 5797 C C . LYS A 1 703 ? 19.387 38.925 -24.678 1.00 83.75 703 LYS A C 1
ATOM 5799 O O . LYS A 1 703 ? 20.232 39.584 -24.065 1.00 83.75 703 LYS A O 1
ATOM 5804 N N . LEU A 1 704 ? 19.459 38.763 -26.001 1.00 81.94 704 LEU A N 1
ATOM 5805 C CA . LEU A 1 704 ? 20.502 39.377 -26.823 1.00 81.94 704 LEU A CA 1
ATOM 5806 C C . LEU A 1 704 ? 20.394 40.910 -26.824 1.00 81.94 704 LEU A C 1
ATOM 5808 O O . LEU A 1 704 ? 21.415 41.602 -26.724 1.00 81.94 704 LEU A O 1
ATOM 5812 N N . ASN A 1 705 ? 19.176 41.449 -26.923 1.00 78.06 705 ASN A N 1
ATOM 5813 C CA . ASN A 1 705 ? 18.922 42.889 -26.851 1.00 78.06 705 ASN A CA 1
ATOM 5814 C C . ASN A 1 705 ? 19.281 43.452 -25.468 1.00 78.06 705 ASN A C 1
ATOM 5816 O O . ASN A 1 705 ? 19.994 44.454 -25.387 1.00 78.06 705 ASN A O 1
ATOM 5820 N N . GLU A 1 706 ? 18.861 42.790 -24.388 1.00 79.38 706 GLU A N 1
ATOM 5821 C CA . GLU A 1 706 ? 19.195 43.181 -23.013 1.00 79.38 706 GLU A CA 1
ATOM 5822 C C . GLU A 1 706 ? 20.706 43.195 -22.776 1.00 79.38 706 GLU A C 1
ATOM 5824 O O . GLU A 1 706 ? 21.257 44.195 -22.308 1.00 79.38 706 GLU A O 1
ATOM 5829 N N . THR A 1 707 ? 21.394 42.124 -23.182 1.00 77.06 707 THR A N 1
ATOM 5830 C CA . THR A 1 707 ? 22.854 41.981 -23.070 1.00 77.06 707 THR A CA 1
ATOM 5831 C C . THR A 1 707 ? 23.583 43.104 -23.814 1.00 77.06 707 THR A C 1
ATOM 5833 O O . THR A 1 707 ? 24.573 43.644 -23.315 1.00 77.06 707 THR A O 1
ATOM 5836 N N . THR A 1 708 ? 23.071 43.500 -24.989 1.00 69.62 708 THR A N 1
ATOM 5837 C CA . THR A 1 708 ? 23.603 44.611 -25.803 1.00 69.62 708 THR A CA 1
ATOM 5838 C C . THR A 1 708 ? 23.460 45.969 -25.105 1.00 69.62 708 THR A C 1
ATOM 5840 O O . THR A 1 708 ? 24.345 46.812 -25.247 1.00 69.62 708 THR A O 1
ATOM 5843 N N . ASN A 1 709 ? 22.401 46.170 -24.317 1.00 66.06 709 ASN A N 1
ATOM 5844 C CA . ASN A 1 709 ? 22.076 47.463 -23.708 1.00 66.06 709 ASN A CA 1
ATOM 5845 C C . ASN A 1 709 ? 22.625 47.657 -22.283 1.00 66.06 709 ASN A C 1
ATOM 5847 O O . ASN A 1 709 ? 22.732 48.796 -21.831 1.00 66.06 709 ASN A O 1
ATOM 5851 N N . THR A 1 710 ? 22.964 46.581 -21.565 1.00 63.16 710 THR A N 1
ATOM 5852 C CA . THR A 1 710 ? 23.221 46.635 -20.110 1.00 63.16 710 THR A CA 1
ATOM 5853 C C . THR A 1 710 ? 24.660 46.311 -19.693 1.00 63.16 710 THR A C 1
ATOM 5855 O O . THR A 1 710 ? 25.129 46.821 -18.673 1.00 63.16 710 THR A O 1
ATOM 5858 N N . ILE A 1 711 ? 25.406 45.506 -20.462 1.00 69.56 711 ILE A N 1
ATOM 5859 C CA . ILE A 1 711 ? 26.713 44.987 -20.019 1.00 69.56 711 ILE A CA 1
ATOM 5860 C C . ILE A 1 711 ? 27.887 45.790 -20.603 1.00 69.56 711 ILE A C 1
ATOM 5862 O O . ILE A 1 711 ? 28.336 45.596 -21.740 1.00 69.56 711 ILE A O 1
ATOM 5866 N N . ASN A 1 712 ? 28.468 46.645 -19.757 1.00 64.31 712 ASN A N 1
ATOM 5867 C CA . ASN A 1 712 ? 29.645 47.455 -20.096 1.00 64.31 712 ASN A CA 1
ATOM 5868 C C . ASN A 1 712 ? 30.974 46.675 -20.019 1.00 64.31 712 ASN A C 1
ATOM 5870 O O . ASN A 1 712 ? 31.928 47.020 -20.719 1.00 64.31 712 ASN A O 1
ATOM 5874 N N . ASN A 1 713 ? 31.049 45.609 -19.211 1.00 76.56 713 ASN A N 1
ATOM 5875 C CA . ASN A 1 713 ? 32.249 44.775 -19.093 1.00 76.56 713 ASN A CA 1
ATOM 5876 C C . ASN A 1 713 ? 32.412 43.875 -20.336 1.00 76.56 713 ASN A C 1
ATOM 5878 O O . ASN A 1 713 ? 31.490 43.157 -20.722 1.00 76.56 713 ASN A O 1
ATOM 5882 N N . LYS A 1 714 ? 33.585 43.925 -20.980 1.00 69.81 714 LYS A N 1
ATOM 5883 C CA . LYS A 1 714 ? 33.853 43.214 -22.239 1.00 69.81 714 LYS A CA 1
ATOM 5884 C C . LYS A 1 714 ? 33.845 41.691 -22.089 1.00 69.81 714 LYS A C 1
ATOM 5886 O O . LYS A 1 714 ? 33.257 41.035 -22.945 1.00 69.81 714 LYS A O 1
ATOM 5891 N N . ASP A 1 715 ? 34.428 41.158 -21.019 1.00 72.81 715 ASP A N 1
ATOM 5892 C CA . ASP A 1 715 ? 34.571 39.709 -20.827 1.00 72.81 715 ASP A CA 1
ATOM 5893 C C . ASP A 1 715 ? 33.233 39.069 -20.453 1.00 72.81 715 ASP A C 1
ATOM 5895 O O . ASP A 1 715 ? 32.839 38.051 -21.017 1.00 72.81 715 ASP A O 1
ATOM 5899 N N . ILE A 1 716 ? 32.474 39.728 -19.571 1.00 77.50 716 ILE A N 1
ATOM 5900 C CA . ILE A 1 716 ? 31.121 39.294 -19.192 1.00 77.50 716 ILE A CA 1
ATOM 5901 C C . ILE A 1 716 ? 30.201 39.315 -20.419 1.00 77.50 716 ILE A C 1
ATOM 5903 O O . ILE A 1 716 ? 29.495 38.348 -20.682 1.00 77.50 716 ILE A O 1
ATOM 5907 N N . TYR A 1 717 ? 30.264 40.375 -21.226 1.00 78.06 717 TYR A N 1
ATOM 5908 C CA . TYR A 1 717 ? 29.476 40.486 -22.452 1.00 78.06 717 TYR A CA 1
ATOM 5909 C C . TYR A 1 717 ? 29.809 39.397 -23.482 1.00 78.06 717 TYR A C 1
ATOM 5911 O O . TYR A 1 717 ? 28.904 38.805 -24.063 1.00 78.06 717 TYR A O 1
ATOM 5919 N N . ALA A 1 718 ? 31.097 39.121 -23.716 1.00 78.75 718 ALA A N 1
ATOM 5920 C CA . ALA A 1 718 ? 31.518 38.081 -24.655 1.00 78.75 718 ALA A CA 1
ATOM 5921 C C . ALA A 1 718 ? 31.090 36.681 -24.187 1.00 78.75 718 ALA A C 1
ATOM 5923 O O . ALA A 1 718 ? 30.651 35.868 -25.004 1.00 78.75 718 ALA A O 1
ATOM 5924 N N . ASN A 1 719 ? 31.154 36.418 -22.879 1.00 82.56 719 ASN A N 1
ATOM 5925 C CA . ASN A 1 719 ? 30.691 35.164 -22.292 1.00 82.56 719 ASN A CA 1
ATOM 5926 C C . ASN A 1 719 ? 29.174 34.981 -22.453 1.00 82.56 719 ASN A C 1
ATOM 5928 O O . ASN A 1 719 ? 28.747 33.920 -22.906 1.00 82.56 719 ASN A O 1
ATOM 5932 N N . GLU A 1 720 ? 28.367 36.006 -22.166 1.00 83.25 720 GLU A N 1
ATOM 5933 C CA . GLU A 1 720 ? 26.907 35.939 -22.344 1.00 83.25 720 GLU A CA 1
ATOM 5934 C C . GLU A 1 720 ? 26.508 35.779 -23.819 1.00 83.25 720 GLU A C 1
ATOM 5936 O O . GLU A 1 720 ? 25.694 34.918 -24.153 1.00 83.25 720 GLU A O 1
ATOM 5941 N N . LEU A 1 721 ? 27.159 36.500 -24.740 1.00 84.56 721 LEU A N 1
ATOM 5942 C CA . LEU A 1 721 ? 26.952 36.295 -26.178 1.00 84.56 721 LEU A CA 1
ATOM 5943 C C . LEU A 1 721 ? 27.329 34.883 -26.639 1.00 84.56 721 LEU A C 1
ATOM 5945 O O . LEU A 1 721 ? 26.658 34.320 -27.502 1.00 84.56 721 LEU A O 1
ATOM 5949 N N . THR A 1 722 ? 28.385 34.300 -26.072 1.00 87.50 722 THR A N 1
ATOM 5950 C CA . THR A 1 722 ? 28.808 32.931 -26.399 1.00 87.50 722 THR A CA 1
ATOM 5951 C C . THR A 1 722 ? 27.783 31.901 -25.924 1.00 87.50 722 THR A C 1
ATOM 5953 O O . THR A 1 722 ? 27.526 30.937 -26.643 1.00 87.50 722 THR A O 1
ATOM 5956 N N . LYS A 1 723 ? 27.149 32.109 -24.762 1.00 88.19 723 LYS A N 1
ATOM 5957 C CA . LYS A 1 723 ? 26.037 31.264 -24.291 1.00 88.19 723 LYS A CA 1
ATOM 5958 C C . LYS A 1 723 ? 24.827 31.361 -25.223 1.00 88.19 723 LYS A C 1
ATOM 5960 O O . LYS A 1 723 ? 24.336 30.337 -25.684 1.00 88.19 723 LYS A O 1
ATOM 5965 N N . ILE A 1 724 ? 24.409 32.580 -25.579 1.00 89.19 724 ILE A N 1
ATOM 5966 C CA . ILE A 1 724 ? 23.282 32.804 -26.504 1.00 89.19 724 ILE A CA 1
ATOM 5967 C C . ILE A 1 724 ? 23.570 32.189 -27.882 1.00 89.19 724 ILE A C 1
ATOM 5969 O O . ILE A 1 724 ? 22.701 31.563 -28.482 1.00 89.19 724 ILE A O 1
ATOM 5973 N N . LYS A 1 725 ? 24.804 32.320 -28.383 1.00 91.50 725 LYS A N 1
ATOM 5974 C CA . LYS A 1 725 ? 25.231 31.692 -29.639 1.00 91.50 725 LYS A CA 1
ATOM 5975 C C . LYS A 1 725 ? 25.053 30.173 -29.604 1.00 91.50 725 LYS A C 1
ATOM 5977 O O . LYS A 1 725 ? 24.498 29.620 -30.550 1.00 91.50 725 LYS A O 1
ATOM 5982 N N . LYS A 1 726 ? 25.510 29.514 -28.533 1.00 90.06 726 LYS A N 1
ATOM 5983 C CA . LYS A 1 726 ? 25.384 28.057 -28.382 1.00 90.06 726 LYS A CA 1
ATOM 5984 C C . LYS A 1 726 ? 23.925 27.602 -28.429 1.00 90.06 726 LYS A C 1
ATOM 5986 O O . LYS A 1 726 ? 23.633 26.601 -29.065 1.00 90.06 726 LYS A O 1
ATOM 5991 N N . GLU A 1 727 ? 23.006 28.356 -27.834 1.00 91.00 727 GLU A N 1
ATOM 5992 C CA . GLU A 1 727 ? 21.565 28.064 -27.885 1.00 91.00 727 GLU A CA 1
ATOM 5993 C C . GLU A 1 727 ? 20.990 28.110 -29.316 1.00 91.00 727 GLU A C 1
ATOM 5995 O O . GLU A 1 727 ? 20.208 27.240 -29.711 1.00 91.00 727 GLU A O 1
ATOM 6000 N N . PHE A 1 728 ? 21.429 29.066 -30.144 1.00 91.25 728 PHE A N 1
ATOM 6001 C CA . PHE A 1 728 ? 21.076 29.074 -31.569 1.00 91.25 728 PHE A CA 1
ATOM 6002 C C . PHE A 1 728 ? 21.689 27.886 -32.329 1.00 91.25 728 PHE A C 1
ATOM 6004 O O . PHE A 1 728 ? 21.009 27.274 -33.151 1.00 91.25 728 PHE A O 1
ATOM 6011 N N . GLU A 1 729 ? 22.944 27.524 -32.046 1.00 91.25 729 GLU A N 1
ATOM 6012 C CA . GLU A 1 729 ? 23.602 26.349 -32.643 1.00 91.25 729 GLU A CA 1
ATOM 6013 C C . GLU A 1 729 ? 22.887 25.041 -32.260 1.00 91.25 729 GLU A C 1
ATOM 6015 O O . GLU A 1 729 ? 22.682 24.169 -33.105 1.00 91.25 729 GLU A O 1
ATOM 6020 N N . TYR A 1 730 ? 22.423 24.923 -31.015 1.00 90.00 730 TYR A N 1
ATOM 6021 C CA . TYR A 1 730 ? 21.592 23.811 -30.558 1.00 90.00 730 TYR A CA 1
ATOM 6022 C C . TYR A 1 730 ? 20.263 23.729 -31.312 1.00 90.00 730 TYR A C 1
ATOM 6024 O O . TYR A 1 730 ? 19.885 22.646 -31.767 1.00 90.00 730 TYR A O 1
ATOM 6032 N N . SER A 1 731 ? 19.590 24.862 -31.515 1.00 90.75 731 SER A N 1
ATOM 6033 C CA . SER A 1 731 ? 18.356 24.936 -32.307 1.00 90.75 731 SER A CA 1
ATOM 6034 C C . SER A 1 731 ? 18.575 24.450 -33.748 1.00 90.75 731 SER A C 1
ATOM 6036 O O . SER A 1 731 ? 17.807 23.632 -34.251 1.00 90.75 731 SER A O 1
ATOM 6038 N N . ILE A 1 732 ? 19.665 24.889 -34.389 1.00 92.12 732 ILE A N 1
ATOM 6039 C CA . ILE A 1 732 ? 20.061 24.489 -35.752 1.00 92.12 732 ILE A CA 1
ATOM 6040 C C . ILE A 1 732 ? 20.321 22.983 -35.845 1.00 92.12 732 ILE A C 1
ATOM 6042 O O . ILE A 1 732 ? 19.791 22.314 -36.732 1.00 92.12 732 ILE A O 1
ATOM 6046 N N . ASN A 1 733 ? 21.108 22.432 -34.920 1.00 89.81 733 ASN A N 1
ATOM 6047 C CA . ASN A 1 733 ? 21.405 20.999 -34.901 1.00 89.81 733 ASN A CA 1
ATOM 6048 C C . ASN A 1 733 ? 20.123 20.168 -34.754 1.00 89.81 733 ASN A C 1
ATOM 6050 O O . ASN A 1 733 ? 19.942 19.174 -35.452 1.00 89.81 733 ASN A O 1
ATOM 6054 N N . THR A 1 734 ? 19.202 20.620 -33.904 1.00 88.88 734 THR A N 1
ATOM 6055 C CA . THR A 1 734 ? 17.918 19.946 -33.666 1.00 88.88 734 THR A CA 1
ATOM 6056 C C . THR A 1 734 ? 17.018 19.992 -34.901 1.00 88.88 734 THR A C 1
ATOM 6058 O O . THR A 1 734 ? 16.420 18.979 -35.258 1.00 88.88 734 THR A O 1
ATOM 6061 N N . ILE A 1 735 ? 16.971 21.129 -35.611 1.00 90.62 735 ILE A N 1
ATOM 6062 C CA . ILE A 1 735 ? 16.282 21.243 -36.907 1.00 90.62 735 ILE A CA 1
ATOM 6063 C C . ILE A 1 735 ? 16.847 20.229 -37.905 1.00 90.62 735 ILE A C 1
ATOM 6065 O O . ILE A 1 735 ? 16.081 19.499 -38.530 1.00 90.62 735 ILE A O 1
ATOM 6069 N N . ASN A 1 736 ? 18.173 20.156 -38.033 1.00 90.56 736 ASN A N 1
ATOM 6070 C CA . ASN A 1 736 ? 18.838 19.253 -38.972 1.00 90.56 736 ASN A CA 1
ATOM 6071 C C . ASN A 1 736 ? 18.527 17.778 -38.702 1.00 90.56 736 ASN A C 1
ATOM 6073 O O . ASN A 1 736 ? 18.322 17.009 -39.641 1.00 90.56 736 ASN A O 1
ATOM 6077 N N . GLU A 1 737 ? 18.431 17.383 -37.435 1.00 89.06 737 GLU A N 1
ATOM 6078 C CA . GLU A 1 737 ? 18.025 16.025 -37.073 1.00 89.06 737 GLU A CA 1
ATOM 6079 C C . GLU A 1 737 ? 16.543 15.745 -37.370 1.00 89.06 737 GLU A C 1
ATOM 6081 O O . GLU A 1 737 ? 16.199 14.625 -37.765 1.00 89.06 737 GLU A O 1
ATOM 6086 N N . PHE A 1 738 ? 15.676 16.755 -37.247 1.00 88.75 738 PHE A N 1
ATOM 6087 C CA . PHE A 1 738 ? 14.238 16.633 -37.489 1.00 88.75 738 PHE A CA 1
ATOM 6088 C C . PHE A 1 738 ? 13.856 16.541 -38.979 1.00 88.75 738 PHE A C 1
ATOM 6090 O O . PHE A 1 738 ? 12.815 15.971 -39.305 1.00 88.75 738 PHE A O 1
ATOM 6097 N N . LYS A 1 739 ? 14.701 17.018 -39.908 1.00 88.50 739 LYS A N 1
ATOM 6098 C CA . LYS A 1 739 ? 14.407 17.028 -41.362 1.00 88.50 739 LYS A CA 1
ATOM 6099 C C . LYS A 1 739 ? 13.973 15.673 -41.922 1.00 88.50 739 LYS A C 1
ATOM 6101 O O . LYS A 1 739 ? 13.097 15.609 -42.774 1.00 88.50 739 LYS A O 1
ATOM 6106 N N . SER A 1 740 ? 14.530 14.577 -41.407 1.00 85.19 740 SER A N 1
ATOM 6107 C CA . SER A 1 740 ? 14.189 13.223 -41.870 1.00 85.19 740 SER A CA 1
ATOM 6108 C C . SER A 1 740 ? 12.760 12.756 -41.530 1.00 85.19 740 SER A C 1
ATOM 6110 O O . SER A 1 740 ? 12.341 11.701 -42.009 1.00 85.19 740 SER A O 1
ATOM 6112 N N . PHE A 1 741 ? 12.008 13.519 -40.726 1.00 80.06 741 PHE A N 1
ATOM 6113 C CA . PHE A 1 741 ? 10.650 13.179 -40.276 1.00 80.06 741 PHE A CA 1
ATOM 6114 C C . PHE A 1 741 ? 9.542 13.959 -40.972 1.00 80.06 741 PHE A C 1
ATOM 6116 O O . PHE A 1 741 ? 8.373 13.600 -40.822 1.00 80.06 741 PHE A O 1
ATOM 6123 N N . VAL A 1 742 ? 9.887 14.988 -41.742 1.00 80.75 742 VAL A N 1
ATOM 6124 C CA . VAL A 1 742 ? 8.924 15.747 -42.541 1.00 80.75 742 VAL A CA 1
ATOM 6125 C C . VAL A 1 742 ? 8.918 15.242 -43.980 1.00 80.75 742 VAL A C 1
ATOM 6127 O O . VAL A 1 742 ? 9.891 14.667 -44.464 1.00 80.75 742 VAL A O 1
ATOM 6130 N N . LYS A 1 743 ? 7.802 15.445 -44.685 1.00 79.31 743 LYS A N 1
ATOM 6131 C CA . LYS A 1 743 ? 7.725 15.114 -46.117 1.00 79.31 743 LYS A CA 1
ATOM 6132 C C . LYS A 1 743 ? 8.470 16.137 -46.978 1.00 79.31 743 LYS A C 1
ATOM 6134 O O . LYS A 1 743 ? 8.881 15.802 -48.084 1.00 79.31 743 LYS A O 1
ATOM 6139 N N . ASP A 1 744 ? 8.601 17.365 -46.479 1.00 79.31 744 ASP A N 1
ATOM 6140 C CA . ASP A 1 744 ? 9.213 18.499 -47.163 1.00 79.31 744 ASP A CA 1
ATOM 6141 C C . ASP A 1 744 ? 10.007 19.352 -46.162 1.00 79.31 744 ASP A C 1
ATOM 6143 O O . ASP A 1 744 ? 9.436 19.988 -45.274 1.00 79.31 744 ASP A O 1
ATOM 6147 N N . ASP A 1 745 ? 11.331 19.352 -46.295 1.00 83.94 745 ASP A N 1
ATOM 6148 C CA . ASP A 1 745 ? 12.271 20.020 -45.394 1.00 83.94 745 ASP A CA 1
ATOM 6149 C C . ASP A 1 745 ? 12.599 21.464 -45.798 1.00 83.94 745 ASP A C 1
ATOM 6151 O O . ASP A 1 745 ? 13.262 22.171 -45.040 1.00 83.94 745 ASP A O 1
ATOM 6155 N N . ARG A 1 746 ? 12.066 21.969 -46.918 1.00 83.00 746 ARG A N 1
ATOM 6156 C CA . ARG A 1 746 ? 12.369 23.326 -47.415 1.00 83.00 746 ARG A CA 1
ATOM 6157 C C . ARG A 1 746 ? 12.024 24.424 -46.412 1.00 83.00 746 ARG A C 1
ATOM 6159 O O . ARG A 1 746 ? 12.687 25.460 -46.364 1.00 83.00 746 ARG A O 1
ATOM 6166 N N . PHE A 1 747 ? 10.975 24.221 -45.614 1.00 81.94 747 PHE A N 1
ATOM 6167 C CA . PHE A 1 747 ? 10.607 25.174 -44.570 1.00 81.94 747 PHE A CA 1
ATOM 6168 C C . PHE A 1 747 ? 11.603 25.138 -43.410 1.00 81.94 747 PHE A C 1
ATOM 6170 O O . PHE A 1 747 ? 12.040 26.191 -42.955 1.00 81.94 747 PHE A O 1
ATOM 6177 N N . LEU A 1 748 ? 12.051 23.947 -43.010 1.00 85.00 748 LEU A N 1
AT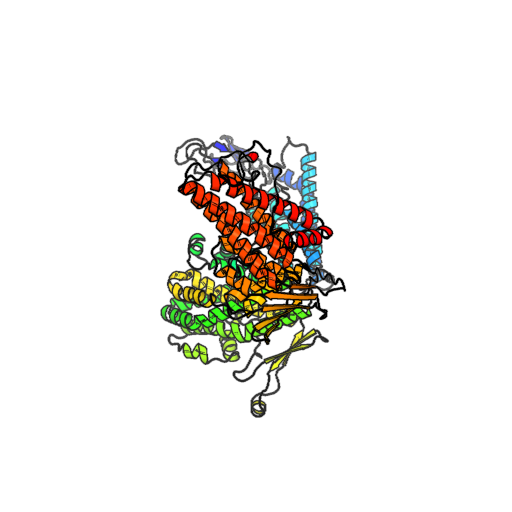OM 6178 C CA . LEU A 1 748 ? 13.104 23.766 -42.011 1.00 85.00 748 LEU A CA 1
ATOM 6179 C C . LEU A 1 748 ? 14.444 24.353 -42.479 1.00 85.00 748 LEU A C 1
ATOM 6181 O O . LEU A 1 748 ? 15.099 25.032 -41.692 1.00 85.00 748 LEU A O 1
ATOM 6185 N N . ASP A 1 749 ? 14.815 24.179 -43.752 1.00 85.75 749 ASP A N 1
ATOM 6186 C CA . ASP A 1 749 ? 15.994 24.813 -44.364 1.00 85.75 749 ASP A CA 1
ATOM 6187 C C . ASP A 1 749 ? 15.928 26.344 -44.277 1.00 85.75 749 ASP A C 1
ATOM 6189 O O . ASP A 1 749 ? 16.926 27.018 -44.001 1.0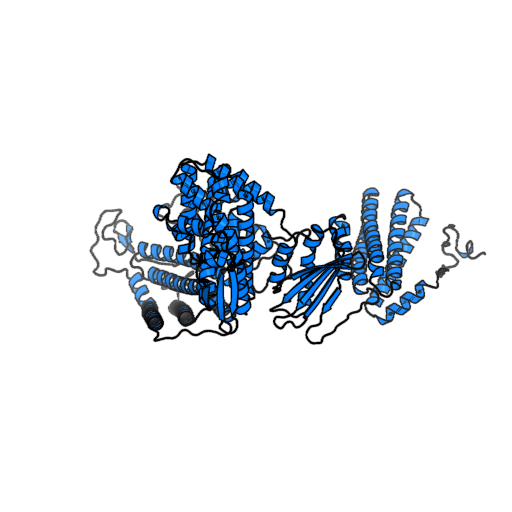0 85.75 749 ASP A O 1
ATOM 6193 N N . HIS A 1 750 ? 14.739 26.915 -44.496 1.00 84.31 750 HIS A N 1
ATOM 6194 C CA . HIS A 1 750 ? 14.538 28.352 -44.371 1.00 84.31 750 HIS A CA 1
ATOM 6195 C C . HIS A 1 750 ? 14.750 28.826 -42.926 1.00 84.31 750 HIS A C 1
ATOM 6197 O O . HIS A 1 750 ? 15.489 29.789 -42.708 1.00 84.31 750 HIS A O 1
ATOM 6203 N N . ILE A 1 751 ? 14.176 28.128 -41.938 1.00 85.56 751 ILE A N 1
ATOM 6204 C CA . ILE A 1 751 ? 14.386 28.442 -40.515 1.00 85.56 751 ILE A CA 1
ATOM 6205 C C . ILE A 1 751 ? 15.859 28.301 -40.137 1.00 85.56 751 ILE A C 1
ATOM 6207 O O . ILE A 1 751 ? 16.424 29.207 -39.526 1.00 85.56 751 ILE A O 1
ATOM 6211 N N . GLU A 1 752 ? 16.515 27.221 -40.553 1.00 89.56 752 GLU A N 1
ATOM 6212 C CA . GLU A 1 752 ? 17.944 27.012 -40.328 1.00 89.56 752 GLU A CA 1
ATOM 6213 C C . GLU A 1 752 ? 18.777 28.186 -40.872 1.00 89.56 752 GLU A C 1
ATOM 6215 O O . GLU A 1 752 ? 19.671 28.696 -40.190 1.00 89.56 752 GLU A O 1
ATOM 6220 N N . SER A 1 753 ? 18.464 28.675 -42.077 1.00 86.94 753 SER A N 1
ATOM 6221 C CA . SER A 1 753 ? 19.134 29.844 -42.655 1.00 86.94 753 SER A CA 1
ATOM 6222 C C . SER A 1 753 ? 18.928 31.114 -41.822 1.00 86.94 753 SER A C 1
ATOM 6224 O O . SER A 1 753 ? 19.854 31.924 -41.717 1.00 86.94 753 SER A O 1
ATOM 6226 N N . ILE A 1 754 ? 17.742 31.313 -41.240 1.00 86.12 754 ILE A N 1
ATOM 6227 C CA . ILE A 1 754 ? 17.454 32.452 -40.357 1.00 86.12 754 ILE A CA 1
ATOM 6228 C C . ILE A 1 754 ? 18.300 32.357 -39.082 1.00 86.12 754 ILE A C 1
ATOM 6230 O O . ILE A 1 754 ? 18.958 33.330 -38.707 1.00 86.12 754 ILE A O 1
ATOM 6234 N N . LEU A 1 755 ? 18.344 31.187 -38.440 1.00 89.19 755 LEU A N 1
ATOM 6235 C CA . LEU A 1 755 ? 19.120 30.981 -37.211 1.00 89.19 755 LEU A CA 1
ATOM 6236 C C . LEU A 1 755 ? 20.626 31.139 -37.447 1.00 89.19 755 LEU A C 1
ATOM 6238 O O . LEU A 1 755 ? 21.319 31.777 -36.653 1.00 89.19 755 LEU A O 1
ATOM 6242 N N . ASN A 1 756 ? 21.129 30.667 -38.589 1.00 87.94 756 ASN A N 1
ATOM 6243 C CA . ASN A 1 756 ? 22.517 30.890 -38.993 1.00 87.94 756 ASN A CA 1
ATOM 6244 C C . ASN A 1 756 ? 22.854 32.386 -39.137 1.00 87.94 756 ASN A C 1
ATOM 6246 O O . ASN A 1 756 ? 23.967 32.806 -38.809 1.00 87.94 756 ASN A O 1
ATOM 6250 N N . ASN A 1 757 ? 21.906 33.226 -39.571 1.00 85.81 757 ASN A N 1
ATOM 6251 C CA . ASN A 1 757 ? 22.112 34.677 -39.613 1.00 85.81 757 ASN A CA 1
ATOM 6252 C C . ASN A 1 757 ? 22.260 35.281 -38.208 1.00 85.81 757 ASN A C 1
ATOM 6254 O O . ASN A 1 757 ? 23.103 36.165 -38.030 1.00 85.81 757 ASN A O 1
ATOM 6258 N N . PHE A 1 758 ? 21.522 34.782 -37.208 1.00 87.25 758 PHE A N 1
ATOM 6259 C CA . PHE A 1 758 ? 21.715 35.178 -35.808 1.00 87.25 758 PHE A CA 1
ATOM 6260 C C . PHE A 1 758 ? 23.092 34.762 -35.283 1.00 87.25 758 PHE A C 1
ATOM 6262 O O . PHE A 1 758 ? 23.814 35.608 -34.754 1.00 87.25 758 PHE A O 1
ATOM 6269 N N . VAL A 1 759 ? 23.514 33.511 -35.502 1.00 89.25 759 VAL A N 1
ATOM 6270 C CA . VAL A 1 759 ? 24.855 33.026 -35.113 1.00 89.25 759 VAL A CA 1
ATOM 6271 C C . VAL A 1 759 ? 25.956 33.890 -35.738 1.00 89.25 759 VAL A C 1
ATOM 6273 O O . VAL A 1 759 ? 26.880 34.333 -35.050 1.00 89.25 759 VAL A O 1
ATOM 6276 N N . ASN A 1 760 ? 25.832 34.209 -37.030 1.00 86.12 760 ASN A N 1
ATOM 6277 C CA . ASN A 1 760 ? 26.775 35.070 -37.744 1.00 86.12 760 ASN A CA 1
ATOM 6278 C C . ASN A 1 760 ? 26.788 36.509 -37.209 1.00 86.12 760 ASN A C 1
ATOM 6280 O O . ASN A 1 760 ? 27.861 37.103 -37.072 1.00 86.12 760 ASN A O 1
ATOM 6284 N N . ALA A 1 761 ? 25.622 37.075 -36.886 1.00 84.38 761 ALA A N 1
ATOM 6285 C CA . ALA A 1 761 ? 25.527 38.391 -36.264 1.00 84.38 761 ALA A CA 1
ATOM 6286 C C . ALA A 1 761 ? 26.218 38.408 -34.892 1.00 84.38 761 ALA A C 1
ATOM 6288 O O . ALA A 1 761 ? 26.989 39.326 -34.608 1.00 84.38 761 ALA A O 1
ATOM 6289 N N . ILE A 1 762 ? 26.006 37.375 -34.071 1.00 85.69 762 ILE A N 1
ATOM 6290 C CA . ILE A 1 762 ? 26.624 37.249 -32.746 1.00 85.69 762 ILE A CA 1
ATOM 6291 C C . ILE A 1 762 ? 28.146 37.108 -32.862 1.00 85.69 762 ILE A C 1
ATOM 6293 O O . ILE A 1 762 ? 28.866 37.840 -32.184 1.00 85.69 762 ILE A O 1
ATOM 6297 N N . ASN A 1 763 ? 28.648 36.256 -33.765 1.00 85.44 763 ASN A N 1
ATOM 6298 C CA . ASN A 1 763 ? 30.087 36.124 -34.031 1.00 85.44 763 ASN A CA 1
ATOM 6299 C C . ASN A 1 763 ? 30.717 37.481 -34.373 1.00 85.44 763 ASN A C 1
ATOM 6301 O O . ASN A 1 763 ? 31.709 37.879 -33.762 1.00 85.44 763 ASN A O 1
ATOM 6305 N N . LYS A 1 764 ? 30.089 38.248 -35.274 1.00 81.31 764 LYS A N 1
ATOM 6306 C CA . LYS A 1 764 ? 30.563 39.595 -35.618 1.00 81.31 764 LYS A CA 1
ATOM 6307 C C . LYS A 1 764 ? 30.495 40.562 -34.433 1.00 81.31 764 LYS A C 1
ATOM 6309 O O . LYS A 1 764 ? 31.419 41.353 -34.263 1.00 81.31 764 LYS A O 1
ATOM 6314 N N . LYS A 1 765 ? 29.455 40.503 -33.587 1.00 78.38 765 LYS A N 1
ATOM 6315 C CA . LYS A 1 765 ? 29.362 41.322 -32.359 1.00 78.38 765 LYS A CA 1
ATOM 6316 C C . LYS A 1 765 ? 30.477 40.997 -31.357 1.00 78.38 765 LYS A C 1
ATOM 6318 O O . LYS A 1 765 ? 30.993 41.917 -30.721 1.00 78.38 765 LYS A O 1
ATOM 6323 N N . ILE A 1 766 ? 30.871 39.727 -31.239 1.00 78.12 766 ILE A N 1
ATOM 6324 C CA . ILE A 1 766 ? 32.011 39.297 -30.415 1.00 78.12 766 ILE A CA 1
ATOM 6325 C C . ILE A 1 766 ? 33.320 39.856 -31.004 1.00 78.12 766 ILE A C 1
ATOM 6327 O O . ILE A 1 766 ? 34.066 40.539 -30.301 1.00 78.12 766 ILE A O 1
ATOM 6331 N N . GLU A 1 767 ? 33.559 39.672 -32.308 1.00 73.00 767 GLU A N 1
ATOM 6332 C CA . GLU A 1 767 ? 34.766 40.156 -33.006 1.00 73.00 767 GLU A CA 1
ATOM 6333 C C . GLU A 1 767 ? 34.946 41.683 -32.933 1.00 73.00 767 GLU A C 1
ATOM 6335 O O . GLU A 1 767 ? 36.056 42.189 -32.736 1.00 73.00 767 GLU A O 1
ATOM 6340 N N . VAL A 1 768 ? 33.851 42.437 -33.070 1.00 67.75 768 VAL A N 1
ATOM 6341 C CA . VAL A 1 768 ? 33.822 43.905 -32.983 1.00 67.75 768 VAL A CA 1
ATOM 6342 C C . VAL A 1 768 ? 34.399 44.415 -31.665 1.00 67.75 768 VAL A C 1
ATOM 6344 O O . VAL A 1 768 ? 35.155 45.388 -31.668 1.00 67.75 768 VAL A O 1
ATOM 6347 N N . LYS A 1 769 ? 34.045 43.793 -30.532 1.00 62.28 769 LYS A N 1
ATOM 6348 C CA . LYS A 1 769 ? 34.437 44.283 -29.197 1.00 62.28 769 LYS A CA 1
ATOM 6349 C C . LYS A 1 769 ? 35.912 43.975 -28.879 1.00 62.28 769 LYS A C 1
ATOM 6351 O O . LYS A 1 769 ? 36.504 44.669 -28.039 1.00 62.28 769 LYS A O 1
ATOM 6356 N N . CYS A 1 770 ? 36.501 43.007 -29.594 1.00 53.28 770 CYS A N 1
ATOM 6357 C CA . CYS A 1 770 ? 37.926 42.662 -29.574 1.00 53.28 770 CYS A CA 1
ATOM 6358 C C . CYS A 1 770 ? 38.788 43.586 -30.459 1.00 53.28 770 CYS A C 1
ATOM 6360 O O . CYS A 1 770 ? 39.880 43.955 -30.037 1.00 53.28 770 CYS A O 1
ATOM 6362 N N . ASN A 1 771 ? 38.297 44.012 -31.635 1.00 57.16 771 ASN A N 1
ATOM 6363 C CA . ASN A 1 771 ? 39.110 44.714 -32.650 1.00 57.16 771 ASN A CA 1
ATOM 6364 C C . ASN A 1 771 ? 38.677 46.166 -32.981 1.00 57.16 771 ASN A C 1
ATOM 6366 O O . ASN A 1 771 ? 39.312 46.809 -33.815 1.00 57.16 771 ASN A O 1
ATOM 6370 N N . ASN A 1 772 ? 37.621 46.705 -32.352 1.00 54.03 772 ASN A N 1
ATOM 6371 C CA . ASN A 1 772 ? 37.101 48.077 -32.535 1.00 54.03 772 ASN A CA 1
ATOM 6372 C C . ASN A 1 772 ? 36.831 48.489 -34.008 1.00 54.03 772 ASN A C 1
ATOM 6374 O O . ASN A 1 772 ? 37.033 49.645 -34.392 1.00 54.03 772 ASN A O 1
ATOM 6378 N N . SER A 1 773 ? 36.351 47.577 -34.862 1.00 56.31 773 SER A N 1
ATOM 6379 C CA . SER A 1 773 ? 36.037 47.888 -36.265 1.00 56.31 773 SER A CA 1
ATOM 6380 C C . SER A 1 773 ? 34.585 48.369 -36.451 1.00 56.31 773 SER A C 1
ATOM 6382 O O . SER A 1 773 ? 33.621 47.612 -36.348 1.00 56.31 773 SER A O 1
ATOM 6384 N N . ILE A 1 774 ? 34.418 49.649 -36.804 1.00 55.00 774 ILE A N 1
ATOM 6385 C CA . ILE A 1 774 ? 33.102 50.286 -37.039 1.00 55.00 774 ILE A CA 1
ATOM 6386 C C . ILE A 1 774 ? 32.314 49.586 -38.163 1.00 55.00 774 ILE A C 1
ATOM 6388 O O . ILE A 1 774 ? 31.093 49.484 -38.098 1.00 55.00 774 ILE A O 1
ATOM 6392 N N . ILE A 1 775 ? 33.002 49.057 -39.182 1.00 56.56 775 ILE A N 1
ATOM 6393 C CA . ILE A 1 775 ? 32.376 48.357 -40.318 1.00 56.56 775 ILE A CA 1
ATOM 6394 C C . ILE A 1 775 ? 31.698 47.048 -39.876 1.00 56.56 775 ILE A C 1
ATOM 6396 O O . ILE A 1 775 ? 30.631 46.717 -40.393 1.00 56.56 775 ILE A O 1
ATOM 6400 N N . ASN A 1 776 ? 32.263 46.330 -38.901 1.00 58.72 776 ASN A N 1
ATOM 6401 C CA . ASN A 1 776 ? 31.705 45.053 -38.452 1.00 58.72 776 ASN A CA 1
ATOM 6402 C C . ASN A 1 776 ? 30.467 45.247 -37.553 1.00 58.72 776 ASN A C 1
ATOM 6404 O O . ASN A 1 776 ? 29.610 44.368 -37.542 1.00 58.72 776 ASN A O 1
ATOM 6408 N N . ILE A 1 777 ? 30.318 46.406 -36.887 1.00 62.62 777 ILE A N 1
ATOM 6409 C CA . ILE A 1 777 ? 29.120 46.767 -36.095 1.00 62.62 777 ILE A CA 1
ATOM 6410 C C . ILE A 1 777 ? 27.888 46.855 -36.995 1.00 62.62 777 ILE A C 1
ATOM 6412 O O . ILE A 1 777 ? 26.928 46.113 -36.808 1.00 62.62 777 ILE A O 1
ATOM 6416 N N . TYR A 1 778 ? 27.947 47.701 -38.029 1.00 65.81 778 TYR A N 1
ATOM 6417 C CA . TYR A 1 778 ? 26.815 47.902 -38.940 1.00 65.81 778 TYR A CA 1
ATOM 6418 C C . TYR A 1 778 ? 26.405 46.615 -39.658 1.00 65.81 778 TYR A C 1
ATOM 6420 O O . TYR A 1 778 ? 25.223 46.383 -39.895 1.00 65.81 778 TYR A O 1
ATOM 6428 N N . GLN A 1 779 ? 27.375 45.764 -40.002 1.00 68.12 779 GLN A N 1
ATOM 6429 C CA . GLN A 1 779 ? 27.084 44.469 -40.610 1.00 68.12 779 GLN A CA 1
ATOM 6430 C C . GLN A 1 779 ? 26.418 43.498 -39.634 1.00 68.12 779 GLN A C 1
ATOM 6432 O O . GLN A 1 779 ? 25.536 42.749 -40.048 1.00 68.12 779 GLN A O 1
ATOM 6437 N N . ALA A 1 780 ? 26.839 43.484 -38.369 1.00 68.44 780 ALA A N 1
ATOM 6438 C CA . ALA A 1 780 ? 26.242 42.630 -37.353 1.00 68.44 780 ALA A CA 1
ATOM 6439 C C . ALA A 1 780 ? 24.799 43.051 -37.040 1.00 68.44 780 ALA A C 1
ATOM 6441 O O . ALA A 1 780 ? 23.909 42.203 -37.010 1.00 68.44 780 ALA A O 1
ATOM 6442 N N . ASP A 1 781 ? 24.550 44.354 -36.893 1.00 72.06 781 ASP A N 1
ATOM 6443 C CA . ASP A 1 781 ? 23.207 44.883 -36.641 1.00 72.06 781 ASP A CA 1
ATOM 6444 C C . ASP A 1 781 ? 22.279 44.676 -37.840 1.00 72.06 781 ASP A C 1
ATOM 6446 O O . ASP A 1 781 ? 21.120 44.310 -37.663 1.00 72.06 781 ASP A O 1
ATOM 6450 N N . TYR A 1 782 ? 22.786 44.823 -39.068 1.00 74.88 782 TYR A N 1
ATOM 6451 C CA . TYR A 1 782 ? 22.014 44.520 -40.273 1.00 74.88 782 TYR A CA 1
ATOM 6452 C C . TYR A 1 782 ? 21.591 43.045 -40.340 1.00 74.88 782 TYR A C 1
ATOM 6454 O O . TYR A 1 782 ? 20.424 42.757 -40.602 1.00 74.88 782 TYR A O 1
ATOM 6462 N N . LEU A 1 783 ? 22.519 42.112 -40.088 1.00 72.31 783 LEU A N 1
ATOM 6463 C CA . LEU A 1 783 ? 22.216 40.676 -40.075 1.00 72.31 783 LEU A CA 1
ATOM 6464 C C . LEU A 1 783 ? 21.183 40.330 -39.000 1.00 72.31 783 LEU A C 1
ATOM 6466 O O . LEU A 1 783 ? 20.252 39.579 -39.277 1.00 72.31 783 LEU A O 1
ATOM 6470 N N . TYR A 1 784 ? 21.316 40.924 -37.812 1.00 78.62 784 TYR A N 1
ATOM 6471 C CA . TYR A 1 784 ? 20.374 40.738 -36.714 1.00 78.62 784 TYR A CA 1
ATOM 6472 C C . TYR A 1 784 ? 18.966 41.244 -37.056 1.00 78.62 784 TYR A C 1
ATOM 6474 O O . TYR A 1 784 ? 17.997 40.503 -36.923 1.00 78.62 784 TYR A O 1
ATOM 6482 N N . GLN A 1 785 ? 18.845 42.479 -37.551 1.00 77.19 785 GLN A N 1
ATOM 6483 C CA . GLN A 1 785 ? 17.549 43.075 -37.904 1.00 77.19 785 GLN A CA 1
ATOM 6484 C C . GLN A 1 785 ? 16.867 42.333 -39.059 1.00 77.19 785 GLN A C 1
ATOM 6486 O O . GLN A 1 785 ? 15.652 42.146 -39.054 1.00 77.19 785 GLN A O 1
ATOM 6491 N N . ASN A 1 786 ? 17.647 41.868 -40.038 1.00 76.31 786 ASN A N 1
ATOM 6492 C CA . ASN A 1 786 ? 17.122 41.065 -41.138 1.00 76.31 786 ASN A CA 1
ATOM 6493 C C . ASN A 1 786 ? 16.608 39.700 -40.650 1.00 76.31 786 ASN A C 1
ATOM 6495 O O . ASN A 1 786 ? 15.518 39.281 -41.032 1.00 76.31 786 ASN A O 1
ATOM 6499 N N . ALA A 1 787 ? 17.359 39.026 -39.774 1.00 76.19 787 ALA A N 1
ATOM 6500 C CA . ALA A 1 787 ? 16.929 37.764 -39.184 1.00 76.19 787 ALA A CA 1
ATOM 6501 C C . ALA A 1 787 ? 15.668 37.943 -38.316 1.00 76.19 787 ALA A C 1
ATOM 6503 O O . ALA A 1 787 ? 14.722 37.174 -38.459 1.00 76.19 787 ALA A O 1
ATOM 6504 N N . PHE A 1 788 ? 15.599 39.010 -37.508 1.00 79.69 788 PHE A N 1
ATOM 6505 C CA . PHE A 1 788 ? 14.415 39.375 -36.717 1.00 79.69 788 PHE A CA 1
ATOM 6506 C C . PHE A 1 788 ? 13.168 39.535 -37.599 1.00 79.69 788 PHE A C 1
ATOM 6508 O O . PHE A 1 788 ? 12.129 38.941 -37.325 1.00 79.69 788 PHE A O 1
ATOM 6515 N N . TYR A 1 789 ? 13.283 40.291 -38.693 1.00 78.31 789 TYR A N 1
ATOM 6516 C CA . TYR A 1 789 ? 12.179 40.504 -39.630 1.00 78.31 789 TYR A CA 1
ATOM 6517 C C . TYR A 1 789 ? 11.708 39.201 -40.300 1.00 78.31 789 TYR A C 1
ATOM 6519 O O . TYR A 1 789 ? 10.510 38.977 -40.483 1.00 78.31 789 TYR A O 1
ATOM 6527 N N . GLN A 1 790 ? 12.642 38.310 -40.638 1.00 78.44 790 GLN A N 1
ATOM 6528 C CA . GLN A 1 790 ? 12.301 37.001 -41.196 1.00 78.44 790 GLN A CA 1
ATOM 6529 C C . GLN A 1 790 ? 11.559 36.131 -40.173 1.00 78.44 790 GLN A C 1
ATOM 6531 O O . GLN A 1 790 ? 10.536 35.549 -40.524 1.00 78.44 790 GLN A O 1
ATOM 6536 N N . VAL A 1 791 ? 11.978 36.124 -38.901 1.00 79.88 791 VAL A N 1
ATOM 6537 C CA . VAL A 1 791 ? 11.255 35.431 -37.818 1.00 79.88 791 VAL A CA 1
ATOM 6538 C C . VAL A 1 791 ? 9.816 35.938 -37.690 1.00 79.88 791 VAL A C 1
ATOM 6540 O O . VAL A 1 791 ? 8.890 35.130 -37.635 1.00 79.88 791 VAL A O 1
ATOM 6543 N N . THR A 1 792 ? 9.585 37.256 -37.713 1.00 76.19 792 THR A N 1
ATOM 6544 C CA . THR A 1 792 ? 8.220 37.804 -37.609 1.00 76.19 792 THR A CA 1
ATOM 6545 C C . THR A 1 792 ? 7.335 37.421 -38.796 1.00 76.19 792 THR A C 1
ATOM 6547 O O . THR A 1 792 ? 6.146 37.159 -38.619 1.00 76.19 792 THR A O 1
ATOM 6550 N N . ASN A 1 793 ? 7.911 37.330 -39.999 1.00 76.06 793 ASN A N 1
ATOM 6551 C CA . ASN A 1 793 ? 7.186 36.876 -41.188 1.00 76.06 793 ASN A CA 1
ATOM 6552 C C . ASN A 1 793 ? 6.829 35.388 -41.102 1.00 76.06 793 ASN A C 1
ATOM 6554 O O . ASN A 1 793 ? 5.733 34.997 -41.499 1.00 76.06 793 ASN A O 1
ATOM 6558 N N . VAL A 1 794 ? 7.728 34.569 -40.551 1.00 78.88 794 VAL A N 1
ATOM 6559 C CA . VAL A 1 794 ? 7.471 33.146 -40.316 1.00 78.88 794 VAL A CA 1
ATOM 6560 C C . VAL A 1 794 ? 6.346 32.956 -39.297 1.00 78.88 794 VAL A C 1
ATOM 6562 O O . VAL A 1 794 ? 5.431 32.183 -39.563 1.00 78.88 794 VAL A O 1
ATOM 6565 N N . PHE A 1 795 ? 6.341 33.691 -38.180 1.00 76.19 795 PHE A N 1
ATOM 6566 C CA . PHE A 1 795 ? 5.229 33.646 -37.218 1.00 76.19 795 PHE A CA 1
ATOM 6567 C C . PHE A 1 795 ? 3.888 34.024 -37.859 1.00 76.19 795 PHE A C 1
ATOM 6569 O O . PHE A 1 795 ? 2.881 33.356 -37.630 1.00 76.19 795 PHE A O 1
ATOM 6576 N N . ALA A 1 796 ? 3.880 35.053 -38.712 1.00 72.94 796 ALA A N 1
ATOM 6577 C CA . ALA A 1 796 ? 2.683 35.459 -39.443 1.00 72.94 796 ALA A CA 1
ATOM 6578 C C . ALA A 1 796 ? 2.187 34.390 -40.436 1.00 72.94 796 ALA A C 1
ATOM 6580 O O . ALA A 1 796 ? 0.992 34.342 -40.722 1.00 72.94 796 ALA A O 1
ATOM 6581 N N . ALA A 1 797 ? 3.080 33.542 -40.954 1.00 73.25 797 ALA A N 1
ATOM 6582 C CA . ALA A 1 797 ? 2.722 32.427 -41.827 1.00 73.25 797 ALA A CA 1
ATOM 6583 C C . ALA A 1 797 ? 2.338 31.149 -41.071 1.00 73.25 797 ALA A C 1
ATOM 6585 O O . ALA A 1 797 ? 1.493 30.404 -41.543 1.00 73.25 797 ALA A O 1
ATOM 6586 N N . LEU A 1 798 ? 2.890 30.901 -39.881 1.00 74.12 798 LEU A N 1
ATOM 6587 C CA . LEU A 1 798 ? 2.447 29.799 -39.017 1.00 74.12 798 LEU A CA 1
ATOM 6588 C C . LEU A 1 798 ? 1.023 30.019 -38.483 1.00 74.12 798 LEU A C 1
ATOM 6590 O O . LEU A 1 798 ? 0.301 29.057 -38.244 1.00 74.12 798 LEU A O 1
ATOM 6594 N N . ALA A 1 799 ? 0.604 31.278 -38.331 1.00 69.88 799 ALA A N 1
ATOM 6595 C CA . ALA A 1 799 ? -0.772 31.634 -37.986 1.00 69.88 799 ALA A CA 1
ATOM 6596 C C . ALA A 1 799 ? -1.767 31.450 -39.154 1.00 69.88 799 ALA A C 1
ATOM 6598 O O . ALA A 1 799 ? -2.976 31.495 -38.936 1.00 69.88 799 ALA A O 1
ATOM 6599 N N . ASP A 1 800 ? -1.275 31.270 -40.385 1.00 70.19 800 ASP A N 1
ATOM 6600 C CA . ASP A 1 800 ? -2.076 31.200 -41.608 1.00 70.19 800 ASP A CA 1
ATOM 6601 C C . ASP A 1 800 ? -1.414 30.260 -42.632 1.00 70.19 800 ASP A C 1
ATOM 6603 O O . ASP A 1 800 ? -0.596 30.682 -43.454 1.00 70.19 800 ASP A O 1
ATOM 6607 N N . ASN A 1 801 ? -1.770 28.970 -42.566 1.00 59.75 801 ASN A N 1
ATOM 6608 C CA . ASN A 1 801 ? -1.142 27.878 -43.325 1.00 59.75 801 ASN A CA 1
ATOM 6609 C C . ASN A 1 801 ? -1.037 28.128 -44.848 1.00 59.75 801 ASN A C 1
ATOM 6611 O O . ASN A 1 801 ? -0.135 27.585 -45.489 1.00 59.75 801 ASN A O 1
ATOM 6615 N N . GLU A 1 802 ? -1.901 28.961 -45.444 1.00 60.06 802 GLU A N 1
ATOM 6616 C CA . GLU A 1 802 ? -1.843 29.311 -46.875 1.00 60.06 802 GLU A CA 1
ATOM 6617 C C . GLU A 1 802 ? -0.618 30.177 -47.243 1.00 60.06 802 GLU A C 1
ATOM 6619 O O . GLU A 1 802 ? -0.215 30.237 -48.409 1.00 60.06 802 GLU A O 1
ATOM 6624 N N . LYS A 1 803 ? 0.036 30.811 -46.259 1.00 63.19 803 LYS A N 1
ATOM 6625 C CA . LYS A 1 803 ? 1.206 31.688 -46.453 1.00 63.19 803 LYS A CA 1
ATOM 6626 C C . LYS A 1 803 ? 2.557 30.971 -46.415 1.00 63.19 803 LYS A C 1
ATOM 6628 O O . LYS A 1 803 ? 3.571 31.595 -46.731 1.00 63.19 803 LYS A O 1
ATOM 6633 N N . ILE A 1 804 ? 2.594 29.675 -46.097 1.00 63.19 804 ILE A N 1
ATOM 6634 C CA . ILE A 1 804 ? 3.842 28.891 -46.065 1.00 63.19 804 ILE A CA 1
ATOM 6635 C C . ILE A 1 804 ? 4.421 28.735 -47.483 1.00 63.19 804 ILE A C 1
ATOM 6637 O O . ILE A 1 804 ? 5.611 28.953 -47.694 1.00 63.19 804 ILE A O 1
ATOM 6641 N N . GLY A 1 805 ? 3.584 28.438 -48.485 1.00 61.09 805 GLY A N 1
ATOM 6642 C CA . GLY A 1 805 ? 4.015 28.251 -49.880 1.00 61.09 805 GLY A CA 1
ATOM 6643 C C . GLY A 1 805 ? 4.752 29.457 -50.497 1.00 61.09 805 GLY A C 1
ATOM 6644 O O . GLY A 1 805 ? 5.826 29.271 -51.072 1.00 61.09 805 GLY A O 1
ATOM 6645 N N . PRO A 1 806 ? 4.231 30.694 -50.374 1.00 61.28 806 PRO A N 1
ATOM 6646 C CA . PRO A 1 806 ? 4.914 31.911 -50.821 1.00 61.28 806 PRO A CA 1
ATOM 6647 C C . PRO A 1 806 ? 6.292 32.149 -50.180 1.00 61.28 806 PRO A C 1
ATOM 6649 O O . PRO A 1 806 ? 7.215 32.546 -50.889 1.00 61.28 806 PRO A O 1
ATOM 6652 N N . LEU A 1 807 ? 6.466 31.853 -48.883 1.00 60.22 807 LEU A N 1
ATOM 6653 C CA . LEU A 1 807 ? 7.753 32.012 -48.182 1.00 60.22 807 LEU A CA 1
ATOM 6654 C C . LEU A 1 807 ? 8.856 31.095 -48.737 1.00 60.22 807 LEU A C 1
ATOM 6656 O O . LEU A 1 807 ? 10.028 31.469 -48.753 1.00 60.22 807 LEU A O 1
ATOM 6660 N N . LEU A 1 808 ? 8.487 29.908 -49.226 1.00 57.56 808 LEU A N 1
ATOM 6661 C CA . LEU A 1 808 ? 9.423 28.934 -49.798 1.00 57.56 808 LEU A CA 1
ATOM 6662 C C . LEU A 1 808 ? 9.911 29.317 -51.203 1.00 57.56 808 LEU A C 1
ATOM 6664 O O . LEU A 1 808 ? 10.966 28.856 -51.633 1.00 57.56 808 LEU A O 1
ATOM 6668 N N . ASN A 1 809 ? 9.162 30.152 -51.927 1.00 56.16 809 ASN A N 1
ATOM 6669 C CA . ASN A 1 809 ? 9.511 30.549 -53.293 1.00 56.16 809 ASN A CA 1
ATOM 6670 C C . ASN A 1 809 ? 10.512 31.718 -53.332 1.00 56.16 809 ASN A C 1
ATOM 6672 O O . ASN A 1 809 ? 11.338 31.772 -54.247 1.00 56.16 809 ASN A O 1
ATOM 6676 N N . ASP A 1 810 ? 10.509 32.596 -52.324 1.00 51.47 810 ASP A N 1
ATOM 6677 C CA . ASP A 1 810 ? 11.422 33.749 -52.236 1.00 51.47 810 ASP A CA 1
ATOM 6678 C C . ASP A 1 810 ? 12.877 33.361 -51.904 1.00 51.47 810 ASP A C 1
ATOM 6680 O O . ASP A 1 810 ? 13.814 34.066 -52.289 1.00 51.47 810 ASP A O 1
ATOM 6684 N N . SER A 1 811 ? 13.107 32.215 -51.254 1.00 47.31 811 SER A N 1
ATOM 6685 C CA . SER A 1 811 ? 14.455 31.740 -50.893 1.00 47.31 811 SER A CA 1
ATOM 6686 C C . SER A 1 811 ? 15.264 31.210 -52.088 1.00 47.31 811 SER A C 1
ATOM 6688 O O . SER A 1 811 ? 16.496 31.166 -52.034 1.00 47.31 811 SER A O 1
ATOM 6690 N N . SER A 1 812 ? 14.600 30.860 -53.196 1.00 40.69 812 SER A N 1
ATOM 6691 C CA . SER A 1 812 ? 15.235 30.241 -54.368 1.00 40.69 812 SER A CA 1
ATOM 6692 C C . SER A 1 812 ? 15.744 31.227 -55.431 1.00 40.69 812 SER A C 1
ATOM 6694 O O . SER A 1 812 ? 16.496 30.815 -56.312 1.00 40.69 812 SER A O 1
ATOM 6696 N N . ASN A 1 813 ? 15.409 32.526 -55.349 1.00 35.78 813 ASN A N 1
ATOM 6697 C CA . ASN A 1 813 ? 15.613 33.449 -56.478 1.00 35.78 813 ASN A CA 1
ATOM 6698 C C . ASN A 1 813 ? 16.221 34.828 -56.174 1.00 35.78 813 ASN A C 1
ATOM 6700 O O . ASN A 1 813 ? 16.104 35.729 -57.004 1.00 35.78 813 ASN A O 1
ATOM 6704 N N . ASN A 1 814 ? 16.939 35.030 -55.061 1.00 37.50 814 ASN A N 1
ATOM 6705 C CA . ASN A 1 814 ? 17.686 36.288 -54.925 1.00 37.50 814 ASN A CA 1
ATOM 6706 C C . ASN A 1 814 ? 19.000 36.198 -54.138 1.00 37.50 814 ASN A C 1
ATOM 6708 O O . ASN A 1 814 ? 19.130 36.686 -53.017 1.00 37.50 814 ASN A O 1
ATOM 6712 N N . ARG A 1 815 ? 20.026 35.635 -54.788 1.00 36.88 815 ARG A N 1
ATOM 6713 C CA . ARG A 1 815 ? 21.435 35.852 -54.412 1.00 36.88 815 ARG A CA 1
ATOM 6714 C C . ARG A 1 815 ? 22.003 37.187 -54.921 1.00 36.88 815 ARG A C 1
ATOM 6716 O O . ARG A 1 815 ? 23.178 37.443 -54.693 1.00 36.88 815 ARG A O 1
ATOM 6723 N N . ASP A 1 816 ? 21.200 38.069 -55.525 1.00 41.06 816 ASP A N 1
ATOM 6724 C CA . ASP A 1 816 ? 21.681 39.342 -56.068 1.00 41.06 816 ASP A CA 1
ATOM 6725 C C . ASP A 1 816 ? 20.802 40.551 -55.689 1.00 41.06 816 ASP A C 1
ATOM 6727 O O . ASP A 1 816 ? 19.741 40.801 -56.242 1.00 41.06 816 ASP A O 1
ATOM 6731 N N . ASN A 1 817 ? 21.354 41.418 -54.834 1.00 43.22 817 ASN A N 1
ATOM 6732 C CA . ASN A 1 817 ? 20.998 42.837 -54.709 1.00 43.22 817 ASN A CA 1
ATOM 6733 C C . ASN A 1 817 ? 19.568 43.196 -54.244 1.00 43.22 817 ASN A C 1
ATOM 6735 O O . ASN A 1 817 ? 18.787 43.784 -54.997 1.00 43.22 817 ASN A O 1
ATOM 6739 N N . VAL A 1 818 ? 19.310 43.125 -52.933 1.00 39.97 818 VAL A N 1
ATOM 6740 C CA . VAL A 1 818 ? 18.388 44.094 -52.307 1.00 39.97 818 VAL A CA 1
ATOM 6741 C C . VAL A 1 818 ? 19.085 45.463 -52.288 1.00 39.97 818 VAL A C 1
ATOM 6743 O O . VAL A 1 818 ? 19.772 45.834 -51.336 1.00 39.97 818 VAL A O 1
ATOM 6746 N N . LYS A 1 819 ? 18.971 46.227 -53.384 1.00 42.22 819 LYS A N 1
ATOM 6747 C CA . LYS A 1 819 ? 19.413 47.631 -53.430 1.00 42.22 819 LYS A CA 1
ATOM 6748 C C . LYS A 1 819 ? 18.506 48.468 -52.528 1.00 42.22 819 LYS A C 1
ATOM 6750 O O . LYS A 1 819 ? 17.462 48.952 -52.957 1.00 42.22 819 LYS A O 1
ATOM 6755 N N . ILE A 1 820 ? 18.946 48.691 -51.293 1.00 43.22 820 ILE A N 1
ATOM 6756 C CA . ILE A 1 820 ? 18.426 49.758 -50.433 1.00 43.22 820 ILE A CA 1
ATOM 6757 C C . ILE A 1 820 ? 18.519 51.077 -51.219 1.00 43.22 820 ILE A C 1
ATOM 6759 O O . ILE A 1 820 ? 19.564 51.385 -51.803 1.00 43.22 820 ILE A O 1
ATOM 6763 N N . LYS A 1 821 ? 17.435 51.866 -51.252 1.00 49.69 821 LYS A N 1
ATOM 6764 C CA . LYS A 1 821 ? 17.435 53.228 -51.816 1.00 49.69 821 LYS A CA 1
ATOM 6765 C C . LYS A 1 821 ? 18.288 54.149 -50.932 1.00 49.69 821 LYS A C 1
ATOM 6767 O O . LYS A 1 821 ? 17.766 54.935 -50.154 1.00 49.69 821 LYS A O 1
ATOM 6772 N N . VAL A 1 822 ? 19.608 54.042 -51.050 1.00 61.22 822 VAL A N 1
ATOM 6773 C CA . VAL A 1 822 ? 20.569 54.947 -50.409 1.00 61.22 822 VAL A CA 1
ATOM 6774 C C . VAL A 1 822 ? 20.554 56.285 -51.145 1.00 61.22 822 VAL A C 1
ATOM 6776 O O . VAL A 1 822 ? 20.709 56.338 -52.373 1.00 61.22 822 VAL A O 1
ATOM 6779 N N . GLY A 1 823 ? 20.374 57.382 -50.407 1.00 64.81 823 GLY A N 1
ATOM 6780 C CA . GLY A 1 823 ? 20.413 58.727 -50.958 1.00 64.81 823 GLY A CA 1
ATOM 6781 C C . GLY A 1 823 ? 21.786 59.020 -51.558 1.00 64.81 823 GLY A C 1
ATOM 6782 O O . GLY A 1 823 ? 22.829 58.675 -51.009 1.00 64.81 823 GLY A O 1
ATOM 6783 N N . ARG A 1 824 ? 21.832 59.693 -52.715 1.00 75.25 824 ARG A N 1
ATOM 6784 C CA . ARG A 1 824 ? 23.091 59.972 -53.446 1.00 75.25 824 ARG A CA 1
ATOM 6785 C C . ARG A 1 824 ? 24.179 60.639 -52.585 1.00 75.25 824 ARG A C 1
ATOM 6787 O O . ARG A 1 824 ? 25.363 60.533 -52.915 1.00 75.25 824 ARG A O 1
ATOM 6794 N N . ASN A 1 825 ? 23.800 61.356 -51.529 1.00 71.62 825 ASN A N 1
ATOM 6795 C CA . ASN A 1 825 ? 24.721 62.057 -50.636 1.00 71.62 825 ASN A CA 1
ATOM 6796 C C . ASN A 1 825 ? 25.063 61.293 -49.346 1.00 71.62 825 ASN A C 1
ATOM 6798 O O . ASN A 1 825 ? 25.949 61.768 -48.633 1.00 71.62 825 ASN A O 1
ATOM 6802 N N . ASP A 1 826 ? 24.430 60.152 -49.083 1.00 77.56 826 ASP A N 1
ATOM 6803 C CA . ASP A 1 826 ? 24.644 59.350 -47.876 1.00 77.56 826 ASP A CA 1
ATOM 6804 C C . ASP A 1 826 ? 25.964 58.569 -47.963 1.00 77.56 826 ASP A C 1
ATOM 6806 O O . ASP A 1 826 ? 26.498 58.387 -49.068 1.00 77.56 826 ASP A O 1
ATOM 6810 N N . PRO A 1 827 ? 26.540 58.128 -46.830 1.00 73.50 827 PRO A N 1
ATOM 6811 C CA . PRO A 1 827 ? 27.727 57.277 -46.822 1.00 73.50 827 PRO A CA 1
ATOM 6812 C C . PRO A 1 827 ? 27.532 56.021 -47.682 1.00 73.50 827 PRO A C 1
ATOM 6814 O O . PRO A 1 827 ? 26.484 55.383 -47.657 1.00 73.50 827 PRO A O 1
ATOM 6817 N N . CYS A 1 828 ? 28.541 55.674 -48.482 1.00 68.25 828 CYS A N 1
ATOM 6818 C CA . CYS A 1 828 ? 28.459 54.547 -49.401 1.00 68.25 828 CYS A CA 1
ATOM 6819 C C . CYS A 1 828 ? 28.430 53.216 -48.625 1.00 68.25 828 CYS A C 1
ATOM 6821 O O . CYS A 1 828 ? 29.366 52.958 -47.862 1.00 68.25 828 CYS A O 1
ATOM 6823 N N . PRO A 1 829 ? 27.440 52.333 -48.866 1.00 56.00 829 PRO A N 1
ATOM 6824 C CA . PRO A 1 829 ? 27.264 51.094 -48.102 1.00 56.00 829 PRO A CA 1
ATOM 6825 C C . PRO A 1 829 ? 28.392 50.068 -48.306 1.00 56.00 829 PRO A C 1
ATOM 6827 O O . PRO A 1 829 ? 28.483 49.106 -47.557 1.00 56.00 829 PRO A O 1
ATOM 6830 N N . CYS A 1 830 ? 29.304 50.283 -49.264 1.00 60.19 830 CYS A N 1
ATOM 6831 C CA . CYS A 1 830 ? 30.501 49.452 -49.436 1.00 60.19 830 CYS A CA 1
ATOM 6832 C C . CYS A 1 830 ? 31.618 49.737 -48.407 1.00 60.19 830 CYS A C 1
ATOM 6834 O O . CYS A 1 830 ? 32.722 49.220 -48.554 1.00 60.19 830 CYS A O 1
ATOM 6836 N N . GLY A 1 831 ? 31.391 50.627 -47.433 1.00 51.53 831 GLY A N 1
ATOM 6837 C CA . GLY A 1 831 ? 32.342 50.906 -46.349 1.00 51.53 831 GLY A CA 1
ATOM 6838 C C . GLY A 1 831 ? 33.529 51.800 -46.728 1.00 51.53 831 GLY A C 1
ATOM 6839 O O . GLY A 1 831 ? 34.464 51.938 -45.951 1.00 51.53 831 GLY A O 1
ATOM 6840 N N . SER A 1 832 ? 33.506 52.452 -47.896 1.00 67.56 832 SER A N 1
ATOM 6841 C CA . SER A 1 832 ? 34.633 53.270 -48.383 1.00 67.56 832 SER A CA 1
ATOM 6842 C C . SER A 1 832 ? 34.770 54.653 -47.730 1.00 67.56 832 SER A C 1
ATOM 6844 O O . SER A 1 832 ? 35.673 55.410 -48.087 1.00 67.56 832 SER A O 1
ATOM 6846 N N . GLY A 1 833 ? 33.838 55.043 -46.854 1.00 65.75 833 GLY A N 1
ATOM 6847 C CA . GLY A 1 833 ? 33.797 56.366 -46.214 1.00 65.75 833 GLY A CA 1
ATOM 6848 C C . GLY A 1 833 ? 33.435 57.538 -47.144 1.00 65.75 833 GLY A C 1
ATOM 6849 O O . GLY A 1 833 ? 33.333 58.679 -46.699 1.00 65.75 833 GLY A O 1
ATOM 6850 N N . LYS A 1 834 ? 33.211 57.292 -48.443 1.00 73.31 834 LYS A N 1
ATOM 6851 C CA . LYS A 1 834 ? 32.799 58.312 -49.428 1.00 73.31 834 LYS A CA 1
ATOM 6852 C C . LYS A 1 834 ? 31.273 58.371 -49.545 1.00 73.31 834 LYS A C 1
ATOM 6854 O O . LYS A 1 834 ? 30.598 57.377 -49.309 1.00 73.31 834 LYS A O 1
ATOM 6859 N N . LYS A 1 835 ? 30.717 59.506 -49.995 1.00 78.12 835 LYS A N 1
ATOM 6860 C CA . LYS A 1 835 ? 29.286 59.605 -50.363 1.00 78.12 835 LYS A CA 1
ATOM 6861 C C . LYS A 1 835 ? 28.953 58.633 -51.501 1.00 78.12 835 LYS A C 1
ATOM 6863 O O . LYS A 1 835 ? 29.762 58.502 -52.424 1.00 78.12 835 LYS A O 1
ATOM 6868 N N . TYR A 1 836 ? 27.764 58.029 -51.498 1.00 77.88 836 TYR A N 1
ATOM 6869 C CA . TYR A 1 836 ? 27.341 56.995 -52.450 1.00 77.88 836 TYR A CA 1
ATOM 6870 C C . TYR A 1 836 ? 27.556 57.420 -53.914 1.00 77.88 836 TYR A C 1
ATOM 6872 O O . TYR A 1 836 ? 28.168 56.682 -54.691 1.00 77.88 836 TYR A O 1
ATOM 6880 N N . LYS A 1 837 ? 27.226 58.676 -54.266 1.00 77.75 837 LYS A N 1
ATOM 6881 C CA . LYS A 1 837 ? 27.454 59.243 -55.614 1.00 77.75 837 LYS A CA 1
ATOM 6882 C C . LYS A 1 837 ? 28.917 59.344 -56.064 1.00 77.75 837 LYS A C 1
ATOM 6884 O O . LYS A 1 837 ? 29.176 59.502 -57.252 1.00 77.75 837 LYS A O 1
ATOM 6889 N N . LYS A 1 838 ? 29.875 59.334 -55.132 1.00 77.19 838 LYS A N 1
ATOM 6890 C CA . LYS A 1 838 ? 31.320 59.442 -55.408 1.00 77.19 838 LYS A CA 1
ATOM 6891 C C . LYS A 1 838 ? 32.047 58.091 -55.330 1.00 77.19 838 LYS A C 1
ATOM 6893 O O . LYS A 1 838 ? 33.266 58.073 -55.474 1.00 77.19 838 LYS A O 1
ATOM 6898 N N . CYS A 1 839 ? 31.332 56.993 -55.082 1.00 82.38 839 CYS A N 1
ATOM 6899 C CA . CYS A 1 839 ? 31.904 55.654 -54.962 1.00 82.38 839 CYS A CA 1
ATOM 6900 C C . CYS A 1 839 ? 31.165 54.660 -55.869 1.00 82.38 839 CYS A C 1
ATOM 6902 O O . CYS A 1 839 ? 31.451 54.617 -57.060 1.00 82.38 839 CYS A O 1
ATOM 6904 N N . CYS A 1 840 ? 30.195 53.905 -55.355 1.00 70.94 840 CYS A N 1
ATOM 6905 C CA . CYS A 1 840 ? 29.528 52.850 -56.120 1.00 70.94 840 CYS A CA 1
ATOM 6906 C C . CYS A 1 840 ? 28.583 53.355 -57.226 1.00 70.94 840 CYS A C 1
ATOM 6908 O O . CYS A 1 840 ? 28.237 52.574 -58.103 1.00 70.94 840 CYS A O 1
ATOM 6910 N N . LEU A 1 841 ? 28.190 54.638 -57.221 1.00 72.50 841 LEU A N 1
ATOM 6911 C CA . LEU A 1 841 ? 27.341 55.229 -58.270 1.00 72.50 841 LEU A CA 1
ATOM 6912 C C . LEU A 1 841 ? 28.116 55.780 -59.483 1.00 72.50 841 LEU A C 1
ATOM 6914 O O . LEU A 1 841 ? 27.493 56.287 -60.410 1.00 72.50 841 LEU A O 1
ATOM 6918 N N . ARG A 1 842 ? 29.455 55.779 -59.429 1.00 56.59 842 ARG A N 1
ATOM 6919 C CA . ARG A 1 842 ? 30.356 56.297 -60.476 1.00 56.59 842 ARG A CA 1
ATOM 6920 C C . ARG A 1 842 ? 31.039 55.179 -61.278 1.00 56.59 842 ARG A C 1
ATOM 6922 O O . ARG A 1 842 ? 32.080 55.428 -61.877 1.00 56.59 842 ARG A O 1
ATOM 6929 N N . LYS A 1 843 ? 30.482 53.968 -61.228 1.00 48.81 843 LYS A N 1
ATOM 6930 C CA . LYS A 1 843 ? 30.825 52.908 -62.176 1.00 48.81 843 LYS A CA 1
ATOM 6931 C C . LYS A 1 843 ? 30.192 53.196 -63.525 1.00 48.81 843 LYS A C 1
ATOM 6933 O O . LYS A 1 843 ? 29.022 53.643 -63.515 1.00 48.81 843 LYS A O 1
#

Organism: Clostridium sporogenes (NCBI:txid1509)

Sequence (843 aa):
MRICTNCSEHVAIYNDDIDKCPICGRNLEIKLIDDDTESNTINVHIDFSYKECDCGNKLSYNEISCKQCGKSQEIENDSVDPKVKLRKEKFKDILTLINDSDLCIKNLRRNIHNGSVNRTLIEDFVAYIQIKLYELEKLTEKKLFKNISFNSDVIEKKEIENKIGEIKEYIINIYKIYEELLILEAPYVWENAFIRLCNTVRNFLDVNKLIIFSIVANTLAEACKNVELAQQKLDSASEEIDMLSNMLNIKALEEDFEMFKDGNLNIPVIMLMVLAGNTEHNQIEIKFNEVQFSAYRYFKDFLPNEFQYYNSLETPILFKLASYKFMGMTSFIESKFIEKVKVVSDLFEKAKDINGIKLKEFMNIYTSKYVYALEIVNDVTQDYILNFSYCKNKKMLVRNALNSYKDLSEGVYKDVSSLLIACAYIIDKKDINYEYILEWMGFPDKLEYLKNKKKLKLHKLTDGVEKILRHSAAHVDYYIDDINKMIILRNKISNRKDKEKIGEIEEIKYTYEEFYRVQLALQETIFSIMAGIDIFCANNYYDFDNFLLNVDKEVGDLPDKNLLEYTFPFYGIIDIHLEEILKDNKTILVVKGVSIERKDRELLEKCISCASPIVKKRNELDKIIIELVDDNNIKIGSVEIIFKYMKKYFEVNAEYKKYESLLSMMTTRINYEYNNDYIESVDNYGTKFISAILQWCLDLMEKLNETTNTINNKDIYANELTKIKKEFEYSINTINEFKSFVKDDRFLDHIESILNNFVNAINKKIEVKCNNSIINIYQADYLYQNAFYQVTNVFAALADNEKIGPLLNDSSNNRDNVKIKVGRNDPCPCGSGKKYKKCCLRK

Secondary structure (DSSP, 8-state):
-EE-TTTSS-EE-S-S---B-TTT-PBPEE------S-------B----EEEPTTSPEEETT--B-TTT-PBPP--S--S-HHHHHHHHHTHHHHHHHHHHHHHHHHHHHHHHTTSS--EE-TTHHHHHHHHHHHHHHHHT--TTTT-BTT-SSS-HHHHHHHHHHHHHHHHHHHHHHHHHHTEE--TTTHHHHHHHHHHHHHHHHHHHHHHHHHT-SSHHHHHHHHHHHHHHHHHHHHHHHHHHHHH----S-S---SEETTEE-HHHHHHHHHHSS--GGGHHHHHHHHHHHHHHHTGGG--S-HHHHHTSSS-HHHHHHHHHHHHHHTS-HHHHHHHHHHHHHHHHHHHHHHHHHHHHHHHHHHHHHHHHHHHHHHHHHHHHHHHHH---HHHHHHHHHHHHHIIIIIIIHHHHHHHHHHHHHHH-S---HHHHHHS--HHHHHHHHHH-GGGTGGGGGTT--TTS--TT-EEEEEEETTTTEEEEEEE---TTTTTTS-S--EEEEEHHHHHHHHHHHHHHHHHHHHHHHHHHHHTHHHHHHHHHHHHHHHTT--HHHHHHHHGGGGTEEEEEEEEEEETTEEEEEEEEEESS--SHHHHHHTTGGGHHHHHH-TT--EEEEEEEETTS-EEEEEEEEHHHHHHHHHS-TTTHHHHHHHHHHH-EEEE-GGG-------TT-HHHHHHHHHHHHHHHHHHHHHHHH---HHHHHHHHHHHHHHHHHHHHHHHHHGGGSS--HHHHHHHHHHHHHHHHHHHHHHHHHH--HHHHHHHHHHHHHHHHHHHHHHHHHTSGGGHHHHHHHTTS-SS-------TTSBPTTSSSSBGGGTGGG-

InterPro domains:
  IPR004027 SEC-C motif [PF02810] (824-842)

Foldseek 3Di:
DFADPVPRPDDDDDDDDPQADPPPRDGTDDDDPPPPPPDLADDADADFDWDQDPVRDTHGLQDQADPVPRDGDDDDPDNFTPQLVLLCVLCVVVVVVLVVLVVVVVVLLVCPVVVVAAADEDPCPLVVVLVLLVVVVVLSSDPLRPPDDLDDPPDPPVVNNVSSVVLSVSLVSLSVSLSNLSRHDDDLLQVQLSVLVNVLSVLVNQLSVLCSCLRNPRDVVSNVVSSVSSVVSSVVSVVSSQLSNLLSPCPFPQPDDCCDDLLDRPVLVVLLCSLQHDDDPVCSVVSLLVLLVVLCVLCVVLAVDDSVLLPPDPDVLSSVSSLLVSCCNRQDPVVLLVVLLVLQLVLLVLLCVLPVPVLLVLLQVLLVLLLLLSLLLVLVSLVSSLCSNFPPDLVVVLVVLVVSLCCLALRNLLSLLLSSVVSVCSNVDVDDDSVCSRPPDDSLRSLVVLCVPVVSPSVSLNQLHDNQCDDPPWHWDWDQDPPQQKIKIWTDDDDPVVPVVDPDIDMDMDHSSRSSNSSSRSSSSSSSNSSSVSSNCSNVVVSNVSSVVSSVVVNVDDDLVVLCSNQLSSLQKDPWDWDWDQDPNAIEIEIETEHEPDLDQVSQVSCLSSCSNVCVVCVRHQKYKYWYAYPVRHTQWIKIWGNVLSNVLSVDDPLLNVLSVLLRSLLMDIAGDPPPPGDPPQPQASLVSVVVLLVVVVVLLVQLVCLVPPDPDLVVSLVSLVVSLVSLVSSLVSLVVCCVVHNDSLLSVLLSVLSVLLNVLSVLVNVCSVPVDPLSPVVSVVSSVVSVVSSVQSVVCSVPVVCSVVNSVVVPPDPDDPDDPQDQQDQCNVPPRHRVVVPVVVD

pLDDT: mean 75.68, std 14.8, range [31.14, 98.19]